Protein AF-0000000080325010 (afdb_homodimer)

Solvent-accessible surface area (backbone atoms only — not comparable to full-atom values): 74765 Å² total; per-residue (Å²): 129,70,94,66,71,75,83,68,70,86,78,76,72,82,73,70,74,77,63,60,80,62,61,74,76,60,66,80,61,66,76,62,68,73,69,67,72,75,48,64,57,49,36,32,36,31,24,32,51,81,80,63,42,56,37,50,60,31,37,31,18,38,83,88,67,46,79,73,43,54,20,35,83,70,5,40,38,64,42,61,84,55,63,90,82,41,41,36,32,40,40,39,90,29,34,43,70,43,79,41,76,46,81,84,64,84,69,72,41,46,46,45,37,46,69,27,82,87,34,58,54,47,26,69,33,60,67,90,79,32,94,37,29,46,50,66,42,56,70,53,69,42,78,45,41,41,67,50,37,56,53,56,89,36,82,54,60,38,71,42,46,38,50,32,51,50,34,42,46,26,53,40,52,91,67,51,61,38,45,24,27,75,67,30,22,63,81,44,88,66,45,27,30,32,40,30,35,27,50,69,86,37,71,60,34,42,49,44,40,45,20,64,72,83,58,56,59,57,78,49,38,33,33,30,40,32,37,59,38,32,47,14,18,75,68,38,63,5,38,12,11,34,38,41,33,26,61,39,65,32,55,60,77,38,41,36,44,31,43,36,39,36,41,35,54,53,62,28,36,35,43,37,38,36,42,32,28,8,44,56,38,41,28,35,24,39,38,40,37,41,36,39,29,49,34,77,32,42,57,30,30,37,35,39,38,40,37,42,35,36,36,40,35,42,75,45,97,44,33,37,39,35,43,39,38,40,37,24,37,40,44,23,30,39,22,59,46,31,26,71,67,48,40,73,74,42,56,39,60,43,24,66,57,22,60,55,16,47,16,27,43,34,35,44,36,41,36,42,36,41,35,37,38,36,50,78,49,96,38,35,35,37,41,38,34,40,39,39,36,37,34,44,38,44,32,30,30,68,85,29,21,37,46,33,38,38,40,34,40,36,38,38,39,38,38,40,39,41,82,66,47,81,86,54,35,42,39,38,36,44,34,40,37,40,30,39,27,40,34,46,38,33,31,16,37,44,56,62,56,35,78,41,59,76,74,42,40,37,34,38,39,24,38,31,40,33,41,28,34,36,38,42,34,32,82,47,97,48,30,41,39,37,42,31,30,16,44,35,40,46,36,39,40,38,44,25,63,79,49,56,87,39,34,48,73,48,73,46,79,65,44,75,16,48,31,44,30,36,23,38,50,79,48,72,57,35,18,44,23,38,37,40,28,19,17,30,29,61,64,39,80,80,46,42,30,38,91,87,52,31,70,44,81,78,63,55,52,22,35,31,42,35,42,37,40,36,43,26,29,29,39,81,91,66,29,33,38,41,41,36,39,40,39,42,32,44,37,38,34,31,74,46,76,40,75,80,47,94,91,42,58,30,55,41,58,51,24,25,36,38,37,34,36,40,29,37,38,40,38,33,48,77,37,40,55,85,70,72,49,71,46,28,31,34,33,45,35,38,14,35,25,37,44,60,37,27,27,63,42,33,54,42,54,50,101,87,68,43,78,76,46,71,37,56,69,30,56,39,51,72,46,39,37,42,36,39,21,34,35,37,41,37,32,32,69,86,21,45,35,37,32,39,40,39,40,37,41,37,54,19,30,38,22,59,82,58,82,45,68,44,75,55,53,60,42,34,35,40,26,40,34,38,42,46,67,52,76,94,39,29,36,39,35,40,38,39,35,33,37,25,68,81,48,44,86,50,51,58,29,64,43,64,62,46,73,43,66,97,82,41,70,38,33,34,36,27,59,30,67,46,56,40,41,35,37,37,41,35,42,31,40,48,113,136,74,93,74,65,74,87,70,66,79,81,64,67,78,68,59,72,74,58,63,76,61,57,74,72,56,69,76,61,67,77,63,69,73,70,69,74,76,52,65,56,48,36,32,35,30,25,31,52,82,79,63,42,53,37,51,62,31,37,32,20,37,82,87,65,46,77,74,44,54,20,36,83,70,5,39,39,65,41,62,83,55,60,90,77,42,42,37,32,39,41,37,89,29,36,42,71,44,77,41,76,49,79,83,63,84,69,71,40,46,45,46,37,47,70,28,82,86,34,60,56,49,26,70,34,62,67,90,78,33,93,36,30,46,51,67,41,56,69,53,69,42,78,44,42,41,65,51,37,55,54,56,89,35,82,55,59,39,71,43,45,38,51,32,52,52,33,43,48,28,54,40,51,91,67,51,61,38,45,24,28,73,68,31,23,63,82,44,88,64,43,28,30,32,40,31,36,27,49,70,86,37,71,60,34,42,51,45,41,46,22,63,72,83,58,54,60,58,78,50,38,33,34,30,41,33,38,57,39,34,46,14,19,75,70,37,62,5,38,12,10,36,38,40,34,26,60,39,66,33,55,61,76,37,41,37,43,32,42,35,39,36,41,36,54,54,61,27,38,36,42,37,40,36,40,34,30,9,45,56,39,42,28,34,22,39,37,41,36,42,35,39,29,49,36,76,32,43,59,29,32,37,36,40,38,40,38,42,35,36,36,39,35,42,75,45,98,42,34,39,41,35,41,40,38,39,35,23,36,38,46,22,30,38,21,59,48,31,26,72,68,48,40,72,74,41,56,39,60,44,25,66,56,22,60,56,16,46,17,29,44,35,35,43,36,41,37,43,35,41,35,39,38,36,50,77,50,98,38,35,33,38,40,39,36,41,38,39,35,36,33,45,38,44,32,30,29,67,86,28,20,36,48,34,37,38,40,34,38,38,36,39,38,37,37,40,40,41,82,68,47,81,90,51,36,40,39,38,35,42,36,40,37,40,31,39,27,40,35,46,36,34,32,17,38,44,57,60,56,36,79,41,61,77,73,42,38,37,35,39,40,24,38,31,41,31,39,28,35,36,38,40,34,32,82,47,97,45,29,42,38,36,43,30,30,16,44,34,42,46,38,38,39,37,45,25,62,78,48,56,88,41,35,50,74,49,73,46,79,64,45,74,18,48,30,44,31,36,22,38,52,79,49,71,57,34,17,43,24,40,37,41,28,19,18,30,28,61,64,38,80,81,46,42,29,37,91,87,52,32,70,44,81,78,60,55,51,21,35,30,42,36,41,38,40,35,42,25,30,28,38,82,92,66,28,33,38,40,42,37,39,41,38,42,32,44,37,40,34,30,73,45,76,40,76,80,47,95,91,41,59,30,56,41,56,49,24,26,36,38,39,35,38,41,31,35,37,40,38,33,49,78,34,40,56,86,71,70,48,71,46,27,32,34,34,45,34,38,14,36,25,40,44,59,36,27,26,62,41,34,54,42,57,49,101,87,69,45,78,77,46,70,36,56,68,29,58,38,50,71,48,39,37,42,37,40,21,36,38,37,41,38,33,31,69,86,22,44,34,38,30,40,40,38,38,36,41,37,54,21,30,39,22,58,80,58,83,45,67,43,75,54,50,60,44,34,34,39,28,40,35,39,41,46,68,51,76,92,39,30,36,39,36,41,36,40,35,34,38,24,68,80,48,45,85,49,52,58,30,63,42,65,62,46,72,43,66,96,83,42,71,38,33,34,37,26,57,31,68,46,58,39,41,36,36,34,42,36,43,31,40,48,115

Foldseek 3Di:
DPVPPPPPPPPPPDPDPVPPPPPPVPPPPPPPVPPVPQDAKAKAFEAAQFLRQGDWFKFKADPVRHTQDTAHPRRIDIRRDQDPQHWIWTDDPQWDIDIDRCNPDPDYFYAHTYGDPLQQQQDADCPLPDRGGNLFDFADKDKFFLVLCVLDPNQDCQSRQLQAFQWGWFDFALQAIFIFGLRQGQQDPGAGALEWEEESNHTQQALQGGHDPSQDRSNQWGMKMWTAADPCLARNFHGGTYIYTYGDWAHAPFWWKKWKWKAWPQGWIKIKIWTWDRYRFKTKIWMWMWIWGNHQAPFWTKIKIKIWIWMWGDPDSFKIKIKIKIKMWMKTGDQDFFFPVVCVVPLRYGDPLSQQLRFIKTKMKIKIKMWMWGDPDPFKIKIKMKMKMKMWIAGGDSAKTKTKIKIKIWMKMKMKGFPPDPQKGKIKMKMKIKMKMKMFIWIAGRRRHDGDHTDWTKMKIKIKMKIKMKMWIDNDPFKIKMKMKMKMWMKIFMATDVDRVQGDIATADIDMKIKIKMWGDPDQAKIKMWMKTKHWTAHGPLAQADPVNHGNRPGYIKMKIKTKMWIWHADDVRQKTKIKMWMKMKIFQDWDWDDPDVPDIYTGRFWIKMKTKMKMKMKGFPADLVVVDQWHTKMKIKIKMAIQMFTQTDFDADSVRHGPDTLHGDGDAPDFRIKMKIKIWTAGPQFKIKIKIKIKGQWGQQESNSPDIFHIDMWMKMKIWGWDDDPDWKIKIKMKMKTRVVFDWHARAFDGNADDDPPDGGRTGNTHDGIMMMIMMMMMTTD/DPPPPPVPPDPPPVPPPVPPVVPPVPPVPDPPVPPPPQDAKAKAFEAAQFLRQGDWFKFKADPVRHTQDTAHPRRIDIRNDQDPQQWIWTDDPQWDIDIDRCPPDPDYFYAHTYGDPLQQQQDADCPLPDRGGNLFDFADKDKFFLVLCVLDPNQDCQRSQLQFFQWGWFDFALQAIFIFGLRQGQQDPGAGALEWEEESNHTQQALQGGHDPSQDRSNQWGMKMWGAADPCLARNFHGGTYIYTYGDWAHAPFWWKKWKWKAWPQGWIKIKIWTWDRYRFKTKIWMWMWIWGNHQAPFWTKIKIKIWIWMWGDPDSFKIKIKIKIKMWMKTGDQDFFFPVVCVVPLRYGDPLSQQLRFIKTKMKIKIKMWMWGDPDPFKIKIKMKMKMKMWIAGGDSAKTKTKIKIKIWMKMKMKGFPPDDQKGKIKMKMKIKMKMKMFIWIAGRRRHDGDHTDWTKMKIKIKMKIKMKMWIDNDPFKIKMKMKMKMWMKIFMATDVDRVQGDIATADIDMKIKIKMKGDPDQAKIKMWMKTKHWTAHGPQAQADPVNHGNRPQYIKMKIKTKMWIWHADDVRQKTKIKMWMKMKIFQDWDWDDPDVPDIYTGRFWIKMKTKMKMKMKGFPADLVVVDQWHTKMKIKIKMAIQMFTQTDFDAPPVRDGPDTLHGDGDAPDFRIKMKIKIWTAGPQFKIKIKIKIKGQWGQQESNSPDIFHIDMWMKMKIWGWDDDPDWKIKIKMKMKTRVVFDWHARAFDGNADDDPPDGGRTGNTHDGIMMMIMMMMMTTD

Sequence (1566 aa):
MAQAIFIWIIISHFTMKLFRFLLLFSGFAFFLQTVQAQNQPVTGNIYDSQTKQALAGVSIKTSDNKLLTVSDKNGYFKIENTTSDQHYKFVLLGFKTQDVDYSKKEGVLNIQLDADESSLNEVRVTGFAGNRTKKETAGSVGMITSKDINRGSALSFQSALNSIPGVRMDQSTLSEARISIRGNGVRSSYGLRNIKVYLNDIPVTEADGTTRIEALDVNSIGRAEVIKGPASSIYGAGTGGVINFQLQRSPYQEQSLEASGLAGSYGLHRLAATYRNGGDKINSYVSYGWQEYDGYREHSNDMRRFLSGNFQLFPSNRRIITLLLNRTTQYSQIPGSLTADQVVANPLQANASNLDKQAGRYQTWTRVGLGQQYQINDQLSNSTSVFTYSYDLNHPLPYAYLRNYYQSYGGRTSFTYNPGFSELPTKFIVGAEFNEGLTKGTQYVNNKGTEGAITGNIDYRNTLYSLFYQSETQLGARTLLTLGLSYNSLKYDVSNYLVPAQSGIKDFKPQATPRIAISHNFAEELSLHASVSTGFSPPSSSEVKNVDGSINPVLQAEKAINYEINAKGNLLNSRLSYDLSLFKMDMKGELIGQSVQQGITIYNNAGKTTHNGAELALSWQALKSEDNLGIAVLRPFVALTYSAFKFRDYQILNAKNEVTASYNGNALTGISPWVISAGLDLETRFGLYGYLNYYYNDKMPLNDKNSDYNASYQVVNAKVGYKGRLGKAFEVNIYAGIDNLFNESYSSILSLNAVGYGGAQPAYFNPSPKRNGYAGLGVKYFFMAQAIFIWIIISHFTMKLFRFLLLFSGFAFFLQTVQAQNQPVTGNIYDSQTKQALAGVSIKTSDNKLLTVSDKNGYFKIENTTSDQHYKFVLLGFKTQDVDYSKKEGVLNIQLDADESSLNEVRVTGFAGNRTKKETAGSVGMITSKDINRGSALSFQSALNSIPGVRMDQSTLSEARISIRGNGVRSSYGLRNIKVYLNDIPVTEADGTTRIEALDVNSIGRAEVIKGPASSIYGAGTGGVINFQLQRSPYQEQSLEASGLAGSYGLHRLAATYRNGGDKINSYVSYGWQEYDGYREHSNDMRRFLSGNFQLFPSNRRIITLLLNRTTQYSQIPGSLTADQVVANPLQANASNLDKQAGRYQTWTRVGLGQQYQINDQLSNSTSVFTYSYDLNHPLPYAYLRNYYQSYGGRTSFTYNPGFSELPTKFIVGAEFNEGLTKGTQYVNNKGTEGAITGNIDYRNTLYSLFYQSETQLGARTLLTLGLSYNSLKYDVSNYLVPAQSGIKDFKPQATPRIAISHNFAEELSLHASVSTGFSPPSSSEVKNVDGSINPVLQAEKAINYEINAKGNLLNSRLSYDLSLFKMDMKGELIGQSVQQGITIYNNAGKTTHNGAELALSWQALKSEDNLGIAVLRPFVALTYSAFKFRDYQILNAKNEVTASYNGNALTGISPWVISAGLDLETRFGLYGYLNYYYNDKMPLNDKNSDYNASYQVVNAKVGYKGRLGKAFEVNIYAGIDNLFNESYSSILSLNAVGYGGAQPAYFNPSPKRNGYAGLGVKYFF

Secondary structure (DSSP, 8-state):
--TTGGGGGGGGSSSGGGGGGGSGGGGGG------------EEEEEEETTT--B--SPEEEETT--EEEE--TTSEEEE-S--SS-EEEEE-TTB--EEEE-TT--S-EEEEEPBPTT-GGGSEE-GGG--EEGGGSSSEEEEEEHHHHTTS-SS-SHHHHTTSTTEEEE-SSTT--EEEETTBTTT-SSSB-SEEEEETTEE-S-TTS-B-GGGS-GGGEEEEEEEES--HHHH-S-SSEEEEEEE--PPTT-EEEEEEEEEETTTEEEEEEEEEEE-SSEEEEEEEEEEEE--SSTT--EEEEEEEEEEEEEEETTEEEEEEEEEEEEEEE----B-HHHHHH-TTPPPHHHHHTT-EEEEEEEEEEEEEEEE-SSSEEEEEEEEEEEEEEEEE-SS-EEEEEEEEEEEEEEEEE----SSS-EEEEEEEEEEEEEEEEEEEEESSSSEEEEEEEEEEEEEEEEEEEEEEEESSSSEEEEEEEEEEEEEEEEEESSSGGG-EEEEPPPEE--EEEEEEEEETTEEEEEEEEEEEEPPPGGGSB-TTS-B-SS---EEEEEEEEEEEEEETTTTEEEEEEEEEEEEEEEEEEEEEETTEEEEEEEEEEEEEEEEEEEEE--B-GGG-SSEEEEEEEEEEEEEEEEEEEEEEE-TTS-EEEE-TTPBPTT--SEEEEEEEEEEETTSEEEEEEEEEE--EESSTT---EEPPEEEEEEEEEEEEEETTTEEEEEEEEEESTT----EEEE-TT---STTPPP--EEEPP-SEEEEEEEEEEE-/--TTSGGGSGGGGGGSGGGGGGTGGGTTS------------EEEEEEETTT--B--SPEEEETT--EEEE--TTSEEEE-S--SS-EEEEE-TTB--EEEE-TT--S-EEEEEPBPTT-GGGSEE-GGG--EEGGGSSSEEEEEEHHHHTTS-SS-SHHHHTTSTTEEEE-SSTT--EEEETTBTTT-SSSB-SEEEEETTEE-S-TTS-B-GGGS-GGGEEEEEEEES--HHHH-S-SSEEEEEEE--PPTT-EEEEEEEEEETTTEEEEEEEEEEE-SSEEEEEEEEEEEE--SSTT--EEEEEEEEEEEEEEETTEEEEEEEEEEEEEEE----B-HHHHHH-TTPPPHHHHHTT-EEEEEEEEEEEEEEEE-SSSEEEEEEEEEEEEEEEEE-SS-EEEEEEEEEEEEEEEEE----SSS-EEEEEEEEEEEEEEEEEEEEESSSSEEEEEEEEEEEEEEEEEEEEEEEESSSSEEEEEEEEEEEEEEEEEESSSGGG-EEEEPPPEE--EEEEEEEEETTEEEEEEEEEEEEPPPGGGSB-TTS-B-SS---EEEEEEEEEEEEEETTTTEEEEEEEEEEEEEEEEEEEEEETTEEEEEEEEEEEEEEEEEEEEE--B-GGG-SSEEEEEEEEEEEEEEEEEEEEEEE-TTS-EEEE-TTPBPTT--SEEEEEEEEEEETTSEEEEEEEEEE--EESSTT---EEPPEEEEEEEEEEEEEETTTEEEEEEEEEESTT----EEEE-TT---STTPPP--EEEPP-SEEEEEEEEEEE-

Radius of gyration: 37.55 Å; Cα contacts (8 Å, |Δi|>4): 4597; chains: 2; bounding box: 129×103×108 Å

InterPro domains:
  IPR000531 TonB-dependent receptor-like, beta-barrel [PF00593] (293-741)
  IPR008969 Carboxypeptidase-like, regulatory domain superfamily [SSF49464] (40-123)
  IPR012910 TonB-dependent receptor, plug domain [PF07715] (134-241)
  IPR036942 TonB-dependent receptor-like, beta-barrel domain superfamily [G3DSA:2.40.170.20] (265-781)
  IPR037066 TonB-dependent receptor, plug domain superfamily [G3DSA:2.170.130.10] (120-246)
  IPR039426 TonB-dependent receptor-like [PS52016] (133-781)
  IPR039426 TonB-dependent receptor-like [PTHR30069] (19-783)

Nearest PDB structures (foldseek):
  9c4o-assembly1_A  TM=9.122E-01  e=4.184E-58  Escherichia coli BW25113
  6v81-assembly1_A  TM=9.032E-01  e=4.559E-56  Escherichia coli BW25113
  1pnz-assembly1_A  TM=8.429E-01  e=9.751E-39  Escherichia coli
  4epa-assembly1_A  TM=7.973E-01  e=1.732E-35  Yersinia pestis
  5o65-assembly1_A  TM=3.730E-01  e=6.003E-04  Pseudomonas sp. UK4

pLDDT: mean 87.51, std 16.17, range [18.47, 98.75]

Organism: NCBI:txid1503925

Structure (mmCIF, N/CA/C/O backbone):
data_AF-0000000080325010-model_v1
#
loop_
_entity.id
_entity.type
_entity.pdbx_description
1 polymer 'TonB-dependent receptor'
#
loop_
_atom_site.group_PDB
_atom_site.id
_atom_site.type_symbol
_atom_site.label_atom_id
_atom_site.label_alt_id
_atom_site.label_comp_id
_atom_site.label_asym_id
_atom_site.label_entity_id
_atom_site.label_seq_id
_atom_site.pdbx_PDB_ins_code
_atom_site.Cartn_x
_atom_site.Cartn_y
_atom_site.Cartn_z
_atom_site.occupancy
_atom_site.B_iso_or_equiv
_atom_site.auth_seq_id
_atom_site.auth_comp_id
_atom_site.auth_asym_id
_atom_site.auth_atom_id
_atom_site.pdbx_PDB_model_num
ATOM 1 N N . MET A 1 1 ? 87.375 -34 47.156 1 18.58 1 MET A N 1
ATOM 2 C CA . MET A 1 1 ? 87.562 -32.562 47 1 18.58 1 MET A CA 1
ATOM 3 C C . MET A 1 1 ? 87.875 -32.188 45.562 1 18.58 1 MET A C 1
ATOM 5 O O . MET A 1 1 ? 87.312 -31.25 45 1 18.58 1 MET A O 1
ATOM 9 N N . ALA A 1 2 ? 89 -32.688 45.156 1 18.59 2 ALA A N 1
ATOM 10 C CA . ALA A 1 2 ? 89.75 -32.062 44.094 1 18.59 2 ALA A CA 1
ATOM 11 C C . ALA A 1 2 ? 89.125 -32.344 42.719 1 18.59 2 ALA A C 1
ATOM 13 O O . ALA A 1 2 ? 89.438 -31.672 41.75 1 18.59 2 ALA A O 1
ATOM 14 N N . GLN A 1 3 ? 88.5 -33.469 42.656 1 20.12 3 GLN A N 1
ATOM 15 C CA . GLN A 1 3 ? 88.375 -34.031 41.312 1 20.12 3 GLN A CA 1
ATOM 16 C C . GLN A 1 3 ? 87.438 -33.188 40.438 1 20.12 3 GLN A C 1
ATOM 18 O O . GLN A 1 3 ? 86.312 -33.625 40.094 1 20.12 3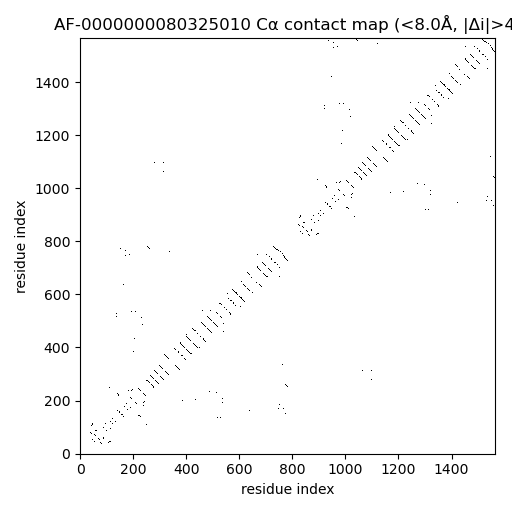 GLN A O 1
ATOM 23 N N . ALA A 1 4 ? 87.188 -31.812 40.875 1 20.41 4 ALA A N 1
ATOM 24 C CA . ALA A 1 4 ? 86.438 -30.609 40.594 1 20.41 4 ALA A CA 1
ATOM 25 C C . ALA A 1 4 ? 86.688 -30.109 39.188 1 20.41 4 ALA A C 1
ATOM 27 O O . ALA A 1 4 ? 85.812 -29.438 38.594 1 20.41 4 ALA A O 1
ATOM 28 N N . ILE A 1 5 ? 87.938 -30.203 38.719 1 21.42 5 ILE A N 1
ATOM 29 C CA . ILE A 1 5 ? 88.5 -29.172 37.875 1 21.42 5 ILE A CA 1
ATOM 30 C C . ILE A 1 5 ? 88.062 -29.391 36.438 1 21.42 5 ILE A C 1
ATOM 32 O O . ILE A 1 5 ? 88.375 -28.609 35.531 1 21.42 5 ILE A O 1
ATOM 36 N N . PHE A 1 6 ? 87.562 -30.594 36.125 1 20.97 6 PHE A N 1
ATOM 37 C CA . PHE A 1 6 ? 87.625 -31.109 34.781 1 20.97 6 PHE A CA 1
ATOM 38 C C . PHE A 1 6 ? 86.688 -30.328 33.844 1 20.97 6 PHE A C 1
ATOM 40 O O . PHE A 1 6 ? 86.875 -30.344 32.625 1 20.97 6 PHE A O 1
ATOM 47 N N . ILE A 1 7 ? 85.5 -29.969 34.406 1 21.27 7 ILE A N 1
ATOM 48 C CA . ILE A 1 7 ? 84.312 -29.828 33.531 1 21.27 7 ILE A CA 1
ATOM 49 C C . ILE A 1 7 ? 84.438 -28.531 32.719 1 21.27 7 ILE A C 1
ATOM 51 O O . ILE A 1 7 ? 83.562 -28.234 31.891 1 21.27 7 ILE A O 1
ATOM 55 N N . TRP A 1 8 ? 85.375 -27.578 33.094 1 21.72 8 TRP A N 1
ATOM 56 C CA . TRP A 1 8 ? 85.312 -26.141 32.875 1 21.72 8 TRP A CA 1
ATOM 57 C C . TRP A 1 8 ? 85.562 -25.812 31.391 1 21.72 8 TRP A C 1
ATOM 59 O O . TRP A 1 8 ? 85.062 -24.812 30.875 1 21.72 8 TRP A O 1
ATOM 69 N N . ILE A 1 9 ? 86.5 -26.547 30.719 1 22.59 9 ILE A N 1
ATOM 70 C CA . ILE A 1 9 ? 87.312 -25.891 29.703 1 22.59 9 ILE A CA 1
ATOM 71 C C . ILE A 1 9 ? 86.5 -25.703 28.422 1 22.59 9 ILE A C 1
ATOM 73 O O . ILE A 1 9 ? 86.562 -24.656 27.781 1 22.59 9 ILE A O 1
ATOM 77 N N . ILE A 1 10 ? 85.75 -26.75 27.891 1 23.22 10 ILE A N 1
ATOM 78 C CA . ILE A 1 10 ? 85.562 -26.812 26.438 1 23.22 10 ILE A CA 1
ATOM 79 C C . ILE A 1 10 ? 84.5 -25.828 26.016 1 23.22 10 ILE A C 1
ATOM 81 O O . ILE A 1 10 ? 83.938 -25.953 24.922 1 23.22 10 ILE A O 1
ATOM 85 N N . ILE A 1 11 ? 83.812 -24.938 26.922 1 24.23 11 ILE A N 1
ATOM 86 C CA . ILE A 1 11 ? 82.625 -24.156 26.734 1 24.23 11 ILE A CA 1
ATOM 87 C C . ILE A 1 11 ? 82.875 -23 25.781 1 24.23 11 ILE A C 1
ATOM 89 O O . ILE A 1 11 ? 82 -22.172 25.516 1 24.23 11 ILE A O 1
ATOM 93 N N . SER A 1 12 ? 84.188 -22.625 25.422 1 25.66 12 SER A N 1
ATOM 94 C CA . SER A 1 12 ? 84.562 -21.328 24.891 1 25.66 12 SER A CA 1
ATOM 95 C C . SER A 1 12 ? 84.125 -21.141 23.453 1 25.66 12 SER A C 1
ATOM 97 O O . SER A 1 12 ? 84.312 -20.078 22.875 1 25.66 12 SER A O 1
ATOM 99 N N . HIS A 1 13 ? 84 -22.219 22.625 1 24.22 13 HIS A N 1
ATOM 100 C CA . HIS A 1 13 ? 84.125 -22.156 21.172 1 24.22 13 HIS A CA 1
ATOM 101 C C . HIS A 1 13 ? 83 -21.344 20.562 1 24.22 13 HIS A C 1
ATOM 103 O O . HIS A 1 13 ? 83.25 -20.516 19.672 1 24.22 13 HIS A O 1
ATOM 109 N N . PHE A 1 14 ? 81.75 -21.953 20.438 1 26.28 14 PHE A N 1
ATOM 110 C CA . PHE A 1 14 ? 80.875 -21.75 19.281 1 26.28 14 PHE A CA 1
ATOM 111 C C . PHE A 1 14 ? 80.125 -20.438 19.406 1 26.28 14 PHE A C 1
ATOM 113 O O . PHE A 1 14 ? 79.5 -20 18.469 1 26.28 14 PHE A O 1
ATOM 120 N N . THR A 1 15 ? 79.875 -19.844 20.609 1 23.77 15 THR A N 1
ATOM 121 C CA . THR A 1 15 ? 78.75 -18.953 20.812 1 23.77 15 THR A CA 1
ATOM 122 C C . THR A 1 15 ? 79.062 -17.578 20.188 1 23.77 15 THR A C 1
ATOM 124 O O . THR A 1 15 ? 78.125 -16.859 19.828 1 23.77 15 THR A O 1
ATOM 127 N N . MET A 1 16 ? 80.25 -17.016 20.234 1 25.27 16 MET A N 1
ATOM 128 C CA . MET A 1 16 ? 80.25 -15.547 20.297 1 25.27 16 MET A CA 1
ATOM 129 C C . MET A 1 16 ? 80.062 -14.953 18.891 1 25.27 16 MET A C 1
ATOM 131 O O . MET A 1 16 ? 80 -13.734 18.734 1 25.27 16 MET A O 1
ATOM 135 N N . LYS A 1 17 ? 80.562 -15.727 17.781 1 28.62 17 LYS A N 1
ATOM 136 C CA . LYS A 1 17 ? 80.75 -14.914 16.594 1 28.62 17 LYS A CA 1
ATOM 137 C C . LYS A 1 17 ? 79.438 -14.508 15.953 1 28.62 17 LYS A C 1
ATOM 139 O O . LYS A 1 17 ? 79.438 -13.969 14.852 1 28.62 17 LYS A O 1
ATOM 144 N N . LEU A 1 18 ? 78.312 -14.898 16.562 1 26.95 18 LEU A N 1
ATOM 145 C CA . LEU A 1 18 ? 77 -14.523 16.047 1 26.95 18 LEU A CA 1
ATOM 146 C C . LEU A 1 18 ? 76.812 -13.008 16.125 1 26.95 18 LEU A C 1
ATOM 148 O O . LEU A 1 18 ? 75.75 -12.5 15.797 1 26.95 18 LEU A O 1
ATOM 152 N N . PHE A 1 19 ? 77.812 -12.188 16.625 1 29.36 19 PHE A N 1
ATOM 153 C CA . PHE A 1 19 ? 77.688 -10.742 16.766 1 29.36 19 PHE A CA 1
ATOM 154 C C . PHE A 1 19 ? 77.625 -10.055 15.406 1 29.36 19 PHE A C 1
ATOM 156 O O . PHE A 1 19 ? 77.188 -8.914 15.289 1 29.36 19 PHE A O 1
ATOM 163 N N . ARG A 1 20 ? 78.438 -10.594 14.445 1 25.95 20 ARG A N 1
ATOM 164 C CA . ARG A 1 20 ? 78.75 -9.812 13.266 1 25.95 20 ARG A CA 1
ATOM 165 C C . ARG A 1 20 ? 77.562 -9.445 12.453 1 25.95 20 ARG A C 1
ATOM 167 O O . ARG A 1 20 ? 77.438 -8.336 11.938 1 25.95 20 ARG A O 1
ATOM 174 N N . PHE A 1 21 ? 76.875 -10.461 12.023 1 28.28 21 PHE A N 1
ATOM 175 C CA . PHE A 1 21 ? 76.062 -10.172 10.844 1 28.28 21 PHE A CA 1
ATOM 176 C C . PHE A 1 21 ? 74.875 -9.305 11.211 1 28.28 21 PHE A C 1
ATOM 178 O O . PHE A 1 21 ? 74 -9.047 10.367 1 28.28 21 PHE A O 1
ATOM 185 N N . LEU A 1 22 ? 74.812 -8.805 12.477 1 26.83 22 LEU A N 1
ATOM 186 C CA . LEU A 1 22 ? 73.688 -7.941 12.914 1 26.83 22 LEU A CA 1
ATOM 187 C C . LEU A 1 22 ? 73.75 -6.582 12.227 1 26.83 22 LEU A C 1
ATOM 189 O O . LEU A 1 22 ? 72.75 -5.926 12.039 1 26.83 22 LEU A O 1
ATOM 193 N N . LEU A 1 23 ? 75 -6.137 11.992 1 27.45 23 LEU A N 1
ATOM 194 C CA . LEU A 1 23 ? 75.062 -4.695 11.781 1 27.45 23 LEU A CA 1
ATOM 195 C C . LEU A 1 23 ? 74.438 -4.289 10.469 1 27.45 23 LEU A C 1
ATOM 197 O O . LEU A 1 23 ? 73.875 -3.205 10.367 1 27.45 23 LEU A O 1
ATOM 201 N N . LEU A 1 24 ? 74.812 -5.02 9.453 1 27.66 24 LEU A N 1
ATOM 202 C CA . LEU A 1 24 ? 74.625 -4.363 8.164 1 27.66 24 LEU A CA 1
ATOM 203 C C . LEU A 1 24 ? 73.125 -4.195 7.844 1 27.66 24 LEU A C 1
ATOM 205 O O . LEU A 1 24 ? 72.75 -3.445 6.934 1 27.66 24 LEU A O 1
ATOM 209 N N . PHE A 1 25 ? 72.375 -5.172 8.352 1 28.36 25 PHE A N 1
ATOM 210 C CA . PHE A 1 25 ? 71 -5.129 7.801 1 28.36 25 PHE A CA 1
ATOM 211 C C . PHE A 1 25 ? 70.25 -3.924 8.336 1 28.36 25 PHE A C 1
ATOM 213 O O . PHE A 1 25 ? 69 -3.807 8.117 1 28.36 25 PHE A O 1
ATOM 220 N N . SER A 1 26 ? 70.875 -3.039 9.102 1 27.14 26 SER A N 1
ATOM 221 C CA . SER A 1 26 ? 70.188 -1.912 9.727 1 27.14 26 SER A CA 1
ATOM 222 C C . SER A 1 26 ? 69.625 -0.933 8.688 1 27.14 26 SER A C 1
ATOM 224 O O . SER A 1 26 ? 68.875 -0.03 9.008 1 27.14 26 SER A O 1
ATOM 226 N N . GLY A 1 27 ? 70.438 -0.709 7.664 1 25.34 27 GLY A N 1
ATOM 227 C CA . GLY A 1 27 ? 70.25 0.576 7.012 1 25.34 27 GLY A CA 1
ATOM 228 C C . GLY A 1 27 ? 68.938 0.682 6.277 1 25.34 27 GLY A C 1
ATOM 229 O O . GLY A 1 27 ? 68.562 1.773 5.871 1 25.34 27 GLY A O 1
ATOM 230 N N . PHE A 1 28 ? 68.625 -0.425 5.645 1 29.06 28 PHE A N 1
ATOM 231 C CA . PHE A 1 28 ? 67.625 -0.145 4.602 1 29.06 28 PHE A CA 1
ATOM 232 C C . PHE A 1 28 ? 66.312 0.208 5.207 1 29.06 28 PHE A C 1
ATOM 234 O O . PHE A 1 28 ? 65.25 0.044 4.562 1 29.06 28 PHE A O 1
ATOM 241 N N . ALA A 1 29 ? 66.25 0.295 6.539 1 25.86 29 ALA A N 1
ATOM 242 C CA . ALA A 1 29 ? 64.875 0.418 7.125 1 25.86 29 ALA A CA 1
ATOM 243 C C . ALA A 1 29 ? 64.188 1.655 6.598 1 25.86 29 ALA A C 1
ATOM 245 O O . ALA A 1 29 ? 62.969 1.655 6.457 1 25.86 29 ALA A O 1
ATOM 246 N N . PHE A 1 30 ? 64.938 2.736 6.715 1 28.19 30 PHE A N 1
ATOM 247 C CA . PHE A 1 30 ? 64.125 3.898 7.109 1 28.19 30 PHE A CA 1
ATOM 248 C C . PHE A 1 30 ? 63.344 4.43 5.934 1 28.19 30 PHE A C 1
ATOM 250 O O . PHE A 1 30 ? 62.719 5.5 6.02 1 28.19 30 PHE A O 1
ATOM 257 N N . PHE A 1 31 ? 63.75 4.016 4.75 1 29.97 31 PHE A N 1
ATOM 258 C CA . PHE A 1 31 ? 63.031 4.945 3.871 1 29.97 31 PHE A CA 1
ATOM 259 C C . PHE A 1 31 ? 61.531 4.691 3.902 1 29.97 31 PHE A C 1
ATOM 261 O O . PHE A 1 31 ? 61.031 3.855 3.156 1 29.97 31 PHE A O 1
ATOM 268 N N . LEU A 1 32 ? 61 4.469 5.102 1 28.62 32 LEU A N 1
ATOM 269 C CA . LEU A 1 32 ? 59.531 4.562 5.109 1 28.62 32 LEU A CA 1
ATOM 270 C C . LEU A 1 32 ? 59.094 5.828 4.398 1 28.62 32 LEU A C 1
ATOM 272 O O . LEU A 1 32 ? 59.312 6.938 4.883 1 28.62 32 LEU A O 1
ATOM 276 N N . GLN A 1 33 ? 59.281 5.824 3.096 1 28.22 33 GLN A N 1
ATOM 277 C CA . GLN A 1 33 ? 58.531 6.902 2.447 1 28.22 33 GLN A CA 1
ATOM 278 C C . GLN A 1 33 ? 57.125 6.984 2.965 1 28.22 33 GLN A C 1
ATOM 280 O O . GLN A 1 33 ? 56.406 5.984 2.977 1 28.22 33 GLN A O 1
ATOM 285 N N . THR A 1 34 ? 56.969 7.805 3.973 1 30.98 34 THR A N 1
ATOM 286 C CA . THR A 1 34 ? 55.625 8.305 4.285 1 30.98 34 THR A CA 1
ATOM 287 C C . THR A 1 34 ? 54.812 8.508 3.01 1 30.98 34 THR A C 1
ATOM 289 O O . THR A 1 34 ? 55.125 9.375 2.193 1 30.98 34 THR A O 1
ATOM 292 N N . VAL A 1 35 ? 54.562 7.445 2.293 1 32.44 35 VAL A N 1
ATOM 293 C CA . VAL A 1 35 ? 53.5 7.652 1.315 1 32.44 35 VAL A CA 1
ATOM 294 C C . VAL A 1 35 ? 52.438 8.586 1.896 1 32.44 35 VAL A C 1
ATOM 296 O O . VAL A 1 35 ? 51.812 8.273 2.916 1 32.44 35 VAL A O 1
ATOM 299 N N . GLN A 1 36 ? 52.719 9.812 1.845 1 30.89 36 GLN A N 1
ATOM 300 C CA . GLN A 1 36 ? 51.656 10.773 2.078 1 30.89 36 GLN A CA 1
ATOM 301 C C . GLN A 1 36 ? 50.344 10.297 1.452 1 30.89 36 GLN A C 1
ATOM 303 O O . GLN A 1 36 ? 50.281 10 0.258 1 30.89 36 GLN A O 1
ATOM 308 N N . ALA A 1 37 ? 49.625 9.516 2.125 1 35.28 37 ALA A N 1
ATOM 309 C CA . ALA A 1 37 ? 48.219 9.336 1.837 1 35.28 37 ALA A CA 1
ATOM 310 C C . ALA A 1 37 ? 47.625 10.539 1.099 1 35.28 37 ALA A C 1
ATOM 312 O O . ALA A 1 37 ? 47.562 11.641 1.657 1 35.28 37 ALA A O 1
ATOM 313 N N . GLN A 1 38 ? 48.062 10.703 -0.02 1 38.22 38 GLN A N 1
ATOM 314 C CA . GLN A 1 38 ? 47.5 11.789 -0.818 1 38.22 38 GLN A CA 1
ATOM 315 C C . GLN A 1 38 ? 46 11.93 -0.56 1 38.22 38 GLN A C 1
ATOM 317 O O . GLN A 1 38 ? 45.25 10.961 -0.667 1 38.22 38 GLN A O 1
ATOM 322 N N . ASN A 1 39 ? 45.438 12.883 0.195 1 50.12 39 ASN A N 1
ATOM 323 C CA . ASN A 1 39 ? 44.219 13.383 0.795 1 50.12 39 ASN A CA 1
ATOM 324 C C . ASN A 1 39 ? 43.094 13.461 -0.226 1 50.12 39 ASN A C 1
ATOM 326 O O . ASN A 1 39 ? 43.156 14.25 -1.168 1 50.12 39 ASN A O 1
ATOM 330 N N . GLN A 1 40 ? 42.5 12.375 -0.689 1 58.25 40 GLN A N 1
ATOM 331 C CA . GLN A 1 40 ? 41.312 12.43 -1.536 1 58.25 40 GLN A CA 1
ATOM 332 C C . GLN A 1 40 ? 40.344 13.492 -1.04 1 58.25 40 GLN A C 1
ATOM 334 O O . GLN A 1 40 ? 40.188 13.672 0.167 1 58.25 40 GLN A O 1
ATOM 339 N N . PRO A 1 41 ? 39.938 14.258 -2.135 1 75.94 41 PRO A N 1
ATOM 340 C CA . PRO A 1 41 ? 38.969 15.266 -1.714 1 75.94 41 PRO A CA 1
ATOM 341 C C . PRO A 1 41 ? 37.688 14.648 -1.127 1 75.94 41 PRO A C 1
ATOM 343 O O . PRO A 1 41 ? 37.281 13.555 -1.536 1 75.94 41 PRO A O 1
ATOM 346 N N . VAL A 1 42 ? 37.312 15.188 -0.103 1 81.88 42 VAL A N 1
ATOM 347 C CA . VAL A 1 42 ? 36 14.836 0.478 1 81.88 42 VAL A CA 1
ATOM 348 C C . VAL A 1 42 ? 34.875 15.562 -0.269 1 81.88 42 VAL A C 1
ATOM 350 O O . VAL A 1 42 ? 34.906 16.781 -0.395 1 81.88 42 VAL A O 1
ATOM 353 N N . THR A 1 43 ? 34.062 14.789 -0.958 1 83.94 43 THR A N 1
ATOM 354 C CA . THR A 1 43 ? 32.938 15.391 -1.664 1 83.94 43 THR A CA 1
ATOM 355 C C . THR A 1 43 ? 31.625 14.977 -1.023 1 83.94 43 THR A C 1
ATOM 357 O O . THR A 1 43 ? 31.562 14.016 -0.254 1 83.94 43 THR A O 1
ATOM 360 N N . GLY A 1 44 ? 30.688 15.852 -1.242 1 87.62 44 GLY A N 1
ATOM 361 C CA . GLY A 1 44 ? 29.375 15.516 -0.725 1 87.62 44 GLY A CA 1
ATOM 362 C C . GLY A 1 44 ? 28.297 16.516 -1.113 1 87.62 44 GLY A C 1
ATOM 363 O O . GLY A 1 44 ? 28.547 17.422 -1.927 1 87.62 44 GLY A O 1
ATOM 364 N N . ASN A 1 45 ? 27.172 16.234 -0.726 1 88.06 45 ASN A N 1
ATOM 365 C CA . ASN A 1 45 ? 26 17.094 -0.92 1 88.06 45 ASN A CA 1
ATOM 366 C C . ASN A 1 45 ? 25.359 17.484 0.41 1 88.06 45 ASN A C 1
ATOM 368 O O . ASN A 1 45 ? 25.438 16.719 1.381 1 88.06 45 ASN A O 1
ATOM 372 N N . ILE A 1 46 ? 24.828 18.656 0.438 1 87.94 46 ILE A N 1
ATOM 373 C CA . ILE A 1 46 ? 24.188 19.156 1.651 1 87.94 46 ILE A CA 1
ATOM 374 C C . ILE A 1 46 ? 22.703 19.453 1.377 1 87.94 46 ILE A C 1
ATOM 376 O O . ILE A 1 46 ? 22.375 20.156 0.419 1 87.94 46 ILE A O 1
ATOM 380 N N . TYR A 1 47 ? 21.891 18.906 2.252 1 84.69 47 TYR A N 1
ATOM 381 C CA . TYR A 1 47 ? 20.453 19.062 2.094 1 84.69 47 TYR A CA 1
ATOM 382 C C . TYR A 1 47 ? 19.797 19.516 3.396 1 84.69 47 TYR A C 1
ATOM 384 O O . TYR A 1 47 ? 20.391 19.375 4.473 1 84.69 47 TYR A O 1
ATOM 392 N N . ASP A 1 48 ? 18.594 20.094 3.16 1 78.44 48 ASP A N 1
ATOM 393 C CA . ASP A 1 48 ? 17.719 20.266 4.316 1 78.44 48 ASP A CA 1
ATOM 394 C C . ASP A 1 48 ? 17.188 18.922 4.797 1 78.44 48 ASP A C 1
ATOM 396 O O . ASP A 1 48 ? 16.656 18.125 4.004 1 78.44 48 ASP A O 1
ATOM 400 N N . SER A 1 49 ? 17.266 18.688 6.008 1 77.06 49 SER A N 1
ATOM 401 C CA . SER A 1 49 ? 16.922 17.375 6.551 1 77.06 49 SER A CA 1
ATOM 402 C C . SER A 1 49 ? 15.453 17.047 6.332 1 77.06 49 SER A C 1
ATOM 404 O O . SER A 1 49 ? 15.102 15.891 6.09 1 77.06 49 SER A O 1
ATOM 406 N N . GLN A 1 50 ? 14.664 18 6.359 1 70.5 50 GLN A N 1
ATOM 407 C CA . GLN A 1 50 ? 13.234 17.734 6.309 1 70.5 50 GLN A CA 1
ATOM 408 C C . GLN A 1 50 ? 12.695 17.859 4.887 1 70.5 50 GLN A C 1
ATOM 410 O O . GLN A 1 50 ? 11.938 17 4.426 1 70.5 50 GLN A O 1
ATOM 415 N N . THR A 1 51 ? 13.148 18.891 4.148 1 67.81 51 THR A N 1
ATOM 416 C CA . THR A 1 51 ? 12.578 19.156 2.83 1 67.81 51 THR A CA 1
ATOM 417 C C . THR A 1 51 ? 13.406 18.469 1.741 1 67.81 51 THR A C 1
ATOM 419 O O . THR A 1 51 ? 12.953 18.344 0.6 1 67.81 51 THR A O 1
ATOM 422 N N . LYS A 1 52 ? 14.586 18.078 2.023 1 72.25 52 LYS A N 1
ATOM 423 C CA . LYS A 1 52 ? 15.492 17.391 1.114 1 72.25 52 LYS A CA 1
ATOM 424 C C . LYS A 1 52 ? 15.969 18.312 -0.002 1 72.25 52 LYS A C 1
ATOM 426 O O . LYS A 1 52 ? 16.484 17.859 -1.018 1 72.25 52 LYS A O 1
ATOM 431 N N . GLN A 1 53 ? 15.719 19.562 0.279 1 74.69 53 GLN A N 1
ATOM 432 C CA . GLN A 1 53 ? 16.188 20.531 -0.705 1 74.69 53 GLN A CA 1
ATOM 433 C C . GLN A 1 53 ? 17.688 20.797 -0.548 1 74.69 53 GLN A C 1
ATOM 435 O O . GLN A 1 53 ? 18.188 20.859 0.573 1 74.69 53 GLN A O 1
ATOM 440 N N . ALA A 1 54 ? 18.297 20.953 -1.721 1 80.69 54 ALA A N 1
ATOM 441 C CA . ALA A 1 54 ? 19.719 21.281 -1.694 1 80.69 54 ALA A CA 1
ATOM 442 C C . ALA A 1 54 ? 19.969 22.625 -1.039 1 80.69 54 ALA A C 1
ATOM 444 O O . ALA A 1 54 ? 19.188 23.578 -1.246 1 80.69 54 ALA A O 1
ATOM 445 N N . LEU A 1 55 ? 20.969 22.734 -0.234 1 83.19 55 LEU A N 1
ATOM 446 C CA . LEU A 1 55 ? 21.297 23.969 0.448 1 83.19 55 LEU A CA 1
ATOM 447 C C . LEU A 1 55 ? 22.547 24.609 -0.153 1 83.19 55 LEU A C 1
ATOM 449 O O . LEU A 1 55 ? 23.641 24.047 -0.045 1 83.19 55 LEU A O 1
ATOM 453 N N . ALA A 1 56 ? 22.328 25.719 -0.728 1 82.38 56 ALA A N 1
ATOM 454 C CA . ALA A 1 56 ? 23.438 26.484 -1.277 1 82.38 56 ALA A CA 1
ATOM 455 C C . ALA A 1 56 ? 24.016 27.438 -0.234 1 82.38 56 ALA A C 1
ATOM 457 O O . ALA A 1 56 ? 23.297 27.969 0.608 1 82.38 56 ALA A O 1
ATOM 458 N N . GLY A 1 57 ? 25.359 27.641 -0.286 1 82.69 57 GLY A N 1
ATOM 459 C CA . GLY A 1 57 ? 26 28.672 0.53 1 82.69 57 GLY A CA 1
ATOM 460 C C . GLY A 1 57 ? 26.359 28.188 1.921 1 82.69 57 GLY A C 1
ATOM 461 O O . GLY A 1 57 ? 26.562 28.984 2.832 1 82.69 57 GLY A O 1
ATOM 462 N N . VAL A 1 58 ? 26.359 26.875 2.092 1 90.69 58 VAL A N 1
ATOM 463 C CA . VAL A 1 58 ? 26.766 26.344 3.387 1 90.69 58 VAL A CA 1
ATOM 464 C C . VAL A 1 58 ? 28.266 26.469 3.545 1 90.69 58 VAL A C 1
ATOM 466 O O . VAL A 1 58 ? 29.031 25.969 2.719 1 90.69 58 VAL A O 1
ATOM 469 N N . SER A 1 59 ? 28.672 27.078 4.609 1 91.5 59 SER A N 1
ATOM 470 C CA . SER A 1 59 ? 30.094 27.203 4.902 1 91.5 59 SER A CA 1
ATOM 471 C C . SER A 1 59 ? 30.625 25.938 5.574 1 91.5 59 SER A C 1
ATOM 473 O O . SER A 1 59 ? 30.125 25.516 6.617 1 91.5 59 SER A O 1
ATOM 475 N N . ILE A 1 60 ? 31.562 25.422 5.023 1 92.38 60 ILE A N 1
ATOM 476 C CA . ILE A 1 60 ? 32.219 24.266 5.617 1 92.38 60 ILE A CA 1
ATOM 477 C C . ILE A 1 60 ? 33.531 24.719 6.266 1 92.38 60 ILE A C 1
ATOM 479 O O . ILE A 1 60 ? 34.406 25.281 5.598 1 92.38 60 ILE A O 1
ATOM 483 N N . LYS A 1 61 ? 33.594 24.422 7.508 1 89.88 61 LYS A N 1
ATOM 484 C CA . LYS A 1 61 ? 34.719 24.938 8.281 1 89.88 61 LYS A CA 1
ATOM 485 C C . LYS A 1 61 ? 35.406 23.812 9.055 1 89.88 61 LYS A C 1
ATOM 487 O O . LYS A 1 61 ? 34.844 22.75 9.25 1 89.88 61 LYS A O 1
ATOM 492 N N . THR A 1 62 ? 36.594 24.078 9.438 1 86.19 62 THR A N 1
ATOM 493 C CA . THR A 1 62 ? 37.344 23.188 10.336 1 86.19 62 THR A CA 1
ATOM 494 C C . THR A 1 62 ? 36.875 23.406 11.781 1 86.19 62 THR A C 1
ATOM 496 O O . THR A 1 62 ? 36.094 24.312 12.062 1 86.19 62 THR A O 1
ATOM 499 N N . SER A 1 63 ? 37.375 22.562 12.641 1 81.62 63 SER A N 1
ATOM 500 C CA . SER A 1 63 ? 37.031 22.656 14.055 1 81.62 63 SER A CA 1
ATOM 501 C C . SER A 1 63 ? 37.438 24 14.641 1 81.62 63 SER A C 1
ATOM 503 O O . SER A 1 63 ? 36.812 24.5 15.57 1 81.62 63 SER A O 1
ATOM 505 N N . ASP A 1 64 ? 38.5 24.609 14.078 1 78.94 64 ASP A N 1
ATOM 506 C CA . ASP A 1 64 ? 39 25.906 14.547 1 78.94 64 ASP A CA 1
ATOM 507 C C . ASP A 1 64 ? 38.312 27.047 13.797 1 78.94 64 ASP A C 1
ATOM 509 O O . ASP A 1 64 ? 38.812 28.172 13.789 1 78.94 64 ASP A O 1
ATOM 513 N N . ASN A 1 65 ? 37.25 26.766 12.969 1 81.56 65 ASN A N 1
ATOM 514 C CA . ASN A 1 65 ? 36.375 27.734 12.305 1 81.56 65 ASN A CA 1
ATOM 515 C C . ASN A 1 65 ? 37.062 28.359 11.094 1 81.56 65 ASN A C 1
ATOM 517 O O . ASN A 1 65 ? 36.75 29.5 10.734 1 81.56 65 ASN A O 1
ATOM 521 N N . LYS A 1 66 ? 38.031 27.625 10.555 1 84.19 66 LYS A N 1
ATOM 522 C CA . LYS A 1 66 ? 38.594 28.078 9.289 1 84.19 66 LYS A CA 1
ATOM 523 C C . LYS A 1 66 ? 37.75 27.641 8.109 1 84.19 66 LYS A C 1
ATOM 525 O O . LYS A 1 66 ? 37.375 26.469 8.008 1 84.19 66 LYS A O 1
ATOM 530 N N . LEU A 1 67 ? 37.438 28.594 7.211 1 90.19 67 LEU A N 1
ATOM 531 C CA . LEU A 1 67 ? 36.562 28.297 6.066 1 90.19 67 LEU A CA 1
ATOM 532 C C . LEU A 1 67 ? 37.312 27.438 5.047 1 90.19 67 LEU A C 1
ATOM 534 O O . LEU A 1 67 ? 38.406 27.797 4.605 1 90.19 67 LEU A O 1
ATOM 538 N N . LEU A 1 68 ? 36.75 26.406 4.707 1 88.44 68 LEU A N 1
ATOM 539 C CA . LEU A 1 68 ? 37.344 25.516 3.717 1 88.44 68 LEU A CA 1
ATOM 540 C C . LEU A 1 68 ? 36.719 25.719 2.348 1 88.44 68 LEU A C 1
ATOM 542 O O . LEU A 1 68 ? 37.406 25.938 1.358 1 88.44 68 LEU A O 1
ATOM 546 N N . THR A 1 69 ? 35.406 25.562 2.287 1 91.69 69 THR A N 1
ATOM 547 C CA . THR A 1 69 ? 34.656 25.719 1.054 1 91.69 69 THR A CA 1
ATOM 548 C C . THR A 1 69 ? 33.188 26.047 1.359 1 91.69 69 THR A C 1
ATOM 550 O O . THR A 1 69 ? 32.812 26.156 2.525 1 91.69 69 THR A O 1
ATOM 553 N N . VAL A 1 70 ? 32.469 26.391 0.31 1 92.5 70 VAL A N 1
ATOM 554 C CA . VAL A 1 70 ? 31.031 26.672 0.391 1 92.5 70 VAL A CA 1
ATOM 555 C C . VAL A 1 70 ? 30.266 25.828 -0.624 1 92.5 70 VAL A C 1
ATOM 557 O O . VAL A 1 70 ? 30.75 25.578 -1.733 1 92.5 70 VAL A O 1
ATOM 560 N N . SER A 1 71 ? 29.203 25.328 -0.199 1 91.19 71 SER A N 1
ATOM 561 C CA . SER A 1 71 ? 28.422 24.5 -1.109 1 91.19 71 SER A CA 1
ATOM 562 C C . SER A 1 71 ? 27.875 25.328 -2.271 1 91.19 71 SER A C 1
ATOM 564 O O . SER A 1 71 ? 27.594 26.516 -2.119 1 91.19 71 SER A O 1
ATOM 566 N N . ASP A 1 72 ? 27.641 24.672 -3.318 1 86.12 72 ASP A N 1
ATOM 567 C CA . ASP A 1 72 ? 27.156 25.359 -4.508 1 86.12 72 ASP A CA 1
ATOM 568 C C . ASP A 1 72 ? 25.625 25.344 -4.559 1 86.12 72 ASP A C 1
ATOM 570 O O . ASP A 1 72 ? 24.969 25.031 -3.561 1 86.12 72 ASP A O 1
ATOM 574 N N . LYS A 1 73 ? 25.078 25.797 -5.684 1 79 73 LYS A N 1
ATOM 575 C CA . LYS A 1 73 ? 23.625 25.969 -5.844 1 79 73 LYS A CA 1
ATOM 576 C C . LYS A 1 73 ? 22.906 24.625 -5.719 1 79 73 LYS A C 1
ATOM 578 O O . LYS A 1 73 ? 21.719 24.594 -5.383 1 79 73 LYS A O 1
ATOM 583 N N . ASN A 1 74 ? 23.672 23.578 -5.93 1 78.31 74 ASN A N 1
ATOM 584 C CA . ASN A 1 74 ? 23.047 22.25 -5.844 1 78.31 74 ASN A CA 1
ATOM 585 C C . ASN A 1 74 ? 23.406 21.562 -4.531 1 78.31 74 ASN A C 1
ATOM 587 O O . ASN A 1 74 ? 23.156 20.359 -4.367 1 78.31 74 ASN A O 1
ATOM 591 N N . GLY A 1 75 ? 24.016 22.312 -3.627 1 85.88 75 GLY A N 1
ATOM 592 C CA . GLY A 1 75 ? 24.406 21.766 -2.332 1 85.88 75 GLY A CA 1
ATOM 593 C C . GLY A 1 75 ? 25.672 20.938 -2.381 1 85.88 75 GLY A C 1
ATOM 594 O O . GLY A 1 75 ? 26.047 20.297 -1.396 1 85.88 75 GLY A O 1
ATOM 595 N N . TYR A 1 76 ? 26.328 20.891 -3.535 1 87.31 76 TYR A N 1
ATOM 596 C CA . TYR A 1 76 ? 27.547 20.109 -3.699 1 87.31 76 TYR A CA 1
ATOM 597 C C . TYR A 1 76 ? 28.75 20.828 -3.088 1 87.31 76 TYR A C 1
ATOM 599 O O . TYR A 1 76 ? 28.844 22.062 -3.15 1 87.31 76 TYR A O 1
ATOM 607 N N . PHE A 1 77 ? 29.672 20.062 -2.451 1 89.12 77 PHE A N 1
ATOM 608 C CA . PHE A 1 77 ? 30.906 20.625 -1.933 1 89.12 77 PHE A CA 1
ATOM 609 C C . PHE A 1 77 ? 32.094 19.672 -2.182 1 89.12 77 PHE A C 1
ATOM 611 O O . PHE A 1 77 ? 31.891 18.484 -2.387 1 89.12 77 PHE A O 1
ATOM 618 N N . LYS A 1 78 ? 33.188 20.234 -2.273 1 88.25 78 LYS A N 1
ATOM 619 C CA . LYS A 1 78 ? 34.438 19.5 -2.426 1 88.25 78 LYS A CA 1
ATOM 620 C C . LYS A 1 78 ? 35.531 20.078 -1.537 1 88.25 78 LYS A C 1
ATOM 622 O O . LYS A 1 78 ? 35.844 21.266 -1.626 1 88.25 78 LYS A O 1
ATOM 627 N N . ILE A 1 79 ? 36 19.266 -0.692 1 85.38 79 ILE A N 1
ATOM 628 C CA . ILE A 1 79 ? 37.125 19.672 0.152 1 85.38 79 ILE A CA 1
ATOM 629 C C . ILE A 1 79 ? 38.406 19.094 -0.402 1 85.38 79 ILE A C 1
ATOM 631 O O . ILE A 1 79 ? 38.625 17.875 -0.403 1 85.38 79 ILE A O 1
ATOM 635 N N . GLU A 1 80 ? 39.219 19.781 -1.005 1 75.06 80 GLU A N 1
ATOM 636 C CA . GLU A 1 80 ? 40.406 19.328 -1.685 1 75.06 80 GLU A CA 1
ATOM 637 C C . GLU A 1 80 ? 41.469 18.891 -0.683 1 75.06 80 GLU A C 1
ATOM 639 O O . GLU A 1 80 ? 42.156 17.875 -0.88 1 75.06 80 GLU A O 1
ATOM 644 N N . ASN A 1 81 ? 41.938 19.812 0.348 1 62.06 81 ASN A N 1
ATOM 645 C CA . ASN A 1 81 ? 43.031 19.531 1.238 1 62.06 81 ASN A CA 1
ATOM 646 C C . ASN A 1 81 ? 42.562 18.969 2.574 1 62.06 81 ASN A C 1
ATOM 648 O O . ASN A 1 81 ? 42.094 19.719 3.432 1 62.06 81 ASN A O 1
ATOM 652 N N . THR A 1 82 ? 42.375 17.578 2.615 1 59.53 82 THR A N 1
ATOM 653 C CA . THR A 1 82 ? 41.875 16.984 3.848 1 59.53 82 THR A CA 1
ATOM 654 C C . THR A 1 82 ? 43 16.812 4.867 1 59.53 82 THR A C 1
ATOM 656 O O . THR A 1 82 ? 44.125 16.453 4.508 1 59.53 82 THR A O 1
ATOM 659 N N . THR A 1 83 ? 43.031 17.672 5.949 1 53.16 83 THR A N 1
ATOM 660 C CA . THR A 1 83 ? 43.969 17.422 7.031 1 53.16 83 THR A CA 1
ATOM 661 C C . THR A 1 83 ? 43.594 16.156 7.797 1 53.16 83 THR A C 1
ATOM 663 O O . THR A 1 83 ? 42.5 15.641 7.656 1 53.16 83 THR A O 1
ATOM 666 N N . SER A 1 84 ? 44.562 15.672 8.641 1 50.59 84 SER A N 1
ATOM 667 C CA . SER A 1 84 ? 44.5 14.5 9.508 1 50.59 84 SER A CA 1
ATOM 668 C C . SER A 1 84 ? 43.281 14.531 10.406 1 50.59 84 SER A C 1
ATOM 670 O O . SER A 1 84 ? 42.688 13.492 10.711 1 50.59 84 SER A O 1
ATOM 672 N N . ASP A 1 85 ? 43.125 15.633 11.242 1 53.56 85 ASP A N 1
ATOM 673 C CA . ASP A 1 85 ? 42.125 15.758 12.305 1 53.56 85 ASP A CA 1
ATOM 674 C C . ASP A 1 85 ? 40.75 16.094 11.742 1 53.56 85 ASP A C 1
ATOM 676 O O . ASP A 1 85 ? 40.531 17.203 11.242 1 53.56 85 ASP A O 1
ATOM 680 N N . GLN A 1 86 ? 40 15.273 11.172 1 63.84 86 GLN A N 1
ATOM 681 C CA . GLN A 1 86 ? 39 15.266 10.102 1 63.84 86 GLN A CA 1
ATOM 682 C C . GLN A 1 86 ? 37.625 15.578 10.641 1 63.84 86 GLN A C 1
ATOM 684 O O . GLN A 1 86 ? 36.688 14.766 10.523 1 63.84 86 GLN A O 1
ATOM 689 N N . HIS A 1 87 ? 37.406 16.672 11.492 1 81.38 87 HIS A N 1
ATOM 690 C CA . HIS A 1 87 ? 36.125 17.172 11.93 1 81.38 87 HIS A CA 1
ATOM 691 C C . HIS A 1 87 ? 35.719 18.438 11.164 1 81.38 87 HIS A C 1
ATOM 693 O O . HIS A 1 87 ? 36.5 19.391 11.078 1 81.38 87 HIS A O 1
ATOM 699 N N . TYR A 1 88 ? 34.625 18.422 10.578 1 87.81 88 TYR A N 1
ATOM 700 C CA . TYR A 1 88 ? 34.125 19.562 9.805 1 87.81 88 TYR A CA 1
ATOM 701 C C . TYR A 1 88 ? 32.812 20.109 10.406 1 87.81 88 TYR A C 1
ATOM 703 O O . TYR A 1 88 ? 32.031 19.344 10.945 1 87.81 88 TYR A O 1
ATOM 711 N N . LYS A 1 89 ? 32.719 21.422 10.328 1 90.56 89 LYS A N 1
ATOM 712 C CA . LYS A 1 89 ? 31.484 22.078 10.719 1 90.56 89 LYS A CA 1
ATOM 713 C C . LYS A 1 89 ? 30.75 22.625 9.5 1 90.56 89 LYS A C 1
ATOM 715 O O . LYS A 1 89 ? 31.344 23.281 8.648 1 90.56 89 LYS A O 1
ATOM 720 N N . PHE A 1 90 ? 29.609 22.359 9.445 1 90.81 90 PHE A N 1
ATOM 721 C CA . PHE A 1 90 ? 28.734 22.875 8.398 1 90.81 90 PHE A CA 1
ATOM 722 C C . PHE A 1 90 ? 27.797 23.953 8.945 1 90.81 90 PHE A C 1
ATOM 724 O O . PHE A 1 90 ? 26.969 23.656 9.82 1 90.81 90 PHE A O 1
ATOM 731 N N . VAL A 1 91 ? 27.906 25.156 8.461 1 88.06 91 VAL A N 1
ATOM 732 C CA . VAL A 1 91 ? 27.203 26.281 9.062 1 88.06 91 VAL A CA 1
ATOM 733 C C . VAL A 1 91 ? 26.406 27.016 7.992 1 88.06 91 VAL A C 1
ATOM 735 O O . VAL A 1 91 ? 26.938 27.359 6.93 1 88.06 91 VAL A O 1
ATOM 738 N N . LEU A 1 92 ? 25.188 27.203 8.18 1 85.81 92 LEU A N 1
ATOM 739 C CA . LEU A 1 92 ? 24.297 28 7.348 1 85.81 92 LEU A CA 1
ATOM 740 C C . LEU A 1 92 ? 23.281 28.766 8.203 1 85.81 92 LEU A C 1
ATOM 742 O O . LEU A 1 92 ? 22.688 28.188 9.117 1 85.81 92 LEU A O 1
ATOM 746 N N . LEU A 1 93 ? 23.125 30.016 7.883 1 76 93 LEU A N 1
ATOM 747 C CA . LEU A 1 93 ? 22.156 30.797 8.633 1 76 93 LEU A CA 1
ATOM 748 C C . LEU A 1 93 ? 20.766 30.172 8.562 1 76 93 LEU A C 1
ATOM 750 O O . LEU A 1 93 ? 20.312 29.781 7.48 1 76 93 LEU A O 1
ATOM 754 N N . GLY A 1 94 ? 20.062 30.047 9.664 1 74.19 94 GLY A N 1
ATOM 755 C CA . GLY A 1 94 ? 18.734 29.453 9.719 1 74.19 94 GLY A CA 1
ATOM 756 C C . GLY A 1 94 ? 18.766 27.969 10.008 1 74.19 94 GLY A C 1
ATOM 757 O O . GLY A 1 94 ? 17.719 27.344 10.18 1 74.19 94 GLY A O 1
ATOM 758 N N . PHE A 1 95 ? 20.016 27.438 10.062 1 82.94 95 PHE A N 1
ATOM 759 C CA . PHE A 1 95 ? 20.172 26.016 10.336 1 82.94 95 PHE A CA 1
ATOM 760 C C . PHE A 1 95 ? 21.078 25.797 11.539 1 82.94 95 PHE A C 1
ATOM 762 O O . PHE A 1 95 ? 21.906 26.656 11.867 1 82.94 95 PHE A O 1
ATOM 769 N N . LYS A 1 96 ? 20.812 24.688 12.164 1 81.88 96 LYS A N 1
ATOM 770 C CA . LYS A 1 96 ? 21.719 24.297 13.234 1 81.88 96 LYS A CA 1
ATOM 771 C C . LYS A 1 96 ? 23.078 23.875 12.672 1 81.88 96 LYS A C 1
ATOM 773 O O . LYS A 1 96 ? 23.156 23.234 11.617 1 81.88 96 LYS A O 1
ATOM 778 N N . THR A 1 97 ? 24.094 24.234 13.336 1 84.69 97 THR A N 1
ATOM 779 C CA . THR A 1 97 ? 25.422 23.812 12.93 1 84.69 97 THR A CA 1
ATOM 780 C C . THR A 1 97 ? 25.578 22.297 13.062 1 84.69 97 THR A C 1
ATOM 782 O O . THR A 1 97 ? 25.141 21.719 14.047 1 84.69 97 THR A O 1
ATOM 785 N N . GLN A 1 98 ? 26.125 21.734 12.047 1 86.62 98 GLN A N 1
ATOM 786 C CA . GLN A 1 98 ? 26.328 20.297 12.055 1 86.62 98 GLN A CA 1
ATOM 787 C C . GLN A 1 98 ? 27.812 19.953 12.094 1 86.62 98 GLN A C 1
ATOM 789 O O . GLN A 1 98 ? 28.562 20.328 11.188 1 86.62 98 GLN A O 1
ATOM 794 N N . ASP A 1 99 ? 28.234 19.234 13.125 1 85.81 99 ASP A N 1
ATOM 795 C CA . ASP A 1 99 ? 29.594 18.734 13.227 1 85.81 99 ASP A CA 1
ATOM 796 C C . ASP A 1 99 ? 29.719 17.328 12.617 1 85.81 99 ASP A C 1
ATOM 798 O O . ASP A 1 99 ? 28.938 16.438 12.961 1 85.81 99 ASP A O 1
ATOM 802 N N . VAL A 1 100 ? 30.594 17.25 11.719 1 85.62 100 VAL A N 1
ATOM 803 C CA . VAL A 1 100 ? 30.734 15.969 11.039 1 85.62 100 VAL A CA 1
ATOM 804 C C . VAL A 1 100 ? 32.125 15.398 11.312 1 85.62 100 VAL A C 1
ATOM 806 O O . VAL A 1 100 ? 33.125 16.062 11.094 1 85.62 100 VAL A O 1
ATOM 809 N N . ASP A 1 101 ? 32.125 14.195 11.883 1 77.88 101 ASP A N 1
ATOM 810 C CA . ASP A 1 101 ? 33.375 13.445 12.039 1 77.88 101 ASP A CA 1
ATOM 811 C C . ASP A 1 101 ? 33.656 12.594 10.805 1 77.88 101 ASP A C 1
ATOM 813 O O . ASP A 1 101 ? 32.906 11.656 10.5 1 77.88 101 ASP A O 1
ATOM 817 N N . TYR A 1 102 ? 34.594 12.906 10.055 1 72.69 102 TYR A N 1
ATOM 818 C CA . TYR A 1 102 ? 34.906 12.211 8.805 1 72.69 102 TYR A CA 1
ATOM 819 C C . TYR A 1 102 ? 35.906 11.102 9.047 1 72.69 102 TYR A C 1
ATOM 821 O O . TYR A 1 102 ? 36.344 10.438 8.102 1 72.69 102 TYR A O 1
ATOM 829 N N . SER A 1 103 ? 36.406 10.727 10.141 1 58.81 103 SER A N 1
ATOM 830 C CA . SER A 1 103 ? 37.469 9.773 10.391 1 58.81 103 SER A CA 1
ATOM 831 C C . SER A 1 103 ? 37.156 8.414 9.766 1 58.81 103 SER A C 1
ATOM 833 O O . SER A 1 103 ? 38.094 7.699 9.352 1 58.81 103 SER A O 1
ATOM 835 N N . LYS A 1 104 ? 36 7.965 9.734 1 54.19 104 LYS A N 1
ATOM 836 C CA . LYS A 1 104 ? 35.781 6.586 9.312 1 54.19 104 LYS A CA 1
ATOM 837 C C . LYS A 1 104 ? 34.875 6.527 8.07 1 54.19 104 LYS A C 1
ATOM 839 O O . LYS A 1 104 ? 34.312 5.48 7.758 1 54.19 104 LYS A O 1
ATOM 844 N N . LYS A 1 105 ? 34.812 7.746 7.461 1 57.53 105 LYS A N 1
ATOM 845 C CA . LYS A 1 105 ? 33.812 7.688 6.41 1 57.53 105 LYS A CA 1
ATOM 846 C C . LYS A 1 105 ? 34.438 7.625 5.027 1 57.53 105 LYS A C 1
ATOM 848 O O . LYS A 1 105 ? 35.5 8.25 4.789 1 57.53 105 LYS A O 1
ATOM 853 N N . GLU A 1 106 ? 34.25 6.52 4.387 1 57.66 106 GLU A N 1
ATOM 854 C CA . GLU A 1 106 ? 34.656 6.371 2.994 1 57.66 106 GLU A CA 1
ATOM 855 C C . GLU A 1 106 ? 33.5 6.676 2.045 1 57.66 106 GLU A C 1
ATOM 857 O O . GLU A 1 106 ? 32.344 6.367 2.348 1 57.66 106 GLU A O 1
ATOM 862 N N . GLY A 1 107 ? 33.688 7.727 1.153 1 62.59 107 GLY A N 1
ATOM 863 C CA . GLY A 1 107 ? 32.75 7.957 0.049 1 62.59 107 GLY A CA 1
ATOM 864 C C . GLY A 1 107 ? 32.125 9.328 0.086 1 62.59 107 GLY A C 1
ATOM 865 O O . GLY A 1 107 ? 32.656 10.258 0.697 1 62.59 107 GLY A O 1
ATOM 866 N N . VAL A 1 108 ? 31.109 9.555 -0.7 1 74.19 108 VAL A N 1
ATOM 867 C CA . VAL A 1 108 ? 30.406 10.82 -0.859 1 74.19 108 VAL A CA 1
ATOM 868 C C . VAL A 1 108 ? 29.516 11.07 0.364 1 74.19 108 VAL A C 1
ATOM 870 O O . VAL A 1 108 ? 28.766 10.195 0.781 1 74.19 108 VAL A O 1
ATOM 873 N N . LEU A 1 109 ? 29.734 12.242 1.001 1 81.56 109 LEU A N 1
ATOM 874 C CA . LEU A 1 109 ? 28.969 12.617 2.184 1 81.56 109 LEU A CA 1
ATOM 875 C C . LEU A 1 109 ? 27.641 13.258 1.792 1 81.56 109 LEU A C 1
ATOM 877 O O . LEU A 1 109 ? 27.578 14.047 0.848 1 81.56 109 LEU A O 1
ATOM 881 N N . ASN A 1 110 ? 26.594 12.805 2.332 1 83.38 110 ASN A N 1
ATOM 882 C CA . ASN A 1 110 ? 25.312 13.477 2.197 1 83.38 110 ASN A CA 1
ATOM 883 C C . ASN A 1 110 ? 24.844 14.086 3.52 1 83.38 110 ASN A C 1
ATOM 885 O O . ASN A 1 110 ? 24.094 13.461 4.27 1 83.38 110 ASN A O 1
ATOM 889 N N . ILE A 1 111 ? 25.234 15.336 3.684 1 85.94 111 ILE A N 1
ATOM 890 C CA . ILE A 1 111 ? 25.016 16.031 4.945 1 85.94 111 ILE A CA 1
ATOM 891 C C . ILE A 1 111 ? 23.594 16.578 4.996 1 85.94 111 ILE A C 1
ATOM 893 O O . ILE A 1 111 ? 23.094 17.141 4.02 1 85.94 111 ILE A O 1
ATOM 897 N N . GLN A 1 112 ? 22.938 16.375 6.07 1 86 112 GLN A N 1
ATOM 898 C CA . GLN A 1 112 ? 21.578 16.875 6.289 1 86 112 GLN A CA 1
ATOM 899 C C . GLN A 1 112 ? 21.547 17.875 7.445 1 86 112 GLN A C 1
ATOM 901 O O . GLN A 1 112 ? 21.844 17.516 8.586 1 86 112 GLN A O 1
ATOM 906 N N . LEU A 1 113 ? 21.125 19.078 7.16 1 84.25 113 LEU A N 1
ATOM 907 C CA . LEU A 1 113 ? 21.078 20.109 8.195 1 84.25 113 LEU A CA 1
ATOM 908 C C . LEU A 1 113 ? 19.672 20.297 8.727 1 84.25 113 LEU A C 1
ATOM 910 O O . LEU A 1 113 ? 18.703 20.281 7.957 1 84.25 113 LEU A O 1
ATOM 914 N N . ASP A 1 114 ? 19.594 20.453 9.953 1 80.88 114 ASP A N 1
ATOM 915 C CA . ASP A 1 114 ? 18.312 20.734 10.602 1 80.88 114 ASP A CA 1
ATOM 916 C C . ASP A 1 114 ? 18.078 22.234 10.695 1 80.88 114 ASP A C 1
ATOM 918 O O . ASP A 1 114 ? 19 23 11 1 80.88 114 ASP A O 1
ATOM 922 N N . ALA A 1 115 ? 16.891 22.641 10.461 1 77.5 115 ALA A N 1
ATOM 923 C CA . ALA A 1 115 ? 16.547 24.062 10.609 1 77.5 115 ALA A CA 1
ATOM 924 C C . ALA A 1 115 ? 16.609 24.484 12.07 1 77.5 115 ALA A C 1
ATOM 926 O O . ALA A 1 115 ? 16.281 23.719 12.969 1 77.5 115 ALA A O 1
ATOM 927 N N . ASP A 1 116 ? 17.031 25.719 12.203 1 75.06 116 ASP A N 1
ATOM 928 C CA . ASP A 1 116 ? 17.047 26.297 13.547 1 75.06 116 ASP A CA 1
ATOM 929 C C . ASP A 1 116 ? 15.656 26.812 13.93 1 75.06 116 ASP A C 1
ATOM 931 O O . ASP A 1 116 ? 15.156 27.781 13.336 1 75.06 116 ASP A O 1
ATOM 935 N N . GLU A 1 117 ? 15.086 26.328 14.883 1 68 117 GLU A N 1
ATOM 936 C CA . GLU A 1 117 ? 13.719 26.609 15.305 1 68 117 GLU A CA 1
ATOM 937 C C . GLU A 1 117 ? 13.594 28.031 15.859 1 68 117 GLU A C 1
ATOM 939 O O . GLU A 1 117 ? 12.492 28.562 15.953 1 68 117 GLU A O 1
ATOM 944 N N . SER A 1 118 ? 14.695 28.562 16.156 1 68.44 118 SER A N 1
ATOM 945 C CA . SER A 1 118 ? 14.664 29.891 16.766 1 68.44 118 SER A CA 1
ATOM 946 C C . SER A 1 118 ? 14.695 30.984 15.711 1 68.44 118 SER A C 1
ATOM 948 O O . SER A 1 118 ? 14.375 32.156 15.992 1 68.44 118 SER A O 1
ATOM 950 N N . SER A 1 119 ? 15 30.562 14.547 1 72.12 119 SER A N 1
ATOM 951 C CA . SER A 1 119 ? 15.055 31.531 13.445 1 72.12 119 SER A CA 1
ATOM 952 C C . SER A 1 119 ? 14.055 31.172 12.352 1 72.12 119 SER A C 1
ATOM 954 O O . SER A 1 119 ? 14.438 30.922 11.211 1 72.12 119 SER A O 1
ATOM 956 N N . LEU A 1 120 ? 12.891 31.406 12.648 1 72.56 120 LEU A N 1
ATOM 957 C CA . LEU A 1 120 ? 11.82 30.859 11.812 1 72.56 120 LEU A CA 1
ATOM 958 C C . LEU A 1 120 ? 11.781 31.547 10.461 1 72.56 120 LEU A C 1
ATOM 960 O O . LEU A 1 120 ? 11.492 30.922 9.438 1 72.56 120 LEU A O 1
ATOM 964 N N . ASN A 1 121 ? 12.094 32.812 10.484 1 75.56 121 ASN A N 1
ATOM 965 C CA . ASN A 1 121 ? 12.008 33.562 9.242 1 75.56 121 ASN A CA 1
ATOM 966 C C . ASN A 1 121 ? 13.07 33.125 8.242 1 75.56 121 ASN A C 1
ATOM 968 O O . ASN A 1 121 ? 12.953 33.406 7.047 1 75.56 121 ASN A O 1
ATOM 972 N N . GLU A 1 122 ? 14.016 32.438 8.727 1 74.19 122 GLU A N 1
ATOM 973 C CA . GLU A 1 122 ? 15.125 32.062 7.863 1 74.19 122 GLU A CA 1
ATOM 974 C C . GLU A 1 122 ? 15.008 30.625 7.41 1 74.19 122 GLU A C 1
ATOM 976 O O . GLU A 1 122 ? 15.773 30.172 6.562 1 74.19 122 GLU A O 1
ATOM 981 N N . VAL A 1 123 ? 14.031 30.094 7.855 1 75.19 123 VAL A N 1
ATOM 982 C CA . VAL A 1 123 ? 13.828 28.688 7.473 1 75.19 123 VAL A CA 1
ATOM 983 C C . VAL A 1 123 ? 13.273 28.625 6.051 1 75.19 123 VAL A C 1
ATOM 985 O O . VAL A 1 123 ? 12.414 29.422 5.676 1 75.19 123 VAL A O 1
ATOM 988 N N . ARG A 1 124 ? 13.742 27.703 5.359 1 75.81 124 ARG A N 1
ATOM 989 C CA . ARG A 1 124 ? 13.242 27.531 4 1 75.81 124 ARG A CA 1
ATOM 990 C C . ARG A 1 124 ? 11.93 26.75 4.004 1 75.81 124 ARG A C 1
ATOM 992 O O . ARG A 1 124 ? 11.758 25.812 4.789 1 75.81 124 ARG A O 1
ATOM 999 N N . VAL A 1 125 ? 11.086 27.25 3.139 1 72.56 125 VAL A N 1
ATOM 1000 C CA . VAL A 1 125 ? 9.773 26.625 3.082 1 72.56 125 VAL A CA 1
ATOM 1001 C C . VAL A 1 125 ? 9.5 26.125 1.667 1 72.56 125 VAL A C 1
ATOM 1003 O O . VAL A 1 125 ? 10.023 26.672 0.694 1 72.56 125 VAL A O 1
ATOM 1006 N N . THR A 1 126 ? 8.727 25.016 1.68 1 73.38 126 THR A N 1
ATOM 1007 C CA . THR A 1 126 ? 8.312 24.453 0.403 1 73.38 126 THR A CA 1
ATOM 1008 C C . THR A 1 126 ? 6.992 25.062 -0.058 1 73.38 126 THR A C 1
ATOM 1010 O O . THR A 1 126 ? 6.551 24.828 -1.184 1 73.38 126 THR A O 1
ATOM 1013 N N . GLY A 1 127 ? 6.512 25.844 0.708 1 70.38 127 GLY A N 1
ATOM 1014 C CA . GLY A 1 127 ? 5.23 26.438 0.373 1 70.38 127 GLY A CA 1
ATOM 1015 C C . GLY A 1 127 ? 5.223 27.109 -0.987 1 70.38 127 GLY A C 1
ATOM 1016 O O . GLY A 1 127 ? 6.168 27.812 -1.342 1 70.38 127 GLY A O 1
ATOM 1017 N N . PHE A 1 128 ? 4.223 26.844 -1.667 1 66.69 128 PHE A N 1
ATOM 1018 C CA . PHE A 1 128 ? 4.02 27.328 -3.025 1 66.69 128 PHE A CA 1
ATOM 1019 C C . PHE A 1 128 ? 5.129 26.844 -3.947 1 66.69 128 PHE A C 1
ATOM 1021 O O . PHE A 1 128 ? 5.578 27.578 -4.832 1 66.69 128 PHE A O 1
ATOM 1028 N N . ALA A 1 129 ? 5.699 25.75 -3.52 1 61.66 129 ALA A N 1
ATOM 1029 C CA . ALA A 1 129 ? 6.719 25.062 -4.305 1 61.66 129 ALA A CA 1
ATOM 1030 C C . ALA A 1 129 ? 7.98 25.906 -4.43 1 61.66 129 ALA A C 1
ATOM 1032 O O . ALA A 1 129 ? 8.719 25.797 -5.414 1 61.66 129 ALA A O 1
ATOM 1033 N N . GLY A 1 130 ? 8.031 26.797 -3.467 1 69.12 130 GLY A N 1
ATOM 1034 C CA . GLY A 1 130 ? 9.242 27.609 -3.5 1 69.12 130 GLY A CA 1
ATOM 1035 C C . GLY A 1 130 ? 10.312 27.125 -2.539 1 69.12 130 GLY A C 1
ATOM 1036 O O . GLY A 1 130 ? 10.016 26.391 -1.593 1 69.12 130 GLY A O 1
ATOM 1037 N N . ASN A 1 131 ? 11.516 26.984 -2.861 1 70.19 131 ASN A N 1
ATOM 1038 C CA . ASN A 1 131 ? 12.688 26.688 -2.039 1 70.19 131 ASN A CA 1
ATOM 1039 C C . ASN A 1 131 ? 13.367 27.969 -1.558 1 70.19 131 ASN A C 1
ATOM 1041 O O . ASN A 1 131 ? 14.562 28.156 -1.77 1 70.19 131 ASN A O 1
ATOM 1045 N N . ARG A 1 132 ? 12.359 28.75 -0.801 1 77.81 132 ARG A N 1
ATOM 1046 C CA . ARG A 1 132 ? 12.859 30.016 -0.286 1 77.81 132 ARG A CA 1
ATOM 1047 C C . ARG A 1 132 ? 12.578 30.156 1.209 1 77.81 132 ARG A C 1
ATOM 1049 O O . ARG A 1 132 ? 11.844 29.344 1.781 1 77.81 132 ARG A O 1
ATOM 1056 N N . THR A 1 133 ? 13.227 31.172 1.701 1 81.19 133 THR A N 1
ATOM 1057 C CA . THR A 1 133 ? 12.977 31.406 3.117 1 81.19 133 THR A CA 1
ATOM 1058 C C . THR A 1 133 ? 11.555 31.922 3.334 1 81.19 133 THR A C 1
ATOM 1060 O O . THR A 1 133 ? 10.945 32.5 2.422 1 81.19 133 THR A O 1
ATOM 1063 N N . LYS A 1 134 ? 11.102 31.719 4.48 1 85 134 LYS A N 1
ATOM 1064 C CA . LYS A 1 134 ? 9.781 32.219 4.844 1 85 134 LYS A CA 1
ATOM 1065 C C . LYS A 1 134 ? 9.695 33.719 4.609 1 85 134 LYS A C 1
ATOM 1067 O O . LYS A 1 134 ? 8.68 34.219 4.121 1 85 134 LYS A O 1
ATOM 1072 N N . LYS A 1 135 ? 10.727 34.438 4.902 1 86.56 135 LYS A N 1
ATOM 1073 C CA . LYS A 1 135 ? 10.766 35.906 4.766 1 86.56 135 LYS A CA 1
ATOM 1074 C C . LYS A 1 135 ? 10.656 36.312 3.303 1 86.56 135 LYS A C 1
ATOM 1076 O O . LYS A 1 135 ? 10.086 37.375 2.99 1 86.56 135 LYS A O 1
ATOM 1081 N N . GLU A 1 136 ? 11.102 35.5 2.43 1 85.75 136 GLU A N 1
ATOM 1082 C CA . GLU A 1 136 ? 11.133 35.844 1.013 1 85.75 136 GLU A CA 1
ATOM 1083 C C . GLU A 1 136 ? 9.883 35.344 0.292 1 85.75 136 GLU A C 1
ATOM 1085 O O . GLU A 1 136 ? 9.648 35.688 -0.868 1 85.75 136 GLU A O 1
ATOM 1090 N N . THR A 1 137 ? 9.188 34.625 0.917 1 86 137 THR A N 1
ATOM 1091 C CA . THR A 1 137 ? 8.031 34 0.281 1 86 137 THR A CA 1
ATOM 1092 C C . THR A 1 137 ? 6.797 34.906 0.414 1 86 137 THR A C 1
ATOM 1094 O O . THR A 1 137 ? 6.41 35.281 1.523 1 86 137 THR A O 1
ATOM 1097 N N . ALA A 1 138 ? 6.238 35.219 -0.716 1 88.94 138 ALA A N 1
ATOM 1098 C CA . ALA A 1 138 ? 4.98 35.969 -0.668 1 88.94 138 ALA A CA 1
ATOM 1099 C C . ALA A 1 138 ? 3.832 35.062 -0.219 1 88.94 138 ALA A C 1
ATOM 1101 O O . ALA A 1 138 ? 3.686 33.938 -0.712 1 88.94 138 ALA A O 1
ATOM 1102 N N . GLY A 1 139 ? 3.061 35.625 0.703 1 88.06 139 GLY A N 1
ATOM 1103 C CA . GLY A 1 139 ? 1.977 34.875 1.298 1 88.06 139 GLY A CA 1
ATOM 1104 C C . GLY A 1 139 ? 2.209 34.562 2.762 1 88.06 139 GLY A C 1
ATOM 1105 O O . GLY A 1 139 ? 3.316 34.719 3.273 1 88.06 139 GLY A O 1
ATOM 1106 N N . SER A 1 140 ? 1.185 34.094 3.391 1 93.06 140 SER A N 1
ATOM 1107 C CA . SER A 1 140 ? 1.253 33.781 4.812 1 93.06 140 SER A CA 1
ATOM 1108 C C . SER A 1 140 ? 1.549 32.312 5.047 1 93.06 140 SER A C 1
ATOM 1110 O O . SER A 1 140 ? 0.718 31.453 4.746 1 93.06 140 SER A O 1
ATOM 1112 N N . VAL A 1 141 ? 2.691 32.031 5.543 1 92.5 141 VAL A N 1
ATOM 1113 C CA . VAL A 1 141 ? 3.094 30.672 5.855 1 92.5 141 VAL A CA 1
ATOM 1114 C C . VAL A 1 141 ? 3.5 30.562 7.324 1 92.5 141 VAL A C 1
ATOM 1116 O O . VAL A 1 141 ? 4.41 31.266 7.77 1 92.5 141 VAL A O 1
ATOM 1119 N N . GLY A 1 142 ? 2.729 29.812 8.039 1 92.88 142 GLY A N 1
ATOM 1120 C CA . GLY A 1 142 ? 3.113 29.469 9.398 1 92.88 142 GLY A CA 1
ATOM 1121 C C . GLY A 1 142 ? 3.926 28.203 9.484 1 92.88 142 GLY A C 1
ATOM 1122 O O . GLY A 1 142 ? 3.867 27.359 8.594 1 92.88 142 GLY A O 1
ATOM 1123 N N . MET A 1 143 ? 4.691 28.047 10.555 1 89.5 143 MET A N 1
ATOM 1124 C CA . MET A 1 143 ? 5.512 26.859 10.734 1 89.5 143 MET A CA 1
ATOM 1125 C C . MET A 1 143 ? 5.371 26.312 12.148 1 89.5 143 MET A C 1
ATOM 1127 O O . MET A 1 143 ? 5.316 27.078 13.109 1 89.5 143 MET A O 1
ATOM 1131 N N . ILE A 1 144 ? 5.266 25 12.211 1 90.88 144 ILE A N 1
ATOM 1132 C CA . ILE A 1 144 ? 5.312 24.281 13.477 1 90.88 144 ILE A CA 1
ATOM 1133 C C . ILE A 1 144 ? 6.449 23.25 13.453 1 90.88 144 ILE A C 1
ATOM 1135 O O . ILE A 1 144 ? 6.66 22.578 12.438 1 90.88 144 ILE A O 1
ATOM 1139 N N . THR A 1 145 ? 7.168 23.188 14.477 1 89.81 145 THR A N 1
ATOM 1140 C CA . THR A 1 145 ? 8.25 22.219 14.594 1 89.81 145 THR A CA 1
ATOM 1141 C C . THR A 1 145 ? 7.953 21.203 15.703 1 89.81 145 THR A C 1
ATOM 1143 O O . THR A 1 145 ? 6.973 21.359 16.438 1 89.81 145 THR A O 1
ATOM 1146 N N . SER A 1 146 ? 8.836 20.219 15.773 1 90.31 146 SER A N 1
ATOM 1147 C CA . SER A 1 146 ? 8.688 19.219 16.828 1 90.31 146 SER A CA 1
ATOM 1148 C C . SER A 1 146 ? 8.789 19.859 18.219 1 90.31 146 SER A C 1
ATOM 1150 O O . SER A 1 146 ? 8.141 19.422 19.156 1 90.31 146 SER A O 1
ATOM 1152 N N . LYS A 1 147 ? 9.562 20.875 18.328 1 89.44 147 LYS A N 1
ATOM 1153 C CA . LYS A 1 147 ? 9.672 21.594 19.594 1 89.44 147 LYS A CA 1
ATOM 1154 C C . LYS A 1 147 ? 8.352 22.25 19.969 1 89.44 147 LYS A C 1
ATOM 1156 O O . LYS A 1 147 ? 7.953 22.234 21.141 1 89.44 147 LYS A O 1
ATOM 1161 N N . ASP A 1 148 ? 7.707 22.844 19.016 1 92.69 148 ASP A N 1
ATOM 1162 C CA . ASP A 1 148 ? 6.406 23.469 19.281 1 92.69 148 ASP A CA 1
ATOM 1163 C C . ASP A 1 148 ? 5.395 22.422 19.766 1 92.69 148 ASP A C 1
ATOM 1165 O O . ASP A 1 148 ? 4.594 22.703 20.656 1 92.69 148 ASP A O 1
ATOM 1169 N N . ILE A 1 149 ? 5.445 21.281 19.156 1 93.69 149 ILE A N 1
ATOM 1170 C CA . ILE A 1 149 ? 4.52 20.203 19.5 1 93.69 149 ILE A CA 1
ATOM 1171 C C . ILE A 1 149 ? 4.789 19.719 20.906 1 93.69 149 ILE A C 1
ATOM 1173 O O . ILE A 1 149 ? 3.855 19.453 21.672 1 93.69 149 ILE A O 1
ATOM 1177 N N . ASN A 1 150 ? 6.023 19.688 21.234 1 92.75 150 ASN A N 1
ATOM 1178 C CA . ASN A 1 150 ? 6.414 19.094 22.516 1 92.75 150 ASN A CA 1
ATOM 1179 C C . ASN A 1 150 ? 6.414 20.125 23.625 1 92.75 150 ASN A C 1
ATOM 1181 O O . ASN A 1 150 ? 6.84 19.844 24.75 1 92.75 150 ASN A O 1
ATOM 1185 N N . ARG A 1 151 ? 5.977 21.344 23.359 1 93.5 151 ARG A N 1
ATOM 1186 C CA . ARG A 1 151 ? 5.773 22.312 24.422 1 93.5 151 ARG A CA 1
ATOM 1187 C C . ARG A 1 151 ? 4.688 21.859 25.391 1 93.5 151 ARG A C 1
ATOM 1189 O O . ARG A 1 151 ? 4.691 22.234 26.562 1 93.5 151 ARG A O 1
ATOM 1196 N N . GLY A 1 152 ? 3.768 21.156 24.828 1 92.19 152 GLY A N 1
ATOM 1197 C CA . GLY A 1 152 ? 2.736 20.531 25.656 1 92.19 152 GLY A CA 1
ATOM 1198 C C . GLY A 1 152 ? 2.871 19.031 25.766 1 92.19 152 GLY A C 1
ATOM 1199 O O . GLY A 1 152 ? 3.984 18.5 25.766 1 92.19 152 GLY A O 1
ATOM 1200 N N . SER A 1 153 ? 1.753 18.359 26.016 1 86 153 SER A N 1
ATOM 1201 C CA . SER A 1 153 ? 1.757 16.906 26.203 1 86 153 SER A CA 1
ATOM 1202 C C . SER A 1 153 ? 1.976 16.188 24.875 1 86 153 SER A C 1
ATOM 1204 O O . SER A 1 153 ? 2.27 14.984 24.859 1 86 153 SER A O 1
ATOM 1206 N N . ALA A 1 154 ? 1.832 16.797 23.75 1 89.38 154 ALA A N 1
ATOM 1207 C CA . ALA A 1 154 ? 1.973 16.25 22.406 1 89.38 154 ALA A CA 1
ATOM 1208 C C . ALA A 1 154 ? 0.924 15.164 22.141 1 89.38 154 ALA A C 1
ATOM 1210 O O . ALA A 1 154 ? 1.141 14.266 21.312 1 89.38 154 ALA A O 1
ATOM 1211 N N . LEU A 1 155 ? -0.206 15.227 22.812 1 89.81 155 LEU A N 1
ATOM 1212 C CA . LEU A 1 155 ? -1.332 14.336 22.547 1 89.81 155 LEU A CA 1
ATOM 1213 C C . LEU A 1 155 ? -2.154 14.828 21.375 1 89.81 155 LEU A C 1
ATOM 1215 O O . LEU A 1 155 ? -2.852 14.047 20.719 1 89.81 155 LEU A O 1
ATOM 1219 N N . SER A 1 156 ? -2.105 16.109 21.188 1 92.44 156 SER A N 1
ATOM 1220 C CA . SER A 1 156 ? -2.895 16.797 20.172 1 92.44 156 SER A CA 1
ATOM 1221 C C . SER A 1 156 ? -2.092 17.906 19.5 1 92.44 156 SER A C 1
ATOM 1223 O O . SER A 1 156 ? -1.182 18.469 20.109 1 92.44 156 SER A O 1
ATOM 1225 N N . PHE A 1 157 ? -2.514 18.234 18.297 1 94.81 157 PHE A N 1
ATOM 1226 C CA . PHE A 1 157 ? -1.894 19.344 17.594 1 94.81 157 PHE A CA 1
ATOM 1227 C C . PHE A 1 157 ? -2.465 20.672 18.078 1 94.81 157 PHE A C 1
ATOM 1229 O O . PHE A 1 157 ? -1.99 21.734 17.688 1 94.81 157 PHE A O 1
ATOM 1236 N N . GLN A 1 158 ? -3.375 20.672 18.891 1 95.31 158 GLN A N 1
ATOM 1237 C CA . GLN A 1 158 ? -4.195 21.828 19.219 1 95.31 158 GLN A CA 1
ATOM 1238 C C . GLN A 1 158 ? -3.334 23 19.672 1 95.31 158 GLN A C 1
ATOM 1240 O O . GLN A 1 158 ? -3.428 24.109 19.125 1 95.31 158 GLN A O 1
ATOM 1245 N N . SER A 1 159 ? -2.492 22.781 20.672 1 94.5 159 SER A N 1
ATOM 1246 C CA . SER A 1 159 ? -1.685 23.875 21.203 1 94.5 159 SER A CA 1
ATOM 1247 C C . SER A 1 159 ? -0.723 24.406 20.141 1 94.5 159 SER A C 1
ATOM 1249 O O . SER A 1 159 ? -0.526 25.625 20.047 1 94.5 159 SER A O 1
ATOM 1251 N N . ALA A 1 160 ? -0.143 23.531 19.422 1 95.31 160 ALA A N 1
ATOM 1252 C CA . ALA A 1 160 ? 0.826 23.938 18.406 1 95.31 160 ALA A CA 1
ATOM 1253 C C . ALA A 1 160 ? 0.147 24.703 17.266 1 95.31 160 ALA A C 1
ATOM 1255 O O . ALA A 1 160 ? 0.611 25.766 16.875 1 95.31 160 ALA A O 1
ATOM 1256 N N . LEU A 1 161 ? -0.932 24.188 16.75 1 97 161 LEU A N 1
ATOM 1257 C CA . LEU A 1 161 ? -1.621 24.844 15.641 1 97 161 LEU A CA 1
ATOM 1258 C C . LEU A 1 161 ? -2.234 26.172 16.078 1 97 161 LEU A C 1
ATOM 1260 O O . LEU A 1 161 ? -2.234 27.141 15.312 1 97 161 LEU A O 1
ATOM 1264 N N . ASN A 1 162 ? -2.736 26.234 17.281 1 97.06 162 ASN A N 1
ATOM 1265 C CA . ASN A 1 162 ? -3.361 27.453 17.781 1 97.06 162 ASN A CA 1
ATOM 1266 C C . ASN A 1 162 ? -2.33 28.547 18.031 1 97.06 162 ASN A C 1
ATOM 1268 O O . ASN A 1 162 ? -2.689 29.703 18.266 1 97.06 162 ASN A O 1
ATOM 1272 N N . SER A 1 163 ? -1.092 28.188 17.969 1 96.19 163 SER A N 1
ATOM 1273 C CA . SER A 1 163 ? -0.044 29.188 18.141 1 96.19 163 SER A CA 1
ATOM 1274 C C . SER A 1 163 ? 0.274 29.891 16.828 1 96.19 163 SER A C 1
ATOM 1276 O O . SER A 1 163 ? 1.115 30.797 16.781 1 96.19 163 SER A O 1
ATOM 1278 N N . ILE A 1 164 ? -0.332 29.531 15.805 1 97 164 ILE A N 1
ATOM 1279 C CA . ILE A 1 164 ? -0.228 30.219 14.523 1 97 164 ILE A CA 1
ATOM 1280 C C . ILE A 1 164 ? -1.407 31.172 14.352 1 97 164 ILE A C 1
ATOM 1282 O O . ILE A 1 164 ? -2.564 30.75 14.367 1 97 164 ILE A O 1
ATOM 1286 N N . PRO A 1 165 ? -1.132 32.438 14.133 1 97.94 165 PRO A N 1
ATOM 1287 C CA . PRO A 1 165 ? -2.268 33.344 13.945 1 97.94 165 PRO A CA 1
ATOM 1288 C C . PRO A 1 165 ? -3.154 32.938 12.766 1 97.94 165 PRO A C 1
ATOM 1290 O O . PRO A 1 165 ? -2.648 32.562 11.711 1 97.94 165 PRO A O 1
ATOM 1293 N N . GLY A 1 166 ? -4.402 33 12.977 1 97.88 166 GLY A N 1
ATOM 1294 C CA . GLY A 1 166 ? -5.355 32.719 11.922 1 97.88 166 GLY A CA 1
ATOM 1295 C C . GLY A 1 166 ? -5.695 31.25 11.812 1 97.88 166 GLY A C 1
ATOM 1296 O O . GLY A 1 166 ? -6.543 30.859 11 1 97.88 166 GLY A O 1
ATOM 1297 N N . VAL A 1 167 ? -5.031 30.391 12.547 1 98 167 VAL A N 1
ATOM 1298 C CA . VAL A 1 167 ? -5.289 28.953 12.555 1 98 167 VAL A CA 1
ATOM 1299 C C . VAL A 1 167 ? -5.902 28.547 13.891 1 98 167 VAL A C 1
ATOM 1301 O O . VAL A 1 167 ? -5.465 29.016 14.945 1 98 167 VAL A O 1
ATOM 1304 N N . ARG A 1 168 ? -6.922 27.734 13.773 1 96.81 168 ARG A N 1
ATOM 1305 C CA . ARG A 1 168 ? -7.562 27.281 15 1 96.81 168 ARG A CA 1
ATOM 1306 C C . ARG A 1 168 ? -7.891 25.797 14.922 1 96.81 168 ARG A C 1
ATOM 1308 O O . ARG A 1 168 ? -8.5 25.328 13.953 1 96.81 168 ARG A O 1
ATOM 1315 N N . MET A 1 169 ? -7.48 25.078 15.883 1 95.94 169 MET A N 1
ATOM 1316 C CA . MET A 1 169 ? -7.902 23.703 16.078 1 95.94 169 MET A CA 1
ATOM 1317 C C . MET A 1 169 ? -8.773 23.562 17.312 1 95.94 169 MET A C 1
ATOM 1319 O O . MET A 1 169 ? -8.375 23.984 18.406 1 95.94 169 MET A O 1
ATOM 1323 N N . ASP A 1 170 ? -9.922 23.047 17.141 1 95.19 170 ASP A N 1
ATOM 1324 C CA . ASP A 1 170 ? -10.859 22.766 18.234 1 95.19 170 ASP A CA 1
ATOM 1325 C C . ASP A 1 170 ? -10.906 21.281 18.562 1 95.19 170 ASP A C 1
ATOM 1327 O O . ASP A 1 170 ? -11.094 20.453 17.656 1 95.19 170 ASP A O 1
ATOM 1331 N N . GLN A 1 171 ? -10.75 21.016 19.859 1 93.56 171 GLN A N 1
ATOM 1332 C CA . GLN A 1 171 ? -10.797 19.625 20.266 1 93.56 171 GLN A CA 1
ATOM 1333 C C . GLN A 1 171 ? -11.031 19.5 21.781 1 93.56 171 GLN A C 1
ATOM 1335 O O . GLN A 1 171 ? -10.219 19.984 22.578 1 93.56 171 GLN A O 1
ATOM 1340 N N . SER A 1 172 ? -12.133 18.891 22.094 1 92.5 172 SER A N 1
ATOM 1341 C CA . SER A 1 172 ? -12.438 18.688 23.5 1 92.5 172 SER A CA 1
ATOM 1342 C C . SER A 1 172 ? -12.156 17.25 23.922 1 92.5 172 SER A C 1
ATOM 1344 O O . SER A 1 172 ? -11.898 16.984 25.109 1 92.5 172 SER A O 1
ATOM 1346 N N . THR A 1 173 ? -12.414 16.375 23.062 1 90.44 173 THR A N 1
ATOM 1347 C CA . THR A 1 173 ? -12.062 14.969 23.203 1 90.44 173 THR A CA 1
ATOM 1348 C C . THR A 1 173 ? -11.141 14.531 22.062 1 90.44 173 THR A C 1
ATOM 1350 O O . THR A 1 173 ? -10.992 15.234 21.062 1 90.44 173 THR A O 1
ATOM 1353 N N . LEU A 1 174 ? -10.57 13.43 22.234 1 88.88 174 LEU A N 1
ATOM 1354 C CA . LEU A 1 174 ? -9.609 12.992 21.234 1 88.88 174 LEU A CA 1
ATOM 1355 C C . LEU A 1 174 ? -10.32 12.367 20.031 1 88.88 174 LEU A C 1
ATOM 1357 O O . LEU A 1 174 ? -9.711 12.133 19 1 88.88 174 LEU A O 1
ATOM 1361 N N . SER A 1 175 ? -11.602 12.203 20.141 1 88.62 175 SER A N 1
ATOM 1362 C CA . SER A 1 175 ? -12.344 11.516 19.094 1 88.62 175 SER A CA 1
ATOM 1363 C C . SER A 1 175 ? -12.594 12.43 17.891 1 88.62 175 SER A C 1
ATOM 1365 O O . SER A 1 175 ? -12.836 11.953 16.781 1 88.62 175 SER A O 1
ATOM 1367 N N . GLU A 1 176 ? -12.648 13.703 18.125 1 87.25 176 GLU A N 1
ATOM 1368 C CA . GLU A 1 176 ? -13 14.633 17.062 1 87.25 176 GLU A CA 1
ATOM 1369 C C . GLU A 1 176 ? -12.148 15.898 17.125 1 87.25 176 GLU A C 1
ATOM 1371 O O . GLU A 1 176 ? -11.766 16.344 18.203 1 87.25 176 GLU A O 1
ATOM 1376 N N . ALA A 1 177 ? -11.898 16.453 15.984 1 92.38 177 ALA A N 1
ATOM 1377 C CA . ALA A 1 177 ? -11.172 17.719 15.867 1 92.38 177 ALA A CA 1
ATOM 1378 C C . ALA A 1 177 ? -11.664 18.531 14.68 1 92.38 177 ALA A C 1
ATOM 1380 O O . ALA A 1 177 ? -12.172 17.984 13.703 1 92.38 177 ALA A O 1
ATOM 1381 N N . ARG A 1 178 ? -11.578 19.719 14.836 1 94.75 178 ARG A N 1
ATOM 1382 C CA . ARG A 1 178 ? -11.875 20.672 13.773 1 94.75 178 ARG A CA 1
ATOM 1383 C C . ARG A 1 178 ? -10.727 21.672 13.594 1 94.75 178 ARG A C 1
ATOM 1385 O O . ARG A 1 178 ? -10.164 22.156 14.578 1 94.75 178 ARG A O 1
ATOM 1392 N N . ILE A 1 179 ? -10.352 21.891 12.422 1 96.31 179 ILE A N 1
ATOM 1393 C CA . ILE A 1 179 ? -9.336 22.891 12.109 1 96.31 179 ILE A CA 1
ATOM 1394 C C . ILE A 1 179 ? -9.922 23.938 11.156 1 96.31 179 ILE A C 1
ATOM 1396 O O . ILE A 1 179 ? -10.609 23.594 10.195 1 96.31 179 ILE A O 1
ATOM 1400 N N . SER A 1 180 ? -9.703 25.141 11.43 1 96.62 180 SER A N 1
ATOM 1401 C CA . SER A 1 180 ? -10.102 26.234 10.555 1 96.62 180 SER A CA 1
ATOM 1402 C C . SER A 1 180 ? -8.945 27.203 10.312 1 96.62 180 SER A C 1
ATOM 1404 O O . SER A 1 180 ? -8.141 27.438 11.211 1 96.62 180 SER A O 1
ATOM 1406 N N . ILE A 1 181 ? -8.836 27.641 9.195 1 98 181 ILE A N 1
ATOM 1407 C CA . ILE A 1 181 ? -7.891 28.688 8.805 1 98 181 ILE A CA 1
ATOM 1408 C C . ILE A 1 181 ? -8.648 29.891 8.234 1 98 181 ILE A C 1
ATOM 1410 O O . ILE A 1 181 ? -9.297 29.781 7.191 1 98 181 ILE A O 1
ATOM 1414 N N . ARG A 1 182 ? -8.555 30.938 8.93 1 97.94 182 ARG A N 1
ATOM 1415 C CA . ARG A 1 182 ? -9.234 32.156 8.531 1 97.94 182 ARG A CA 1
ATOM 1416 C C . ARG A 1 182 ? -10.719 31.922 8.297 1 97.94 182 ARG A C 1
ATOM 1418 O O . ARG A 1 182 ? -11.273 32.375 7.293 1 97.94 182 ARG A O 1
ATOM 1425 N N . GLY A 1 183 ? -11.219 31.094 9.102 1 95.94 183 GLY A N 1
ATOM 1426 C CA . GLY A 1 183 ? -12.656 30.844 9.109 1 95.94 183 GLY A CA 1
ATOM 1427 C C . GLY A 1 183 ? -13.062 29.672 8.227 1 95.94 183 GLY A C 1
ATOM 1428 O O . GLY A 1 183 ? -14.172 29.156 8.344 1 95.94 183 GLY A O 1
ATOM 1429 N N . ASN A 1 184 ? -12.242 29.297 7.289 1 95.44 184 ASN A N 1
ATOM 1430 C CA . ASN A 1 184 ? -12.531 28.141 6.441 1 95.44 184 ASN A CA 1
ATOM 1431 C C . ASN A 1 184 ? -12.367 26.828 7.203 1 95.44 184 ASN A C 1
ATOM 1433 O O . ASN A 1 184 ? -11.328 26.594 7.82 1 95.44 184 ASN A O 1
ATOM 1437 N N . GLY A 1 185 ? -13.367 26.031 7.195 1 92.88 185 GLY A N 1
ATOM 1438 C CA . GLY A 1 185 ? -13.367 24.766 7.918 1 92.88 185 GLY A CA 1
ATOM 1439 C C . GLY A 1 185 ? -14.273 24.781 9.141 1 92.88 185 GLY A C 1
ATOM 1440 O O . GLY A 1 185 ? -14.602 23.719 9.688 1 92.88 185 GLY A O 1
ATOM 1441 N N . VAL A 1 186 ? -14.781 25.875 9.516 1 90.69 186 VAL A N 1
ATOM 1442 C CA . VAL A 1 186 ? -15.516 26 10.766 1 90.69 186 VAL A CA 1
ATOM 1443 C C . VAL A 1 186 ? -16.891 25.328 10.641 1 90.69 186 VAL A C 1
ATOM 1445 O O . VAL A 1 186 ? -17.453 24.875 11.633 1 90.69 186 VAL A O 1
ATOM 1448 N N . ARG A 1 187 ? -17.328 25.188 9.523 1 78.94 187 ARG A N 1
ATOM 1449 C CA . ARG A 1 187 ? -18.672 24.656 9.336 1 78.94 187 ARG A CA 1
ATOM 1450 C C . ARG A 1 187 ? -18.641 23.141 9.141 1 78.94 187 ARG A C 1
ATOM 1452 O O . ARG A 1 187 ? -19.688 22.516 8.914 1 78.94 187 ARG A O 1
ATOM 1459 N N . SER A 1 188 ? -17.531 22.594 9.211 1 78.56 188 SER A N 1
ATOM 1460 C CA . SER A 1 188 ? -17.438 21.141 9.039 1 78.56 188 SER A CA 1
ATOM 1461 C C . SER A 1 188 ? -18.062 20.406 10.211 1 78.56 188 SER A C 1
ATOM 1463 O O . SER A 1 188 ? -17.656 20.594 11.359 1 78.56 188 SER A O 1
ATOM 1465 N N . SER A 1 189 ? -18.984 19.578 9.898 1 70.62 189 SER A N 1
ATOM 1466 C CA . SER A 1 189 ? -19.594 18.797 10.969 1 70.62 189 SER A CA 1
ATOM 1467 C C . SER A 1 189 ? -18.75 17.578 11.312 1 70.62 189 SER A C 1
ATOM 1469 O O . SER A 1 189 ? -18.844 17.031 12.414 1 70.62 189 SER A O 1
ATOM 1471 N N . TYR A 1 190 ? -18.047 17.109 10.344 1 76.12 190 TYR A N 1
ATOM 1472 C CA . TYR A 1 190 ? -17.109 16 10.539 1 76.12 190 TYR A CA 1
ATOM 1473 C C . TYR A 1 190 ? -15.93 16.125 9.578 1 76.12 190 TYR A C 1
ATOM 1475 O O . TYR A 1 190 ? -16.031 16.766 8.531 1 76.12 190 TYR A O 1
ATOM 1483 N N . GLY A 1 191 ? -14.852 15.625 10.039 1 80.5 191 GLY A N 1
ATOM 1484 C CA . GLY A 1 191 ? -13.664 15.734 9.211 1 80.5 191 GLY A CA 1
ATOM 1485 C C . GLY A 1 191 ? -13.242 17.172 8.961 1 80.5 191 GLY A C 1
ATOM 1486 O O . GLY A 1 191 ? -13.961 18.109 9.32 1 80.5 191 GLY A O 1
ATOM 1487 N N . LEU A 1 192 ? -12.172 17.359 8.422 1 90.19 192 LEU A N 1
ATOM 1488 C CA . LEU A 1 192 ? -11.695 18.688 8.016 1 90.19 192 LEU A CA 1
ATOM 1489 C C . LEU A 1 192 ? -12.094 18.984 6.578 1 90.19 192 LEU A C 1
ATOM 1491 O O . LEU A 1 192 ? -11.984 18.109 5.707 1 90.19 192 LEU A O 1
ATOM 1495 N N . ARG A 1 193 ? -12.57 20.156 6.422 1 91.62 193 ARG A N 1
ATOM 1496 C CA . ARG A 1 193 ? -12.984 20.594 5.094 1 91.62 193 ARG A CA 1
ATOM 1497 C C . ARG A 1 193 ? -12.281 21.891 4.699 1 91.62 193 ARG A C 1
ATOM 1499 O O . ARG A 1 193 ? -11.797 22.625 5.562 1 91.62 193 ARG A O 1
ATOM 1506 N N . ASN A 1 194 ? -12.172 22.125 3.453 1 94.5 194 ASN A N 1
ATOM 1507 C CA . ASN A 1 194 ? -11.703 23.359 2.848 1 94.5 194 ASN A CA 1
ATOM 1508 C C . ASN A 1 194 ? -10.195 23.547 3.039 1 94.5 194 ASN A C 1
ATOM 1510 O O . ASN A 1 194 ? -9.633 24.562 2.629 1 94.5 194 ASN A O 1
ATOM 1514 N N . ILE A 1 195 ? -9.586 22.656 3.742 1 96 195 ILE A N 1
ATOM 1515 C CA . ILE A 1 195 ? -8.141 22.688 3.965 1 96 195 ILE A CA 1
ATOM 1516 C C . ILE A 1 195 ? -7.504 21.422 3.404 1 96 195 ILE A C 1
ATOM 1518 O O . ILE A 1 195 ? -7.973 20.312 3.668 1 96 195 ILE A O 1
ATOM 1522 N N . LYS A 1 196 ? -6.523 21.594 2.652 1 95.81 196 LYS A N 1
ATOM 1523 C CA . LYS A 1 196 ? -5.793 20.453 2.119 1 95.81 196 LYS A CA 1
ATOM 1524 C C . LYS A 1 196 ? -4.633 20.062 3.035 1 95.81 196 LYS A C 1
ATOM 1526 O O . LYS A 1 196 ? -3.838 20.922 3.432 1 95.81 196 LYS A O 1
ATOM 1531 N N . VAL A 1 197 ? -4.562 18.844 3.355 1 96.12 197 VAL A N 1
ATOM 1532 C CA . VAL A 1 197 ? -3.518 18.375 4.254 1 96.12 197 VAL A CA 1
ATOM 1533 C C . VAL A 1 197 ? -2.627 17.359 3.527 1 96.12 197 VAL A C 1
ATOM 1535 O O . VAL A 1 197 ? -3.121 16.484 2.812 1 96.12 197 VAL A O 1
ATOM 1538 N N . TYR A 1 198 ? -1.361 17.5 3.719 1 94.19 198 TYR A N 1
ATOM 1539 C CA . TYR A 1 198 ? -0.357 16.594 3.182 1 94.19 198 TYR A CA 1
ATOM 1540 C C . TYR A 1 198 ? 0.499 16.016 4.297 1 94.19 198 TYR A C 1
ATOM 1542 O O . TYR A 1 198 ? 0.606 16.594 5.379 1 94.19 198 TYR A O 1
ATOM 1550 N N . LEU A 1 199 ? 1.079 14.867 4.059 1 93.12 199 LEU A N 1
ATOM 1551 C CA . LEU A 1 199 ? 2.146 14.25 4.84 1 93.12 199 LEU A CA 1
ATOM 1552 C C . LEU A 1 199 ? 3.316 13.859 3.943 1 93.12 199 LEU A C 1
ATOM 1554 O O . LEU A 1 199 ? 3.197 12.945 3.123 1 93.12 199 LEU A O 1
ATOM 1558 N N . ASN A 1 200 ? 4.426 14.484 4.039 1 89.56 200 ASN A N 1
ATOM 1559 C CA . ASN A 1 200 ? 5.566 14.289 3.15 1 89.56 200 ASN A CA 1
ATOM 1560 C C . ASN A 1 200 ? 5.172 14.461 1.686 1 89.56 200 ASN A C 1
ATOM 1562 O O . ASN A 1 200 ? 5.48 13.602 0.853 1 89.56 200 ASN A O 1
ATOM 1566 N N . ASP A 1 201 ? 4.371 15.438 1.437 1 82.81 201 ASP A N 1
ATOM 1567 C CA . ASP A 1 201 ? 3.959 15.836 0.093 1 82.81 201 ASP A CA 1
ATOM 1568 C C . ASP A 1 201 ? 3 14.812 -0.513 1 82.81 201 ASP A C 1
ATOM 1570 O O . ASP A 1 201 ? 2.797 14.789 -1.729 1 82.81 201 ASP A O 1
ATOM 1574 N N . ILE A 1 202 ? 2.49 13.93 0.309 1 89.56 202 ILE A N 1
ATOM 1575 C CA . ILE A 1 202 ? 1.427 13 -0.061 1 89.56 202 ILE A CA 1
ATOM 1576 C C . ILE A 1 202 ? 0.111 13.445 0.574 1 89.56 202 ILE A C 1
ATOM 1578 O O . ILE A 1 202 ? 0.052 13.703 1.778 1 89.56 202 ILE A O 1
ATOM 1582 N N . PRO A 1 203 ? -0.918 13.539 -0.159 1 91.44 203 PRO A N 1
ATOM 1583 C CA . PRO A 1 203 ? -2.184 14.023 0.405 1 91.44 203 PRO A CA 1
ATOM 1584 C C . PRO A 1 203 ? -2.746 13.086 1.472 1 91.44 203 PRO A C 1
ATOM 1586 O O . PRO A 1 203 ? -2.781 11.867 1.273 1 91.44 203 PRO A O 1
ATOM 1589 N N . VAL A 1 204 ? -3.131 13.648 2.514 1 93.19 204 VAL A N 1
ATOM 1590 C CA . VAL A 1 204 ? -3.949 12.984 3.523 1 93.19 204 VAL A CA 1
ATOM 1591 C C . VAL A 1 204 ? -5.43 13.227 3.227 1 93.19 204 VAL A C 1
ATOM 1593 O O . VAL A 1 204 ? -6.273 12.375 3.518 1 93.19 204 VAL A O 1
ATOM 1596 N N . THR A 1 205 ? -5.613 14.414 2.619 1 94.69 205 THR A N 1
ATOM 1597 C CA . THR A 1 205 ? -6.965 14.75 2.184 1 94.69 205 THR A CA 1
ATOM 1598 C C . THR A 1 205 ? -7.438 13.797 1.094 1 94.69 205 THR A C 1
ATOM 1600 O O . THR A 1 205 ? -6.711 13.531 0.133 1 94.69 205 THR A O 1
ATOM 1603 N N . GLU A 1 206 ? -8.633 13.367 1.263 1 92.94 206 GLU A N 1
ATOM 1604 C CA . GLU A 1 206 ? -9.227 12.422 0.318 1 92.94 206 GLU A CA 1
ATOM 1605 C C . GLU A 1 206 ? -9.719 13.133 -0.938 1 92.94 206 GLU A C 1
ATOM 1607 O O . GLU A 1 206 ? -9.758 14.359 -0.988 1 92.94 206 GLU A O 1
ATOM 1612 N N . ALA A 1 207 ? -10.086 12.344 -1.925 1 89.88 207 ALA A N 1
ATOM 1613 C CA . ALA A 1 207 ? -10.453 12.883 -3.23 1 89.88 207 ALA A CA 1
ATOM 1614 C C . ALA A 1 207 ? -11.688 13.773 -3.131 1 89.88 207 ALA A C 1
ATOM 1616 O O . ALA A 1 207 ? -11.875 14.68 -3.945 1 89.88 207 ALA A O 1
ATOM 1617 N N . ASP A 1 208 ? -12.508 13.539 -2.141 1 88.12 208 ASP A N 1
ATOM 1618 C CA . ASP A 1 208 ? -13.711 14.359 -2.045 1 88.12 208 ASP A CA 1
ATOM 1619 C C . ASP A 1 208 ? -13.477 15.57 -1.14 1 88.12 208 ASP A C 1
ATOM 1621 O O . ASP A 1 208 ? -14.43 16.219 -0.713 1 88.12 208 ASP A O 1
ATOM 1625 N N . GLY A 1 209 ? -12.25 15.727 -0.667 1 90.25 209 GLY A N 1
ATOM 1626 C CA . GLY A 1 209 ? -11.891 16.922 0.079 1 90.25 209 GLY A CA 1
ATOM 1627 C C . GLY A 1 209 ? -11.953 16.719 1.582 1 90.25 209 GLY A C 1
ATOM 1628 O O . GLY A 1 209 ? -11.617 17.625 2.346 1 90.25 209 GLY A O 1
ATOM 1629 N N . THR A 1 210 ? -12.289 15.578 2.025 1 91.25 210 THR A N 1
ATOM 1630 C CA . THR A 1 210 ? -12.383 15.32 3.457 1 91.25 210 THR A CA 1
ATOM 1631 C C . THR A 1 210 ? -11.039 14.875 4.016 1 91.25 210 THR A C 1
ATOM 1633 O O . THR A 1 210 ? -10.32 14.102 3.371 1 91.25 210 THR A O 1
ATOM 1636 N N . THR A 1 211 ? -10.711 15.453 5.148 1 92.75 211 THR A N 1
ATOM 1637 C CA . THR A 1 211 ? -9.477 15.047 5.812 1 92.75 211 THR A CA 1
ATOM 1638 C C . THR A 1 211 ? -9.766 14.484 7.199 1 92.75 211 THR A C 1
ATOM 1640 O O . THR A 1 211 ? -10.586 15.039 7.938 1 92.75 211 THR A O 1
ATOM 1643 N N . ARG A 1 212 ? -9.102 13.445 7.543 1 89.94 212 ARG A N 1
ATOM 1644 C CA . ARG A 1 212 ? -9.133 12.859 8.875 1 89.94 212 ARG A CA 1
ATOM 1645 C C . ARG A 1 212 ? -7.773 12.961 9.555 1 89.94 212 ARG A C 1
ATOM 1647 O O . ARG A 1 212 ? -6.965 12.031 9.477 1 89.94 212 ARG A O 1
ATOM 1654 N N . ILE A 1 213 ? -7.605 13.922 10.336 1 91.5 213 ILE A N 1
ATOM 1655 C CA . ILE A 1 213 ? -6.312 14.25 10.922 1 91.5 213 ILE A CA 1
ATOM 1656 C C . ILE A 1 213 ? -5.953 13.227 11.992 1 91.5 213 ILE A C 1
ATOM 1658 O O . ILE A 1 213 ? -4.785 13.094 12.367 1 91.5 213 ILE A O 1
ATOM 1662 N N . GLU A 1 214 ? -6.988 12.477 12.508 1 89.25 214 GLU A N 1
ATOM 1663 C CA . GLU A 1 214 ? -6.785 11.477 13.555 1 89.25 214 GLU A CA 1
ATOM 1664 C C . GLU A 1 214 ? -5.867 10.359 13.07 1 89.25 214 GLU A C 1
ATOM 1666 O O . GLU A 1 214 ? -5.32 9.609 13.883 1 89.25 214 GLU A O 1
ATOM 1671 N N . ALA A 1 215 ? -5.629 10.32 11.805 1 89.31 215 ALA A N 1
ATOM 1672 C CA . ALA A 1 215 ? -4.785 9.289 11.211 1 89.31 215 ALA A CA 1
ATOM 1673 C C . ALA A 1 215 ? -3.309 9.555 11.5 1 89.31 215 ALA A C 1
ATOM 1675 O O . ALA A 1 215 ? -2.469 8.672 11.336 1 89.31 215 ALA A O 1
ATOM 1676 N N . LEU A 1 216 ? -3.031 10.711 12 1 92.62 216 LEU A N 1
ATOM 1677 C CA . LEU A 1 216 ? -1.631 11.078 12.172 1 92.62 216 LEU A CA 1
ATOM 1678 C C . LEU A 1 216 ? -1.229 11 13.641 1 92.62 216 LEU A C 1
ATOM 1680 O O . LEU A 1 216 ? -1.989 11.414 14.523 1 92.62 216 LEU A O 1
ATOM 1684 N N . ASP A 1 217 ? -0.091 10.477 13.852 1 93.19 217 ASP A N 1
ATOM 1685 C CA . ASP A 1 217 ? 0.506 10.547 15.18 1 93.19 217 ASP A CA 1
ATOM 1686 C C . ASP A 1 217 ? 1.2 11.883 15.406 1 93.19 217 ASP A C 1
ATOM 1688 O O . ASP A 1 217 ? 2.199 12.195 14.75 1 93.19 217 ASP A O 1
ATOM 1692 N N . VAL A 1 218 ? 0.813 12.516 16.344 1 94.75 218 VAL A N 1
ATOM 1693 C CA . VAL A 1 218 ? 1.291 13.859 16.625 1 94.75 218 VAL A CA 1
ATOM 1694 C C . VAL A 1 218 ? 2.793 13.836 16.906 1 94.75 218 VAL A C 1
ATOM 1696 O O . VAL A 1 218 ? 3.535 14.688 16.422 1 94.75 218 VAL A O 1
ATOM 1699 N N . ASN A 1 219 ? 3.268 12.828 17.562 1 94.5 219 ASN A N 1
ATOM 1700 C CA . ASN A 1 219 ? 4.652 12.75 18 1 94.5 219 ASN A CA 1
ATOM 1701 C C . ASN A 1 219 ? 5.594 12.398 16.844 1 94.5 219 ASN A C 1
ATOM 1703 O O . ASN A 1 219 ? 6.809 12.547 16.969 1 94.5 219 ASN A O 1
ATOM 1707 N N . SER A 1 220 ? 5.07 12 15.789 1 95 220 SER A N 1
ATOM 1708 C CA . SER A 1 220 ? 5.91 11.602 14.664 1 95 220 SER A CA 1
ATOM 1709 C C . SER A 1 220 ? 6.156 12.773 13.719 1 95 220 SER A C 1
ATOM 1711 O O . SER A 1 220 ? 6.953 12.664 12.781 1 95 220 SER A O 1
ATOM 1713 N N . ILE A 1 221 ? 5.543 13.883 13.977 1 94.75 221 ILE A N 1
ATOM 1714 C CA . ILE A 1 221 ? 5.652 15.031 13.086 1 94.75 221 ILE A CA 1
ATOM 1715 C C . ILE A 1 221 ? 6.898 15.844 13.445 1 94.75 221 ILE A C 1
ATOM 1717 O O . ILE A 1 221 ? 7.082 16.234 14.602 1 94.75 221 ILE A O 1
ATOM 1721 N N . GLY A 1 222 ? 7.734 16.109 12.445 1 90.81 222 GLY A N 1
ATOM 1722 C CA . GLY A 1 222 ? 8.922 16.922 12.641 1 90.81 222 GLY A CA 1
ATOM 1723 C C . GLY A 1 222 ? 8.688 18.391 12.367 1 90.81 222 GLY A C 1
ATOM 1724 O O . GLY A 1 222 ? 9.273 19.266 13.016 1 90.81 222 GLY A O 1
ATOM 1725 N N . ARG A 1 223 ? 7.891 18.562 11.383 1 90.19 223 ARG A N 1
ATOM 1726 C CA . ARG A 1 223 ? 7.598 19.938 10.969 1 90.19 223 ARG A CA 1
ATOM 1727 C C . ARG A 1 223 ? 6.277 20 10.203 1 90.19 223 ARG A C 1
ATOM 1729 O O . ARG A 1 223 ? 5.824 19 9.641 1 90.19 223 ARG A O 1
ATOM 1736 N N . ALA A 1 224 ? 5.672 21.172 10.25 1 92.75 224 ALA A N 1
ATOM 1737 C CA . ALA A 1 224 ? 4.488 21.438 9.438 1 92.75 224 ALA A CA 1
ATOM 1738 C C . ALA A 1 224 ? 4.5 22.859 8.906 1 92.75 224 ALA A C 1
ATOM 1740 O O . ALA A 1 224 ? 4.871 23.797 9.617 1 92.75 224 ALA A O 1
ATOM 1741 N N . GLU A 1 225 ? 4.246 23.016 7.699 1 92.75 225 GLU A N 1
ATOM 1742 C CA . GLU A 1 225 ? 4.012 24.312 7.074 1 92.75 225 GLU A CA 1
ATOM 1743 C C . GLU A 1 225 ? 2.521 24.578 6.867 1 92.75 225 GLU A C 1
ATOM 1745 O O . GLU A 1 225 ? 1.812 23.719 6.328 1 92.75 225 GLU A O 1
ATOM 1750 N N . VAL A 1 226 ? 2.107 25.672 7.316 1 96.31 226 VAL A N 1
ATOM 1751 C CA . VAL A 1 226 ? 0.702 26.031 7.172 1 96.31 226 VAL A CA 1
ATOM 1752 C C . VAL A 1 226 ? 0.578 27.25 6.246 1 96.31 226 VAL A C 1
ATOM 1754 O O . VAL A 1 226 ? 0.918 28.359 6.633 1 96.31 226 VAL A O 1
ATOM 1757 N N . ILE A 1 227 ? 0.102 27 5.105 1 96.06 227 ILE A N 1
ATOM 1758 C CA . ILE A 1 227 ? -0.215 28.094 4.188 1 96.06 227 ILE A CA 1
ATOM 1759 C C . ILE A 1 227 ? -1.624 28.609 4.465 1 96.06 227 ILE A C 1
ATOM 1761 O O . ILE A 1 227 ? -2.594 27.844 4.406 1 96.06 227 ILE A O 1
ATOM 1765 N N . LYS A 1 228 ? -1.72 29.844 4.754 1 97.25 228 LYS A N 1
ATOM 1766 C CA . LYS A 1 228 ? -3.016 30.422 5.113 1 97.25 228 LYS A CA 1
ATOM 1767 C C . LYS A 1 228 ? -3.643 31.156 3.93 1 97.25 228 LYS A C 1
ATOM 1769 O O . LYS A 1 228 ? -3.025 32.031 3.344 1 97.25 228 LYS A O 1
ATOM 1774 N N . GLY A 1 229 ? -4.871 30.781 3.643 1 95.69 229 GLY A N 1
ATOM 1775 C CA . GLY A 1 229 ? -5.566 31.25 2.459 1 95.69 229 GLY A CA 1
ATOM 1776 C C . GLY A 1 229 ? -5.453 30.312 1.277 1 95.69 229 GLY A C 1
ATOM 1777 O O . GLY A 1 229 ? -4.715 29.328 1.331 1 95.69 229 GLY A O 1
ATOM 1778 N N . PRO A 1 230 ? -6.141 30.641 0.189 1 95.56 230 PRO A N 1
ATOM 1779 C CA . PRO A 1 230 ? -6.164 29.719 -0.945 1 95.56 230 PRO A CA 1
ATOM 1780 C C . PRO A 1 230 ? -4.785 29.5 -1.566 1 95.56 230 PRO A C 1
ATOM 1782 O O . PRO A 1 230 ? -4.086 30.484 -1.861 1 95.56 230 PRO A O 1
ATOM 1785 N N . ALA A 1 231 ? -4.434 28.312 -1.694 1 93.38 231 ALA A N 1
ATOM 1786 C CA . ALA A 1 231 ? -3.197 27.922 -2.367 1 93.38 231 ALA A CA 1
ATOM 1787 C C . ALA A 1 231 ? -3.48 26.938 -3.51 1 93.38 231 ALA A C 1
ATOM 1789 O O . ALA A 1 231 ? -2.633 26.109 -3.854 1 93.38 231 ALA A O 1
ATOM 1790 N N . SER A 1 232 ? -4.582 27.062 -4.129 1 91.62 232 SER A N 1
ATOM 1791 C CA . SER A 1 232 ? -5.078 26.109 -5.117 1 91.62 232 SER A CA 1
ATOM 1792 C C . SER A 1 232 ? -4.262 26.172 -6.406 1 91.62 232 SER A C 1
ATOM 1794 O O . SER A 1 232 ? -4.32 25.266 -7.227 1 91.62 232 SER A O 1
ATOM 1796 N N . SER A 1 233 ? -3.506 27.219 -6.566 1 92.19 233 SER A N 1
ATOM 1797 C CA . SER A 1 233 ? -2.725 27.344 -7.793 1 92.19 233 SER A CA 1
ATOM 1798 C C . SER A 1 233 ? -1.698 26.219 -7.914 1 92.19 233 SER A C 1
ATOM 1800 O O . SER A 1 233 ? -1.248 25.906 -9.016 1 92.19 233 SER A O 1
ATOM 1802 N N . ILE A 1 234 ? -1.394 25.641 -6.73 1 92.06 234 ILE A N 1
ATOM 1803 C CA . ILE A 1 234 ? -0.385 24.594 -6.746 1 92.06 234 ILE A CA 1
ATOM 1804 C C . ILE A 1 234 ? -0.943 23.328 -6.086 1 92.06 234 ILE A C 1
ATOM 1806 O O . ILE A 1 234 ? -0.565 22.203 -6.445 1 92.06 234 ILE A O 1
ATOM 1810 N N . TYR A 1 235 ? -1.808 23.406 -5.137 1 90.75 235 TYR A N 1
ATOM 1811 C CA . TYR A 1 235 ? -2.172 22.281 -4.301 1 90.75 235 TYR A CA 1
ATOM 1812 C C . TYR A 1 235 ? -3.604 21.828 -4.582 1 90.75 235 TYR A C 1
ATOM 1814 O O . TYR A 1 235 ? -4.098 20.891 -3.963 1 90.75 235 TYR A O 1
ATOM 1822 N N . GLY A 1 236 ? -4.281 22.375 -5.406 1 88.06 236 GLY A N 1
ATOM 1823 C CA . GLY A 1 236 ? -5.641 21.969 -5.719 1 88.06 236 GLY A CA 1
ATOM 1824 C C . GLY A 1 236 ? -6.672 22.531 -4.754 1 88.06 236 GLY A C 1
ATOM 1825 O O . GLY A 1 236 ? -6.523 23.656 -4.266 1 88.06 236 GLY A O 1
ATOM 1826 N N . ALA A 1 237 ? -7.727 21.766 -4.469 1 89.19 237 ALA A N 1
ATOM 1827 C CA . ALA A 1 237 ? -8.891 22.25 -3.723 1 89.19 237 ALA A CA 1
ATOM 1828 C C . ALA A 1 237 ? -8.516 22.594 -2.287 1 89.19 237 ALA A C 1
ATOM 1830 O O . ALA A 1 237 ? -7.77 21.875 -1.635 1 89.19 237 ALA A O 1
ATOM 1831 N N . GLY A 1 238 ? -9.039 23.734 -1.775 1 92.69 238 GLY A N 1
ATOM 1832 C CA . GLY A 1 238 ? -8.844 24.25 -0.429 1 92.69 238 GLY A CA 1
ATOM 1833 C C . GLY A 1 238 ? -8.875 25.766 -0.358 1 92.69 238 GLY A C 1
ATOM 1834 O O . GLY A 1 238 ? -7.844 26.422 -0.554 1 92.69 238 GLY A O 1
ATOM 1835 N N . THR A 1 239 ? -9.984 26.281 0.059 1 95.31 239 THR A N 1
ATOM 1836 C CA . THR A 1 239 ? -10.109 27.719 0.152 1 95.31 239 THR A CA 1
ATOM 1837 C C . THR A 1 239 ? -9.406 28.25 1.401 1 95.31 239 THR A C 1
ATOM 1839 O O . THR A 1 239 ? -9.016 29.422 1.454 1 95.31 239 THR A O 1
ATOM 1842 N N . GLY A 1 240 ? -9.273 27.391 2.35 1 96.12 240 GLY A N 1
ATOM 1843 C CA . GLY A 1 240 ? -8.664 27.812 3.602 1 96.12 240 GLY A CA 1
ATOM 1844 C C . GLY A 1 240 ? -7.145 27.797 3.555 1 96.12 240 GLY A C 1
ATOM 1845 O O . GLY A 1 240 ? -6.488 28.531 4.289 1 96.12 240 GLY A O 1
ATOM 1846 N N . GLY A 1 241 ? -6.66 26.812 2.812 1 96.06 241 GLY A N 1
ATOM 1847 C CA . GLY A 1 241 ? -5.215 26.719 2.721 1 96.06 241 GLY A CA 1
ATOM 1848 C C . GLY A 1 241 ? -4.715 25.281 2.785 1 96.06 241 GLY A C 1
ATOM 1849 O O . GLY A 1 241 ? -5.414 24.359 2.361 1 96.06 241 GLY A O 1
ATOM 1850 N N . VAL A 1 242 ? -3.393 25.203 3.148 1 96.06 242 VAL A N 1
ATOM 1851 C CA . VAL A 1 242 ? -2.73 23.906 3.115 1 96.06 242 VAL A CA 1
ATOM 1852 C C . VAL A 1 242 ? -1.944 23.688 4.406 1 96.06 242 VAL A C 1
ATOM 1854 O O . VAL A 1 242 ? -1.319 24.625 4.922 1 96.06 242 VAL A O 1
ATOM 1857 N N . ILE A 1 243 ? -2.043 22.547 4.969 1 96.44 243 ILE A N 1
ATOM 1858 C CA . ILE A 1 243 ? -1.123 22.109 6.012 1 96.44 243 ILE A CA 1
ATOM 1859 C C . ILE A 1 243 ? -0.256 20.969 5.484 1 96.44 243 ILE A C 1
ATOM 1861 O O . ILE A 1 243 ? -0.764 19.891 5.156 1 96.44 243 ILE A O 1
ATOM 1865 N N . ASN A 1 244 ? 0.941 21.203 5.422 1 93.81 244 ASN A N 1
ATOM 1866 C CA . ASN A 1 244 ? 1.883 20.188 4.973 1 93.81 244 ASN A CA 1
ATOM 1867 C C . ASN A 1 244 ? 2.727 19.656 6.125 1 93.81 244 ASN A C 1
ATOM 1869 O O . ASN A 1 244 ? 3.727 20.266 6.504 1 93.81 244 ASN A O 1
ATOM 1873 N N . PHE A 1 245 ? 2.387 18.5 6.562 1 94 245 PHE A N 1
ATOM 1874 C CA . PHE A 1 245 ? 3.137 17.844 7.625 1 94 245 PHE A CA 1
ATOM 1875 C C . PHE A 1 245 ? 4.324 17.078 7.055 1 94 245 PHE A C 1
ATOM 1877 O O . PHE A 1 245 ? 4.258 16.547 5.941 1 94 245 PHE A O 1
ATOM 1884 N N . GLN A 1 246 ? 5.332 17.062 7.836 1 92.25 246 GLN A N 1
ATOM 1885 C CA . GLN A 1 246 ? 6.488 16.219 7.543 1 92.25 246 GLN A CA 1
ATOM 1886 C C . GLN A 1 246 ? 6.844 15.344 8.734 1 92.25 246 GLN A C 1
ATOM 1888 O O . GLN A 1 246 ? 6.938 15.82 9.867 1 92.25 246 GLN A O 1
ATOM 1893 N N . LEU A 1 247 ? 7.062 14.117 8.453 1 93.62 247 LEU A N 1
ATOM 1894 C CA . LEU A 1 247 ? 7.488 13.211 9.516 1 93.62 247 LEU A CA 1
ATOM 1895 C C . LEU A 1 247 ? 8.906 13.539 9.977 1 93.62 247 LEU A C 1
ATOM 1897 O O . LEU A 1 247 ? 9.68 14.141 9.227 1 93.62 247 LEU A O 1
ATOM 1901 N N . GLN A 1 248 ? 9.188 13.156 11.141 1 92.62 248 GLN A N 1
ATOM 1902 C CA . GLN A 1 248 ? 10.539 13.336 11.672 1 92.62 248 GLN A CA 1
ATOM 1903 C C . GLN A 1 248 ? 11.562 12.578 10.828 1 92.62 248 GLN A C 1
ATOM 1905 O O . GLN A 1 248 ? 11.266 11.508 10.289 1 92.62 248 GLN A O 1
ATOM 1910 N N . ARG A 1 249 ? 12.68 13.203 10.773 1 89.56 249 ARG A N 1
ATOM 1911 C CA . ARG A 1 249 ? 13.875 12.562 10.234 1 89.56 249 ARG A CA 1
ATOM 1912 C C . ARG A 1 249 ? 14.945 12.406 11.312 1 89.56 249 ARG A C 1
ATOM 1914 O O . ARG A 1 249 ? 14.906 13.094 12.336 1 89.56 249 ARG A O 1
ATOM 1921 N N . SER A 1 250 ? 15.805 11.508 10.969 1 90.75 250 SER A N 1
ATOM 1922 C CA . SER A 1 250 ? 16.859 11.273 11.945 1 90.75 250 SER A CA 1
ATOM 1923 C C . SER A 1 250 ? 18.016 12.25 11.75 1 90.75 250 SER A C 1
ATOM 1925 O O . SER A 1 250 ? 18.438 12.508 10.625 1 90.75 250 SER A O 1
ATOM 1927 N N . PRO A 1 251 ? 18.438 12.805 12.852 1 84.94 251 PRO A N 1
ATOM 1928 C CA . PRO A 1 251 ? 19.625 13.648 12.719 1 84.94 251 PRO A CA 1
ATOM 1929 C C . PRO A 1 251 ? 20.812 12.914 12.102 1 84.94 251 PRO A C 1
ATOM 1931 O O . PRO A 1 251 ? 21.016 11.727 12.391 1 84.94 251 PRO A O 1
ATOM 1934 N N . TYR A 1 252 ? 21.484 13.711 11.383 1 83.19 252 TYR A N 1
ATOM 1935 C CA . TYR A 1 252 ? 22.641 13.133 10.688 1 83.19 252 TYR A CA 1
ATOM 1936 C C . TYR A 1 252 ? 23.641 12.555 11.672 1 83.19 252 TYR A C 1
ATOM 1938 O O . TYR A 1 252 ? 23.922 13.156 12.711 1 83.19 252 TYR A O 1
ATOM 1946 N N . GLN A 1 253 ? 24.062 11.352 11.414 1 80.25 253 GLN A N 1
ATOM 1947 C CA . GLN A 1 253 ? 25.078 10.602 12.141 1 80.25 253 GLN A CA 1
ATOM 1948 C C . GLN A 1 253 ? 24.547 10.117 13.492 1 80.25 253 GLN A C 1
ATOM 1950 O O . GLN A 1 253 ? 25.312 9.688 14.352 1 80.25 253 GLN A O 1
ATOM 1955 N N . GLU A 1 254 ? 23.344 10.242 13.703 1 85.88 254 GLU A N 1
ATOM 1956 C CA . GLU A 1 254 ? 22.75 9.695 14.914 1 85.88 254 GLU A CA 1
ATOM 1957 C C . GLU A 1 254 ? 22.203 8.289 14.672 1 85.88 254 GLU A C 1
ATOM 1959 O O . GLU A 1 254 ? 21.625 8.023 13.625 1 85.88 254 GLU A O 1
ATOM 1964 N N . GLN A 1 255 ? 22.5 7.43 15.57 1 90.12 255 GLN A N 1
ATOM 1965 C CA . GLN A 1 255 ? 21.844 6.137 15.688 1 90.12 255 GLN A CA 1
ATOM 1966 C C . GLN A 1 255 ? 21.375 5.887 17.109 1 90.12 255 GLN A C 1
ATOM 1968 O O . GLN A 1 255 ? 22.188 5.797 18.031 1 90.12 255 GLN A O 1
ATOM 1973 N N . SER A 1 256 ? 20.078 5.824 17.266 1 94.88 256 SER A N 1
ATOM 1974 C CA . SER A 1 256 ? 19.594 5.758 18.641 1 94.88 256 SER A CA 1
ATOM 1975 C C . SER A 1 256 ? 18.297 4.98 18.734 1 94.88 256 SER A C 1
ATOM 1977 O O . SER A 1 256 ? 17.609 4.773 17.719 1 94.88 256 SER A O 1
ATOM 1979 N N . LEU A 1 257 ? 18.016 4.465 19.875 1 96.44 257 LEU A N 1
ATOM 1980 C CA . LEU A 1 257 ? 16.75 3.877 20.281 1 96.44 257 LEU A CA 1
ATOM 1981 C C . LEU A 1 257 ? 16.172 4.598 21.5 1 96.44 257 LEU A C 1
ATOM 1983 O O . LEU A 1 257 ? 16.844 4.719 22.531 1 96.44 257 LEU A O 1
ATOM 1987 N N . GLU A 1 258 ? 15.023 5.066 21.359 1 97.62 258 GLU A N 1
ATOM 1988 C CA . GLU A 1 258 ? 14.391 5.824 22.438 1 97.62 258 GLU A CA 1
ATOM 1989 C C . GLU A 1 258 ? 13.125 5.141 22.922 1 97.62 258 GLU A C 1
ATOM 1991 O O . GLU A 1 258 ? 12.305 4.684 22.109 1 97.62 258 GLU A O 1
ATOM 1996 N N . ALA A 1 259 ? 12.992 4.957 24.203 1 97.56 259 ALA A N 1
ATOM 1997 C CA . ALA A 1 259 ? 11.75 4.531 24.844 1 97.56 259 ALA A CA 1
ATOM 1998 C C . ALA A 1 259 ? 11.148 5.664 25.672 1 97.56 259 ALA A C 1
ATOM 2000 O O . ALA A 1 259 ? 11.875 6.391 26.359 1 97.56 259 ALA A O 1
ATOM 2001 N N . SER A 1 260 ? 9.898 5.848 25.531 1 97 260 SER A N 1
ATOM 2002 C CA . SER A 1 260 ? 9.258 6.91 26.297 1 97 260 SER A CA 1
ATOM 2003 C C . SER A 1 260 ? 7.93 6.445 26.875 1 97 260 SER A C 1
ATOM 2005 O O . SER A 1 260 ? 7.266 5.574 26.312 1 97 260 SER A O 1
ATOM 2007 N N . GLY A 1 261 ? 7.594 6.988 27.953 1 97.44 261 GLY A N 1
ATOM 2008 C CA . GLY A 1 261 ? 6.336 6.773 28.641 1 97.44 261 GLY A CA 1
ATOM 2009 C C . GLY A 1 261 ? 5.734 8.047 29.203 1 97.44 261 GLY A C 1
ATOM 2010 O O . GLY A 1 261 ? 6.465 8.945 29.641 1 97.44 261 GLY A O 1
ATOM 2011 N N . LEU A 1 262 ? 4.438 8.164 29.188 1 97.56 262 LEU A N 1
ATOM 2012 C CA . LEU A 1 262 ? 3.693 9.297 29.719 1 97.56 262 LEU A CA 1
ATOM 2013 C C . LEU A 1 262 ? 2.436 8.836 30.453 1 97.56 262 LEU A C 1
ATOM 2015 O O . LEU A 1 262 ? 1.734 7.938 29.969 1 97.56 262 LEU A O 1
ATOM 2019 N N . ALA A 1 263 ? 2.172 9.328 31.594 1 98.12 263 ALA A N 1
ATOM 2020 C CA . ALA A 1 263 ? 0.944 9.102 32.344 1 98.12 263 ALA A CA 1
ATOM 2021 C C . ALA A 1 263 ? 0.317 10.43 32.781 1 98.12 263 ALA A C 1
ATOM 2023 O O . ALA A 1 263 ? 1.021 11.422 32.969 1 98.12 263 ALA A O 1
ATOM 2024 N N . GLY A 1 264 ? -0.963 10.422 32.969 1 98.12 264 GLY A N 1
ATOM 2025 C CA . GLY A 1 264 ? -1.618 11.656 33.375 1 98.12 264 GLY A CA 1
ATOM 2026 C C . GLY A 1 264 ? -3.023 11.445 33.875 1 98.12 264 GLY A C 1
ATOM 2027 O O . GLY A 1 264 ? -3.422 10.312 34.188 1 98.12 264 GLY A O 1
ATOM 2028 N N . SER A 1 265 ? -3.684 12.516 34.062 1 97.88 265 SER A N 1
ATOM 2029 C CA . SER A 1 265 ? -5.051 12.516 34.562 1 97.88 265 SER A CA 1
ATOM 2030 C C . SER A 1 265 ? -5.984 11.742 33.625 1 97.88 265 SER A C 1
ATOM 2032 O O . SER A 1 265 ? -5.699 11.57 32.438 1 97.88 265 SER A O 1
ATOM 2034 N N . TYR A 1 266 ? -7.082 11.211 34.281 1 97.44 266 TYR A N 1
ATOM 2035 C CA . TYR A 1 266 ? -8.172 10.555 33.562 1 97.44 266 TYR A CA 1
ATOM 2036 C C . TYR A 1 266 ? -7.68 9.305 32.844 1 97.44 266 TYR A C 1
ATOM 2038 O O . TYR A 1 266 ? -8.062 9.055 31.688 1 97.44 266 TYR A O 1
ATOM 2046 N N . GLY A 1 267 ? -6.77 8.648 33.406 1 97.38 267 GLY A N 1
ATOM 2047 C CA . GLY A 1 267 ? -6.32 7.355 32.906 1 97.38 267 GLY A CA 1
ATOM 2048 C C . GLY A 1 267 ? -5.414 7.461 31.703 1 97.38 267 GLY A C 1
ATOM 2049 O O . GLY A 1 267 ? -5.328 6.523 30.906 1 97.38 267 GLY A O 1
ATOM 2050 N N . LEU A 1 268 ? -4.777 8.539 31.484 1 97.31 268 LEU A N 1
ATOM 2051 C CA . LEU A 1 268 ? -3.912 8.734 30.328 1 97.31 268 LEU A CA 1
ATOM 2052 C C . LEU A 1 268 ? -2.621 7.934 30.484 1 97.31 268 LEU A C 1
ATOM 2054 O O . LEU A 1 268 ? -1.944 8.023 31.5 1 97.31 268 LEU A O 1
ATOM 2058 N N . HIS A 1 269 ? -2.379 7.121 29.5 1 97.44 269 HIS A N 1
ATOM 2059 C CA . HIS A 1 269 ? -1.119 6.395 29.391 1 97.44 269 HIS A CA 1
ATOM 2060 C C . HIS A 1 269 ? -0.646 6.332 27.938 1 97.44 269 HIS A C 1
ATOM 2062 O O . HIS A 1 269 ? -1.452 6.137 27.016 1 97.44 269 HIS A O 1
ATOM 2068 N N . ARG A 1 270 ? 0.645 6.547 27.75 1 97.38 270 ARG A N 1
ATOM 2069 C CA . ARG A 1 270 ? 1.243 6.418 26.422 1 97.38 270 ARG A CA 1
ATOM 2070 C C . ARG A 1 270 ? 2.619 5.766 26.516 1 97.38 270 ARG A C 1
ATOM 2072 O O . ARG A 1 270 ? 3.422 6.105 27.391 1 97.38 270 ARG A O 1
ATOM 2079 N N . LEU A 1 271 ? 2.838 4.793 25.734 1 97.94 271 LEU A N 1
ATOM 2080 C CA . LEU A 1 271 ? 4.141 4.164 25.547 1 97.94 271 LEU A CA 1
ATOM 2081 C C . LEU A 1 271 ? 4.574 4.242 24.078 1 97.94 271 LEU A C 1
ATOM 2083 O O . LEU A 1 271 ? 3.754 4.094 23.172 1 97.94 271 LEU A O 1
ATOM 2087 N N . ALA A 1 272 ? 5.852 4.539 23.891 1 97.69 272 ALA A N 1
ATOM 2088 C CA . ALA A 1 272 ? 6.336 4.598 22.516 1 97.69 272 ALA A CA 1
ATOM 2089 C C . ALA A 1 272 ? 7.801 4.172 22.422 1 97.69 272 ALA A C 1
ATOM 2091 O O . ALA A 1 272 ? 8.539 4.273 23.406 1 97.69 272 ALA A O 1
ATOM 2092 N N . ALA A 1 273 ? 8.172 3.688 21.359 1 97.81 273 ALA A N 1
ATOM 2093 C CA . ALA A 1 273 ? 9.555 3.375 20.984 1 97.81 273 ALA A CA 1
ATOM 2094 C C . ALA A 1 273 ? 9.898 3.961 19.625 1 97.81 273 ALA A C 1
ATOM 2096 O O . ALA A 1 273 ? 9.094 3.914 18.688 1 97.81 273 ALA A O 1
ATOM 2097 N N . THR A 1 274 ? 11.086 4.574 19.562 1 97.44 274 THR A N 1
ATOM 2098 C CA . THR A 1 274 ? 11.508 5.207 18.312 1 97.44 274 THR A CA 1
ATOM 2099 C C . THR A 1 274 ? 12.938 4.805 17.969 1 97.44 274 THR A C 1
ATOM 2101 O O . THR A 1 274 ? 13.852 4.945 18.797 1 97.44 274 THR A O 1
ATOM 2104 N N . TYR A 1 275 ? 13.141 4.34 16.797 1 95.75 275 TYR A N 1
ATOM 2105 C CA . TYR A 1 275 ? 14.461 4.07 16.25 1 95.75 275 TYR A CA 1
ATOM 2106 C C . TYR A 1 275 ? 14.867 5.141 15.242 1 95.75 275 TYR A C 1
ATOM 2108 O O . TYR A 1 275 ? 14.055 5.543 14.406 1 95.75 275 TYR A O 1
ATOM 2116 N N . ARG A 1 276 ? 16.078 5.625 15.328 1 94.94 276 ARG A N 1
ATOM 2117 C CA . ARG A 1 276 ? 16.609 6.648 14.438 1 94.94 276 ARG A CA 1
ATOM 2118 C C . ARG A 1 276 ? 17.984 6.23 13.891 1 94.94 276 ARG A C 1
ATOM 2120 O O . ARG A 1 276 ? 18.797 5.664 14.617 1 94.94 276 ARG A O 1
ATOM 2127 N N . ASN A 1 277 ? 18.188 6.508 12.648 1 91.62 277 ASN A N 1
ATOM 2128 C CA . ASN A 1 277 ? 19.484 6.324 12 1 91.62 277 ASN A CA 1
ATOM 2129 C C . ASN A 1 277 ? 19.703 7.363 10.906 1 91.62 277 ASN A C 1
ATOM 2131 O O . ASN A 1 277 ? 19.109 7.285 9.836 1 91.62 277 ASN A O 1
ATOM 2135 N N . GLY A 1 278 ? 20.578 8.344 11.203 1 88.06 278 GLY A N 1
ATOM 2136 C CA . GLY A 1 278 ? 20.922 9.367 10.219 1 88.06 278 GLY A CA 1
ATOM 2137 C C . GLY A 1 278 ? 22.203 9.086 9.477 1 88.06 278 GLY A C 1
ATOM 2138 O O . GLY A 1 278 ? 23.203 9.789 9.664 1 88.06 278 GLY A O 1
ATOM 2139 N N . GLY A 1 279 ? 22.094 8.211 8.531 1 81.5 279 GLY A N 1
ATOM 2140 C CA . GLY A 1 279 ? 23.297 7.809 7.812 1 81.5 279 GLY A CA 1
ATOM 2141 C C . GLY A 1 279 ? 23.5 8.562 6.508 1 81.5 279 GLY A C 1
ATOM 2142 O O . GLY A 1 279 ? 22.641 9.352 6.109 1 81.5 279 GLY A O 1
ATOM 2143 N N . ASP A 1 280 ? 24.641 8.297 5.863 1 75.94 280 ASP A N 1
ATOM 2144 C CA . ASP A 1 280 ? 25 8.945 4.605 1 75.94 280 ASP A CA 1
ATOM 2145 C C . ASP A 1 280 ? 24.172 8.398 3.447 1 75.94 280 ASP A C 1
ATOM 2147 O O . ASP A 1 280 ? 23.891 9.117 2.48 1 75.94 280 ASP A O 1
ATOM 2151 N N . LYS A 1 281 ? 23.906 7.188 3.561 1 79.62 281 LYS A N 1
ATOM 2152 C CA . LYS A 1 281 ? 23.25 6.555 2.422 1 79.62 281 LYS A CA 1
ATOM 2153 C C . LYS A 1 281 ? 21.75 6.367 2.68 1 79.62 281 LYS A C 1
ATOM 2155 O O . LYS A 1 281 ? 20.969 6.262 1.738 1 79.62 281 LYS A O 1
ATOM 2160 N N . ILE A 1 282 ? 21.453 6.254 3.984 1 84.38 282 ILE A N 1
ATOM 2161 C CA . ILE A 1 282 ? 20.047 6.043 4.34 1 84.38 282 ILE A CA 1
ATOM 2162 C C . ILE A 1 282 ? 19.734 6.789 5.633 1 84.38 282 ILE A C 1
ATOM 2164 O O . ILE A 1 282 ? 20.531 6.805 6.562 1 84.38 282 ILE A O 1
ATOM 2168 N N . ASN A 1 283 ? 18.719 7.492 5.656 1 89.19 283 ASN A N 1
ATOM 2169 C CA . ASN A 1 283 ? 18.109 8.031 6.859 1 89.19 283 ASN A CA 1
ATOM 2170 C C . ASN A 1 283 ? 16.844 7.266 7.234 1 89.19 283 ASN A C 1
ATOM 2172 O O . ASN A 1 283 ? 15.969 7.047 6.391 1 89.19 283 ASN A O 1
ATOM 2176 N N . SER A 1 284 ? 16.734 6.77 8.438 1 91.5 284 SER A N 1
ATOM 2177 C CA . SER A 1 284 ? 15.617 5.941 8.859 1 91.5 284 SER A CA 1
ATOM 2178 C C . SER A 1 284 ? 15 6.465 10.156 1 91.5 284 SER A C 1
ATOM 2180 O O . SER A 1 284 ? 15.719 6.766 11.109 1 91.5 284 SER A O 1
ATOM 2182 N N . TYR A 1 285 ? 13.812 6.605 10.188 1 95.19 285 TYR A N 1
ATOM 2183 C CA . TYR A 1 285 ? 12.984 6.91 11.352 1 95.19 285 TYR A CA 1
ATOM 2184 C C . TYR A 1 285 ? 11.828 5.93 11.469 1 95.19 285 TYR A C 1
ATOM 2186 O O . TYR A 1 285 ? 11.031 5.781 10.539 1 95.19 285 TYR A O 1
ATOM 2194 N N . VAL A 1 286 ? 11.719 5.219 12.539 1 94.81 286 VAL A N 1
ATOM 2195 C CA . VAL A 1 286 ? 10.609 4.305 12.805 1 94.81 286 VAL A CA 1
ATOM 2196 C C . VAL A 1 286 ? 10.086 4.516 14.219 1 94.81 286 VAL A C 1
ATOM 2198 O O . VAL A 1 286 ? 10.867 4.523 15.18 1 94.81 286 VAL A O 1
ATOM 2201 N N . SER A 1 287 ? 8.836 4.668 14.344 1 97.25 287 SER A N 1
ATOM 2202 C CA . SER A 1 287 ? 8.234 4.871 15.656 1 97.25 287 SER A CA 1
ATOM 2203 C C . SER A 1 287 ? 6.984 4.02 15.828 1 97.25 287 SER A C 1
ATOM 2205 O O . SER A 1 287 ? 6.195 3.869 14.891 1 97.25 287 SER A O 1
ATOM 2207 N N . TYR A 1 288 ? 6.902 3.357 16.922 1 96 288 TYR A N 1
ATOM 2208 C CA . TYR A 1 288 ? 5.703 2.633 17.328 1 96 288 TYR A CA 1
ATOM 2209 C C . TYR A 1 288 ? 5.184 3.145 18.672 1 96 288 TYR A C 1
ATOM 2211 O O . TYR A 1 288 ? 5.969 3.4 19.594 1 96 288 TYR A O 1
ATOM 2219 N N . GLY A 1 289 ? 3.854 3.385 18.766 1 96.62 289 GLY A N 1
ATOM 2220 C CA . GLY A 1 289 ? 3.283 3.902 20 1 96.62 289 GLY A CA 1
ATOM 2221 C C . GLY A 1 289 ? 1.915 3.324 20.312 1 96.62 289 GLY A C 1
ATOM 2222 O O . GLY A 1 289 ? 1.207 2.869 19.422 1 96.62 289 GLY A O 1
ATOM 2223 N N . TRP A 1 290 ? 1.612 3.293 21.578 1 97.19 290 TRP A N 1
ATOM 2224 C CA . TRP A 1 290 ? 0.322 2.898 22.141 1 97.19 290 TRP A CA 1
ATOM 2225 C C . TRP A 1 290 ? -0.165 3.918 23.172 1 97.19 290 TRP A C 1
ATOM 2227 O O . TRP A 1 290 ? 0.589 4.32 24.047 1 97.19 290 TRP A O 1
ATOM 2237 N N . GLN A 1 291 ? -1.36 4.328 23.016 1 97.31 291 GLN A N 1
ATOM 2238 C CA . GLN A 1 291 ? -1.928 5.355 23.875 1 97.31 291 GLN A CA 1
ATOM 2239 C C . GLN A 1 291 ? -3.346 4.992 24.312 1 97.31 291 GLN A C 1
ATOM 2241 O O . GLN A 1 291 ? -4.141 4.512 23.5 1 97.31 291 GLN A O 1
ATOM 2246 N N . GLU A 1 292 ? -3.623 5.199 25.594 1 97.5 292 GLU A N 1
ATOM 2247 C CA . GLU A 1 292 ? -4.965 5.023 26.141 1 97.5 292 GLU A CA 1
ATOM 2248 C C . GLU A 1 292 ? -5.375 6.227 26.984 1 97.5 292 GLU A C 1
ATOM 2250 O O . GLU A 1 292 ? -4.547 6.832 27.672 1 97.5 292 GLU A O 1
ATOM 2255 N N . TYR A 1 293 ? -6.613 6.539 26.938 1 97.44 293 TYR A N 1
ATOM 2256 C CA . TYR A 1 293 ? -7.207 7.664 27.656 1 97.44 293 TYR A CA 1
ATOM 2257 C C . TYR A 1 293 ? -8.648 7.359 28.047 1 97.44 293 TYR A C 1
ATOM 2259 O O . TYR A 1 293 ? -9.492 7.098 27.188 1 97.44 293 TYR A O 1
ATOM 2267 N N . ASP A 1 294 ? -8.898 7.309 29.281 1 97.25 294 ASP A N 1
ATOM 2268 C CA . ASP A 1 294 ? -10.258 7.027 29.734 1 97.25 294 ASP A CA 1
ATOM 2269 C C . ASP A 1 294 ? -11.195 8.18 29.391 1 97.25 294 ASP A C 1
ATOM 2271 O O . ASP A 1 294 ? -12.406 7.98 29.234 1 97.25 294 ASP A O 1
ATOM 2275 N N . GLY A 1 295 ? -10.625 9.359 29.281 1 96.19 295 GLY A N 1
ATOM 2276 C CA . GLY A 1 295 ? -11.406 10.523 28.891 1 96.19 295 GLY A CA 1
ATOM 2277 C C . GLY A 1 295 ? -11.922 11.32 30.078 1 96.19 295 GLY A C 1
ATOM 2278 O O . GLY A 1 295 ? -12.094 10.773 31.172 1 96.19 295 GLY A O 1
ATOM 2279 N N . TYR A 1 296 ? -12.227 12.555 29.953 1 96.56 296 TYR A N 1
ATOM 2280 C CA . TYR A 1 296 ? -12.719 13.484 30.969 1 96.56 296 TYR A CA 1
ATOM 2281 C C . TYR A 1 296 ? -14.211 13.273 31.219 1 96.56 296 TYR A C 1
ATOM 2283 O O . TYR A 1 296 ? -14.664 13.297 32.375 1 96.56 296 TYR A O 1
ATOM 2291 N N . ARG A 1 297 ? -14.891 13.031 30.094 1 97.88 297 ARG A N 1
ATOM 2292 C CA . ARG A 1 297 ? -16.328 12.859 30.172 1 97.88 297 ARG A CA 1
ATOM 2293 C C . ARG A 1 297 ? -16.719 11.383 30.125 1 97.88 297 ARG A C 1
ATOM 2295 O O . ARG A 1 297 ? -15.922 10.547 29.672 1 97.88 297 ARG A O 1
ATOM 2302 N N . GLU A 1 298 ? -17.953 11.195 30.578 1 97.75 298 GLU A N 1
ATOM 2303 C CA . GLU A 1 298 ? -18.516 9.859 30.375 1 97.75 298 GLU A CA 1
ATOM 2304 C C . GLU A 1 298 ? -18.578 9.516 28.891 1 97.75 298 GLU A C 1
ATOM 2306 O O . GLU A 1 298 ? -18.906 10.367 28.062 1 97.75 298 GLU A O 1
ATOM 2311 N N . HIS A 1 299 ? -18.188 8.258 28.531 1 97.88 299 HIS A N 1
ATOM 2312 C CA . HIS A 1 299 ? -18.25 7.738 27.172 1 97.88 299 HIS A CA 1
ATOM 2313 C C . HIS A 1 299 ? -17.312 8.508 26.25 1 97.88 299 HIS A C 1
ATOM 2315 O O . HIS A 1 299 ? -17.703 8.938 25.172 1 97.88 299 HIS A O 1
ATOM 2321 N N . SER A 1 300 ? -16.156 8.742 26.719 1 97.62 300 SER A N 1
ATOM 2322 C CA . SER A 1 300 ? -15.188 9.477 25.906 1 97.62 300 SER A CA 1
ATOM 2323 C C . SER A 1 300 ? -13.836 8.773 25.906 1 97.62 300 SER A C 1
ATOM 2325 O O . SER A 1 300 ? -12.797 9.414 25.734 1 97.62 300 SER A O 1
ATOM 2327 N N . ASN A 1 301 ? -13.812 7.477 26.094 1 97.5 301 ASN A N 1
ATOM 2328 C CA . ASN A 1 301 ? -12.57 6.707 26.031 1 97.5 301 ASN A CA 1
ATOM 2329 C C . ASN A 1 301 ? -11.93 6.773 24.656 1 97.5 301 ASN A C 1
ATOM 2331 O O . ASN A 1 301 ? -12.617 6.953 23.641 1 97.5 301 ASN A O 1
ATOM 2335 N N . ASP A 1 302 ? -10.562 6.664 24.625 1 97.12 302 ASP A N 1
ATOM 2336 C CA . ASP A 1 302 ? -9.805 6.691 23.375 1 97.12 302 ASP A CA 1
ATOM 2337 C C . ASP A 1 302 ? -8.586 5.773 23.453 1 97.12 302 ASP A C 1
ATOM 2339 O O . ASP A 1 302 ? -7.883 5.75 24.469 1 97.12 302 ASP A O 1
ATOM 2343 N N . MET A 1 303 ? -8.414 4.973 22.5 1 97.44 303 MET A N 1
ATOM 2344 C CA . MET A 1 303 ? -7.219 4.145 22.344 1 97.44 303 MET A CA 1
ATOM 2345 C C . MET A 1 303 ? -6.602 4.324 20.969 1 97.44 303 MET A C 1
ATOM 2347 O O . MET A 1 303 ? -7.312 4.332 19.969 1 97.44 303 MET A O 1
ATOM 2351 N N . ARG A 1 304 ? -5.328 4.496 20.938 1 96.38 304 ARG A N 1
ATOM 2352 C CA . ARG A 1 304 ? -4.609 4.668 19.672 1 96.38 304 ARG A CA 1
ATOM 2353 C C . ARG A 1 304 ? -3.396 3.744 19.594 1 96.38 304 ARG A C 1
ATOM 2355 O O . ARG A 1 304 ? -2.723 3.516 20.609 1 96.38 304 ARG A O 1
ATOM 2362 N N . ARG A 1 305 ? -3.164 3.154 18.531 1 96 305 ARG A N 1
ATOM 2363 C CA . ARG A 1 305 ? -1.897 2.535 18.141 1 96 305 ARG A CA 1
ATOM 2364 C C . ARG A 1 305 ? -1.328 3.174 16.891 1 96 305 ARG A C 1
ATOM 2366 O O . ARG A 1 305 ? -2.055 3.398 15.914 1 96 305 ARG A O 1
ATOM 2373 N N . PHE A 1 306 ? -0.038 3.486 16.953 1 94.75 306 PHE A N 1
ATOM 2374 C CA . PHE A 1 306 ? 0.591 4.195 15.844 1 94.75 306 PHE A CA 1
ATOM 2375 C C . PHE A 1 306 ? 1.842 3.463 15.375 1 94.75 306 PHE A C 1
ATOM 2377 O O . PHE A 1 306 ? 2.609 2.949 16.188 1 94.75 306 PHE A O 1
ATOM 2384 N N . LEU A 1 307 ? 2.004 3.338 14.094 1 94.62 307 LEU A N 1
ATOM 2385 C CA . LEU A 1 307 ? 3.256 2.963 13.445 1 94.62 307 LEU A CA 1
ATOM 2386 C C . LEU A 1 307 ? 3.619 3.957 12.352 1 94.62 307 LEU A C 1
ATOM 2388 O O . LEU A 1 307 ? 2.82 4.211 11.445 1 94.62 307 LEU A O 1
ATOM 2392 N N . SER A 1 308 ? 4.738 4.582 12.477 1 96.06 308 SER A N 1
ATOM 2393 C CA . SER A 1 308 ? 5.223 5.516 11.469 1 96.06 308 SER A CA 1
ATOM 2394 C C . SER A 1 308 ? 6.629 5.145 11.008 1 96.06 308 SER A C 1
ATOM 2396 O O . SER A 1 308 ? 7.496 4.832 11.82 1 96.06 308 SER A O 1
ATOM 2398 N N . GLY A 1 309 ? 6.824 5.145 9.766 1 94.75 309 GLY A N 1
ATOM 2399 C CA . GLY A 1 309 ? 8.125 4.945 9.141 1 94.75 309 GLY A CA 1
ATOM 2400 C C . GLY A 1 309 ? 8.445 5.984 8.086 1 94.75 309 GLY A C 1
ATOM 2401 O O . GLY A 1 309 ? 7.598 6.305 7.246 1 94.75 309 GLY A O 1
ATOM 2402 N N . ASN A 1 310 ? 9.555 6.57 8.156 1 94.25 310 ASN A N 1
ATOM 2403 C CA . ASN A 1 310 ? 10.07 7.551 7.203 1 94.25 310 ASN A CA 1
ATOM 2404 C C . ASN A 1 310 ? 11.5 7.219 6.781 1 94.25 310 ASN A C 1
ATOM 2406 O O . ASN A 1 310 ? 12.414 7.246 7.602 1 94.25 310 ASN A O 1
ATOM 2410 N N . PHE A 1 311 ? 11.703 6.914 5.508 1 91.56 311 PHE A N 1
ATOM 2411 C CA . PHE A 1 311 ? 13.008 6.496 5 1 91.56 311 PHE A CA 1
ATOM 2412 C C . PHE A 1 311 ? 13.422 7.352 3.809 1 91.56 311 PHE A C 1
ATOM 2414 O O . PHE A 1 311 ? 12.594 7.684 2.955 1 91.56 311 PHE A O 1
ATOM 2421 N N . GLN A 1 312 ? 14.641 7.773 3.801 1 89.56 312 GLN A N 1
ATOM 2422 C CA . GLN A 1 312 ? 15.266 8.445 2.666 1 89.56 312 GLN A CA 1
ATOM 2423 C C . GLN A 1 312 ? 16.531 7.715 2.219 1 89.56 312 GLN A C 1
ATOM 2425 O O . GLN A 1 312 ? 17.422 7.473 3.025 1 89.56 312 GLN A O 1
ATOM 2430 N N . LEU A 1 313 ? 16.578 7.406 0.986 1 85.31 313 LEU A N 1
ATOM 2431 C CA . LEU A 1 313 ? 17.734 6.766 0.387 1 85.31 313 LEU A CA 1
ATOM 2432 C C . LEU A 1 313 ? 18.438 7.711 -0.578 1 85.31 313 LEU A C 1
ATOM 2434 O O . LEU A 1 313 ? 17.797 8.445 -1.319 1 85.31 313 LEU A O 1
ATOM 2438 N N . PHE A 1 314 ? 19.75 7.621 -0.527 1 83.31 314 PHE A N 1
ATOM 2439 C CA . PHE A 1 314 ? 20.578 8.469 -1.372 1 83.31 314 PHE A CA 1
ATOM 2440 C C . PHE A 1 314 ? 21.422 7.629 -2.322 1 83.31 314 PHE A C 1
ATOM 2442 O O . PHE A 1 314 ? 22.641 7.582 -2.199 1 83.31 314 PHE A O 1
ATOM 2449 N N . PRO A 1 315 ? 20.797 7.152 -3.342 1 75.5 315 PRO A N 1
ATOM 2450 C CA . PRO A 1 315 ? 21.531 6.258 -4.234 1 75.5 315 PRO A CA 1
ATOM 2451 C C . PRO A 1 315 ? 22.609 6.988 -5.043 1 75.5 315 PRO A C 1
ATOM 2453 O O . PRO A 1 315 ? 23.562 6.363 -5.512 1 75.5 315 PRO A O 1
ATOM 2456 N N . SER A 1 316 ? 22.391 8.273 -5.336 1 73.88 316 SER A N 1
ATOM 2457 C CA . SER A 1 316 ? 23.375 9.109 -6.031 1 73.88 316 SER A CA 1
ATOM 2458 C C . SER A 1 316 ? 23.266 10.562 -5.586 1 73.88 316 SER A C 1
ATOM 2460 O O . SER A 1 316 ? 22.422 10.906 -4.766 1 73.88 316 SER A O 1
ATOM 2462 N N . ASN A 1 317 ? 24.109 11.32 -6.137 1 71.31 317 ASN A N 1
ATOM 2463 C CA . ASN A 1 317 ? 24.094 12.734 -5.797 1 71.31 317 ASN A CA 1
ATOM 2464 C C . ASN A 1 317 ? 22.938 13.461 -6.484 1 71.31 317 ASN A C 1
ATOM 2466 O O . ASN A 1 317 ? 22.672 14.625 -6.18 1 71.31 317 ASN A O 1
ATOM 2470 N N . ARG A 1 318 ? 22.281 12.695 -7.309 1 79 318 ARG A N 1
ATOM 2471 C CA . ARG A 1 318 ? 21.234 13.359 -8.078 1 79 318 ARG A CA 1
ATOM 2472 C C . ARG A 1 318 ? 19.859 12.812 -7.73 1 79 318 ARG A C 1
ATOM 2474 O O . ARG A 1 318 ? 18.844 13.273 -8.258 1 79 318 ARG A O 1
ATOM 2481 N N . ARG A 1 319 ? 19.906 11.867 -6.891 1 83.94 319 ARG A N 1
ATOM 2482 C CA . ARG A 1 319 ? 18.641 11.18 -6.691 1 83.94 319 ARG A CA 1
ATOM 2483 C C . ARG A 1 319 ? 18.391 10.922 -5.211 1 83.94 319 ARG A C 1
ATOM 2485 O O . ARG A 1 319 ? 19.297 10.523 -4.477 1 83.94 319 ARG A O 1
ATOM 2492 N N . ILE A 1 320 ? 17.172 11.25 -4.758 1 86.19 320 ILE A N 1
ATOM 2493 C CA . ILE A 1 320 ? 16.703 10.898 -3.424 1 86.19 320 ILE A CA 1
ATOM 2494 C C . ILE A 1 320 ? 15.414 10.094 -3.527 1 86.19 320 ILE A C 1
ATOM 2496 O O . ILE A 1 320 ? 14.469 10.516 -4.195 1 86.19 320 ILE A O 1
ATOM 2500 N N . ILE A 1 321 ? 15.391 8.93 -2.951 1 88.56 321 ILE A N 1
ATOM 2501 C CA . ILE A 1 321 ? 14.188 8.102 -2.902 1 88.56 321 ILE A CA 1
ATOM 2502 C C . ILE A 1 321 ? 13.617 8.102 -1.485 1 88.56 321 ILE A C 1
ATOM 2504 O O . ILE A 1 321 ? 14.367 7.957 -0.512 1 88.56 321 ILE A O 1
ATOM 2508 N N . THR A 1 322 ? 12.359 8.289 -1.372 1 90.62 322 THR A N 1
ATOM 2509 C CA . THR A 1 322 ? 11.727 8.336 -0.057 1 90.62 322 THR A CA 1
ATOM 2510 C C . THR A 1 322 ? 10.641 7.266 0.059 1 90.62 322 THR A C 1
ATOM 2512 O O . THR A 1 322 ? 9.977 6.941 -0.924 1 90.62 322 THR A O 1
ATOM 2515 N N . LEU A 1 323 ? 10.516 6.68 1.182 1 90 323 LEU A N 1
ATOM 2516 C CA . LEU A 1 323 ? 9.461 5.73 1.53 1 90 323 LEU A CA 1
ATOM 2517 C C . LEU A 1 323 ? 8.742 6.156 2.805 1 90 323 LEU A C 1
ATOM 2519 O O . LEU A 1 323 ? 9.383 6.477 3.809 1 90 323 LEU A O 1
ATOM 2523 N N . LEU A 1 324 ? 7.441 6.164 2.75 1 94 324 LEU A N 1
ATOM 2524 C CA . LEU A 1 324 ? 6.594 6.523 3.883 1 94 324 LEU A CA 1
ATOM 2525 C C . LEU A 1 324 ? 5.656 5.375 4.246 1 94 324 LEU A C 1
ATOM 2527 O O . LEU A 1 324 ? 5.008 4.797 3.373 1 94 324 LEU A O 1
ATOM 2531 N N . LEU A 1 325 ? 5.633 5.004 5.477 1 91.06 325 LEU A N 1
ATOM 2532 C CA . LEU A 1 325 ? 4.684 4.051 6.043 1 91.06 325 LEU A CA 1
ATOM 2533 C C . LEU A 1 325 ? 3.969 4.648 7.25 1 91.06 325 LEU A C 1
ATOM 2535 O O . LEU A 1 325 ? 4.613 5.133 8.18 1 91.06 325 LEU A O 1
ATOM 2539 N N . ASN A 1 326 ? 2.686 4.613 7.215 1 93.75 326 ASN A N 1
ATOM 2540 C CA . ASN A 1 326 ? 1.874 5.129 8.312 1 93.75 326 ASN A CA 1
ATOM 2541 C C . ASN A 1 326 ? 0.667 4.234 8.586 1 93.75 326 ASN A C 1
ATOM 2543 O O . ASN A 1 326 ? -0.142 3.988 7.688 1 93.75 326 ASN A O 1
ATOM 2547 N N . ARG A 1 327 ? 0.566 3.697 9.75 1 92.5 327 ARG A N 1
ATOM 2548 C CA . ARG A 1 327 ? -0.594 2.922 10.18 1 92.5 327 ARG A CA 1
ATOM 2549 C C . ARG A 1 327 ? -1.096 3.396 11.539 1 92.5 327 ARG A C 1
ATOM 2551 O O . ARG A 1 327 ? -0.323 3.482 12.5 1 92.5 327 ARG A O 1
ATOM 2558 N N . THR A 1 328 ? -2.34 3.719 11.656 1 95.62 328 THR A N 1
ATOM 2559 C CA . THR A 1 328 ? -2.941 4.211 12.898 1 95.62 328 THR A CA 1
ATOM 2560 C C . THR A 1 328 ? -4.277 3.52 13.156 1 95.62 328 THR A C 1
ATOM 2562 O O . THR A 1 328 ? -5.148 3.486 12.289 1 95.62 328 THR A O 1
ATOM 2565 N N . THR A 1 329 ? -4.418 2.975 14.328 1 95.31 329 THR A N 1
ATOM 2566 C CA . THR A 1 329 ? -5.691 2.445 14.812 1 95.31 329 THR A CA 1
ATOM 2567 C C . THR A 1 329 ? -6.305 3.373 15.852 1 95.31 329 THR A C 1
ATOM 2569 O O . THR A 1 329 ? -5.617 3.816 16.781 1 95.31 329 THR A O 1
ATOM 2572 N N . GLN A 1 330 ? -7.531 3.635 15.672 1 96.44 330 GLN A N 1
ATOM 2573 C CA . GLN A 1 330 ? -8.273 4.457 16.625 1 96.44 330 GLN A CA 1
ATOM 2574 C C . GLN A 1 330 ? -9.539 3.75 17.094 1 96.44 330 GLN A C 1
ATOM 2576 O O . GLN A 1 330 ? -10.352 3.307 16.281 1 96.44 330 GLN A O 1
ATOM 2581 N N . TYR A 1 331 ? -9.688 3.6 18.375 1 97.38 331 TYR A N 1
ATOM 2582 C CA . TYR A 1 331 ? -10.93 3.217 19.031 1 97.38 331 TYR A CA 1
ATOM 2583 C C . TYR A 1 331 ? -11.375 4.293 20.016 1 97.38 331 TYR A C 1
ATOM 2585 O O . TYR A 1 331 ? -10.836 4.402 21.125 1 97.38 331 TYR A O 1
ATOM 2593 N N . SER A 1 332 ? -12.398 5 19.578 1 97.38 332 SER A N 1
ATOM 2594 C CA . SER A 1 332 ? -12.812 6.148 20.375 1 97.38 332 SER A CA 1
ATOM 2595 C C . SER A 1 332 ? -14.32 6.148 20.594 1 97.38 332 SER A C 1
ATOM 2597 O O . SER A 1 332 ? -15.094 5.836 19.688 1 97.38 332 SER A O 1
ATOM 2599 N N . GLN A 1 333 ? -14.648 6.504 21.828 1 97.88 333 GLN A N 1
ATOM 2600 C CA . GLN A 1 333 ? -16.047 6.805 22.141 1 97.88 333 GLN A CA 1
ATOM 2601 C C . GLN A 1 333 ? -16.359 8.281 21.891 1 97.88 333 GLN A C 1
ATOM 2603 O O . GLN A 1 333 ? -15.445 9.102 21.812 1 97.88 333 GLN A O 1
ATOM 2608 N N . ILE A 1 334 ? -17.656 8.547 21.719 1 97.31 334 ILE A N 1
ATOM 2609 C CA . ILE A 1 334 ? -18.094 9.914 21.453 1 97.31 334 ILE A CA 1
ATOM 2610 C C . ILE A 1 334 ? -19.172 10.305 22.453 1 97.31 334 ILE A C 1
ATOM 2612 O O . ILE A 1 334 ? -20.328 9.867 22.344 1 97.31 334 ILE A O 1
ATOM 2616 N N . PRO A 1 335 ? -18.906 11.188 23.297 1 97.5 335 PRO A N 1
ATOM 2617 C CA . PRO A 1 335 ? -19.875 11.531 24.344 1 97.5 335 PRO A CA 1
ATOM 2618 C C . PRO A 1 335 ? -21.016 12.406 23.828 1 97.5 335 PRO A C 1
ATOM 2620 O O . PRO A 1 335 ? -22.125 12.367 24.391 1 97.5 335 PRO A O 1
ATOM 2623 N N . GLY A 1 336 ? -20.75 13.219 22.812 1 95.44 336 GLY A N 1
ATOM 2624 C CA . GLY A 1 336 ? -21.781 14.078 22.25 1 95.44 336 GLY A CA 1
ATOM 2625 C C . GLY A 1 336 ? -21.875 15.422 22.953 1 95.44 336 GLY A C 1
ATOM 2626 O O . GLY A 1 336 ? -21.438 15.57 24.094 1 95.44 336 GLY A O 1
ATOM 2627 N N . SER A 1 337 ? -22.547 16.344 22.312 1 95.38 337 SER A N 1
ATOM 2628 C CA . SER A 1 337 ? -22.672 17.703 22.828 1 95.38 337 SER A CA 1
ATOM 2629 C C . SER A 1 337 ? -23.766 17.797 23.891 1 95.38 337 SER A C 1
ATOM 2631 O O . SER A 1 337 ? -24.688 16.984 23.906 1 95.38 337 SER A O 1
ATOM 2633 N N . LEU A 1 338 ? -23.609 18.844 24.734 1 96.56 338 LEU A N 1
ATOM 2634 C CA . LEU A 1 338 ? -24.547 19.094 25.844 1 96.56 338 LEU A CA 1
ATOM 2635 C C . LEU A 1 338 ? -25.188 20.469 25.703 1 96.56 338 LEU A C 1
ATOM 2637 O O . LEU A 1 338 ? -24.625 21.359 25.062 1 96.56 338 LEU A O 1
ATOM 2641 N N . THR A 1 339 ? -26.359 20.578 26.281 1 95.62 339 THR A N 1
ATOM 2642 C CA . THR A 1 339 ? -26.969 21.891 26.438 1 95.62 339 THR A CA 1
ATOM 2643 C C . THR A 1 339 ? -26.281 22.688 27.562 1 95.62 339 THR A C 1
ATOM 2645 O O . THR A 1 339 ? -25.547 22.109 28.359 1 95.62 339 THR A O 1
ATOM 2648 N N . ALA A 1 340 ? -26.578 23.953 27.547 1 95.06 340 ALA A N 1
ATOM 2649 C CA . ALA A 1 340 ? -26.016 24.781 28.594 1 95.06 340 ALA A CA 1
ATOM 2650 C C . ALA A 1 340 ? -26.422 24.281 29.984 1 95.06 340 ALA A C 1
ATOM 2652 O O . ALA A 1 340 ? -25.594 24.25 30.906 1 95.06 340 ALA A O 1
ATOM 2653 N N . ASP A 1 341 ? -27.656 23.891 30.125 1 95.31 341 ASP A N 1
ATOM 2654 C CA . ASP A 1 341 ? -28.172 23.406 31.406 1 95.31 341 ASP A CA 1
ATOM 2655 C C . ASP A 1 341 ? -27.484 22.109 31.812 1 95.31 341 ASP A C 1
ATOM 2657 O O . ASP A 1 341 ? -27.188 21.906 33 1 95.31 341 ASP A O 1
ATOM 2661 N N . GLN A 1 342 ? -27.297 21.281 30.891 1 96 342 GLN A N 1
ATOM 2662 C CA . GLN A 1 342 ? -26.656 20.016 31.172 1 96 342 GLN A CA 1
ATOM 2663 C C . GLN A 1 342 ? -25.203 20.219 31.625 1 96 342 GLN A C 1
ATOM 2665 O O . GLN A 1 342 ? -24.719 19.484 32.5 1 96 342 GLN A O 1
ATOM 2670 N N . VAL A 1 343 ? -24.562 21.172 31.078 1 97.12 343 VAL A N 1
ATOM 2671 C CA . VAL A 1 343 ? -23.188 21.469 31.469 1 97.12 343 VAL A CA 1
ATOM 2672 C C . VAL A 1 343 ? -23.156 21.953 32.906 1 97.12 343 VAL A C 1
ATOM 2674 O O . VAL A 1 343 ? -22.281 21.547 33.688 1 97.12 343 VAL A O 1
ATOM 2677 N N . VAL A 1 344 ? -24.062 22.828 33.219 1 96.19 344 VAL A N 1
ATOM 2678 C CA . VAL A 1 344 ? -24.125 23.359 34.594 1 96.19 344 VAL A CA 1
ATOM 2679 C C . VAL A 1 344 ? -24.406 22.234 35.562 1 96.19 344 VAL A C 1
ATOM 2681 O O . VAL A 1 344 ? -23.828 22.203 36.656 1 96.19 344 VAL A O 1
ATOM 2684 N N . ALA A 1 345 ? -25.25 21.375 35.156 1 97.06 345 ALA A N 1
ATOM 2685 C CA . ALA A 1 345 ? -25.625 20.281 36.031 1 97.06 345 ALA A CA 1
ATOM 2686 C C . ALA A 1 345 ? -24.453 19.312 36.25 1 97.06 345 ALA A C 1
ATOM 2688 O O . ALA A 1 345 ? -24.219 18.859 37.344 1 97.06 345 ALA A O 1
ATOM 2689 N N . ASN A 1 346 ? -23.875 18.938 35.188 1 97.88 346 ASN A N 1
ATOM 2690 C CA . ASN A 1 346 ? -22.734 18.016 35.25 1 97.88 346 ASN A CA 1
ATOM 2691 C C . ASN A 1 346 ? -21.938 18.047 33.938 1 97.88 346 ASN A C 1
ATOM 2693 O O . ASN A 1 346 ? -22.25 17.328 33 1 97.88 346 ASN A O 1
ATOM 2697 N N . PRO A 1 347 ? -20.906 18.734 33.906 1 97.12 347 PRO A N 1
ATOM 2698 C CA . PRO A 1 347 ? -20.125 18.828 32.656 1 97.12 347 PRO A CA 1
ATOM 2699 C C . PRO A 1 347 ? -19.484 17.516 32.25 1 97.12 347 PRO A C 1
ATOM 2701 O O . PRO A 1 347 ? -18.984 17.375 31.141 1 97.12 347 PRO A O 1
ATOM 2704 N N . LEU A 1 348 ? -19.469 16.469 33.062 1 97.88 348 LEU A N 1
ATOM 2705 C CA . LEU A 1 348 ? -18.812 15.203 32.781 1 97.88 348 LEU A CA 1
ATOM 2706 C C . LEU A 1 348 ? -19.766 14.227 32.125 1 97.88 348 LEU A C 1
ATOM 2708 O O . LEU A 1 348 ? -19.328 13.203 31.578 1 97.88 348 LEU A O 1
ATOM 2712 N N . GLN A 1 349 ? -20.969 14.562 32.062 1 97.88 349 GLN A N 1
ATOM 2713 C CA . GLN A 1 349 ? -21.969 13.633 31.547 1 97.88 349 GLN A CA 1
ATOM 2714 C C . GLN A 1 349 ? -21.859 13.516 30.031 1 97.88 349 GLN A C 1
ATOM 2716 O O . GLN A 1 349 ? -21.312 14.398 29.359 1 97.88 349 GLN A O 1
ATOM 2721 N N . ALA A 1 350 ? -22.375 12.43 29.484 1 98 350 ALA A N 1
ATOM 2722 C CA . ALA A 1 350 ? -22.531 12.234 28.047 1 98 350 ALA A CA 1
ATOM 2723 C C . ALA A 1 350 ? -23.953 12.523 27.609 1 98 350 ALA A C 1
ATOM 2725 O O . ALA A 1 350 ? -24.891 12.477 28.422 1 98 350 ALA A O 1
ATOM 2726 N N . ASN A 1 351 ? -24.062 12.891 26.375 1 96.12 351 ASN A N 1
ATOM 2727 C CA . ASN A 1 351 ? -25.391 12.977 25.797 1 96.12 351 ASN A CA 1
ATOM 2728 C C . ASN A 1 351 ? -26.109 11.633 25.859 1 96.12 351 ASN A C 1
ATOM 2730 O O . ASN A 1 351 ? -25.547 10.602 25.516 1 96.12 351 ASN A O 1
ATOM 2734 N N . ALA A 1 352 ? -27.359 11.633 26.219 1 95.19 352 ALA A N 1
ATOM 2735 C CA . ALA A 1 352 ? -28.109 10.414 26.469 1 95.19 352 ALA A CA 1
ATOM 2736 C C . ALA A 1 352 ? -28.219 9.555 25.203 1 95.19 352 ALA A C 1
ATOM 2738 O O . ALA A 1 352 ? -28.156 8.328 25.266 1 95.19 352 ALA A O 1
ATOM 2739 N N . SER A 1 353 ? -28.438 10.188 24.078 1 93.56 353 SER A N 1
ATOM 2740 C CA . SER A 1 353 ? -28.562 9.453 22.812 1 93.56 353 SER A CA 1
ATOM 2741 C C . SER A 1 353 ? -27.25 8.773 22.453 1 93.56 353 SER A C 1
ATOM 2743 O O . SER A 1 353 ? -27.234 7.652 21.938 1 93.56 353 SER A O 1
ATOM 2745 N N . ASN A 1 354 ? -26.203 9.484 22.625 1 96.75 354 ASN A N 1
ATOM 2746 C CA . ASN A 1 354 ? -24.891 8.922 22.328 1 96.75 354 ASN A CA 1
ATOM 2747 C C . ASN A 1 354 ? -24.594 7.719 23.219 1 96.75 354 ASN A C 1
ATOM 2749 O O . ASN A 1 354 ? -24 6.734 22.766 1 96.75 354 ASN A O 1
ATOM 2753 N N . LEU A 1 355 ? -24.922 7.859 24.453 1 97.38 355 LEU A N 1
ATOM 2754 C CA . LEU A 1 355 ? -24.719 6.754 25.375 1 97.38 355 LEU A CA 1
ATOM 2755 C C . LEU A 1 355 ? -25.562 5.547 25 1 97.38 355 LEU A C 1
ATOM 2757 O O . LEU A 1 355 ? -25.062 4.422 24.938 1 97.38 355 LEU A O 1
ATOM 2761 N N . ASP A 1 356 ? -26.781 5.797 24.734 1 97.12 356 ASP A N 1
ATOM 2762 C CA . ASP A 1 356 ? -27.734 4.738 24.406 1 97.12 356 ASP A CA 1
ATOM 2763 C C . ASP A 1 356 ? -27.297 3.99 23.141 1 97.12 356 ASP A C 1
ATOM 2765 O O . ASP A 1 356 ? -27.406 2.766 23.078 1 97.12 356 ASP A O 1
ATOM 2769 N N . LYS A 1 357 ? -26.828 4.73 22.156 1 97.44 357 LYS A N 1
ATOM 2770 C CA . LYS A 1 357 ? -26.484 4.156 20.859 1 97.44 357 LYS A CA 1
ATOM 2771 C C . LYS A 1 357 ? -25.016 3.758 20.797 1 97.44 357 LYS A C 1
ATOM 2773 O O . LYS A 1 357 ? -24.516 3.33 19.75 1 97.44 357 LYS A O 1
ATOM 2778 N N . GLN A 1 358 ? -24.297 3.881 21.859 1 97.81 358 GLN A N 1
ATOM 2779 C CA . GLN A 1 358 ? -22.875 3.543 21.938 1 97.81 358 GLN A CA 1
ATOM 2780 C C . GLN A 1 358 ? -22.078 4.238 20.844 1 97.81 358 GLN A C 1
ATOM 2782 O O . GLN A 1 358 ? -21.312 3.596 20.125 1 97.81 358 GLN A O 1
ATOM 2787 N N . ALA A 1 359 ? -22.297 5.547 20.766 1 97.62 359 ALA A N 1
ATOM 2788 C CA . ALA A 1 359 ? -21.641 6.297 19.703 1 97.62 359 ALA A CA 1
ATOM 2789 C C . ALA A 1 359 ? -20.125 6.188 19.812 1 97.62 359 ALA A C 1
ATOM 2791 O O . ALA A 1 359 ? -19.562 6.309 20.906 1 97.62 359 ALA A O 1
ATOM 2792 N N . GLY A 1 360 ? -19.484 5.867 18.75 1 97.12 360 GLY A N 1
ATOM 2793 C CA . GLY A 1 360 ? -18.031 5.695 18.719 1 97.12 360 GLY A CA 1
ATOM 2794 C C . GLY A 1 360 ? -17.469 5.668 17.312 1 97.12 360 GLY A C 1
ATOM 2795 O O . GLY A 1 360 ? -18.203 5.766 16.328 1 97.12 360 GLY A O 1
ATOM 2796 N N . ARG A 1 361 ? -16.203 5.656 17.203 1 96.06 361 ARG A N 1
ATOM 2797 C CA . ARG A 1 361 ? -15.461 5.605 15.945 1 96.06 361 ARG A CA 1
ATOM 2798 C C . ARG A 1 361 ? -14.289 4.633 16.031 1 96.06 361 ARG A C 1
ATOM 2800 O O . ARG A 1 361 ? -13.352 4.855 16.797 1 96.06 361 ARG A O 1
ATOM 2807 N N . TYR A 1 362 ? -14.383 3.613 15.336 1 94.94 362 TYR A N 1
ATOM 2808 C CA . TYR A 1 362 ? -13.359 2.57 15.289 1 94.94 362 TYR A CA 1
ATOM 2809 C C . TYR A 1 362 ? -12.805 2.418 13.875 1 94.94 362 TYR A C 1
ATOM 2811 O O . TYR A 1 362 ? -13.531 2.051 12.953 1 94.94 362 TYR A O 1
ATOM 2819 N N . GLN A 1 363 ? -11.578 2.754 13.742 1 94.31 363 GLN A N 1
ATOM 2820 C CA . GLN A 1 363 ? -10.992 2.766 12.406 1 94.31 363 GLN A CA 1
ATOM 2821 C C . GLN A 1 363 ? -9.508 2.404 12.461 1 94.31 363 GLN A C 1
ATOM 2823 O O . GLN A 1 363 ? -8.859 2.57 13.492 1 94.31 363 GLN A O 1
ATOM 2828 N N . THR A 1 364 ? -8.953 1.896 11.422 1 90.44 364 THR A N 1
ATOM 2829 C CA . THR A 1 364 ? -7.531 1.637 11.219 1 90.44 364 THR A CA 1
ATOM 2830 C C . THR A 1 364 ? -7.09 2.127 9.844 1 90.44 364 THR A C 1
ATOM 2832 O O . THR A 1 364 ? -7.582 1.649 8.812 1 90.44 364 THR A O 1
ATOM 2835 N N . TRP A 1 365 ? -6.156 3.107 9.82 1 93.12 365 TRP A N 1
ATOM 2836 C CA . TRP A 1 365 ? -5.609 3.674 8.594 1 93.12 365 TRP A CA 1
ATOM 2837 C C . TRP A 1 365 ? -4.27 3.031 8.25 1 93.12 365 TRP A C 1
ATOM 2839 O O . TRP A 1 365 ? -3.443 2.789 9.133 1 93.12 365 TRP A O 1
ATOM 2849 N N . THR A 1 366 ? -4.09 2.713 6.996 1 90.38 366 THR A N 1
ATOM 2850 C CA . THR A 1 366 ? -2.783 2.336 6.469 1 90.38 366 THR A CA 1
ATOM 2851 C C . THR A 1 366 ? -2.438 3.168 5.234 1 90.38 366 THR A C 1
ATOM 2853 O O . THR A 1 366 ? -3.213 3.221 4.277 1 90.38 366 THR A O 1
ATOM 2856 N N . ARG A 1 367 ? -1.316 3.779 5.254 1 93.25 367 ARG A N 1
ATOM 2857 C CA . ARG A 1 367 ? -0.851 4.609 4.148 1 93.25 367 ARG A CA 1
ATOM 2858 C C . ARG A 1 367 ? 0.583 4.262 3.768 1 93.25 367 ARG A C 1
ATOM 2860 O O . ARG A 1 367 ? 1.451 4.145 4.633 1 93.25 367 ARG A O 1
ATOM 2867 N N . VAL A 1 368 ? 0.786 4.094 2.533 1 90.94 368 VAL A N 1
ATOM 2868 C CA . VAL A 1 368 ? 2.119 3.852 1.989 1 90.94 368 VAL A CA 1
ATOM 2869 C C . VAL A 1 368 ? 2.414 4.855 0.879 1 90.94 368 VAL A C 1
ATOM 2871 O O . VAL A 1 368 ? 1.555 5.137 0.041 1 90.94 368 VAL A O 1
ATOM 2874 N N . GLY A 1 369 ? 3.561 5.43 0.957 1 93.19 369 GLY A N 1
ATOM 2875 C CA . GLY A 1 369 ? 3.98 6.383 -0.06 1 93.19 369 GLY A CA 1
ATOM 2876 C C . GLY A 1 369 ? 5.402 6.156 -0.537 1 93.19 369 GLY A C 1
ATOM 2877 O O . GLY A 1 369 ? 6.277 5.789 0.252 1 93.19 369 GLY A O 1
ATOM 2878 N N . LEU A 1 370 ? 5.633 6.387 -1.831 1 88.75 370 LEU A N 1
ATOM 2879 C CA . LEU A 1 370 ? 6.945 6.363 -2.473 1 88.75 370 LEU A CA 1
ATOM 2880 C C . LEU A 1 370 ? 7.215 7.668 -3.211 1 88.75 370 LEU A C 1
ATOM 2882 O O . LEU A 1 370 ? 6.332 8.195 -3.891 1 88.75 370 LEU A O 1
ATOM 2886 N N . GLY A 1 371 ? 8.406 8.203 -2.99 1 89.62 371 GLY A N 1
ATOM 2887 C CA . GLY A 1 371 ? 8.781 9.438 -3.654 1 89.62 371 GLY A CA 1
ATOM 2888 C C . GLY A 1 371 ? 10.195 9.414 -4.219 1 89.62 371 GLY A C 1
ATOM 2889 O O . GLY A 1 371 ? 11.023 8.617 -3.777 1 89.62 371 GLY A O 1
ATOM 2890 N N . GLN A 1 372 ? 10.414 10.289 -5.191 1 88.38 372 GLN A N 1
ATOM 2891 C CA . GLN A 1 372 ? 11.734 10.469 -5.789 1 88.38 372 GLN A CA 1
ATOM 2892 C C . GLN A 1 372 ? 11.969 11.93 -6.172 1 88.38 372 GLN A C 1
ATOM 2894 O O . GLN A 1 372 ? 11.078 12.586 -6.707 1 88.38 372 GLN A O 1
ATOM 2899 N N . GLN A 1 373 ? 13.055 12.359 -5.785 1 88.75 373 GLN A N 1
ATOM 2900 C CA . GLN A 1 373 ? 13.609 13.602 -6.32 1 88.75 373 GLN A CA 1
ATOM 2901 C C . GLN A 1 373 ? 14.812 13.328 -7.215 1 88.75 373 GLN A C 1
ATOM 2903 O O . GLN A 1 373 ? 15.734 12.617 -6.816 1 88.75 373 GLN A O 1
ATOM 2908 N N . TYR A 1 374 ? 14.758 13.906 -8.406 1 88.44 374 TYR A N 1
ATOM 2909 C CA . TYR A 1 374 ? 15.781 13.594 -9.391 1 88.44 374 TYR A CA 1
ATOM 2910 C C . TYR A 1 374 ? 16.266 14.852 -10.102 1 88.44 374 TYR A C 1
ATOM 2912 O O . TYR A 1 374 ? 15.461 15.562 -10.719 1 88.44 374 TYR A O 1
ATOM 2920 N N . GLN A 1 375 ? 17.547 15.102 -9.914 1 87.5 375 GLN A N 1
ATOM 2921 C CA . GLN A 1 375 ? 18.172 16.141 -10.719 1 87.5 375 GLN A CA 1
ATOM 2922 C C . GLN A 1 375 ? 18.594 15.609 -12.086 1 87.5 375 GLN A C 1
ATOM 2924 O O . GLN A 1 375 ? 19.703 15.102 -12.25 1 87.5 375 GLN A O 1
ATOM 2929 N N . ILE A 1 376 ? 17.781 15.867 -13.062 1 88.44 376 ILE A N 1
ATOM 2930 C CA . ILE A 1 376 ? 17.984 15.32 -14.398 1 88.44 376 ILE A CA 1
ATOM 2931 C C . ILE A 1 376 ? 19.25 15.922 -15.008 1 88.44 376 ILE A C 1
ATOM 2933 O O . ILE A 1 376 ? 20.094 15.203 -15.562 1 88.44 376 ILE A O 1
ATOM 2937 N N . ASN A 1 377 ? 19.391 17.234 -14.945 1 88.31 377 ASN A N 1
ATOM 2938 C CA . ASN A 1 377 ? 20.578 18 -15.297 1 88.31 377 ASN A CA 1
ATOM 2939 C C . ASN A 1 377 ? 20.641 19.312 -14.516 1 88.31 377 ASN A C 1
ATOM 2941 O O . ASN A 1 377 ? 19.938 19.484 -13.516 1 88.31 377 ASN A O 1
ATOM 2945 N N . ASP A 1 378 ? 21.484 20.094 -14.875 1 84.62 378 ASP A N 1
ATOM 2946 C CA . ASP A 1 378 ? 21.719 21.312 -14.094 1 84.62 378 ASP A CA 1
ATOM 2947 C C . ASP A 1 378 ? 20.531 22.266 -14.188 1 84.62 378 ASP A C 1
ATOM 2949 O O . ASP A 1 378 ? 20.391 23.156 -13.352 1 84.62 378 ASP A O 1
ATOM 2953 N N . GLN A 1 379 ? 19.672 22.078 -15.141 1 92.19 379 GLN A N 1
ATOM 2954 C CA . GLN A 1 379 ? 18.609 23.031 -15.359 1 92.19 379 GLN A CA 1
ATOM 2955 C C . GLN A 1 379 ? 17.234 22.406 -15.086 1 92.19 379 GLN A C 1
ATOM 2957 O O . GLN A 1 379 ? 16.25 23.109 -14.938 1 92.19 379 GLN A O 1
ATOM 2962 N N . LEU A 1 380 ? 17.203 21.109 -15.047 1 94.25 380 LEU A N 1
ATOM 2963 C CA . LEU A 1 380 ? 15.914 20.422 -14.961 1 94.25 380 LEU A CA 1
ATOM 2964 C C . LEU A 1 380 ? 15.906 19.422 -13.82 1 94.25 380 LEU A C 1
ATOM 2966 O O . LEU A 1 380 ? 16.812 18.594 -13.719 1 94.25 380 LEU A O 1
ATOM 2970 N N . SER A 1 381 ? 14.938 19.516 -12.93 1 91.62 381 SER A N 1
ATOM 2971 C CA . SER A 1 381 ? 14.758 18.547 -11.852 1 91.62 381 SER A CA 1
ATOM 2972 C C . SER A 1 381 ? 13.312 18.062 -11.773 1 91.62 381 SER A C 1
ATOM 2974 O O . SER A 1 381 ? 12.406 18.703 -12.32 1 91.62 381 SER A O 1
ATOM 2976 N N . ASN A 1 382 ? 13.109 16.922 -11.188 1 93.81 382 ASN A N 1
ATOM 2977 C CA . ASN A 1 382 ? 11.781 16.328 -11.047 1 93.81 382 ASN A CA 1
ATOM 2978 C C . ASN A 1 382 ? 11.547 15.812 -9.625 1 93.81 382 ASN A C 1
ATOM 2980 O O . ASN A 1 382 ? 12.453 15.25 -9.008 1 93.81 382 ASN A O 1
ATOM 2984 N N . SER A 1 383 ? 10.359 16.078 -9.102 1 92 383 SER A N 1
ATOM 2985 C CA . SER A 1 383 ? 9.859 15.469 -7.871 1 92 383 SER A CA 1
ATOM 2986 C C . SER A 1 383 ? 8.57 14.695 -8.117 1 92 383 SER A C 1
ATOM 2988 O O . SER A 1 383 ? 7.582 15.258 -8.586 1 92 383 SER A O 1
ATOM 2990 N N . THR A 1 384 ? 8.586 13.406 -7.832 1 93.69 384 THR A N 1
ATOM 2991 C CA . THR A 1 384 ? 7.418 12.562 -8.078 1 93.69 384 THR A CA 1
ATOM 2992 C C . THR A 1 384 ? 7.121 11.688 -6.863 1 93.69 384 THR A C 1
ATOM 2994 O O . THR A 1 384 ? 8.039 11.18 -6.219 1 93.69 384 THR A O 1
ATOM 2997 N N . SER A 1 385 ? 5.855 11.617 -6.527 1 93.5 385 SER A N 1
ATOM 2998 C CA . SER A 1 385 ? 5.414 10.719 -5.465 1 93.5 385 SER A CA 1
ATOM 2999 C C . SER A 1 385 ? 4.164 9.945 -5.875 1 93.5 385 SER A C 1
ATOM 3001 O O . SER A 1 385 ? 3.322 10.469 -6.613 1 93.5 385 SER A O 1
ATOM 3003 N N . VAL A 1 386 ? 4.059 8.727 -5.477 1 91.75 386 VAL A N 1
ATOM 3004 C CA . VAL A 1 386 ? 2.865 7.895 -5.605 1 91.75 386 VAL A CA 1
ATOM 3005 C C . VAL A 1 386 ? 2.465 7.348 -4.234 1 91.75 386 VAL A C 1
ATOM 3007 O O . VAL A 1 386 ? 3.309 7.207 -3.348 1 91.75 386 VAL A O 1
ATOM 3010 N N . PHE A 1 387 ? 1.157 7.109 -4.035 1 93.38 387 PHE A N 1
ATOM 3011 C CA . PHE A 1 387 ? 0.707 6.672 -2.721 1 93.38 387 PHE A CA 1
ATOM 3012 C C . PHE A 1 387 ? -0.559 5.828 -2.836 1 93.38 387 PHE A C 1
ATOM 3014 O O . PHE A 1 387 ? -1.259 5.887 -3.848 1 93.38 387 PHE A O 1
ATOM 3021 N N . THR A 1 388 ? -0.83 5.078 -1.829 1 90.06 388 THR A N 1
ATOM 3022 C CA . THR A 1 388 ? -2.096 4.395 -1.588 1 90.06 388 THR A CA 1
ATOM 3023 C C . THR A 1 388 ? -2.441 4.406 -0.101 1 90.06 388 THR A C 1
ATOM 3025 O O . THR A 1 388 ? -1.55 4.465 0.749 1 90.06 388 THR A O 1
ATOM 3028 N N . TYR A 1 389 ? -3.684 4.484 0.175 1 90.69 389 TYR A N 1
ATOM 3029 C CA . TYR A 1 389 ? -4.121 4.324 1.557 1 90.69 389 TYR A CA 1
ATOM 3030 C C . TYR A 1 389 ? -5.484 3.643 1.621 1 90.69 389 TYR A C 1
ATOM 3032 O O . TYR A 1 389 ? -6.23 3.639 0.639 1 90.69 389 TYR A O 1
ATOM 3040 N N . SER A 1 390 ? -5.766 3.086 2.703 1 88.56 390 SER A N 1
ATOM 3041 C CA . SER A 1 390 ? -7.051 2.447 2.975 1 88.56 390 SER A CA 1
ATOM 3042 C C . SER A 1 390 ? -7.395 2.508 4.457 1 88.56 390 SER A C 1
ATOM 3044 O O . SER A 1 390 ? -6.504 2.611 5.305 1 88.56 390 SER A O 1
ATOM 3046 N N . TYR A 1 391 ? -8.648 2.496 4.742 1 90 391 TYR A N 1
ATOM 3047 C CA . TYR A 1 391 ? -9.078 2.352 6.129 1 90 391 TYR A CA 1
ATOM 3048 C C . TYR A 1 391 ? -10.516 1.861 6.211 1 90 391 TYR A C 1
ATOM 3050 O O . TYR A 1 391 ? -11.273 1.971 5.242 1 90 391 TYR A O 1
ATOM 3058 N N . ASP A 1 392 ? -10.828 1.27 7.32 1 88.19 392 ASP A N 1
ATOM 3059 C CA . ASP A 1 392 ? -12.195 0.856 7.637 1 88.19 392 ASP A CA 1
ATOM 3060 C C . ASP A 1 392 ? -12.82 1.785 8.672 1 88.19 392 ASP A C 1
ATOM 3062 O O . ASP A 1 392 ? -12.109 2.438 9.438 1 88.19 392 ASP A O 1
ATOM 3066 N N . LEU A 1 393 ? -14.055 1.874 8.633 1 92.62 393 LEU A N 1
ATOM 3067 C CA . LEU A 1 393 ? -14.797 2.699 9.578 1 92.62 393 LEU A CA 1
ATOM 3068 C C . LEU A 1 393 ? -15.961 1.923 10.18 1 92.62 393 LEU A C 1
ATOM 3070 O O . LEU A 1 393 ? -16.844 1.459 9.453 1 92.62 393 LEU A O 1
ATOM 3074 N N . ASN A 1 394 ? -15.883 1.604 11.406 1 93 394 ASN A N 1
ATOM 3075 C CA . ASN A 1 394 ? -16.969 1.155 12.258 1 93 394 ASN A CA 1
ATOM 3076 C C . ASN A 1 394 ? -17.484 2.281 13.156 1 93 394 ASN A C 1
ATOM 3078 O O . ASN A 1 394 ? -16.812 2.67 14.109 1 93 394 ASN A O 1
ATOM 3082 N N . HIS A 1 395 ? -18.703 2.736 12.859 1 95.44 395 HIS A N 1
ATOM 3083 C CA . HIS A 1 395 ? -19.094 4.043 13.383 1 95.44 395 HIS A CA 1
ATOM 3084 C C . HIS A 1 395 ? -20.547 4.055 13.828 1 95.44 395 HIS A C 1
ATOM 3086 O O . HIS A 1 395 ? -21.406 4.621 13.148 1 95.44 395 HIS A O 1
ATOM 3092 N N . PRO A 1 396 ? -20.797 3.58 15.062 1 96.81 396 PRO A N 1
ATOM 3093 C CA . PRO A 1 396 ? -22.141 3.785 15.617 1 96.81 396 PRO A CA 1
ATOM 3094 C C . PRO A 1 396 ? -22.422 5.25 15.93 1 96.81 396 PRO A C 1
ATOM 3096 O O . PRO A 1 396 ? -21.609 5.93 16.547 1 96.81 396 PRO A O 1
ATOM 3099 N N . LEU A 1 397 ? -23.5 5.691 15.445 1 94.38 397 LEU A N 1
ATOM 3100 C CA . LEU A 1 397 ? -23.984 7.039 15.688 1 94.38 397 LEU A CA 1
ATOM 3101 C C . LEU A 1 397 ? -25.438 7.008 16.172 1 94.38 397 LEU A C 1
ATOM 3103 O O . LEU A 1 397 ? -26.125 5.996 16.031 1 94.38 397 LEU A O 1
ATOM 3107 N N . PRO A 1 398 ? -25.859 8.109 16.781 1 91.12 398 PRO A N 1
ATOM 3108 C CA . PRO A 1 398 ? -27.25 8.117 17.25 1 91.12 398 PRO A CA 1
ATOM 3109 C C . PRO A 1 398 ? -28.266 7.887 16.141 1 91.12 398 PRO A C 1
ATOM 3111 O O . PRO A 1 398 ? -29.281 7.227 16.344 1 91.12 398 PRO A O 1
ATOM 3114 N N . TYR A 1 399 ? -27.984 8.289 14.961 1 87.38 399 TYR A N 1
ATOM 3115 C CA . TYR A 1 399 ? -28.984 8.242 13.906 1 87.38 399 TYR A CA 1
ATOM 3116 C C . TYR A 1 399 ? -28.75 7.051 12.992 1 87.38 399 TYR A C 1
ATOM 3118 O O . TYR A 1 399 ? -29.641 6.688 12.203 1 87.38 399 TYR A O 1
ATOM 3126 N N . ALA A 1 400 ? -27.562 6.492 13.031 1 92.88 400 ALA A N 1
ATOM 3127 C CA . ALA A 1 400 ? -27.266 5.379 12.133 1 92.88 400 ALA A CA 1
ATOM 3128 C C . ALA A 1 400 ? -26.016 4.621 12.602 1 92.88 400 ALA A C 1
ATOM 3130 O O . ALA A 1 400 ? -25.266 5.109 13.445 1 92.88 400 ALA A O 1
ATOM 3131 N N . TYR A 1 401 ? -25.938 3.434 12.141 1 94.75 401 TYR A N 1
ATOM 3132 C CA . TYR A 1 401 ? -24.703 2.65 12.273 1 94.75 401 TYR A CA 1
ATOM 3133 C C . TYR A 1 401 ? -23.984 2.543 10.938 1 94.75 401 TYR A C 1
ATOM 3135 O O . TYR A 1 401 ? -24.484 1.908 10 1 94.75 401 TYR A O 1
ATOM 3143 N N . LEU A 1 402 ? -22.797 3.129 10.844 1 94 402 LEU A N 1
ATOM 3144 C CA . LEU A 1 402 ? -22.062 3.152 9.578 1 94 402 LEU A CA 1
ATOM 3145 C C . LEU A 1 402 ? -20.953 2.104 9.578 1 94 402 LEU A C 1
ATOM 3147 O O . LEU A 1 402 ? -20.234 1.952 10.562 1 94 402 LEU A O 1
ATOM 3151 N N . ARG A 1 403 ? -20.875 1.331 8.578 1 90.75 403 ARG A N 1
ATOM 3152 C CA . ARG A 1 403 ? -19.766 0.442 8.266 1 90.75 403 ARG A CA 1
ATOM 3153 C C . ARG A 1 403 ? -19.203 0.725 6.875 1 90.75 403 ARG A C 1
ATOM 3155 O O . ARG A 1 403 ? -19.719 0.223 5.879 1 90.75 403 ARG A O 1
ATOM 3162 N N . ASN A 1 404 ? -18.125 1.478 6.859 1 91.19 404 ASN A N 1
ATOM 3163 C CA . ASN A 1 404 ? -17.578 1.893 5.574 1 91.19 404 ASN A CA 1
ATOM 3164 C C . ASN A 1 404 ? -16.156 1.368 5.383 1 91.19 404 ASN A C 1
ATOM 3166 O O . ASN A 1 404 ? -15.492 0.982 6.348 1 91.19 404 ASN A O 1
ATOM 3170 N N . TYR A 1 405 ? -15.797 1.275 4.156 1 86.94 405 TYR A N 1
ATOM 3171 C CA . TYR A 1 405 ? -14.406 1.021 3.781 1 86.94 405 TYR A CA 1
ATOM 3172 C C . TYR A 1 405 ? -13.938 2.016 2.725 1 86.94 405 TYR A C 1
ATOM 3174 O O . TYR A 1 405 ? -14.688 2.359 1.81 1 86.94 405 TYR A O 1
ATOM 3182 N N . TYR A 1 406 ? -12.719 2.467 2.93 1 90.88 406 TYR A N 1
ATOM 3183 C CA . TYR A 1 406 ? -12.148 3.479 2.049 1 90.88 406 TYR A CA 1
ATOM 3184 C C . TYR A 1 406 ? -10.836 2.992 1.438 1 90.88 406 TYR A C 1
ATOM 3186 O O . TYR A 1 406 ? -10.023 2.355 2.115 1 90.88 406 TYR A O 1
ATOM 3194 N N . GLN A 1 407 ? -10.711 3.193 0.189 1 87.25 407 GLN A N 1
ATOM 3195 C CA . GLN A 1 407 ? -9.469 2.912 -0.521 1 87.25 407 GLN A CA 1
ATOM 3196 C C . GLN A 1 407 ? -9.148 4.016 -1.522 1 87.25 407 GLN A C 1
ATOM 3198 O O . GLN A 1 407 ? -10.023 4.469 -2.26 1 87.25 407 GLN A O 1
ATOM 3203 N N . SER A 1 408 ? -7.895 4.395 -1.529 1 91.25 408 SER A N 1
ATOM 3204 C CA . SER A 1 408 ? -7.5 5.469 -2.438 1 91.25 408 SER A CA 1
ATOM 3205 C C . SER A 1 408 ? -6.074 5.266 -2.941 1 91.25 408 SER A C 1
ATOM 3207 O O . SER A 1 408 ? -5.285 4.555 -2.316 1 91.25 408 SER A O 1
ATOM 3209 N N . TYR A 1 409 ? -5.812 5.797 -4.094 1 90.44 409 TYR A N 1
ATOM 3210 C CA . TYR A 1 409 ? -4.461 5.887 -4.637 1 90.44 409 TYR A CA 1
ATOM 3211 C C . TYR A 1 409 ? -4.289 7.164 -5.453 1 90.44 409 TYR A C 1
ATOM 3213 O O . TYR A 1 409 ? -5.273 7.789 -5.855 1 90.44 409 TYR A O 1
ATOM 3221 N N . GLY A 1 410 ? -3.07 7.531 -5.648 1 94.12 410 GLY A N 1
ATOM 3222 C CA . GLY A 1 410 ? -2.783 8.727 -6.418 1 94.12 410 GLY A CA 1
ATOM 3223 C C . GLY A 1 410 ? -1.299 9.008 -6.566 1 94.12 410 GLY A C 1
ATOM 3224 O O . GLY A 1 410 ? -0.47 8.141 -6.27 1 94.12 410 GLY A O 1
ATOM 3225 N N . GLY A 1 411 ? -1.035 10.148 -7.137 1 94.19 411 GLY A N 1
ATOM 3226 C CA . GLY A 1 411 ? 0.333 10.594 -7.348 1 94.19 411 GLY A CA 1
ATOM 3227 C C . GLY A 1 411 ? 0.438 12.078 -7.652 1 94.19 411 GLY A C 1
ATOM 3228 O O . GLY A 1 411 ? -0.565 12.727 -7.957 1 94.19 411 GLY A O 1
ATOM 3229 N N . ARG A 1 412 ? 1.616 12.555 -7.465 1 95.31 412 ARG A N 1
ATOM 3230 C CA . ARG A 1 412 ? 1.961 13.945 -7.762 1 95.31 412 ARG A CA 1
ATOM 3231 C C . ARG A 1 412 ? 3.34 14.039 -8.406 1 95.31 412 ARG A C 1
ATOM 3233 O O . ARG A 1 412 ? 4.27 13.336 -8 1 95.31 412 ARG A O 1
ATOM 3240 N N . THR A 1 413 ? 3.436 14.875 -9.438 1 95 413 THR A N 1
ATOM 3241 C CA . THR A 1 413 ? 4.719 15.102 -10.094 1 95 413 THR A CA 1
ATOM 3242 C C . THR A 1 413 ? 4.898 16.578 -10.414 1 95 413 THR A C 1
ATOM 3244 O O . THR A 1 413 ? 3.924 17.297 -10.664 1 95 413 THR A O 1
ATOM 3247 N N . SER A 1 414 ? 6.102 17.062 -10.305 1 94.88 414 SER A N 1
ATOM 3248 C CA . SER A 1 414 ? 6.441 18.438 -10.664 1 94.88 414 SER A CA 1
ATOM 3249 C C . SER A 1 414 ? 7.812 18.516 -11.32 1 94.88 414 SER A C 1
ATOM 3251 O O . SER A 1 414 ? 8.758 17.859 -10.883 1 94.88 414 SER A O 1
ATOM 3253 N N . PHE A 1 415 ? 7.918 19.25 -12.367 1 96.31 415 PHE A N 1
ATOM 3254 C CA . PHE A 1 415 ? 9.164 19.547 -13.062 1 96.31 415 PHE A CA 1
ATOM 3255 C C . PHE A 1 415 ? 9.562 21 -12.852 1 96.31 415 PHE A C 1
ATOM 3257 O O . PHE A 1 415 ? 8.742 21.906 -12.992 1 96.31 415 PHE A O 1
ATOM 3264 N N . THR A 1 416 ? 10.734 21.203 -12.453 1 93.88 416 THR A N 1
ATOM 3265 C CA . THR A 1 416 ? 11.289 22.531 -12.289 1 93.88 416 THR A CA 1
ATOM 3266 C C . THR A 1 416 ? 12.367 22.797 -13.336 1 93.88 416 THR A C 1
ATOM 3268 O O . THR A 1 416 ? 13.336 22.047 -13.445 1 93.88 416 THR A O 1
ATOM 3271 N N . TYR A 1 417 ? 12.172 23.859 -14.086 1 95.75 417 TYR A N 1
ATOM 3272 C CA . TYR A 1 417 ? 13.094 24.25 -15.148 1 95.75 417 TYR A CA 1
ATOM 3273 C C . TYR A 1 417 ? 13.68 25.625 -14.875 1 95.75 417 TYR A C 1
ATOM 3275 O O . TYR A 1 417 ? 12.945 26.609 -14.758 1 95.75 417 TYR A O 1
ATOM 3283 N N . ASN A 1 418 ? 14.992 25.641 -14.719 1 92.56 418 ASN A N 1
ATOM 3284 C CA . ASN A 1 418 ? 15.742 26.891 -14.562 1 92.56 418 ASN A CA 1
ATOM 3285 C C . ASN A 1 418 ? 16.703 27.109 -15.727 1 92.56 418 ASN A C 1
ATOM 3287 O O . ASN A 1 418 ? 17.891 26.75 -15.633 1 92.56 418 ASN A O 1
ATOM 3291 N N . PRO A 1 419 ? 16.266 27.781 -16.672 1 92 419 PRO A N 1
ATOM 3292 C CA . PRO A 1 419 ? 17.125 27.953 -17.859 1 92 419 PRO A CA 1
ATOM 3293 C C . PRO A 1 419 ? 18.297 28.891 -17.594 1 92 419 PRO A C 1
ATOM 3295 O O . PRO A 1 419 ? 19.266 28.891 -18.375 1 92 419 PRO A O 1
ATOM 3298 N N . GLY A 1 420 ? 18.266 29.719 -16.609 1 88.5 420 GLY A N 1
ATOM 3299 C CA . GLY A 1 420 ? 19.375 30.609 -16.281 1 88.5 420 GLY A CA 1
ATOM 3300 C C . GLY A 1 420 ? 19.406 31.875 -17.109 1 88.5 420 GLY A C 1
ATOM 3301 O O . GLY A 1 420 ? 20.469 32.344 -17.516 1 88.5 420 GLY A O 1
ATOM 3302 N N . PHE A 1 421 ? 18.266 32.375 -17.328 1 90.12 421 PHE A N 1
ATOM 3303 C CA . PHE A 1 421 ? 18.203 33.656 -18.047 1 90.12 421 PHE A CA 1
ATOM 3304 C C . PHE A 1 421 ? 18.969 34.719 -17.281 1 90.12 421 PHE A C 1
ATOM 3306 O O . PHE A 1 421 ? 18.906 34.812 -16.062 1 90.12 421 PHE A O 1
ATOM 3313 N N . SER A 1 422 ? 19.703 35.594 -17.938 1 87.44 422 SER A N 1
ATOM 3314 C CA . SER A 1 422 ? 20.547 36.594 -17.297 1 87.44 422 SER A CA 1
ATOM 3315 C C . SER A 1 422 ? 19.75 37.844 -16.922 1 87.44 422 SER A C 1
ATOM 3317 O O . SER A 1 422 ? 19.922 38.375 -15.828 1 87.44 422 SER A O 1
ATOM 3319 N N . GLU A 1 423 ? 18.984 38.438 -17.766 1 88.75 423 GLU A N 1
ATOM 3320 C CA . GLU A 1 423 ? 18.297 39.719 -17.5 1 88.75 423 GLU A CA 1
ATOM 3321 C C . GLU A 1 423 ? 17.109 39.5 -16.578 1 88.75 423 GLU A C 1
ATOM 3323 O O . GLU A 1 423 ? 16.891 40.281 -15.641 1 88.75 423 GLU A O 1
ATOM 3328 N N . LEU A 1 424 ? 16.328 38.531 -16.781 1 92.75 424 LEU A N 1
ATOM 3329 C CA . LEU A 1 424 ? 15.172 38.156 -15.961 1 92.75 424 LEU A CA 1
ATOM 3330 C C . LEU A 1 424 ? 15.211 36.688 -15.617 1 92.75 424 LEU A C 1
ATOM 3332 O O . LEU A 1 424 ? 14.438 35.906 -16.172 1 92.75 424 LEU A O 1
ATOM 3336 N N . PRO A 1 425 ? 16.078 36.5 -14.609 1 93.62 425 PRO A N 1
ATOM 3337 C CA . PRO A 1 425 ? 16.094 35.062 -14.242 1 93.62 425 PRO A CA 1
ATOM 3338 C C . PRO A 1 425 ? 14.727 34.531 -13.859 1 93.62 425 PRO A C 1
ATOM 3340 O O . PRO A 1 425 ? 14.039 35.125 -13.023 1 93.62 425 PRO A O 1
ATOM 3343 N N . THR A 1 426 ? 14.289 33.5 -14.516 1 95.31 426 THR A N 1
ATOM 3344 C CA . THR A 1 426 ? 12.961 32.938 -14.312 1 95.31 426 THR A CA 1
ATOM 3345 C C . THR A 1 426 ? 13.031 31.438 -14.141 1 95.31 426 THR A C 1
ATOM 3347 O O . THR A 1 426 ? 13.688 30.734 -14.922 1 95.31 426 THR A O 1
ATOM 3350 N N . LYS A 1 427 ? 12.438 30.984 -13.07 1 93.94 427 LYS A N 1
ATOM 3351 C CA . LYS A 1 427 ? 12.25 29.562 -12.836 1 93.94 427 LYS A CA 1
ATOM 3352 C C . LYS A 1 427 ? 10.828 29.125 -13.172 1 93.94 427 LYS A C 1
ATOM 3354 O O . LYS A 1 427 ? 9.867 29.828 -12.844 1 93.94 427 LYS A O 1
ATOM 3359 N N . PHE A 1 428 ? 10.703 27.984 -13.859 1 96.25 428 PHE A N 1
ATOM 3360 C CA . PHE A 1 428 ? 9.398 27.469 -14.25 1 96.25 428 PHE A CA 1
ATOM 3361 C C . PHE A 1 428 ? 9.117 26.141 -13.555 1 96.25 428 PHE A C 1
ATOM 3363 O O . PHE A 1 428 ? 10.008 25.312 -13.406 1 96.25 428 PHE A O 1
ATOM 3370 N N . ILE A 1 429 ? 7.883 26.016 -13.086 1 95.75 429 ILE A N 1
ATOM 3371 C CA . ILE A 1 429 ? 7.43 24.75 -12.492 1 95.75 429 ILE A CA 1
ATOM 3372 C C . ILE A 1 429 ? 6.148 24.297 -13.18 1 95.75 429 ILE A C 1
ATOM 3374 O O . ILE A 1 429 ? 5.203 25.062 -13.328 1 95.75 429 ILE A O 1
ATOM 3378 N N . VAL A 1 430 ? 6.125 23.109 -13.648 1 97.31 430 VAL A N 1
ATOM 3379 C CA . VAL A 1 430 ? 4.938 22.469 -14.203 1 97.31 430 VAL A CA 1
ATOM 3380 C C . VAL A 1 430 ? 4.703 21.125 -13.508 1 97.31 430 VAL A C 1
ATOM 3382 O O . VAL A 1 430 ? 5.648 20.391 -13.234 1 97.31 430 VAL A O 1
ATOM 3385 N N . GLY A 1 431 ? 3.449 20.891 -13.109 1 96.81 431 GLY A N 1
ATOM 3386 C CA . GLY A 1 431 ? 3.197 19.625 -12.43 1 96.81 431 GLY A CA 1
ATOM 3387 C C . GLY A 1 431 ? 1.761 19.156 -12.562 1 96.81 431 GLY A C 1
ATOM 3388 O O . GLY A 1 431 ? 0.945 19.812 -13.219 1 96.81 431 GLY A O 1
ATOM 3389 N N . ALA A 1 432 ? 1.497 17.984 -12.031 1 97.19 432 ALA A N 1
ATOM 3390 C CA . ALA A 1 432 ? 0.183 17.359 -12.039 1 97.19 432 ALA A CA 1
ATOM 3391 C C . ALA A 1 432 ? -0.035 16.531 -10.773 1 97.19 432 ALA A C 1
ATOM 3393 O O . ALA A 1 432 ? 0.923 16.047 -10.164 1 97.19 432 ALA A O 1
ATOM 3394 N N . GLU A 1 433 ? -1.275 16.453 -10.344 1 96.44 433 GLU A N 1
ATOM 3395 C CA . GLU A 1 433 ? -1.694 15.602 -9.227 1 96.44 433 GLU A CA 1
ATOM 3396 C C . GLU A 1 433 ? -2.967 14.828 -9.57 1 96.44 433 GLU A C 1
ATOM 3398 O O . GLU A 1 433 ? -3.865 15.359 -10.227 1 96.44 433 GLU A O 1
ATOM 3403 N N . PHE A 1 434 ? -3.002 13.656 -9.219 1 94.88 434 PHE A N 1
ATOM 3404 C CA . PHE A 1 434 ? -4.18 12.82 -9.406 1 94.88 434 PHE A CA 1
ATOM 3405 C C . PHE A 1 434 ? -4.492 12.031 -8.141 1 94.88 434 PHE A C 1
ATOM 3407 O O . PHE A 1 434 ? -3.578 11.594 -7.434 1 94.88 434 PHE A O 1
ATOM 3414 N N . ASN A 1 435 ? -5.793 11.836 -7.816 1 95.44 435 ASN A N 1
ATOM 3415 C CA . ASN A 1 435 ? -6.273 11.062 -6.676 1 95.44 435 ASN A CA 1
ATOM 3416 C C . ASN A 1 435 ? -7.617 10.398 -6.969 1 95.44 435 ASN A C 1
ATOM 3418 O O . ASN A 1 435 ? -8.578 11.078 -7.352 1 95.44 435 ASN A O 1
ATOM 3422 N N . GLU A 1 436 ? -7.684 9.148 -6.777 1 94.44 436 GLU A N 1
ATOM 3423 C CA . GLU A 1 436 ? -8.938 8.414 -6.895 1 94.44 436 GLU A CA 1
ATOM 3424 C C . GLU A 1 436 ? -9.25 7.652 -5.609 1 94.44 436 GLU A C 1
ATOM 3426 O O . GLU A 1 436 ? -8.375 6.984 -5.051 1 94.44 436 GLU A O 1
ATOM 3431 N N . GLY A 1 437 ? -10.492 7.84 -5.18 1 92.75 437 GLY A N 1
ATOM 3432 C CA . GLY A 1 437 ? -10.938 7.172 -3.969 1 92.75 437 GLY A CA 1
ATOM 3433 C C . GLY A 1 437 ? -12.227 6.398 -4.152 1 92.75 437 GLY A C 1
ATOM 3434 O O . GLY A 1 437 ? -13.133 6.852 -4.852 1 92.75 437 GLY A O 1
ATOM 3435 N N . LEU A 1 438 ? -12.258 5.191 -3.602 1 91 438 LEU A N 1
ATOM 3436 C CA . LEU A 1 438 ? -13.469 4.371 -3.545 1 91 438 LEU A CA 1
ATOM 3437 C C . LEU A 1 438 ? -13.953 4.223 -2.109 1 91 438 LEU A C 1
ATOM 3439 O O . LEU A 1 438 ? -13.18 3.861 -1.219 1 91 438 LEU A O 1
ATOM 3443 N N . THR A 1 439 ? -15.148 4.59 -1.918 1 92.38 439 THR A N 1
ATOM 3444 C CA . THR A 1 439 ? -15.82 4.367 -0.646 1 92.38 439 THR A CA 1
ATOM 3445 C C . THR A 1 439 ? -16.906 3.311 -0.791 1 92.38 439 THR A C 1
ATOM 3447 O O . THR A 1 439 ? -17.812 3.449 -1.622 1 92.38 439 THR A O 1
ATOM 3450 N N . LYS A 1 440 ? -16.797 2.307 -0.054 1 87.75 440 LYS A N 1
ATOM 3451 C CA . LYS A 1 440 ? -17.906 1.367 0.139 1 87.75 440 LYS A CA 1
ATOM 3452 C C . LYS A 1 440 ? -18.656 1.654 1.438 1 87.75 440 LYS A C 1
ATOM 3454 O O . LYS A 1 440 ? -18.156 1.344 2.525 1 87.75 440 LYS A O 1
ATOM 3459 N N . GLY A 1 441 ? -19.828 2.15 1.206 1 90.56 441 GLY A N 1
ATOM 3460 C CA . GLY A 1 441 ? -20.562 2.592 2.381 1 90.56 441 GLY A CA 1
ATOM 3461 C C . GLY A 1 441 ? -21.812 1.792 2.631 1 90.56 441 GLY A C 1
ATOM 3462 O O . GLY A 1 441 ? -22.625 1.587 1.718 1 90.56 441 GLY A O 1
ATOM 3463 N N . THR A 1 442 ? -21.938 1.283 3.854 1 88.88 442 THR A N 1
ATOM 3464 C CA . THR A 1 442 ? -23.172 0.64 4.293 1 88.88 442 THR A CA 1
ATOM 3465 C C . THR A 1 442 ? -23.703 1.289 5.57 1 88.88 442 THR A C 1
ATOM 3467 O O . THR A 1 442 ? -22.922 1.659 6.449 1 88.88 442 THR A O 1
ATOM 3470 N N . GLN A 1 443 ? -24.953 1.453 5.605 1 92.38 443 GLN A N 1
ATOM 3471 C CA . GLN A 1 443 ? -25.625 2.057 6.754 1 92.38 443 GLN A CA 1
ATOM 3472 C C . GLN A 1 443 ? -26.719 1.14 7.301 1 92.38 443 GLN A C 1
ATOM 3474 O O . GLN A 1 443 ? -27.438 0.505 6.531 1 92.38 443 GLN A O 1
ATOM 3479 N N . TYR A 1 444 ? -26.812 1.115 8.656 1 92.06 444 TYR A N 1
ATOM 3480 C CA . TYR A 1 444 ? -27.797 0.324 9.375 1 92.06 444 TYR A CA 1
ATOM 3481 C C . TYR A 1 444 ? -28.516 1.167 10.414 1 92.06 444 TYR A C 1
ATOM 3483 O O . TYR A 1 444 ? -28.031 2.225 10.82 1 92.06 444 TYR A O 1
ATOM 3491 N N . VAL A 1 445 ? -29.703 0.646 10.773 1 94.12 445 VAL A N 1
ATOM 3492 C CA . VAL A 1 445 ? -30.312 1.144 12.008 1 94.12 445 VAL A CA 1
ATOM 3493 C C . VAL A 1 445 ? -29.422 0.783 13.195 1 94.12 445 VAL A C 1
ATOM 3495 O O . VAL A 1 445 ? -28.906 -0.33 13.273 1 94.12 445 VAL A O 1
ATOM 3498 N N . ASN A 1 446 ? -29.203 1.753 14.031 1 95.62 446 ASN A N 1
ATOM 3499 C CA . ASN A 1 446 ? -28.422 1.476 15.227 1 95.62 446 ASN A CA 1
ATOM 3500 C C . ASN A 1 446 ? -29.297 0.999 16.375 1 95.62 446 ASN A C 1
ATOM 3502 O O . ASN A 1 446 ? -30.031 1.788 16.969 1 95.62 446 ASN A O 1
ATOM 3506 N N . ASN A 1 447 ? -29.141 -0.304 16.688 1 94.56 447 ASN A N 1
ATOM 3507 C CA . ASN A 1 447 ? -29.859 -0.871 17.812 1 94.56 447 ASN A CA 1
ATOM 3508 C C . ASN A 1 447 ? -28.984 -0.953 19.062 1 94.56 447 ASN A C 1
ATOM 3510 O O . ASN A 1 447 ? -28.5 -2.031 19.422 1 94.56 447 ASN A O 1
ATOM 3514 N N . LYS A 1 448 ? -28.844 0.196 19.719 1 96 448 LYS A N 1
ATOM 3515 C CA . LYS A 1 448 ? -28.078 0.299 20.969 1 96 448 LYS A CA 1
ATOM 3516 C C . LYS A 1 448 ? -26.672 -0.241 20.797 1 96 448 LYS A C 1
ATOM 3518 O O . LYS A 1 448 ? -26.203 -1.058 21.594 1 96 448 LYS A O 1
ATOM 3523 N N . GLY A 1 449 ? -26.125 0.15 19.719 1 93.75 449 GLY A N 1
ATOM 3524 C CA . GLY A 1 449 ? -24.719 -0.191 19.5 1 93.75 449 GLY A CA 1
ATOM 3525 C C . GLY A 1 449 ? -24.531 -1.426 18.641 1 93.75 449 GLY A C 1
ATOM 3526 O O . GLY A 1 449 ? -23.406 -1.879 18.438 1 93.75 449 GLY A O 1
ATOM 3527 N N . THR A 1 450 ? -25.625 -1.928 18.172 1 90 450 THR A N 1
ATOM 3528 C CA . THR A 1 450 ? -25.562 -3.074 17.281 1 90 450 THR A CA 1
ATOM 3529 C C . THR A 1 450 ? -26.266 -2.77 15.961 1 90 450 THR A C 1
ATOM 3531 O O . THR A 1 450 ? -27.25 -2.018 15.938 1 90 450 THR A O 1
ATOM 3534 N N . GLU A 1 451 ? -25.828 -3.389 14.906 1 89.5 451 GLU A N 1
ATOM 3535 C CA . GLU A 1 451 ? -26.422 -3.143 13.594 1 89.5 451 GLU A CA 1
ATOM 3536 C C . GLU A 1 451 ? -27.812 -3.768 13.492 1 89.5 451 GLU A C 1
ATOM 3538 O O . GLU A 1 451 ? -28 -4.938 13.836 1 89.5 451 GLU A O 1
ATOM 3543 N N . GLY A 1 452 ? -28.781 -2.979 13.109 1 90.94 452 GLY A N 1
ATOM 3544 C CA . GLY A 1 452 ? -30.125 -3.455 12.781 1 90.94 452 GLY A CA 1
ATOM 3545 C C . GLY A 1 452 ? -30.359 -3.6 11.289 1 90.94 452 GLY A C 1
ATOM 3546 O O . GLY A 1 452 ? -29.484 -4.086 10.562 1 90.94 452 GLY A O 1
ATOM 3547 N N . ALA A 1 453 ? -31.469 -3.232 10.812 1 87.69 453 ALA A N 1
ATOM 3548 C CA . ALA A 1 453 ? -31.828 -3.33 9.398 1 87.69 453 ALA A CA 1
ATOM 3549 C C . ALA A 1 453 ? -30.969 -2.412 8.547 1 87.69 453 ALA A C 1
ATOM 3551 O O . ALA A 1 453 ? -30.641 -1.297 8.961 1 87.69 453 ALA A O 1
ATOM 3552 N N . ILE A 1 454 ? -30.594 -2.883 7.34 1 86.62 454 ILE A N 1
ATOM 3553 C CA . ILE A 1 454 ? -29.797 -2.078 6.418 1 86.62 454 ILE A CA 1
ATOM 3554 C C . ILE A 1 454 ? -30.641 -0.936 5.863 1 86.62 454 ILE A C 1
ATOM 3556 O O . ILE A 1 454 ? -31.828 -1.127 5.547 1 86.62 454 ILE A O 1
ATOM 3560 N N . THR A 1 455 ? -30.094 0.206 5.887 1 89.5 455 THR A N 1
ATOM 3561 C CA . THR A 1 455 ? -30.828 1.363 5.402 1 89.5 455 THR A CA 1
ATOM 3562 C C . THR A 1 455 ? -30.109 2.012 4.223 1 89.5 455 THR A C 1
ATOM 3564 O O . THR A 1 455 ? -30.688 2.83 3.508 1 89.5 455 THR A O 1
ATOM 3567 N N . GLY A 1 456 ? -28.922 1.619 4 1 88.75 456 GLY A N 1
ATOM 3568 C CA . GLY A 1 456 ? -28.172 2.172 2.883 1 88.75 456 GLY A CA 1
ATOM 3569 C C . GLY A 1 456 ? -27.031 1.276 2.428 1 88.75 456 GLY A C 1
ATOM 3570 O O . GLY A 1 456 ? -26.391 0.611 3.244 1 88.75 456 GLY A O 1
ATOM 3571 N N . ASN A 1 457 ? -26.734 1.222 1.204 1 88.31 457 ASN A N 1
ATOM 3572 C CA . ASN A 1 457 ? -25.609 0.562 0.549 1 88.31 457 ASN A CA 1
ATOM 3573 C C . ASN A 1 457 ? -25.156 1.322 -0.695 1 88.31 457 ASN A C 1
ATOM 3575 O O . ASN A 1 457 ? -25.688 1.104 -1.786 1 88.31 457 ASN A O 1
ATOM 3579 N N . ILE A 1 458 ? -24.172 2.158 -0.484 1 90.62 458 ILE A N 1
ATOM 3580 C CA . ILE A 1 458 ? -23.812 3.102 -1.535 1 90.62 458 ILE A CA 1
ATOM 3581 C C . ILE A 1 458 ? -22.297 3.113 -1.715 1 90.62 458 ILE A C 1
ATOM 3583 O O . ILE A 1 458 ? -21.547 3.24 -0.742 1 90.62 458 ILE A O 1
ATOM 3587 N N . ASP A 1 459 ? -21.844 2.965 -2.939 1 89.38 459 ASP A N 1
ATOM 3588 C CA . ASP A 1 459 ? -20.438 3.152 -3.285 1 89.38 459 ASP A CA 1
ATOM 3589 C C . ASP A 1 459 ? -20.203 4.523 -3.914 1 89.38 459 ASP A C 1
ATOM 3591 O O . ASP A 1 459 ? -21.031 5.008 -4.688 1 89.38 459 ASP A O 1
ATOM 3595 N N . TYR A 1 460 ? -19.156 5.168 -3.5 1 93.5 460 TYR A N 1
ATOM 3596 C CA . TYR A 1 460 ? -18.688 6.402 -4.133 1 93.5 460 TYR A CA 1
ATOM 3597 C C . TYR A 1 460 ? -17.312 6.215 -4.754 1 93.5 460 TYR A C 1
ATOM 3599 O O . TYR A 1 460 ? -16.375 5.75 -4.09 1 93.5 460 TYR A O 1
ATOM 3607 N N . ARG A 1 461 ? -17.188 6.465 -5.977 1 93.44 461 ARG A N 1
ATOM 3608 C CA . ARG A 1 461 ? -15.891 6.59 -6.621 1 93.44 461 ARG A CA 1
ATOM 3609 C C . ARG A 1 461 ? -15.602 8.039 -6.992 1 93.44 461 ARG A C 1
ATOM 3611 O O . ARG A 1 461 ? -16.219 8.594 -7.898 1 93.44 461 ARG A O 1
ATOM 3618 N N . ASN A 1 462 ? -14.648 8.594 -6.316 1 96.12 462 ASN A N 1
ATOM 3619 C CA . ASN A 1 462 ? -14.297 9.992 -6.508 1 96.12 462 ASN A CA 1
ATOM 3620 C C . ASN A 1 462 ? -12.945 10.148 -7.199 1 96.12 462 ASN A C 1
ATOM 3622 O O . ASN A 1 462 ? -11.977 9.484 -6.828 1 96.12 462 ASN A O 1
ATOM 3626 N N . THR A 1 463 ? -12.938 10.984 -8.211 1 95.38 463 THR A N 1
ATOM 3627 C CA . THR A 1 463 ? -11.703 11.203 -8.953 1 95.38 463 THR A CA 1
ATOM 3628 C C . THR A 1 463 ? -11.359 12.688 -9.008 1 95.38 463 THR A C 1
ATOM 3630 O O . THR A 1 463 ? -12.219 13.523 -9.273 1 95.38 463 THR A O 1
ATOM 3633 N N . LEU A 1 464 ? -10.117 13.031 -8.766 1 95.19 464 LEU A N 1
ATOM 3634 C CA . LEU A 1 464 ? -9.602 14.391 -8.82 1 95.19 464 LEU A CA 1
ATOM 3635 C C . LEU A 1 464 ? -8.336 14.453 -9.68 1 95.19 464 LEU A C 1
ATOM 3637 O O . LEU A 1 464 ? -7.453 13.602 -9.555 1 95.19 464 LEU A O 1
ATOM 3641 N N . TYR A 1 465 ? -8.305 15.469 -10.562 1 95.06 465 TYR A N 1
ATOM 3642 C CA . TYR A 1 465 ? -7.121 15.797 -11.352 1 95.06 465 TYR A CA 1
ATOM 3643 C C . TYR A 1 465 ? -6.773 17.266 -11.227 1 95.06 465 TYR A C 1
ATOM 3645 O O . TYR A 1 465 ? -7.664 18.125 -11.203 1 95.06 465 TYR A O 1
ATOM 3653 N N . SER A 1 466 ? -5.5 17.531 -11.18 1 96.31 466 SER A N 1
ATOM 3654 C CA . SER A 1 466 ? -5.016 18.906 -11.148 1 96.31 466 SER A CA 1
ATOM 3655 C C . SER A 1 466 ? -3.768 19.078 -12.008 1 96.31 466 SER A C 1
ATOM 3657 O O . SER A 1 466 ? -2.832 18.281 -11.914 1 96.31 466 SER A O 1
ATOM 3659 N N . LEU A 1 467 ? -3.779 20 -12.906 1 97.75 467 LEU A N 1
ATOM 3660 C CA . LEU A 1 467 ? -2.602 20.5 -13.617 1 97.75 467 LEU A CA 1
ATOM 3661 C C . LEU A 1 467 ? -2.209 21.891 -13.117 1 97.75 467 LEU A C 1
ATOM 3663 O O . LEU A 1 467 ? -3.068 22.75 -12.914 1 97.75 467 LEU A O 1
ATOM 3667 N N . PHE A 1 468 ? -0.92 22.047 -12.867 1 97.06 468 PHE A N 1
ATOM 3668 C CA . PHE A 1 468 ? -0.565 23.344 -12.312 1 97.06 468 PHE A CA 1
ATOM 3669 C C . PHE A 1 468 ? 0.729 23.859 -12.93 1 97.06 468 PHE A C 1
ATOM 3671 O O . PHE A 1 468 ? 1.542 23.078 -13.43 1 97.06 468 PHE A O 1
ATOM 3678 N N . TYR A 1 469 ? 0.831 25.156 -12.883 1 96.62 469 TYR A N 1
ATOM 3679 C CA . TYR A 1 469 ? 1.96 25.922 -13.406 1 96.62 469 TYR A CA 1
ATOM 3680 C C . TYR A 1 469 ? 2.332 27.047 -12.461 1 96.62 469 TYR A C 1
ATOM 3682 O O . TYR A 1 469 ? 1.457 27.672 -11.844 1 96.62 469 TYR A O 1
ATOM 3690 N N . GLN A 1 470 ? 3.658 27.281 -12.367 1 96.25 470 GLN A N 1
ATOM 3691 C CA . GLN A 1 470 ? 4.137 28.453 -11.641 1 96.25 470 GLN A CA 1
ATOM 3692 C C . GLN A 1 470 ? 5.434 28.984 -12.25 1 96.25 470 GLN A C 1
ATOM 3694 O O . GLN A 1 470 ? 6.301 28.219 -12.648 1 96.25 470 GLN A O 1
ATOM 3699 N N . SER A 1 471 ? 5.531 30.25 -12.297 1 96.12 471 SER A N 1
ATOM 3700 C CA . SER A 1 471 ? 6.789 30.891 -12.664 1 96.12 471 SER A CA 1
ATOM 3701 C C . SER A 1 471 ? 7.23 31.891 -11.602 1 96.12 471 SER A C 1
ATOM 3703 O O . SER A 1 471 ? 6.398 32.594 -11 1 96.12 471 SER A O 1
ATOM 3705 N N . GLU A 1 472 ? 8.461 31.938 -11.336 1 95 472 GLU A N 1
ATOM 3706 C CA . GLU A 1 472 ? 9.109 32.906 -10.445 1 95 472 GLU A CA 1
ATOM 3707 C C . GLU A 1 472 ? 10.141 33.75 -11.188 1 95 472 GLU A C 1
ATOM 3709 O O . GLU A 1 472 ? 11.195 33.219 -11.57 1 95 472 GLU A O 1
ATOM 3714 N N . THR A 1 473 ? 9.859 34.969 -11.281 1 95.81 473 THR A N 1
ATOM 3715 C CA . THR A 1 473 ? 10.734 35.875 -12.031 1 95.81 473 THR A CA 1
ATOM 3716 C C . THR A 1 473 ? 11.383 36.875 -11.117 1 95.81 473 THR A C 1
ATOM 3718 O O . THR A 1 473 ? 10.695 37.625 -10.406 1 95.81 473 THR A O 1
ATOM 3721 N N . GLN A 1 474 ? 12.664 36.938 -11.195 1 94.56 474 GLN A N 1
ATOM 3722 C CA . GLN A 1 474 ? 13.391 38 -10.477 1 94.56 474 GLN A CA 1
ATOM 3723 C C . GLN A 1 474 ? 13.383 39.312 -11.258 1 94.56 474 GLN A C 1
ATOM 3725 O O . GLN A 1 474 ? 14.125 39.438 -12.234 1 94.56 474 GLN A O 1
ATOM 3730 N N . LEU A 1 475 ? 12.641 40.312 -10.836 1 95 475 LEU A N 1
ATOM 3731 C CA . LEU A 1 475 ? 12.57 41.594 -11.492 1 95 475 LEU A CA 1
ATOM 3732 C C . LEU A 1 475 ? 13.75 42.469 -11.078 1 95 475 LEU A C 1
ATOM 3734 O O . LEU A 1 475 ? 13.992 43.531 -11.695 1 95 475 LEU A O 1
ATOM 3738 N N . GLY A 1 476 ? 14.609 42.062 -10.234 1 90.81 476 GLY A N 1
ATOM 3739 C CA . GLY A 1 476 ? 15.805 42.656 -9.641 1 90.81 476 GLY A CA 1
ATOM 3740 C C . GLY A 1 476 ? 16.422 41.812 -8.555 1 90.81 476 GLY A C 1
ATOM 3741 O O . GLY A 1 476 ? 15.953 40.688 -8.305 1 90.81 476 GLY A O 1
ATOM 3742 N N . ALA A 1 477 ? 17.344 42.344 -7.953 1 87.69 477 ALA A N 1
ATOM 3743 C CA . ALA A 1 477 ? 18.062 41.562 -6.961 1 87.69 477 ALA A CA 1
ATOM 3744 C C . ALA A 1 477 ? 17.203 41.312 -5.727 1 87.69 477 ALA A C 1
ATOM 3746 O O . ALA A 1 477 ? 17.391 40.312 -5.008 1 87.69 477 ALA A O 1
ATOM 3747 N N . ARG A 1 478 ? 16.156 42.125 -5.578 1 93.44 478 ARG A N 1
ATOM 3748 C CA . ARG A 1 478 ? 15.438 42.062 -4.312 1 93.44 478 ARG A CA 1
ATOM 3749 C C . ARG A 1 478 ? 13.945 41.844 -4.547 1 93.44 478 ARG A C 1
ATOM 3751 O O . ARG A 1 478 ? 13.156 41.844 -3.6 1 93.44 478 ARG A O 1
ATOM 3758 N N . THR A 1 479 ? 13.523 41.781 -5.762 1 95.56 479 THR A N 1
ATOM 3759 C CA . THR A 1 479 ? 12.102 41.719 -6.062 1 95.56 479 THR A CA 1
ATOM 3760 C C . THR A 1 479 ? 11.773 40.438 -6.832 1 95.56 479 THR A C 1
ATOM 3762 O O . THR A 1 479 ? 12.406 40.125 -7.848 1 95.56 479 THR A O 1
ATOM 3765 N N . LEU A 1 480 ? 10.797 39.688 -6.332 1 94.81 480 LEU A N 1
ATOM 3766 C CA . LEU A 1 480 ? 10.398 38.438 -6.949 1 94.81 480 LEU A CA 1
ATOM 3767 C C . LEU A 1 480 ? 8.922 38.469 -7.34 1 94.81 480 LEU A C 1
ATOM 3769 O O . LEU A 1 480 ? 8.062 38.812 -6.52 1 94.81 480 LEU A O 1
ATOM 3773 N N . LEU A 1 481 ? 8.641 38.188 -8.586 1 96.56 481 LEU A N 1
ATOM 3774 C CA . LEU A 1 481 ? 7.277 38.031 -9.086 1 96.56 481 LEU A CA 1
ATOM 3775 C C . LEU A 1 481 ? 6.926 36.562 -9.273 1 96.56 481 LEU A C 1
ATOM 3777 O O . LEU A 1 481 ? 7.688 35.812 -9.891 1 96.56 481 LEU A O 1
ATOM 3781 N N . THR A 1 482 ? 5.824 36.188 -8.719 1 95.75 482 THR A N 1
ATOM 3782 C CA . THR A 1 482 ? 5.355 34.812 -8.859 1 95.75 482 THR A CA 1
ATOM 3783 C C . THR A 1 482 ? 3.994 34.781 -9.555 1 95.75 482 THR A C 1
ATOM 3785 O O . THR A 1 482 ? 3.061 35.469 -9.133 1 95.75 482 THR A O 1
ATOM 3788 N N . LEU A 1 483 ? 3.896 34 -10.586 1 97.25 483 LEU A N 1
ATOM 3789 C CA . LEU A 1 483 ? 2.648 33.719 -11.297 1 97.25 483 LEU A CA 1
ATOM 3790 C C . LEU A 1 483 ? 2.293 32.25 -11.25 1 97.25 483 LEU A C 1
ATOM 3792 O O . LEU A 1 483 ? 3.127 31.391 -11.57 1 97.25 483 LEU A O 1
ATOM 3796 N N . GLY A 1 484 ? 1.096 31.969 -10.781 1 96.56 484 GLY A N 1
ATOM 3797 C CA . GLY A 1 484 ? 0.648 30.594 -10.703 1 96.56 484 GLY A CA 1
ATOM 3798 C C . GLY A 1 484 ? -0.729 30.375 -11.297 1 96.56 484 GLY A C 1
ATOM 3799 O O . GLY A 1 484 ? -1.546 31.297 -11.344 1 96.56 484 GLY A O 1
ATOM 3800 N N . LEU A 1 485 ? -0.959 29.125 -11.719 1 97.75 485 LEU A N 1
ATOM 3801 C CA . LEU A 1 485 ? -2.246 28.719 -12.281 1 97.75 485 LEU A CA 1
ATOM 3802 C C . LEU A 1 485 ? -2.434 27.219 -12.188 1 97.75 485 LEU A C 1
ATOM 3804 O O . LEU A 1 485 ? -1.5 26.453 -12.445 1 97.75 485 LEU A O 1
ATOM 3808 N N . SER A 1 486 ? -3.621 26.844 -11.805 1 97.56 486 SER A N 1
ATOM 3809 C CA . SER A 1 486 ? -3.938 25.422 -11.867 1 97.56 486 SER A CA 1
ATOM 3810 C C . SER A 1 486 ? -5.285 25.188 -12.531 1 97.56 486 SER A C 1
ATOM 3812 O O . SER A 1 486 ? -6.125 26.094 -12.594 1 97.56 486 SER A O 1
ATOM 3814 N N . TYR A 1 487 ? -5.414 24.062 -13.094 1 97.81 487 TYR A N 1
ATOM 3815 C CA . TYR A 1 487 ? -6.652 23.547 -13.656 1 97.81 487 TYR A CA 1
ATOM 3816 C C . TYR A 1 487 ? -7.062 22.25 -12.953 1 97.81 487 TYR A C 1
ATOM 3818 O O . TYR A 1 487 ? -6.312 21.281 -12.953 1 97.81 487 TYR A O 1
ATOM 3826 N N . ASN A 1 488 ? -8.312 22.281 -12.375 1 96.75 488 ASN A N 1
ATOM 3827 C CA . ASN A 1 488 ? -8.742 21.188 -11.516 1 96.75 488 ASN A CA 1
ATOM 3828 C C . ASN A 1 488 ? -10.078 20.609 -11.969 1 96.75 488 ASN A C 1
ATOM 3830 O O . ASN A 1 488 ? -10.992 21.344 -12.344 1 96.75 488 ASN A O 1
ATOM 3834 N N . SER A 1 489 ? -10.133 19.328 -11.961 1 96.12 489 SER A N 1
ATOM 3835 C CA . SER A 1 489 ? -11.359 18.609 -12.297 1 96.12 489 SER A CA 1
ATOM 3836 C C . SER A 1 489 ? -11.695 17.562 -11.25 1 96.12 489 SER A C 1
ATOM 3838 O O . SER A 1 489 ? -10.805 16.906 -10.711 1 96.12 489 SER A O 1
ATOM 3840 N N . LEU A 1 490 ? -13.039 17.469 -10.938 1 95.25 490 LEU A N 1
ATOM 3841 C CA . LEU A 1 490 ? -13.531 16.516 -9.945 1 95.25 490 LEU A CA 1
ATOM 3842 C C . LEU A 1 490 ? -14.789 15.812 -10.453 1 95.25 490 LEU A C 1
ATOM 3844 O O . LEU A 1 490 ? -15.641 16.438 -11.078 1 95.25 490 LEU A O 1
ATOM 3848 N N . LYS A 1 491 ? -14.883 14.57 -10.125 1 95.88 491 LYS A N 1
ATOM 3849 C CA . LYS A 1 491 ? -16.016 13.742 -10.516 1 95.88 491 LYS A CA 1
ATOM 3850 C C . LYS A 1 491 ? -16.359 12.719 -9.43 1 95.88 491 LYS A C 1
ATOM 3852 O O . LYS A 1 491 ? -15.453 12.133 -8.828 1 95.88 491 LYS A O 1
ATOM 3857 N N . TYR A 1 492 ? -17.688 12.531 -9.164 1 96.19 492 TYR A N 1
ATOM 3858 C CA . TYR A 1 492 ? -18.156 11.516 -8.242 1 96.19 492 TYR A CA 1
ATOM 3859 C C . TYR A 1 492 ? -19.047 10.508 -8.953 1 96.19 492 TYR A C 1
ATOM 3861 O O . TYR A 1 492 ? -20.047 10.883 -9.578 1 96.19 492 TYR A O 1
ATOM 3869 N N . ASP A 1 493 ? -18.688 9.258 -8.914 1 94.56 493 ASP A N 1
ATOM 3870 C CA . ASP A 1 493 ? -19.531 8.164 -9.375 1 94.56 493 ASP A CA 1
ATOM 3871 C C . ASP A 1 493 ? -20.234 7.469 -8.203 1 94.56 493 ASP A C 1
ATOM 3873 O O . ASP A 1 493 ? -19.562 6.887 -7.344 1 94.56 493 ASP A O 1
ATOM 3877 N N . VAL A 1 494 ? -21.562 7.527 -8.219 1 94.31 494 VAL A N 1
ATOM 3878 C CA . VAL A 1 494 ? -22.344 7.016 -7.098 1 94.31 494 VAL A CA 1
ATOM 3879 C C . VAL A 1 494 ? -23.125 5.773 -7.527 1 94.31 494 VAL A C 1
ATOM 3881 O O . VAL A 1 494 ? -23.859 5.805 -8.516 1 94.31 494 VAL A O 1
ATOM 3884 N N . SER A 1 495 ? -22.984 4.73 -6.812 1 89.12 495 SER A N 1
ATOM 3885 C CA . SER A 1 495 ? -23.75 3.51 -7.004 1 89.12 495 SER A CA 1
ATOM 3886 C C . SER A 1 495 ? -24.547 3.156 -5.746 1 89.12 495 SER A C 1
ATOM 3888 O O . SER A 1 495 ? -23.969 2.773 -4.73 1 89.12 495 SER A O 1
ATOM 3890 N N . ASN A 1 496 ? -25.812 3.33 -5.852 1 90.31 496 ASN A N 1
ATOM 3891 C CA . ASN A 1 496 ? -26.719 2.938 -4.77 1 90.31 496 ASN A CA 1
ATOM 3892 C C . ASN A 1 496 ? -27.344 1.576 -5.035 1 90.31 496 ASN A C 1
ATOM 3894 O O . ASN A 1 496 ? -28.172 1.436 -5.945 1 90.31 496 ASN A O 1
ATOM 3898 N N . TYR A 1 497 ? -27.125 0.691 -4.25 1 83.56 497 TYR A N 1
ATOM 3899 C CA . TYR A 1 497 ? -27.547 -0.676 -4.535 1 83.56 497 TYR A CA 1
ATOM 3900 C C . TYR A 1 497 ? -28.922 -0.964 -3.93 1 83.56 497 TYR A C 1
ATOM 3902 O O . TYR A 1 497 ? -29.594 -1.914 -4.332 1 83.56 497 TYR A O 1
ATOM 3910 N N . LEU A 1 498 ? -29.297 -0.247 -2.912 1 84 498 LEU A N 1
ATOM 3911 C CA . LEU A 1 498 ? -30.625 -0.424 -2.338 1 84 498 LEU A CA 1
ATOM 3912 C C . LEU A 1 498 ? -31.688 0.303 -3.17 1 84 498 LEU A C 1
ATOM 3914 O O . LEU A 1 498 ? -32.844 -0.142 -3.254 1 84 498 LEU A O 1
ATOM 3918 N N . VAL A 1 499 ? -31.281 1.49 -3.65 1 87.62 499 VAL A N 1
ATOM 3919 C CA . VAL A 1 499 ? -32.156 2.264 -4.516 1 87.62 499 VAL A CA 1
ATOM 3920 C C . VAL A 1 499 ? -31.422 2.652 -5.793 1 87.62 499 VAL A C 1
ATOM 3922 O O . VAL A 1 499 ? -31.016 3.803 -5.957 1 87.62 499 VAL A O 1
ATOM 3925 N N . PRO A 1 500 ? -31.391 1.802 -6.73 1 84.19 500 PRO A N 1
ATOM 3926 C CA . PRO A 1 500 ? -30.562 1.999 -7.93 1 84.19 500 PRO A CA 1
ATOM 3927 C C . PRO A 1 500 ? -30.906 3.289 -8.672 1 84.19 500 PRO A C 1
ATOM 3929 O O . PRO A 1 500 ? -30.047 3.879 -9.32 1 84.19 500 PRO A O 1
ATOM 3932 N N . ALA A 1 501 ? -32.125 3.715 -8.539 1 86.94 501 ALA A N 1
ATOM 3933 C CA . ALA A 1 501 ? -32.562 4.926 -9.234 1 86.94 501 ALA A CA 1
ATOM 3934 C C . ALA A 1 501 ? -31.797 6.152 -8.719 1 86.94 501 ALA A C 1
ATOM 3936 O O . ALA A 1 501 ? -31.781 7.195 -9.375 1 86.94 501 ALA A O 1
ATOM 3937 N N . GLN A 1 502 ? -31.172 6 -7.594 1 91 502 GLN A N 1
ATOM 3938 C CA . GLN A 1 502 ? -30.438 7.109 -6.996 1 91 502 GLN A CA 1
ATOM 3939 C C . GLN A 1 502 ? -28.953 7.027 -7.332 1 91 502 GLN A C 1
ATOM 3941 O O . GLN A 1 502 ? -28.141 7.777 -6.777 1 91 502 GLN A O 1
ATOM 3946 N N . SER A 1 503 ? -28.578 6.152 -8.211 1 90.62 503 SER A N 1
ATOM 3947 C CA . SER A 1 503 ? -27.203 6.082 -8.711 1 90.62 503 SER A CA 1
ATOM 3948 C C . SER A 1 503 ? -26.969 7.102 -9.812 1 90.62 503 SER A C 1
ATOM 3950 O O . SER A 1 503 ? -27.922 7.594 -10.43 1 90.62 503 SER A O 1
ATOM 3952 N N . GLY A 1 504 ? -25.734 7.531 -10.023 1 91.94 504 GLY A N 1
ATOM 3953 C CA . GLY A 1 504 ? -25.406 8.445 -11.102 1 91.94 504 GLY A CA 1
ATOM 3954 C C . GLY A 1 504 ? -24.031 9.078 -10.953 1 91.94 504 GLY A C 1
ATOM 3955 O O . GLY A 1 504 ? -23.266 8.68 -10.078 1 91.94 504 GLY A O 1
ATOM 3956 N N . ILE A 1 505 ? -23.75 9.914 -11.883 1 93.5 505 ILE A N 1
ATOM 3957 C CA . ILE A 1 505 ? -22.453 10.586 -11.922 1 93.5 505 ILE A CA 1
ATOM 3958 C C . ILE A 1 505 ? -22.641 12.078 -11.648 1 93.5 505 ILE A C 1
ATOM 3960 O O . ILE A 1 505 ? -23.531 12.719 -12.227 1 93.5 505 ILE A O 1
ATOM 3964 N N . LYS A 1 506 ? -21.953 12.547 -10.727 1 94.62 506 LYS A N 1
ATOM 3965 C CA . LYS A 1 506 ? -21.844 13.984 -10.516 1 94.62 506 LYS A CA 1
ATOM 3966 C C . LYS A 1 506 ? -20.531 14.531 -11.07 1 94.62 506 LYS A C 1
ATOM 3968 O O . LYS A 1 506 ? -19.469 14.328 -10.477 1 94.62 506 LYS A O 1
ATOM 3973 N N . ASP A 1 507 ? -20.641 15.312 -12.086 1 93 507 ASP A N 1
ATOM 3974 C CA . ASP A 1 507 ? -19.5 16 -12.688 1 93 507 ASP A CA 1
ATOM 3975 C C . ASP A 1 507 ? -19.484 17.484 -12.281 1 93 507 ASP A C 1
ATOM 3977 O O . ASP A 1 507 ? -20.469 18.203 -12.492 1 93 507 ASP A O 1
ATOM 3981 N N . PHE A 1 508 ? -18.406 17.969 -11.781 1 95.12 508 PHE A N 1
ATOM 3982 C CA . PHE A 1 508 ? -18.297 19.375 -11.406 1 95.12 508 PHE A CA 1
ATOM 3983 C C . PHE A 1 508 ? -17.656 20.172 -12.523 1 95.12 508 PHE A C 1
ATOM 3985 O O . PHE A 1 508 ? -16.859 19.641 -13.305 1 95.12 508 PHE A O 1
ATOM 3992 N N . LYS A 1 509 ? -17.984 21.422 -12.539 1 94.88 509 LYS A N 1
ATOM 3993 C CA . LYS A 1 509 ? -17.297 22.297 -13.484 1 94.88 509 LYS A CA 1
ATOM 3994 C C . LYS A 1 509 ? -15.82 22.438 -13.133 1 94.88 509 LYS A C 1
ATOM 3996 O O . LYS A 1 509 ? -15.477 22.719 -11.977 1 94.88 509 LYS A O 1
ATOM 4001 N N . PRO A 1 510 ? -15.016 22.219 -14.102 1 95.75 510 PRO A N 1
ATOM 4002 C CA . PRO A 1 510 ? -13.594 22.406 -13.812 1 95.75 510 PRO A CA 1
ATOM 4003 C C . PRO A 1 510 ? -13.281 23.812 -13.289 1 95.75 510 PRO A C 1
ATOM 4005 O O . PRO A 1 510 ? -13.945 24.781 -13.656 1 95.75 510 PRO A O 1
ATOM 4008 N N . GLN A 1 511 ? -12.297 23.922 -12.461 1 96.44 511 GLN A N 1
ATOM 4009 C CA . GLN A 1 511 ? -11.938 25.188 -11.828 1 96.44 511 GLN A CA 1
ATOM 4010 C C . GLN A 1 511 ? -10.531 25.625 -12.227 1 96.44 511 GLN A C 1
ATOM 4012 O O . GLN A 1 511 ? -9.578 24.859 -12.102 1 96.44 511 GLN A O 1
ATOM 4017 N N . ALA A 1 512 ? -10.383 26.797 -12.688 1 97 512 ALA A N 1
ATOM 4018 C CA . ALA A 1 512 ? -9.086 27.438 -12.852 1 97 512 ALA A CA 1
ATOM 4019 C C . ALA A 1 512 ? -8.789 28.359 -11.672 1 97 512 ALA A C 1
ATOM 4021 O O . ALA A 1 512 ? -9.641 29.141 -11.25 1 97 512 ALA A O 1
ATOM 4022 N N . THR A 1 513 ? -7.621 28.297 -11.148 1 97.31 513 THR A N 1
ATOM 4023 C CA . THR A 1 513 ? -7.301 29.062 -9.953 1 97.31 513 THR A CA 1
ATOM 4024 C C . THR A 1 513 ? -5.992 29.828 -10.133 1 97.31 513 THR A C 1
ATOM 4026 O O . THR A 1 513 ? -4.922 29.328 -9.773 1 97.31 513 THR A O 1
ATOM 4029 N N . PRO A 1 514 ? -6.035 30.969 -10.547 1 97.5 514 PRO A N 1
ATOM 4030 C CA . PRO A 1 514 ? -4.832 31.797 -10.727 1 97.5 514 PRO A CA 1
ATOM 4031 C C . PRO A 1 514 ? -4.336 32.406 -9.422 1 97.5 514 PRO A C 1
ATOM 4033 O O . PRO A 1 514 ? -5.105 32.531 -8.469 1 97.5 514 PRO A O 1
ATOM 4036 N N . ARG A 1 515 ? -3.066 32.812 -9.383 1 97.31 515 ARG A N 1
ATOM 4037 C CA . ARG A 1 515 ? -2.412 33.531 -8.289 1 97.31 515 ARG A CA 1
ATOM 4038 C C . ARG A 1 515 ? -1.322 34.438 -8.812 1 97.31 515 ARG A C 1
ATOM 4040 O O . ARG A 1 515 ? -0.58 34.094 -9.727 1 97.31 515 ARG A O 1
ATOM 4047 N N . ILE A 1 516 ? -1.262 35.656 -8.336 1 98 516 ILE A N 1
ATOM 4048 C CA . ILE A 1 516 ? -0.174 36.594 -8.594 1 98 516 ILE A CA 1
ATOM 4049 C C . ILE A 1 516 ? 0.381 37.094 -7.27 1 98 516 ILE A C 1
ATOM 4051 O O . ILE A 1 516 ? -0.378 37.375 -6.34 1 98 516 ILE A O 1
ATOM 4055 N N . ALA A 1 517 ? 1.649 37.156 -7.156 1 97.25 517 ALA A N 1
ATOM 4056 C CA . ALA A 1 517 ? 2.289 37.625 -5.93 1 97.25 517 ALA A CA 1
ATOM 4057 C C . ALA A 1 517 ? 3.584 38.375 -6.238 1 97.25 517 ALA A C 1
ATOM 4059 O O . ALA A 1 517 ? 4.309 38.031 -7.168 1 97.25 517 ALA A O 1
ATOM 4060 N N . ILE A 1 518 ? 3.865 39.312 -5.449 1 97.12 518 ILE A N 1
ATOM 4061 C CA . ILE A 1 518 ? 5.109 40.062 -5.559 1 97.12 518 ILE A CA 1
ATOM 4062 C C . ILE A 1 518 ? 5.75 40.219 -4.18 1 97.12 518 ILE A C 1
ATOM 4064 O O . ILE A 1 518 ? 5.055 40.406 -3.18 1 97.12 518 ILE A O 1
ATOM 4068 N N . SER A 1 519 ? 6.988 39.969 -4.125 1 95.75 519 SER A N 1
ATOM 4069 C CA . SER A 1 519 ? 7.766 40.094 -2.895 1 95.75 519 SER A CA 1
ATOM 4070 C C . SER A 1 519 ? 8.945 41.031 -3.078 1 95.75 519 SER A C 1
ATOM 4072 O O . SER A 1 519 ? 9.641 40.969 -4.094 1 95.75 519 SER A O 1
ATOM 4074 N N . HIS A 1 520 ? 9.156 41.875 -2.166 1 96.5 520 HIS A N 1
ATOM 4075 C CA . HIS A 1 520 ? 10.297 42.781 -2.17 1 96.5 520 HIS A CA 1
ATOM 4076 C C . HIS A 1 520 ? 11.023 42.781 -0.827 1 96.5 520 HIS A C 1
ATOM 4078 O O . HIS A 1 520 ? 10.43 43.125 0.202 1 96.5 520 HIS A O 1
ATOM 4084 N N . ASN A 1 521 ? 12.227 42.375 -0.911 1 94.12 521 ASN A N 1
ATOM 4085 C CA . ASN A 1 521 ? 13.047 42.344 0.293 1 94.12 521 ASN A CA 1
ATOM 4086 C C . ASN A 1 521 ? 13.891 43.625 0.445 1 94.12 521 ASN A C 1
ATOM 4088 O O . ASN A 1 521 ? 14.961 43.719 -0.144 1 94.12 521 ASN A O 1
ATOM 4092 N N . PHE A 1 522 ? 13.562 44.438 1.318 1 94.44 522 PHE A N 1
ATOM 4093 C CA . PHE A 1 522 ? 14.289 45.688 1.532 1 94.44 522 PHE A CA 1
ATOM 4094 C C . PHE A 1 522 ? 15.586 45.438 2.293 1 94.44 522 PHE A C 1
ATOM 4096 O O . PHE A 1 522 ? 16.641 45.938 1.915 1 94.44 522 PHE A O 1
ATOM 4103 N N . ALA A 1 523 ? 15.453 44.719 3.355 1 91.56 523 ALA A N 1
ATOM 4104 C CA . ALA A 1 523 ? 16.562 44.375 4.242 1 91.56 523 ALA A CA 1
ATOM 4105 C C . ALA A 1 523 ? 16.156 43.25 5.203 1 91.56 523 ALA A C 1
ATOM 4107 O O . ALA A 1 523 ? 15.078 42.688 5.074 1 91.56 523 ALA A O 1
ATOM 4108 N N . GLU A 1 524 ? 17.109 42.938 6.027 1 87.88 524 GLU A N 1
ATOM 4109 C CA . GLU A 1 524 ? 16.828 41.938 7.035 1 87.88 524 GLU A CA 1
ATOM 4110 C C . GLU A 1 524 ? 15.633 42.312 7.895 1 87.88 524 GLU A C 1
ATOM 4112 O O . GLU A 1 524 ? 14.883 41.438 8.359 1 87.88 524 GLU A O 1
ATOM 4117 N N . GLU A 1 525 ? 15.406 43.562 7.965 1 92.62 525 GLU A N 1
ATOM 4118 C CA . GLU A 1 525 ? 14.43 44.094 8.906 1 92.62 525 GLU A CA 1
ATOM 4119 C C . GLU A 1 525 ? 13.031 44.125 8.289 1 92.62 525 GLU A C 1
ATOM 4121 O O . GLU A 1 525 ? 12.031 44.219 9.008 1 92.62 525 GLU A O 1
ATOM 4126 N N . LEU A 1 526 ? 13.086 44.062 6.938 1 95.31 526 LEU A N 1
ATOM 4127 C CA . LEU A 1 526 ? 11.766 44.281 6.355 1 95.31 526 LEU A CA 1
ATOM 4128 C C . LEU A 1 526 ? 11.68 43.656 4.969 1 95.31 526 LEU A C 1
ATOM 4130 O O . LEU A 1 526 ? 12.484 43.969 4.09 1 95.31 526 LEU A O 1
ATOM 4134 N N . SER A 1 527 ? 10.773 42.75 4.84 1 95.75 527 SER A N 1
ATOM 4135 C CA . SER A 1 527 ? 10.289 42.281 3.549 1 95.75 527 SER A CA 1
ATOM 4136 C C . SER A 1 527 ? 8.789 42.5 3.395 1 95.75 527 SER A C 1
ATOM 4138 O O . SER A 1 527 ? 8.008 42.219 4.301 1 95.75 527 SER A O 1
ATOM 4140 N N . LEU A 1 528 ? 8.406 43.094 2.254 1 97.38 528 LEU A N 1
ATOM 4141 C CA . LEU A 1 528 ? 7 43.375 1.968 1 97.38 528 LEU A CA 1
ATOM 4142 C C . LEU A 1 528 ? 6.5 42.469 0.838 1 97.38 528 LEU A C 1
ATOM 4144 O O . LEU A 1 528 ? 7.211 42.25 -0.146 1 97.38 528 LEU A O 1
ATOM 4148 N N . HIS A 1 529 ? 5.309 41.969 1.046 1 96.94 529 HIS A N 1
ATOM 4149 C CA . HIS A 1 529 ? 4.707 41.094 0.053 1 96.94 529 HIS A CA 1
ATOM 4150 C C . HIS A 1 529 ? 3.256 41.469 -0.219 1 96.94 529 HIS A C 1
ATOM 4152 O O . HIS A 1 529 ? 2.557 41.938 0.678 1 96.94 529 HIS A O 1
ATOM 4158 N N . ALA A 1 530 ? 2.83 41.281 -1.427 1 98 530 ALA A N 1
ATOM 4159 C CA . ALA A 1 530 ? 1.437 41.406 -1.844 1 98 530 ALA A CA 1
ATOM 4160 C C . ALA A 1 530 ? 1.027 40.25 -2.744 1 98 530 ALA A C 1
ATOM 4162 O O . ALA A 1 530 ? 1.814 39.812 -3.578 1 98 530 ALA A O 1
ATOM 4163 N N . SER A 1 531 ? -0.229 39.812 -2.553 1 97.44 531 SER A N 1
ATOM 4164 C CA . SER A 1 531 ? -0.664 38.688 -3.393 1 97.44 531 SER A CA 1
ATOM 4165 C C . SER A 1 531 ? -2.178 38.719 -3.576 1 97.44 531 SER A C 1
ATOM 4167 O O . SER A 1 531 ? -2.906 39.25 -2.75 1 97.44 531 SER A O 1
ATOM 4169 N N . VAL A 1 532 ? -2.625 38.188 -4.656 1 98.31 532 VAL A N 1
ATOM 4170 C CA . VAL A 1 532 ? -4.004 37.812 -4.953 1 98.31 532 VAL A CA 1
ATOM 4171 C C . VAL A 1 532 ? -4.07 36.312 -5.316 1 98.31 532 VAL A C 1
ATOM 4173 O O . VAL A 1 532 ? -3.402 35.875 -6.25 1 98.31 532 VAL A O 1
ATOM 4176 N N . SER A 1 533 ? -4.816 35.594 -4.539 1 97.31 533 SER A N 1
ATOM 4177 C CA . SER A 1 533 ? -4.918 34.156 -4.734 1 97.31 533 SER A CA 1
ATOM 4178 C C . SER A 1 533 ? -6.375 33.719 -4.82 1 97.31 533 SER A C 1
ATOM 4180 O O . SER A 1 533 ? -7.234 34.25 -4.113 1 97.31 533 SER A O 1
ATOM 4182 N N . THR A 1 534 ? -6.625 32.719 -5.637 1 97.44 534 THR A N 1
ATOM 4183 C CA . THR A 1 534 ? -7.965 32.156 -5.75 1 97.44 534 THR A CA 1
ATOM 4184 C C . THR A 1 534 ? -7.965 30.672 -5.336 1 97.44 534 THR A C 1
ATOM 4186 O O . THR A 1 534 ? -6.922 30.016 -5.348 1 97.44 534 THR A O 1
ATOM 4189 N N . GLY A 1 535 ? -9.156 30.25 -4.871 1 96.56 535 GLY A N 1
ATOM 4190 C CA . GLY A 1 535 ? -9.32 28.859 -4.473 1 96.56 535 GLY A CA 1
ATOM 4191 C C . GLY A 1 535 ? -10.742 28.359 -4.617 1 96.56 535 GLY A C 1
ATOM 4192 O O . GLY A 1 535 ? -11.648 29.125 -4.945 1 96.56 535 GLY A O 1
ATOM 4193 N N . PHE A 1 536 ? -10.891 27.062 -4.457 1 96.25 536 PHE A N 1
ATOM 4194 C CA . PHE A 1 536 ? -12.203 26.422 -4.5 1 96.25 536 PHE A CA 1
ATOM 4195 C C . PHE A 1 536 ? -12.258 25.234 -3.541 1 96.25 536 PHE A C 1
ATOM 4197 O O . PHE A 1 536 ? -11.219 24.719 -3.127 1 96.25 536 PHE A O 1
ATOM 4204 N N . SER A 1 537 ? -13.406 24.906 -3.111 1 94.06 537 SER A N 1
ATOM 4205 C CA . SER A 1 537 ? -13.672 23.719 -2.301 1 94.06 537 SER A CA 1
ATOM 4206 C C . SER A 1 537 ? -14.953 23.016 -2.738 1 94.06 537 SER A C 1
ATOM 4208 O O . SER A 1 537 ? -16.047 23.578 -2.619 1 94.06 537 SER A O 1
ATOM 4210 N N . PRO A 1 538 ? -14.828 21.828 -3.168 1 92.19 538 PRO A N 1
ATOM 4211 C CA . PRO A 1 538 ? -16.031 21.094 -3.572 1 92.19 538 PRO A CA 1
ATOM 4212 C C . PRO A 1 538 ? -16.797 20.516 -2.385 1 92.19 538 PRO A C 1
ATOM 4214 O O . PRO A 1 538 ? -16.25 20.391 -1.292 1 92.19 538 PRO A O 1
ATOM 4217 N N . PRO A 1 539 ? -18.094 20.219 -2.648 1 91.25 539 PRO A N 1
ATOM 4218 C CA . PRO A 1 539 ? -18.797 19.453 -1.63 1 91.25 539 PRO A CA 1
ATOM 4219 C C . PRO A 1 539 ? -18.25 18.031 -1.461 1 91.25 539 PRO A C 1
ATOM 4221 O O . PRO A 1 539 ? -17.672 17.484 -2.402 1 91.25 539 PRO A O 1
ATOM 4224 N N . SER A 1 540 ? -18.438 17.516 -0.295 1 89.62 540 SER A N 1
ATOM 4225 C CA . SER A 1 540 ? -18.062 16.109 -0.091 1 89.62 540 SER A CA 1
ATOM 4226 C C . SER A 1 540 ? -19.047 15.172 -0.766 1 89.62 540 SER A C 1
ATOM 4228 O O . SER A 1 540 ? -20.125 15.594 -1.206 1 89.62 540 SER A O 1
ATOM 4230 N N . SER A 1 541 ? -18.703 13.914 -0.771 1 88.44 541 SER A N 1
ATOM 4231 C CA . SER A 1 541 ? -19.547 12.898 -1.396 1 88.44 541 SER A CA 1
ATOM 4232 C C . SER A 1 541 ? -20.906 12.828 -0.722 1 88.44 541 SER A C 1
ATOM 4234 O O . SER A 1 541 ? -21.906 12.531 -1.373 1 88.44 541 SER A O 1
ATOM 4236 N N . SER A 1 542 ? -20.953 13.148 0.53 1 81.88 542 SER A N 1
ATOM 4237 C CA . SER A 1 542 ? -22.219 13.047 1.274 1 81.88 542 SER A CA 1
ATOM 4238 C C . SER A 1 542 ? -23.078 14.289 1.07 1 81.88 542 SER A C 1
ATOM 4240 O O . SER A 1 542 ? -24.266 14.289 1.39 1 81.88 542 SER A O 1
ATOM 4242 N N . GLU A 1 543 ? -22.547 15.273 0.495 1 85.44 543 GLU A N 1
ATOM 4243 C CA . GLU A 1 543 ? -23.25 16.547 0.401 1 85.44 543 GLU A CA 1
ATOM 4244 C C . GLU A 1 543 ? -23.922 16.703 -0.957 1 85.44 543 GLU A C 1
ATOM 4246 O O . GLU A 1 543 ? -24.703 17.641 -1.163 1 85.44 543 GLU A O 1
ATOM 4251 N N . VAL A 1 544 ? -23.719 15.781 -1.843 1 88.06 544 VAL A N 1
ATOM 4252 C CA . VAL A 1 544 ? -24.172 16 -3.213 1 88.06 544 VAL A CA 1
ATOM 4253 C C . VAL A 1 544 ? -25.562 15.414 -3.398 1 88.06 544 VAL A C 1
ATOM 4255 O O . VAL A 1 544 ? -26.062 15.305 -4.523 1 88.06 544 VAL A O 1
ATOM 4258 N N . LYS A 1 545 ? -26.219 15.094 -2.346 1 85.94 545 LYS A N 1
ATOM 4259 C CA . LYS A 1 545 ? -27.516 14.445 -2.467 1 85.94 545 LYS A CA 1
ATOM 4260 C C . LYS A 1 545 ? -28.641 15.445 -2.252 1 85.94 545 LYS A C 1
ATOM 4262 O O . LYS A 1 545 ? -28.531 16.359 -1.43 1 85.94 545 LYS A O 1
ATOM 4267 N N . ASN A 1 546 ? -29.734 15.125 -2.928 1 84 546 ASN A N 1
ATOM 4268 C CA . ASN A 1 546 ? -30.984 15.828 -2.699 1 84 546 ASN A CA 1
ATOM 4269 C C . ASN A 1 546 ? -31.797 15.195 -1.572 1 84 546 ASN A C 1
ATOM 4271 O O . ASN A 1 546 ? -31.375 14.188 -0.998 1 84 546 ASN A O 1
ATOM 4275 N N . VAL A 1 547 ? -32.844 15.812 -1.287 1 75.94 547 VAL A N 1
ATOM 4276 C CA . VAL A 1 547 ? -33.719 15.336 -0.215 1 75.94 547 VAL A CA 1
ATOM 4277 C C . VAL A 1 547 ? -34.188 13.906 -0.517 1 75.94 547 VAL A C 1
ATOM 4279 O O . VAL A 1 547 ? -34.312 13.086 0.391 1 75.94 547 VAL A O 1
ATOM 4282 N N . ASP A 1 548 ? -34.438 13.625 -1.784 1 79.38 548 ASP A N 1
ATOM 4283 C CA . ASP A 1 548 ? -34.938 12.32 -2.184 1 79.38 548 ASP A CA 1
ATOM 4284 C C . ASP A 1 548 ? -33.812 11.32 -2.375 1 79.38 548 ASP A C 1
ATOM 4286 O O . ASP A 1 548 ? -34.031 10.188 -2.809 1 79.38 548 ASP A O 1
ATOM 4290 N N . GLY A 1 549 ? -32.656 11.781 -2.078 1 82.31 549 GLY A N 1
ATOM 4291 C CA . GLY A 1 549 ? -31.5 10.891 -2.172 1 82.31 549 GLY A CA 1
ATOM 4292 C C . GLY A 1 549 ? -30.828 10.922 -3.531 1 82.31 549 GLY A C 1
ATOM 4293 O O . GLY A 1 549 ? -29.734 10.375 -3.701 1 82.31 549 GLY A O 1
ATOM 4294 N N . SER A 1 550 ? -31.516 11.594 -4.477 1 87.44 550 SER A N 1
ATOM 4295 C CA . SER A 1 550 ? -30.906 11.703 -5.801 1 87.44 550 SER A CA 1
ATOM 4296 C C . SER A 1 550 ? -29.703 12.648 -5.781 1 87.44 550 SER A C 1
ATOM 4298 O O . SER A 1 550 ? -29.547 13.438 -4.844 1 87.44 550 SER A O 1
ATOM 4300 N N . ILE A 1 551 ? -28.953 12.531 -6.824 1 90.62 551 ILE A N 1
ATOM 4301 C CA . ILE A 1 551 ? -27.766 13.383 -6.934 1 90.62 551 ILE A CA 1
ATOM 4302 C C . ILE A 1 551 ? -28.172 14.789 -7.355 1 90.62 551 ILE A C 1
ATOM 4304 O O . ILE A 1 551 ? -28.938 14.961 -8.312 1 90.62 551 ILE A O 1
ATOM 4308 N N . ASN A 1 552 ? -27.703 15.773 -6.652 1 89.06 552 ASN A N 1
ATOM 4309 C CA . ASN A 1 552 ? -27.953 17.172 -7.012 1 89.06 552 ASN A CA 1
ATOM 4310 C C . ASN A 1 552 ? -27.094 17.609 -8.195 1 89.06 552 ASN A C 1
ATOM 4312 O O . ASN A 1 552 ? -25.891 17.797 -8.055 1 89.06 552 ASN A O 1
ATOM 4316 N N . PRO A 1 553 ? -27.641 17.828 -9.281 1 87 553 PRO A N 1
ATOM 4317 C CA . PRO A 1 553 ? -26.812 18.141 -10.453 1 87 553 PRO A CA 1
ATOM 4318 C C . PRO A 1 553 ? -26.297 19.578 -10.453 1 87 553 PRO A C 1
ATOM 4320 O O . PRO A 1 553 ? -25.375 19.906 -11.219 1 87 553 PRO A O 1
ATOM 4323 N N . VAL A 1 554 ? -26.828 20.438 -9.641 1 87.38 554 VAL A N 1
ATOM 4324 C CA . VAL A 1 554 ? -26.531 21.859 -9.781 1 87.38 554 VAL A CA 1
ATOM 4325 C C . VAL A 1 554 ? -25.469 22.266 -8.766 1 87.38 554 VAL A C 1
ATOM 4327 O O . VAL A 1 554 ? -24.812 23.312 -8.914 1 87.38 554 VAL A O 1
ATOM 4330 N N . LEU A 1 555 ? -25.297 21.453 -7.828 1 90.81 555 LEU A N 1
ATOM 4331 C CA . LEU A 1 555 ? -24.328 21.766 -6.785 1 90.81 555 LEU A CA 1
ATOM 4332 C C . LEU A 1 555 ? -22.922 21.938 -7.367 1 90.81 555 LEU A C 1
ATOM 4334 O O . LEU A 1 555 ? -22.516 21.172 -8.234 1 90.81 555 LEU A O 1
ATOM 4338 N N . GLN A 1 556 ? -22.203 23.031 -6.926 1 92.94 556 GLN A N 1
ATOM 4339 C CA . GLN A 1 556 ? -20.859 23.312 -7.391 1 92.94 556 GLN A CA 1
ATOM 4340 C C . GLN A 1 556 ? -19.922 23.578 -6.219 1 92.94 556 GLN A C 1
ATOM 4342 O O . GLN A 1 556 ? -20.359 23.656 -5.066 1 92.94 556 GLN A O 1
ATOM 4347 N N . ALA A 1 557 ? -18.688 23.766 -6.527 1 93.94 557 ALA A N 1
ATOM 4348 C CA . ALA A 1 557 ? -17.688 24.062 -5.496 1 93.94 557 ALA A CA 1
ATOM 4349 C C . ALA A 1 557 ? -17.844 25.5 -5.008 1 93.94 557 ALA A C 1
ATOM 4351 O O . ALA A 1 557 ? -18.266 26.375 -5.758 1 93.94 557 ALA A O 1
ATOM 4352 N N . GLU A 1 558 ? -17.453 25.672 -3.729 1 94.25 558 GLU A N 1
ATOM 4353 C CA . GLU A 1 558 ? -17.281 27.016 -3.203 1 94.25 558 GLU A CA 1
ATOM 4354 C C . GLU A 1 558 ? -16.031 27.672 -3.779 1 94.25 558 GLU A C 1
ATOM 4356 O O . GLU A 1 558 ? -15.039 27 -4.082 1 94.25 558 GLU A O 1
ATOM 4361 N N . LYS A 1 559 ? -16.094 28.984 -3.867 1 96.19 559 LYS A N 1
ATOM 4362 C CA . LYS A 1 559 ? -14.945 29.703 -4.418 1 96.19 559 LYS A CA 1
ATOM 4363 C C . LYS A 1 559 ? -14.492 30.828 -3.473 1 96.19 559 LYS A C 1
ATOM 4365 O O . LYS A 1 559 ? -15.305 31.359 -2.717 1 96.19 559 LYS A O 1
ATOM 4370 N N . ALA A 1 560 ? -13.25 31.156 -3.58 1 97.44 560 ALA A N 1
ATOM 4371 C CA . ALA A 1 560 ? -12.688 32.219 -2.762 1 97.44 560 ALA A CA 1
ATOM 4372 C C . ALA A 1 560 ? -11.664 33.031 -3.551 1 97.44 560 ALA A C 1
ATOM 4374 O O . ALA A 1 560 ? -10.953 32.5 -4.402 1 97.44 560 ALA A O 1
ATOM 4375 N N . ILE A 1 561 ? -11.586 34.281 -3.301 1 98.12 561 ILE A N 1
ATOM 4376 C CA . ILE A 1 561 ? -10.5 35.156 -3.713 1 98.12 561 ILE A CA 1
ATOM 4377 C C . ILE A 1 561 ? -9.914 35.875 -2.492 1 98.12 561 ILE A C 1
ATOM 4379 O O . ILE A 1 561 ? -10.656 36.438 -1.678 1 98.12 561 ILE A O 1
ATOM 4383 N N . ASN A 1 562 ? -8.656 35.875 -2.367 1 98.31 562 ASN A N 1
ATOM 4384 C CA . ASN A 1 562 ? -7.969 36.438 -1.215 1 98.31 562 ASN A CA 1
ATOM 4385 C C . ASN A 1 562 ? -6.98 37.531 -1.635 1 98.31 562 ASN A C 1
ATOM 4387 O O . ASN A 1 562 ? -6.098 37.281 -2.459 1 98.31 562 ASN A O 1
ATOM 4391 N N . TYR A 1 563 ? -7.113 38.688 -1.072 1 98.5 563 TYR A N 1
ATOM 4392 C CA . TYR A 1 563 ? -6.164 39.812 -1.181 1 98.5 563 TYR A CA 1
ATOM 4393 C C . TYR A 1 563 ? -5.355 39.969 0.103 1 98.5 563 TYR A C 1
ATOM 4395 O O . TYR A 1 563 ? -5.922 40 1.197 1 98.5 563 TYR A O 1
ATOM 4403 N N . GLU A 1 564 ? -4.039 40.062 -0.117 1 98.12 564 GLU A N 1
ATOM 4404 C CA . GLU A 1 564 ? -3.262 40.031 1.117 1 98.12 564 GLU A CA 1
ATOM 4405 C C . GLU A 1 564 ? -1.99 40.875 0.988 1 98.12 564 GLU A C 1
ATOM 4407 O O . GLU A 1 564 ? -1.391 40.938 -0.086 1 98.12 564 GLU A O 1
ATOM 4412 N N . ILE A 1 565 ? -1.626 41.531 2.098 1 98.25 565 ILE A N 1
ATOM 4413 C CA . ILE A 1 565 ? -0.348 42.219 2.26 1 98.25 565 ILE A CA 1
ATOM 4414 C C . ILE A 1 565 ? 0.357 41.688 3.514 1 98.25 565 ILE A C 1
ATOM 4416 O O . ILE A 1 565 ? -0.267 41.562 4.566 1 98.25 565 ILE A O 1
ATOM 4420 N N . ASN A 1 566 ? 1.604 41.438 3.348 1 96.94 566 ASN A N 1
ATOM 4421 C CA . ASN A 1 566 ? 2.398 40.906 4.461 1 96.94 566 ASN A CA 1
ATOM 4422 C C . ASN A 1 566 ? 3.643 41.781 4.695 1 96.94 566 ASN A C 1
ATOM 4424 O O . ASN A 1 566 ? 4.27 42.25 3.742 1 96.94 566 ASN A O 1
ATOM 4428 N N . ALA A 1 567 ? 3.994 41.906 5.906 1 97.5 567 ALA A N 1
ATOM 4429 C CA . ALA A 1 567 ? 5.273 42.469 6.34 1 97.5 567 ALA A CA 1
ATOM 4430 C C . ALA A 1 567 ? 5.996 41.5 7.285 1 97.5 567 ALA A C 1
ATOM 4432 O O . ALA A 1 567 ? 5.441 41.094 8.305 1 97.5 567 ALA A O 1
ATOM 4433 N N . LYS A 1 568 ? 7.156 41.125 6.887 1 95.5 568 LYS A N 1
ATOM 4434 C CA . LYS A 1 568 ? 7.961 40.188 7.68 1 95.5 568 LYS A CA 1
ATOM 4435 C C . LYS A 1 568 ? 9.375 40.719 7.883 1 95.5 568 LYS A C 1
ATOM 4437 O O . LYS A 1 568 ? 9.914 41.406 7.012 1 95.5 568 LYS A O 1
ATOM 4442 N N . GLY A 1 569 ? 9.984 40.344 9 1 93.94 569 GLY A N 1
ATOM 4443 C CA . GLY A 1 569 ? 11.359 40.781 9.203 1 93.94 569 GLY A CA 1
ATOM 4444 C C . GLY A 1 569 ? 11.914 40.406 10.562 1 93.94 569 GLY A C 1
ATOM 4445 O O . GLY A 1 569 ? 11.227 39.75 11.367 1 93.94 569 GLY A O 1
ATOM 4446 N N . ASN A 1 570 ? 13.148 40.656 10.688 1 93 570 ASN A N 1
ATOM 4447 C CA . ASN A 1 570 ? 13.883 40.469 11.93 1 93 570 ASN A CA 1
ATOM 4448 C C . ASN A 1 570 ? 14.461 41.781 12.453 1 93 570 ASN A C 1
ATOM 4450 O O . ASN A 1 570 ? 15.078 42.531 11.695 1 93 570 ASN A O 1
ATOM 4454 N N . LEU A 1 571 ? 14.172 42 13.672 1 93.69 571 LEU A N 1
ATOM 4455 C CA . LEU A 1 571 ? 14.68 43.219 14.32 1 93.69 571 LEU A CA 1
ATOM 4456 C C . LEU A 1 571 ? 15.641 42.84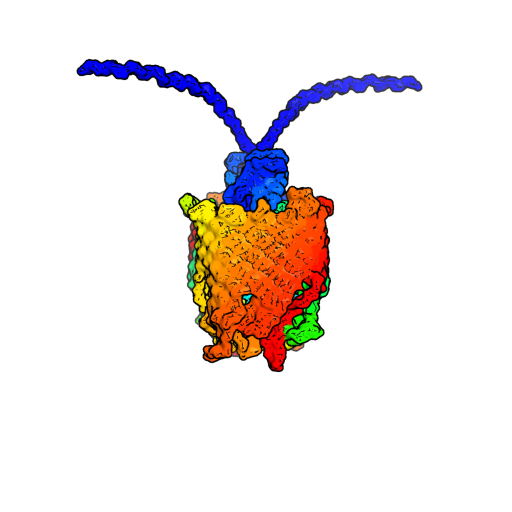4 15.453 1 93.69 571 LEU A C 1
ATOM 4458 O O . LEU A 1 571 ? 15.758 41.688 15.828 1 93.69 571 LEU A O 1
ATOM 4462 N N . LEU A 1 572 ? 16.438 43.875 15.984 1 92.06 572 LEU A N 1
ATOM 4463 C CA . LEU A 1 572 ? 17.328 43.781 17.125 1 92.06 572 LEU A CA 1
ATOM 4464 C C . LEU A 1 572 ? 18.375 42.688 16.891 1 92.06 572 LEU A C 1
ATOM 4466 O O . LEU A 1 572 ? 18.531 41.781 17.688 1 92.06 572 LEU A O 1
ATOM 4470 N N . ASN A 1 573 ? 19.078 42.75 15.828 1 86.5 573 ASN A N 1
ATOM 4471 C CA . ASN A 1 573 ? 20.125 41.812 15.438 1 86.5 573 ASN A CA 1
ATOM 4472 C C . ASN A 1 573 ? 19.578 40.406 15.312 1 86.5 573 ASN A C 1
ATOM 4474 O O . ASN A 1 573 ? 20.125 39.469 15.906 1 86.5 573 ASN A O 1
ATOM 4478 N N . SER A 1 574 ? 18.312 40.281 14.758 1 84.25 574 SER A N 1
ATOM 4479 C CA . SER A 1 574 ? 17.641 39.031 14.398 1 84.25 574 SER A CA 1
ATOM 4480 C C . SER A 1 574 ? 17.141 38.312 15.633 1 84.25 574 SER A C 1
ATOM 4482 O O . SER A 1 574 ? 16.969 37.094 15.602 1 84.25 574 SER A O 1
ATOM 4484 N N . ARG A 1 575 ? 16.938 39 16.703 1 90 575 ARG A N 1
ATOM 4485 C CA . ARG A 1 575 ? 16.438 38.375 17.922 1 90 575 ARG A CA 1
ATOM 4486 C C . ARG A 1 575 ? 14.922 38.469 18.016 1 90 575 ARG A C 1
ATOM 4488 O O . ARG A 1 575 ? 14.273 37.656 18.688 1 90 575 ARG A O 1
ATOM 4495 N N . LEU A 1 576 ? 14.477 39.531 17.375 1 93.81 576 LEU A N 1
ATOM 4496 C CA . LEU A 1 576 ? 13.031 39.688 17.344 1 93.81 576 LEU A CA 1
ATOM 4497 C C . LEU A 1 576 ? 12.484 39.5 15.938 1 93.81 576 LEU A C 1
ATOM 4499 O O . LEU A 1 576 ? 12.781 40.281 15.031 1 93.81 576 LEU A O 1
ATOM 4503 N N . SER A 1 577 ? 11.781 38.5 15.758 1 93.38 577 SER A N 1
ATOM 4504 C CA . SER A 1 577 ? 11.133 38.219 14.477 1 93.38 577 SER A CA 1
ATOM 4505 C C . SER A 1 577 ? 9.664 38.625 14.508 1 93.38 577 SER A C 1
ATOM 4507 O O . SER A 1 577 ? 8.977 38.406 15.516 1 93.38 577 SER A O 1
ATOM 4509 N N . TYR A 1 578 ? 9.148 39.156 13.383 1 95.25 578 TYR A N 1
ATOM 4510 C CA . TYR A 1 578 ? 7.73 39.5 13.281 1 95.25 578 TYR A CA 1
ATOM 4511 C C . TYR A 1 578 ? 7.172 39.094 11.914 1 95.25 578 TYR A C 1
ATOM 4513 O O . TYR A 1 578 ? 7.902 39.062 10.922 1 95.25 578 TYR A O 1
ATOM 4521 N N . ASP A 1 579 ? 5.961 38.781 11.867 1 96.19 579 ASP A N 1
ATOM 4522 C CA . ASP A 1 579 ? 5.176 38.438 10.68 1 96.19 579 ASP A CA 1
ATOM 4523 C C . ASP A 1 579 ? 3.77 39.031 10.766 1 96.19 579 ASP A C 1
ATOM 4525 O O . ASP A 1 579 ? 2.934 38.531 11.531 1 96.19 579 ASP A O 1
ATOM 4529 N N . LEU A 1 580 ? 3.572 40.062 10.016 1 97.69 580 LEU A N 1
ATOM 4530 C CA . LEU A 1 580 ? 2.291 40.75 9.992 1 97.69 580 LEU A CA 1
ATOM 4531 C C . LEU A 1 580 ? 1.553 40.5 8.688 1 97.69 580 LEU A C 1
ATOM 4533 O O . LEU A 1 580 ? 2.146 40.562 7.609 1 97.69 580 LEU A O 1
ATOM 4537 N N . SER A 1 581 ? 0.308 40.156 8.812 1 98.06 581 SER A N 1
ATOM 4538 C CA . SER A 1 581 ? -0.529 39.938 7.637 1 98.06 581 SER A CA 1
ATOM 4539 C C . SER A 1 581 ? -1.846 40.688 7.738 1 98.06 581 SER A C 1
ATOM 4541 O O . SER A 1 581 ? -2.514 40.656 8.773 1 98.06 581 SER A O 1
ATOM 4543 N N . LEU A 1 582 ? -2.205 41.406 6.691 1 98.56 582 LEU A N 1
ATOM 4544 C CA . LEU A 1 582 ? -3.527 41.969 6.469 1 98.56 582 LEU A CA 1
ATOM 4545 C C . LEU A 1 582 ? -4.195 41.344 5.25 1 98.56 582 LEU A C 1
ATOM 4547 O O . LEU A 1 582 ? -3.572 41.219 4.191 1 98.56 582 LEU A O 1
ATOM 4551 N N . PHE A 1 583 ? -5.484 40.969 5.426 1 98.5 583 PHE A N 1
ATOM 4552 C CA . PHE A 1 583 ? -6.078 40.281 4.277 1 98.5 583 PHE A CA 1
ATOM 4553 C C . PHE A 1 583 ? -7.574 40.562 4.195 1 98.5 583 PHE A C 1
ATOM 4555 O O . PHE A 1 583 ? -8.188 40.969 5.184 1 98.5 583 PHE A O 1
ATOM 4562 N N . LYS A 1 584 ? -8.102 40.375 3.035 1 98.62 584 LYS A N 1
ATOM 4563 C CA . LYS A 1 584 ? -9.516 40.344 2.684 1 98.62 584 LYS A CA 1
ATOM 4564 C C . LYS A 1 584 ? -9.82 39.125 1.786 1 98.62 584 LYS A C 1
ATOM 4566 O O . LYS A 1 584 ? -9.195 38.969 0.737 1 98.62 584 LYS A O 1
ATOM 4571 N N . MET A 1 585 ? -10.734 38.344 2.242 1 98.25 585 MET A N 1
ATOM 4572 C CA . MET A 1 585 ? -11.117 37.188 1.466 1 98.25 585 MET A CA 1
ATOM 4573 C C . MET A 1 585 ? -12.617 37.188 1.182 1 98.25 585 MET A C 1
ATOM 4575 O O . MET A 1 585 ? -13.43 37.281 2.104 1 98.25 585 MET A O 1
ATOM 4579 N N . ASP A 1 586 ? -12.961 37.062 -0.051 1 97.94 586 ASP A N 1
ATOM 4580 C CA . ASP A 1 586 ? -14.359 36.969 -0.47 1 97.94 586 ASP A CA 1
ATOM 4581 C C . ASP A 1 586 ? -14.695 35.531 -0.883 1 97.94 586 ASP A C 1
ATOM 4583 O O . ASP A 1 586 ? -14.039 34.969 -1.75 1 97.94 586 ASP A O 1
ATOM 4587 N N . MET A 1 587 ? -15.688 35.062 -0.218 1 96.25 587 MET A N 1
ATOM 4588 C CA . MET A 1 587 ? -16.188 33.719 -0.541 1 96.25 587 MET A CA 1
ATOM 4589 C C . MET A 1 587 ? -17.5 33.812 -1.318 1 96.25 587 MET A C 1
ATOM 4591 O O . MET A 1 587 ? -18.359 34.625 -1.009 1 96.25 587 MET A O 1
ATOM 4595 N N . LYS A 1 588 ? -17.625 32.906 -2.293 1 94.94 588 LYS A N 1
ATOM 4596 C CA . LYS A 1 588 ? -18.844 32.844 -3.094 1 94.94 588 LYS A CA 1
ATOM 4597 C C . LYS A 1 588 ? -19.297 31.406 -3.281 1 94.94 588 LYS A C 1
ATOM 4599 O O . LYS A 1 588 ? -18.469 30.484 -3.375 1 94.94 588 LYS A O 1
ATOM 4604 N N . GLY A 1 589 ? -20.609 31.234 -3.393 1 91.69 589 GLY A N 1
ATOM 4605 C CA . GLY A 1 589 ? -21.188 29.906 -3.596 1 91.69 589 GLY A CA 1
ATOM 4606 C C . GLY A 1 589 ? -20.984 28.984 -2.416 1 91.69 589 GLY A C 1
ATOM 4607 O O . GLY A 1 589 ? -20.75 27.781 -2.598 1 91.69 589 GLY A O 1
ATOM 4608 N N . GLU A 1 590 ? -20.953 29.516 -1.271 1 91.19 590 GLU A N 1
ATOM 4609 C CA . GLU A 1 590 ? -20.734 28.688 -0.091 1 91.19 590 GLU A CA 1
ATOM 4610 C C . GLU A 1 590 ? -21.875 27.688 0.098 1 91.19 590 GLU A C 1
ATOM 4612 O O . GLU A 1 590 ? -23.047 28.016 -0.169 1 91.19 590 GLU A O 1
ATOM 4617 N N . LEU A 1 591 ? -21.516 26.531 0.573 1 85.75 591 LEU A N 1
ATOM 4618 C CA . LEU A 1 591 ? -22.484 25.469 0.771 1 85.75 591 LEU A CA 1
ATOM 4619 C C . LEU A 1 591 ? -23.219 25.641 2.098 1 85.75 591 LEU A C 1
ATOM 4621 O O . LEU A 1 591 ? -22.625 25.516 3.166 1 85.75 591 LEU A O 1
ATOM 4625 N N . ILE A 1 592 ? -24.406 25.953 2.012 1 77.44 592 ILE A N 1
ATOM 4626 C CA . ILE A 1 592 ? -25.234 26.125 3.197 1 77.44 592 ILE A CA 1
ATOM 4627 C C . ILE A 1 592 ? -26.094 24.859 3.408 1 77.44 592 ILE A C 1
ATOM 4629 O O . ILE A 1 592 ? -26.875 24.484 2.539 1 77.44 592 ILE A O 1
ATOM 4633 N N . GLY A 1 593 ? -25.844 24.25 4.535 1 76.25 593 GLY A N 1
ATOM 4634 C CA . GLY A 1 593 ? -26.625 23.078 4.875 1 76.25 593 GLY A CA 1
ATOM 4635 C C . GLY A 1 593 ? -28 23.406 5.434 1 76.25 593 GLY A C 1
ATOM 4636 O O . GLY A 1 593 ? -28.141 24.297 6.27 1 76.25 593 GLY A O 1
ATOM 4637 N N . GLN A 1 594 ? -28.984 22.734 4.91 1 70.06 594 GLN A N 1
ATOM 4638 C CA . GLN A 1 594 ? -30.344 22.859 5.41 1 70.06 594 GLN A CA 1
ATOM 4639 C C . GLN A 1 594 ? -30.891 21.516 5.898 1 70.06 594 GLN A C 1
ATOM 4641 O O . GLN A 1 594 ? -31.016 20.578 5.117 1 70.06 594 GLN A O 1
ATOM 4646 N N . SER A 1 595 ? -31.016 21.484 7.227 1 66.75 595 SER A N 1
ATOM 4647 C CA . SER A 1 595 ? -31.609 20.281 7.777 1 66.75 595 SER A CA 1
ATOM 4648 C C . SER A 1 595 ? -33.094 20.188 7.438 1 66.75 595 SER A C 1
ATOM 4650 O O . SER A 1 595 ? -33.875 21.031 7.844 1 66.75 595 SER A O 1
ATOM 4652 N N . VAL A 1 596 ? -33.5 19.203 6.684 1 64.56 596 VAL A N 1
ATOM 4653 C CA . VAL A 1 596 ? -34.906 19.062 6.27 1 64.56 596 VAL A CA 1
ATOM 4654 C C . VAL A 1 596 ? -35.625 18.094 7.199 1 64.56 596 VAL A C 1
ATOM 4656 O O . VAL A 1 596 ? -36.844 18.141 7.34 1 64.56 596 VAL A O 1
ATOM 4659 N N . GLN A 1 597 ? -34.938 17.078 7.617 1 60.06 597 GLN A N 1
ATOM 4660 C CA . GLN A 1 597 ? -35.406 16.094 8.594 1 60.06 597 GLN A CA 1
ATOM 4661 C C . GLN A 1 597 ? -34.219 15.57 9.438 1 60.06 597 GLN A C 1
ATOM 4663 O O . GLN A 1 597 ? -33.062 15.836 9.125 1 60.06 597 GLN A O 1
ATOM 4668 N N . GLN A 1 598 ? -34.656 14.984 10.523 1 55.38 598 GLN A N 1
ATOM 4669 C CA . GLN A 1 598 ? -33.594 14.438 11.359 1 55.38 598 GLN A CA 1
ATOM 4670 C C . GLN A 1 598 ? -32.656 13.547 10.547 1 55.38 598 GLN A C 1
ATOM 4672 O O . GLN A 1 598 ? -33.094 12.578 9.93 1 55.38 598 GLN A O 1
ATOM 4677 N N . GLY A 1 599 ? -31.469 13.867 10.43 1 60.47 599 GLY A N 1
ATOM 4678 C CA . GLY A 1 599 ? -30.453 13.039 9.789 1 60.47 599 GLY A CA 1
ATOM 4679 C C . GLY A 1 599 ? -30.281 13.352 8.312 1 60.47 599 GLY A C 1
ATOM 4680 O O . GLY A 1 599 ? -29.422 12.781 7.652 1 60.47 599 GLY A O 1
ATOM 4681 N N . ILE A 1 600 ? -31.172 14.188 7.773 1 66 600 ILE A N 1
ATOM 4682 C CA . ILE A 1 600 ? -31.078 14.508 6.355 1 66 600 ILE A CA 1
ATOM 4683 C C . ILE A 1 600 ? -30.797 16 6.18 1 66 600 ILE A C 1
ATOM 4685 O O . ILE A 1 600 ? -31.609 16.844 6.543 1 66 600 ILE A O 1
ATOM 4689 N N . THR A 1 601 ? -29.672 16.297 5.641 1 73.25 601 THR A N 1
ATOM 4690 C CA . THR A 1 601 ? -29.25 17.672 5.328 1 73.25 601 THR A CA 1
ATOM 4691 C C . THR A 1 601 ? -28.969 17.812 3.836 1 73.25 601 THR A C 1
ATOM 4693 O O . THR A 1 601 ? -28.359 16.938 3.221 1 73.25 601 THR A O 1
ATOM 4696 N N . ILE A 1 602 ? -29.547 18.828 3.26 1 78.69 602 ILE A N 1
ATOM 4697 C CA . ILE A 1 602 ? -29.266 19.125 1.86 1 78.69 602 ILE A CA 1
ATOM 4698 C C . ILE A 1 602 ? -28.453 20.422 1.764 1 78.69 602 ILE A C 1
ATOM 4700 O O . ILE A 1 602 ? -28.5 21.266 2.664 1 78.69 602 ILE A O 1
ATOM 4704 N N . TYR A 1 603 ? -27.75 20.547 0.694 1 83.56 603 TYR A N 1
ATOM 4705 C CA . TYR A 1 603 ? -26.844 21.688 0.54 1 83.56 603 TYR A CA 1
ATOM 4706 C C . TYR A 1 603 ? -27.156 22.453 -0.738 1 83.56 603 TYR A C 1
ATOM 4708 O O . TYR A 1 603 ? -27.562 21.875 -1.742 1 83.56 603 TYR A O 1
ATOM 4716 N N . ASN A 1 604 ? -26.984 23.781 -0.687 1 82.19 604 ASN A N 1
ATOM 4717 C CA . ASN A 1 604 ? -27.109 24.688 -1.83 1 82.19 604 ASN A CA 1
ATOM 4718 C C . ASN A 1 604 ? -25.984 25.719 -1.844 1 82.19 604 ASN A C 1
ATOM 4720 O O . ASN A 1 604 ? -25.516 26.156 -0.787 1 82.19 604 ASN A O 1
ATOM 4724 N N . ASN A 1 605 ? -25.578 26.078 -3.064 1 86.25 605 ASN A N 1
ATOM 4725 C CA . ASN A 1 605 ? -24.609 27.156 -3.209 1 86.25 605 ASN A CA 1
ATOM 4726 C C . ASN A 1 605 ? -25.234 28.531 -3.004 1 86.25 605 ASN A C 1
ATOM 4728 O O . ASN A 1 605 ? -25.375 29.297 -3.953 1 86.25 605 ASN A O 1
ATOM 4732 N N . ALA A 1 606 ? -25.484 28.922 -1.779 1 75.31 606 ALA A N 1
ATOM 4733 C CA . ALA A 1 606 ? -26.312 30.109 -1.588 1 75.31 606 ALA A CA 1
ATOM 4734 C C . ALA A 1 606 ? -25.609 31.109 -0.663 1 75.31 606 ALA A C 1
ATOM 4736 O O . ALA A 1 606 ? -26.172 32.156 -0.347 1 75.31 606 ALA A O 1
ATOM 4737 N N . GLY A 1 607 ? -24.5 30.891 -0.436 1 84.12 607 GLY A N 1
ATOM 4738 C CA . GLY A 1 607 ? -23.906 31.766 0.563 1 84.12 607 GLY A CA 1
ATOM 4739 C C . GLY A 1 607 ? -22.766 32.594 0.025 1 84.12 607 GLY A C 1
ATOM 4740 O O . GLY A 1 607 ? -22.031 32.156 -0.862 1 84.12 607 GLY A O 1
ATOM 4741 N N . LYS A 1 608 ? -22.672 33.812 0.524 1 93.94 608 LYS A N 1
ATOM 4742 C CA . LYS A 1 608 ? -21.5 34.688 0.355 1 93.94 608 LYS A CA 1
ATOM 4743 C C . LYS A 1 608 ? -21.031 35.219 1.695 1 93.94 608 LYS A C 1
ATOM 4745 O O . LYS A 1 608 ? -21.844 35.625 2.529 1 93.94 608 LYS A O 1
ATOM 4750 N N . THR A 1 609 ? -19.75 35.188 1.887 1 95.56 609 THR A N 1
ATOM 4751 C CA . THR A 1 609 ? -19.172 35.781 3.092 1 95.56 609 THR A CA 1
ATOM 4752 C C . THR A 1 609 ? -17.922 36.562 2.752 1 95.56 609 THR A C 1
ATOM 4754 O O . THR A 1 609 ? -17.344 36.406 1.68 1 95.56 609 THR A O 1
ATOM 4757 N N . THR A 1 610 ? -17.594 37.469 3.639 1 97.5 610 THR A N 1
ATOM 4758 C CA . THR A 1 610 ? -16.344 38.219 3.566 1 97.5 610 THR A CA 1
ATOM 4759 C C . THR A 1 610 ? -15.531 38.062 4.844 1 97.5 610 THR A C 1
ATOM 4761 O O . THR A 1 610 ? -16.062 38.156 5.949 1 97.5 610 THR A O 1
ATOM 4764 N N . HIS A 1 611 ? -14.305 37.812 4.68 1 98.19 611 HIS A N 1
ATOM 4765 C CA . HIS A 1 611 ? -13.375 37.625 5.785 1 98.19 611 HIS A CA 1
ATOM 4766 C C . HIS A 1 611 ? -12.297 38.688 5.785 1 98.19 611 HIS A C 1
ATOM 4768 O O . HIS A 1 611 ? -11.328 38.594 5.031 1 98.19 611 HIS A O 1
ATOM 4774 N N . ASN A 1 612 ? -12.438 39.688 6.637 1 98.31 612 ASN A N 1
ATOM 4775 C CA . ASN A 1 612 ? -11.391 40.688 6.875 1 98.31 612 ASN A CA 1
ATOM 4776 C C . ASN A 1 612 ? -10.617 40.375 8.156 1 98.31 612 ASN A C 1
ATOM 4778 O O . ASN A 1 612 ? -11.211 40.094 9.195 1 98.31 612 ASN A O 1
ATOM 4782 N N . GLY A 1 613 ? -9.328 40.406 8.016 1 98.5 613 GLY A N 1
ATOM 4783 C CA . GLY A 1 613 ? -8.594 40.031 9.219 1 98.5 613 GLY A CA 1
ATOM 4784 C C . GLY A 1 613 ? -7.191 40.625 9.258 1 98.5 613 GLY A C 1
ATOM 4785 O O . GLY A 1 613 ? -6.684 41.094 8.242 1 98.5 613 GLY A O 1
ATOM 4786 N N . ALA A 1 614 ? -6.602 40.625 10.445 1 98.69 614 ALA A N 1
ATOM 4787 C CA . ALA A 1 614 ? -5.211 40.969 10.742 1 98.69 614 ALA A CA 1
ATOM 4788 C C . ALA A 1 614 ? -4.57 39.938 11.641 1 98.69 614 ALA A C 1
ATOM 4790 O O . ALA A 1 614 ? -5.203 39.438 12.57 1 98.69 614 ALA A O 1
ATOM 4791 N N . GLU A 1 615 ? -3.328 39.594 11.281 1 98.69 615 GLU A N 1
ATOM 4792 C CA . GLU A 1 615 ? -2.59 38.562 12.008 1 98.69 615 GLU A CA 1
ATOM 4793 C C . GLU A 1 615 ? -1.167 39.031 12.32 1 98.69 615 GLU A C 1
ATOM 4795 O O . GLU A 1 615 ? -0.499 39.625 11.469 1 98.69 615 GLU A O 1
ATOM 4800 N N . LEU A 1 616 ? -0.728 38.781 13.562 1 98.31 616 LEU A N 1
ATOM 4801 C CA . LEU A 1 616 ? 0.617 39.156 13.969 1 98.31 616 LEU A CA 1
ATOM 4802 C C . LEU A 1 616 ? 1.286 38.062 14.773 1 98.31 616 LEU A C 1
ATOM 4804 O O . LEU A 1 616 ? 0.703 37.531 15.727 1 98.31 616 LEU A O 1
ATOM 4808 N N . ALA A 1 617 ? 2.402 37.656 14.352 1 97 617 ALA A N 1
ATOM 4809 C CA . ALA A 1 617 ? 3.254 36.719 15.102 1 97 617 ALA A CA 1
ATOM 4810 C C . ALA A 1 617 ? 4.555 37.406 15.523 1 97 617 ALA A C 1
ATOM 4812 O O . ALA A 1 617 ? 5.246 38 14.695 1 97 617 ALA A O 1
ATOM 4813 N N . LEU A 1 618 ? 4.863 37.344 16.781 1 95.94 618 LEU A N 1
ATOM 4814 C CA . LEU A 1 618 ? 6.098 37.875 17.344 1 95.94 618 LEU A CA 1
ATOM 4815 C C . LEU A 1 618 ? 6.863 36.812 18.109 1 95.94 618 LEU A C 1
ATOM 4817 O O . LEU A 1 618 ? 6.266 35.969 18.797 1 95.94 618 LEU A O 1
ATOM 4821 N N . SER A 1 619 ? 8.078 36.75 17.938 1 94.44 619 SER A N 1
ATOM 4822 C CA . SER A 1 619 ? 8.969 35.875 18.688 1 94.44 619 SER A CA 1
ATOM 4823 C C . SER A 1 619 ? 10.266 36.594 19.062 1 94.44 619 SER A C 1
ATOM 4825 O O . SER A 1 619 ? 10.969 37.125 18.188 1 94.44 619 SER A O 1
ATOM 4827 N N . TRP A 1 620 ? 10.602 36.562 20.344 1 95.19 620 TRP A N 1
ATOM 4828 C CA . TRP A 1 620 ? 11.766 37.312 20.812 1 95.19 620 TRP A CA 1
ATOM 4829 C C . TRP A 1 620 ? 12.758 36.375 21.5 1 95.19 620 TRP A C 1
ATOM 4831 O O . TRP A 1 620 ? 12.453 35.812 22.547 1 95.19 620 TRP A O 1
ATOM 4841 N N . GLN A 1 621 ? 13.875 36.219 20.906 1 92.69 621 GLN A N 1
ATOM 4842 C CA . GLN A 1 621 ? 14.961 35.5 21.562 1 92.69 621 GLN A CA 1
ATOM 4843 C C . GLN A 1 621 ? 15.688 36.406 22.562 1 92.69 621 GLN A C 1
ATOM 4845 O O . GLN A 1 621 ? 16.812 36.844 22.297 1 92.69 621 GLN A O 1
ATOM 4850 N N . ALA A 1 622 ? 15.188 36.5 23.656 1 93.81 622 ALA A N 1
ATOM 4851 C CA . ALA A 1 622 ? 15.758 37.375 24.656 1 93.81 622 ALA A CA 1
ATOM 4852 C C . ALA A 1 622 ? 17.156 36.906 25.078 1 93.81 622 ALA A C 1
ATOM 4854 O O . ALA A 1 622 ? 18.047 37.75 25.297 1 93.81 622 ALA A O 1
ATOM 4855 N N . LEU A 1 623 ? 17.25 35.625 25.312 1 92.12 623 LEU A N 1
ATOM 4856 C CA . LEU A 1 623 ? 18.547 35 25.578 1 92.12 623 LEU A CA 1
ATOM 4857 C C . LEU A 1 623 ? 18.766 33.812 24.656 1 92.12 623 LEU A C 1
ATOM 4859 O O . LEU A 1 623 ? 17.828 33.062 24.375 1 92.12 623 LEU A O 1
ATOM 4863 N N . LYS A 1 624 ? 20 33.656 24.188 1 86.62 624 LYS A N 1
ATOM 4864 C CA . LYS A 1 624 ? 20.422 32.531 23.375 1 86.62 624 LYS A CA 1
ATOM 4865 C C . LYS A 1 624 ? 21.625 31.828 24 1 86.62 624 LYS A C 1
ATOM 4867 O O . LYS A 1 624 ? 22.234 32.344 24.938 1 86.62 624 LYS A O 1
ATOM 4872 N N . SER A 1 625 ? 21.828 30.734 23.484 1 81.06 625 SER A N 1
ATOM 4873 C CA . SER A 1 625 ? 22.922 29.953 24.031 1 81.06 625 SER A CA 1
ATOM 4874 C C . SER A 1 625 ? 24.25 30.703 23.922 1 81.06 625 SER A C 1
ATOM 4876 O O . SER A 1 625 ? 25.141 30.516 24.75 1 81.06 625 SER A O 1
ATOM 4878 N N . GLU A 1 626 ? 24.406 31.406 22.953 1 77.31 626 GLU A N 1
ATOM 4879 C CA . GLU A 1 626 ? 25.641 32.125 22.688 1 77.31 626 GLU A CA 1
ATOM 4880 C C . GLU A 1 626 ? 25.906 33.188 23.719 1 77.31 626 GLU A C 1
ATOM 4882 O O . GLU A 1 626 ? 27.047 33.656 23.875 1 77.31 626 GLU A O 1
ATOM 4887 N N . ASP A 1 627 ? 24.891 33.562 24.422 1 82.81 627 ASP A N 1
ATOM 4888 C CA . ASP A 1 627 ? 25.047 34.625 25.422 1 82.81 627 ASP A CA 1
ATOM 4889 C C . ASP A 1 627 ? 25.797 34.125 26.656 1 82.81 627 ASP A C 1
ATOM 4891 O O . ASP A 1 627 ? 26.156 34.875 27.547 1 82.81 627 ASP A O 1
ATOM 4895 N N . ASN A 1 628 ? 26.156 32.875 26.656 1 79 628 ASN A N 1
ATOM 4896 C CA . ASN A 1 628 ? 26.969 32.219 27.656 1 79 628 ASN A CA 1
ATOM 4897 C C . ASN A 1 628 ? 26.438 32.438 29.062 1 79 628 ASN A C 1
ATOM 4899 O O . ASN A 1 628 ? 27.203 32.781 29.984 1 79 628 ASN A O 1
ATOM 4903 N N . LEU A 1 629 ? 25.203 32.469 29.281 1 87 629 LEU A N 1
ATOM 4904 C CA . LEU A 1 629 ? 24.562 32.562 30.594 1 87 629 LEU A CA 1
ATOM 4905 C C . LEU A 1 629 ? 23.984 31.203 30.984 1 87 629 LEU A C 1
ATOM 4907 O O . LEU A 1 629 ? 23.969 30.266 30.172 1 87 629 LEU A O 1
ATOM 4911 N N . GLY A 1 630 ? 23.656 31.016 32.188 1 88.88 630 GLY A N 1
ATOM 4912 C CA . GLY A 1 630 ? 23.062 29.781 32.656 1 88.88 630 GLY A CA 1
ATOM 4913 C C . GLY A 1 630 ? 21.781 29.422 31.938 1 88.88 630 GLY A C 1
ATOM 4914 O O . GLY A 1 630 ? 21.406 28.25 31.859 1 88.88 630 GLY A O 1
ATOM 4915 N N . ILE A 1 631 ? 21.188 30.438 31.406 1 92.69 631 ILE A N 1
ATOM 4916 C CA . ILE A 1 631 ? 19.969 30.25 30.609 1 92.69 631 ILE A CA 1
ATOM 4917 C C . ILE A 1 631 ? 20.344 30.141 29.125 1 92.69 631 ILE A C 1
ATOM 4919 O O . ILE A 1 631 ? 20.938 31.062 28.562 1 92.69 631 ILE A O 1
ATOM 4923 N N . ALA A 1 632 ? 20.031 29.047 28.531 1 90.38 632 ALA A N 1
ATOM 4924 C CA . ALA A 1 632 ? 20.391 28.781 27.141 1 90.38 632 ALA A CA 1
ATOM 4925 C C . ALA A 1 632 ? 19.359 29.375 26.188 1 90.38 632 ALA A C 1
ATOM 4927 O O . ALA A 1 632 ? 19.703 29.797 25.078 1 90.38 632 ALA A O 1
ATOM 4928 N N . VAL A 1 633 ? 18.141 29.375 26.625 1 92.56 633 VAL A N 1
ATOM 4929 C CA . VAL A 1 633 ? 17.062 29.906 25.797 1 92.56 633 VAL A CA 1
ATOM 4930 C C . VAL A 1 633 ? 16.047 30.625 26.688 1 92.56 633 VAL A C 1
ATOM 4932 O O . VAL A 1 633 ? 15.594 30.062 27.688 1 92.56 633 VAL A O 1
ATOM 4935 N N . LEU A 1 634 ? 15.75 31.797 26.453 1 95.62 634 LEU A N 1
ATOM 4936 C CA . LEU A 1 634 ? 14.602 32.531 26.938 1 95.62 634 LEU A CA 1
ATOM 4937 C C . LEU A 1 634 ? 13.867 33.219 25.781 1 95.62 634 LEU A C 1
ATOM 4939 O O . LEU A 1 634 ? 14.336 34.219 25.25 1 95.62 634 LEU A O 1
ATOM 4943 N N . ARG A 1 635 ? 12.695 32.688 25.484 1 95.12 635 ARG A N 1
ATOM 4944 C CA . ARG A 1 635 ? 12.039 33.156 24.266 1 95.12 635 ARG A CA 1
ATOM 4945 C C . ARG A 1 635 ? 10.539 33.344 24.484 1 95.12 635 ARG A C 1
ATOM 4947 O O . ARG A 1 635 ? 9.758 32.406 24.359 1 95.12 635 ARG A O 1
ATOM 4954 N N . PRO A 1 636 ? 10.117 34.531 24.797 1 96.44 636 PRO A N 1
ATOM 4955 C CA . PRO A 1 636 ? 8.688 34.844 24.719 1 96.44 636 PRO A CA 1
ATOM 4956 C C . PRO A 1 636 ? 8.188 34.969 23.281 1 96.44 636 PRO A C 1
ATOM 4958 O O . PRO A 1 636 ? 8.93 35.406 22.406 1 96.44 636 PRO A O 1
ATOM 4961 N N . PHE A 1 637 ? 6.969 34.562 23.031 1 95.5 637 PHE A N 1
ATOM 4962 C CA . PHE A 1 637 ? 6.34 34.688 21.719 1 95.5 637 PHE A CA 1
ATOM 4963 C C . PHE A 1 637 ? 4.852 35 21.859 1 95.5 637 PHE A C 1
ATOM 4965 O O . PHE A 1 637 ? 4.254 34.688 22.906 1 95.5 637 PHE A O 1
ATOM 4972 N N . VAL A 1 638 ? 4.262 35.594 20.859 1 97.5 638 VAL A N 1
ATOM 4973 C CA . VAL A 1 638 ? 2.842 35.938 20.859 1 97.5 638 VAL A CA 1
ATOM 4974 C C . VAL A 1 638 ? 2.281 35.844 19.438 1 97.5 638 VAL A C 1
ATOM 4976 O O . VAL A 1 638 ? 2.949 36.188 18.469 1 97.5 638 VAL A O 1
ATOM 4979 N N . ALA A 1 639 ? 1.124 35.281 19.312 1 97.75 639 ALA A N 1
ATOM 4980 C CA . ALA A 1 639 ? 0.315 35.25 18.094 1 97.75 639 ALA A CA 1
ATOM 4981 C C . ALA A 1 639 ? -1.032 35.938 18.312 1 97.75 639 ALA A C 1
ATOM 4983 O O . ALA A 1 639 ? -1.808 35.531 19.172 1 97.75 639 ALA A O 1
ATOM 4984 N N . LEU A 1 640 ? -1.271 36.969 17.562 1 98.44 640 LEU A N 1
ATOM 4985 C CA . LEU A 1 640 ? -2.506 37.75 17.656 1 98.44 640 LEU A CA 1
ATOM 4986 C C . LEU A 1 640 ? -3.318 37.625 16.359 1 98.44 640 LEU A C 1
ATOM 4988 O O . LEU A 1 640 ? -2.77 37.719 15.266 1 98.44 640 LEU A O 1
ATOM 4992 N N . THR A 1 641 ? -4.574 37.375 16.531 1 98.69 641 THR A N 1
ATOM 4993 C CA . THR A 1 641 ? -5.488 37.281 15.391 1 98.69 641 THR A CA 1
ATOM 4994 C C . THR A 1 641 ? -6.703 38.188 15.617 1 98.69 641 THR A C 1
ATOM 4996 O O . THR A 1 641 ? -7.355 38.125 16.656 1 98.69 641 THR A O 1
ATOM 4999 N N . TYR A 1 642 ? -6.996 39 14.664 1 98.75 642 TYR A N 1
ATOM 5000 C CA . TYR A 1 642 ? -8.25 39.719 14.609 1 98.75 642 TYR A CA 1
ATOM 5001 C C . TYR A 1 642 ? -9.062 39.344 13.375 1 98.75 642 TYR A C 1
ATOM 5003 O O . TYR A 1 642 ? -8.562 39.406 12.25 1 98.75 642 TYR A O 1
ATOM 5011 N N . SER A 1 643 ? -10.305 38.969 13.594 1 98.62 643 SER A N 1
ATOM 5012 C CA . SER A 1 643 ? -11.172 38.5 12.516 1 98.62 643 SER A CA 1
ATOM 5013 C C . SER A 1 643 ? -12.492 39.25 12.508 1 98.62 643 SER A C 1
ATOM 5015 O O . SER A 1 643 ? -13.281 39.156 13.453 1 98.62 643 SER A O 1
ATOM 5017 N N . ALA A 1 644 ? -12.727 39.938 11.461 1 98.31 644 ALA A N 1
ATOM 5018 C CA . ALA A 1 644 ? -14.023 40.562 11.203 1 98.31 644 ALA A CA 1
ATOM 5019 C C . ALA A 1 644 ? -14.727 39.906 10.023 1 98.31 644 ALA A C 1
ATOM 5021 O O . ALA A 1 644 ? -14.828 40.5 8.945 1 98.31 644 ALA A O 1
ATOM 5022 N N . PHE A 1 645 ? -15.242 38.812 10.273 1 98 645 PHE A N 1
ATOM 5023 C CA . PHE A 1 645 ? -15.883 38.031 9.234 1 98 645 PHE A CA 1
ATOM 5024 C C . PHE A 1 645 ? -17.406 38.156 9.297 1 98 645 PHE A C 1
ATOM 5026 O O . PHE A 1 645 ? -17.984 38.156 10.383 1 98 645 PHE A O 1
ATOM 5033 N N . LYS A 1 646 ? -18.047 38.25 8.125 1 97.12 646 LYS A N 1
ATOM 5034 C CA . LYS A 1 646 ? -19.484 38.5 8.102 1 97.12 646 LYS A CA 1
ATOM 5035 C C . LYS A 1 646 ? -20.141 37.812 6.934 1 97.12 646 LYS A C 1
ATOM 5037 O O . LYS A 1 646 ? -19.5 37.531 5.918 1 97.12 646 LYS A O 1
ATOM 5042 N N . PHE A 1 647 ? -21.438 37.562 7.156 1 95.31 647 PHE A N 1
ATOM 5043 C CA . PHE A 1 647 ? -22.281 37.156 6.047 1 95.31 647 PHE A CA 1
ATOM 5044 C C . PHE A 1 647 ? -22.609 38.312 5.141 1 95.31 647 PHE A C 1
ATOM 5046 O O . PHE A 1 647 ? -22.984 39.406 5.621 1 95.31 647 PHE A O 1
ATOM 5053 N N . ARG A 1 648 ? -22.453 38.156 3.85 1 94.75 648 ARG A N 1
ATOM 5054 C CA . ARG A 1 648 ? -22.812 39.188 2.898 1 94.75 648 ARG A CA 1
ATOM 5055 C C . ARG A 1 648 ? -24.156 38.906 2.229 1 94.75 648 ARG A C 1
ATOM 5057 O O . ARG A 1 648 ? -24.984 39.781 2.076 1 94.75 648 ARG A O 1
ATOM 5064 N N . ASP A 1 649 ? -24.25 37.75 1.705 1 90.12 649 ASP A N 1
ATOM 5065 C CA . ASP A 1 649 ? -25.484 37.188 1.144 1 90.12 649 ASP A CA 1
ATOM 5066 C C . ASP A 1 649 ? -25.688 35.75 1.62 1 90.12 649 ASP A C 1
ATOM 5068 O O . ASP A 1 649 ? -25.062 34.812 1.118 1 90.12 649 ASP A O 1
ATOM 5072 N N . TYR A 1 650 ? -26.5 35.688 2.605 1 87.81 650 TYR A N 1
ATOM 5073 C CA . TYR A 1 650 ? -26.75 34.406 3.234 1 87.81 650 TYR A CA 1
ATOM 5074 C C . TYR A 1 650 ? -28.234 34.219 3.521 1 87.81 650 TYR A C 1
ATOM 5076 O O . TYR A 1 650 ? -28.75 34.75 4.512 1 87.81 650 TYR A O 1
ATOM 5084 N N . GLN A 1 651 ? -28.812 33.438 2.709 1 82.94 651 GLN A N 1
ATOM 5085 C CA . GLN A 1 651 ? -30.25 33.219 2.795 1 82.94 651 GLN A CA 1
ATOM 5086 C C . GLN A 1 651 ? -30.594 31.734 2.965 1 82.94 651 GLN A C 1
ATOM 5088 O O . GLN A 1 651 ? -29.922 30.875 2.381 1 82.94 651 GLN A O 1
ATOM 5093 N N . ILE A 1 652 ? -31.438 31.453 3.828 1 78.38 652 ILE A N 1
ATOM 5094 C CA . ILE A 1 652 ? -31.938 30.094 4.012 1 78.38 652 ILE A CA 1
ATOM 5095 C C . ILE A 1 652 ? -33.156 29.859 3.094 1 78.38 652 ILE A C 1
ATOM 5097 O O . ILE A 1 652 ? -34.062 30.672 3.062 1 78.38 652 ILE A O 1
ATOM 5101 N N . LEU A 1 653 ? -32.969 28.812 2.348 1 72.25 653 LEU A N 1
ATOM 5102 C CA . LEU A 1 653 ? -34.031 28.469 1.416 1 72.25 653 LEU A CA 1
ATOM 5103 C C . LEU A 1 653 ? -34.75 27.188 1.859 1 72.25 653 LEU A C 1
ATOM 5105 O O . LEU A 1 653 ? -34.156 26.297 2.443 1 72.25 653 LEU A O 1
ATOM 5109 N N . ASN A 1 654 ? -36.031 27.125 1.778 1 67.75 654 ASN A N 1
ATOM 5110 C CA . ASN A 1 654 ? -36.75 25.891 2.023 1 67.75 654 ASN A CA 1
ATOM 5111 C C . ASN A 1 654 ? -36.688 24.969 0.804 1 67.75 654 ASN A C 1
ATOM 5113 O O . ASN A 1 654 ? -36 25.25 -0.162 1 67.75 654 ASN A O 1
ATOM 5117 N N . ALA A 1 655 ? -37.312 23.766 0.815 1 61.53 655 ALA A N 1
ATOM 5118 C CA . ALA A 1 655 ? -37.312 22.734 -0.215 1 61.53 655 ALA A CA 1
ATOM 5119 C C . ALA A 1 655 ? -37.812 23.266 -1.544 1 61.53 655 ALA A C 1
ATOM 5121 O O . ALA A 1 655 ? -37.531 22.703 -2.604 1 61.53 655 ALA A O 1
ATOM 5122 N N . LYS A 1 656 ? -38.75 24.453 -1.609 1 64.38 656 LYS A N 1
ATOM 5123 C CA . LYS A 1 656 ? -39.375 25.047 -2.795 1 64.38 656 LYS A CA 1
ATOM 5124 C C . LYS A 1 656 ? -38.562 26.234 -3.295 1 64.38 656 LYS A C 1
ATOM 5126 O O . LYS A 1 656 ? -39.031 27.031 -4.109 1 64.38 656 LYS A O 1
ATOM 5131 N N . ASN A 1 657 ? -37.344 26.422 -2.623 1 68.69 657 ASN A N 1
ATOM 5132 C CA . ASN A 1 657 ? -36.375 27.469 -2.949 1 68.69 657 ASN A CA 1
ATOM 5133 C C . ASN A 1 657 ? -36.875 28.844 -2.531 1 68.69 657 ASN A C 1
ATOM 5135 O O . ASN A 1 657 ? -36.562 29.844 -3.186 1 68.69 657 ASN A O 1
ATOM 5139 N N . GLU A 1 658 ? -37.688 28.891 -1.579 1 77.31 658 GLU A N 1
ATOM 5140 C CA . GLU A 1 658 ? -38.156 30.156 -1.032 1 77.31 658 GLU A CA 1
ATOM 5141 C C . GLU A 1 658 ? -37.281 30.578 0.163 1 77.31 658 GLU A C 1
ATOM 5143 O O . GLU A 1 658 ? -36.906 29.75 0.974 1 77.31 658 GLU A O 1
ATOM 5148 N N . VAL A 1 659 ? -36.969 31.906 0.183 1 81.06 659 VAL A N 1
ATOM 5149 C CA . VAL A 1 659 ? -36.156 32.438 1.275 1 81.06 659 VAL A CA 1
ATOM 5150 C C . VAL A 1 659 ? -36.969 32.438 2.568 1 81.06 659 VAL A C 1
ATOM 5152 O O . VAL A 1 659 ? -38.031 33.062 2.645 1 81.06 659 VAL A O 1
ATOM 5155 N N . THR A 1 660 ? -36.531 31.719 3.611 1 81 660 THR A N 1
ATOM 5156 C CA . THR A 1 660 ? -37.219 31.656 4.895 1 81 660 THR A CA 1
ATOM 5157 C C . THR A 1 660 ? -36.531 32.5 5.938 1 81 660 THR A C 1
ATOM 5159 O O . THR A 1 660 ? -37.125 32.906 6.934 1 81 660 THR A O 1
ATOM 5162 N N . ALA A 1 661 ? -35.281 32.812 5.742 1 85.19 661 ALA A N 1
ATOM 5163 C CA . ALA A 1 661 ? -34.531 33.656 6.648 1 85.19 661 ALA A CA 1
ATOM 5164 C C . ALA A 1 661 ? -33.312 34.25 5.949 1 85.19 661 ALA A C 1
ATOM 5166 O O . ALA A 1 661 ? -32.812 33.688 4.98 1 85.19 661 ALA A O 1
ATOM 5167 N N . SER A 1 662 ? -32.938 35.406 6.32 1 89.56 662 SER A N 1
ATOM 5168 C CA . SER A 1 662 ? -31.703 36.062 5.859 1 89.56 662 SER A CA 1
ATOM 5169 C C . SER A 1 662 ? -30.828 36.5 7.031 1 89.56 662 SER A C 1
ATOM 5171 O O . SER A 1 662 ? -31.328 37.031 8.016 1 89.56 662 SER A O 1
ATOM 5173 N N . TYR A 1 663 ? -29.609 36.25 6.973 1 91.88 663 TYR A N 1
ATOM 5174 C CA . TYR A 1 663 ? -28.703 36.594 8.055 1 91.88 663 TYR A CA 1
ATOM 5175 C C . TYR A 1 663 ? -27.625 37.562 7.578 1 91.88 663 TYR A C 1
ATOM 5177 O O . TYR A 1 663 ? -26.547 37.625 8.156 1 91.88 663 TYR A O 1
ATOM 5185 N N . ASN A 1 664 ? -27.922 38.344 6.547 1 93.31 664 ASN A N 1
ATOM 5186 C CA . ASN A 1 664 ? -27 39.344 5.988 1 93.31 664 ASN A CA 1
ATOM 5187 C C . ASN A 1 664 ? -26.484 40.312 7.059 1 93.31 664 ASN A C 1
ATOM 5189 O O . ASN A 1 664 ? -27.266 40.875 7.812 1 93.31 664 ASN A O 1
ATOM 5193 N N . GLY A 1 665 ? -25.125 40.438 7.129 1 95.06 665 GLY A N 1
ATOM 5194 C CA . GLY A 1 665 ? -24.516 41.375 8.039 1 95.06 665 GLY A CA 1
ATOM 5195 C C . GLY A 1 665 ? -24.109 40.75 9.367 1 95.06 665 GLY A C 1
ATOM 5196 O O . GLY A 1 665 ? -23.312 41.344 10.117 1 95.06 665 GLY A O 1
ATOM 5197 N N . ASN A 1 666 ? -24.641 39.625 9.656 1 95.81 666 ASN A N 1
ATOM 5198 C CA . ASN A 1 666 ? -24.297 38.938 10.906 1 95.81 666 ASN A CA 1
ATOM 5199 C C . ASN A 1 666 ? -22.844 38.469 10.906 1 95.81 666 ASN A C 1
ATOM 5201 O O . ASN A 1 666 ? -22.234 38.344 9.844 1 95.81 666 ASN A O 1
ATOM 5205 N N . ALA A 1 667 ? -22.344 38.312 12.125 1 97 667 ALA A N 1
ATOM 5206 C CA . ALA A 1 667 ? -21 37.75 12.273 1 97 667 ALA A CA 1
ATOM 5207 C C . ALA A 1 667 ? -20.984 36.281 11.867 1 97 667 ALA A C 1
ATOM 5209 O O . ALA A 1 667 ? -21.938 35.562 12.109 1 97 667 ALA A O 1
ATOM 5210 N N . LEU A 1 668 ? -19.953 35.969 11.203 1 95.56 668 LEU A N 1
ATOM 5211 C CA . LEU A 1 668 ? -19.828 34.562 10.805 1 95.56 668 LEU A CA 1
ATOM 5212 C C . LEU A 1 668 ? -19.844 33.656 12.031 1 95.56 668 LEU A C 1
ATOM 5214 O O . LEU A 1 668 ? -19.094 33.906 12.984 1 95.56 668 LEU A O 1
ATOM 5218 N N . THR A 1 669 ? -20.641 32.656 12.008 1 94.38 669 THR A N 1
ATOM 5219 C CA . THR A 1 669 ? -20.781 31.703 13.102 1 94.38 669 THR A CA 1
ATOM 5220 C C . THR A 1 669 ? -19.484 30.953 13.352 1 94.38 669 THR A C 1
ATOM 5222 O O . THR A 1 669 ? -18.797 30.547 12.406 1 94.38 669 THR A O 1
ATOM 5225 N N . GLY A 1 670 ? -19.078 30.797 14.633 1 95.75 670 GLY A N 1
ATOM 5226 C CA . GLY A 1 670 ? -17.922 30.016 15.023 1 95.75 670 GLY A CA 1
ATOM 5227 C C . GLY A 1 670 ? -16.625 30.812 14.992 1 95.75 670 GLY A C 1
ATOM 5228 O O . GLY A 1 670 ? -15.547 30.234 15.156 1 95.75 670 GLY A O 1
ATOM 5229 N N . ILE A 1 671 ? -16.719 32.094 14.773 1 97.31 671 ILE A N 1
ATOM 5230 C CA . ILE A 1 671 ? -15.516 32.906 14.68 1 97.31 671 ILE A CA 1
ATOM 5231 C C . ILE A 1 671 ? -15.453 33.875 15.875 1 97.31 671 ILE A C 1
ATOM 5233 O O . ILE A 1 671 ? -16.391 34.625 16.125 1 97.31 671 ILE A O 1
ATOM 5237 N N . SER A 1 672 ? -14.32 33.812 16.547 1 97.25 672 SER A N 1
ATOM 5238 C CA . SER A 1 672 ? -14.016 34.812 17.578 1 97.25 672 SER A CA 1
ATOM 5239 C C . SER A 1 672 ? -13.25 36 16.984 1 97.25 672 SER A C 1
ATOM 5241 O O . SER A 1 672 ? -12.25 35.812 16.281 1 97.25 672 SER A O 1
ATOM 5243 N N . PRO A 1 673 ? -13.664 37.125 17.297 1 97.88 673 PRO A N 1
ATOM 5244 C CA . PRO A 1 673 ? -12.969 38.281 16.734 1 97.88 673 PRO A CA 1
ATOM 5245 C C . PRO A 1 673 ? -11.5 38.344 17.156 1 97.88 673 PRO A C 1
ATOM 5247 O O . PRO A 1 673 ? -10.633 38.625 16.328 1 97.88 673 PRO A O 1
ATOM 5250 N N . TRP A 1 674 ? -11.297 38.125 18.422 1 98.25 674 TRP A N 1
ATOM 5251 C CA . TRP A 1 674 ? -9.922 38.156 18.922 1 98.25 674 TRP A CA 1
ATOM 5252 C C . TRP A 1 674 ? -9.5 36.781 19.453 1 98.25 674 TRP A C 1
ATOM 5254 O O . TRP A 1 674 ? -10.227 36.156 20.25 1 98.25 674 TRP A O 1
ATOM 5264 N N . VAL A 1 675 ? -8.414 36.344 19 1 98.56 675 VAL A N 1
ATOM 5265 C CA . VAL A 1 675 ? -7.754 35.156 19.547 1 98.56 675 VAL A CA 1
ATOM 5266 C C . VAL A 1 675 ? -6.289 35.5 19.844 1 98.56 675 VAL A C 1
ATOM 5268 O O . VAL A 1 675 ? -5.59 36.062 19.016 1 98.56 675 VAL A O 1
ATOM 5271 N N . ILE A 1 676 ? -5.832 35.125 21.016 1 98.62 676 ILE A N 1
ATOM 5272 C CA . ILE A 1 676 ? -4.461 35.406 21.438 1 98.62 676 ILE A CA 1
ATOM 5273 C C . ILE A 1 676 ? -3.795 34.125 21.922 1 98.62 676 ILE A C 1
ATOM 5275 O O . ILE A 1 676 ? -4.355 33.406 22.734 1 98.62 676 ILE A O 1
ATOM 5279 N N . SER A 1 677 ? -2.723 33.812 21.359 1 98.06 677 SER A N 1
ATOM 5280 C CA . SER A 1 677 ? -1.83 32.781 21.891 1 98.06 677 SER A CA 1
ATOM 5281 C C . SER A 1 677 ? -0.477 33.375 22.281 1 98.06 677 SER A C 1
ATOM 5283 O O . SER A 1 677 ? 0.108 34.156 21.516 1 98.06 677 SER A O 1
ATOM 5285 N N . ALA A 1 678 ? -0.03 33.094 23.422 1 98.06 678 ALA A N 1
ATOM 5286 C CA . ALA A 1 678 ? 1.266 33.562 23.906 1 98.06 678 ALA A CA 1
ATOM 5287 C C . ALA A 1 678 ? 1.995 32.469 24.688 1 98.06 678 ALA A C 1
ATOM 5289 O O . ALA A 1 678 ? 1.369 31.531 25.188 1 98.06 678 ALA A O 1
ATOM 5290 N N . GLY A 1 679 ? 3.311 32.625 24.734 1 97.31 679 GLY A N 1
ATOM 5291 C CA . GLY A 1 679 ? 4.066 31.641 25.484 1 97.31 679 GLY A CA 1
ATOM 5292 C C . GLY A 1 679 ? 5.473 32.094 25.828 1 97.31 679 GLY A C 1
ATOM 5293 O O . GLY A 1 679 ? 5.887 33.188 25.453 1 97.31 679 GLY A O 1
ATOM 5294 N N . LEU A 1 680 ? 6.086 31.266 26.625 1 97.44 680 LEU A N 1
ATOM 5295 C CA . LEU A 1 680 ? 7.457 31.484 27.078 1 97.44 680 LEU A CA 1
ATOM 5296 C C . LEU A 1 680 ? 8.234 30.172 27.109 1 97.44 680 LEU A C 1
ATOM 5298 O O . LEU A 1 680 ? 7.805 29.203 27.734 1 97.44 680 LEU A O 1
ATOM 5302 N N . ASP A 1 681 ? 9.328 30.125 26.406 1 96.62 681 ASP A N 1
ATOM 5303 C CA . ASP A 1 681 ? 10.258 29.016 26.453 1 96.62 681 ASP A CA 1
ATOM 5304 C C . ASP A 1 681 ? 11.477 29.344 27.312 1 96.62 681 ASP A C 1
ATOM 5306 O O . ASP A 1 681 ? 12.156 30.359 27.062 1 96.62 681 ASP A O 1
ATOM 5310 N N . LEU A 1 682 ? 11.719 28.516 28.25 1 97.31 682 LEU A N 1
ATOM 5311 C CA . LEU A 1 682 ? 12.891 28.641 29.109 1 97.31 682 LEU A CA 1
ATOM 5312 C C . LEU A 1 682 ? 13.695 27.359 29.125 1 97.31 682 LEU A C 1
ATOM 5314 O O . LEU A 1 682 ? 13.164 26.297 29.469 1 97.31 682 LEU A O 1
ATOM 5318 N N . GLU A 1 683 ? 14.914 27.438 28.734 1 95.75 683 GLU A N 1
ATOM 5319 C CA . GLU A 1 683 ? 15.828 26.312 28.797 1 95.75 683 GLU A CA 1
ATOM 5320 C C . GLU A 1 683 ? 17.156 26.703 29.438 1 95.75 683 GLU A C 1
ATOM 5322 O O . GLU A 1 683 ? 17.672 27.797 29.188 1 95.75 683 GLU A O 1
ATOM 5327 N N . THR A 1 684 ? 17.719 25.828 30.219 1 96 684 THR A N 1
ATOM 5328 C CA . THR A 1 684 ? 18.984 26.094 30.875 1 96 684 THR A CA 1
ATOM 5329 C C . THR A 1 684 ? 20.094 25.203 30.312 1 96 684 THR A C 1
ATOM 5331 O O . THR A 1 684 ? 19.797 24.172 29.688 1 96 684 THR A O 1
ATOM 5334 N N . ARG A 1 685 ? 21.266 25.531 30.562 1 92.38 685 ARG A N 1
ATOM 5335 C CA . ARG A 1 685 ? 22.422 24.766 30.094 1 92.38 685 ARG A CA 1
ATOM 5336 C C . ARG A 1 685 ? 22.547 23.453 30.844 1 92.38 685 ARG A C 1
ATOM 5338 O O . ARG A 1 685 ? 23.094 22.484 30.312 1 92.38 685 ARG A O 1
ATOM 5345 N N . PHE A 1 686 ? 22.078 23.469 32.031 1 91.94 686 PHE A N 1
ATOM 5346 C CA . PHE A 1 686 ? 22.234 22.25 32.812 1 91.94 686 PHE A CA 1
ATOM 5347 C C . PHE A 1 686 ? 21.062 21.297 32.562 1 91.94 686 PHE A C 1
ATOM 5349 O O . PHE A 1 686 ? 20.953 20.25 33.219 1 91.94 686 PHE A O 1
ATOM 5356 N N . GLY A 1 687 ? 20.156 21.656 31.797 1 95.31 687 GLY A N 1
ATOM 5357 C CA . GLY A 1 687 ? 19.203 20.688 31.281 1 95.31 687 GLY A CA 1
ATOM 5358 C C . GLY A 1 687 ? 17.781 20.953 31.75 1 95.31 687 GLY A C 1
ATOM 5359 O O . GLY A 1 687 ? 16.828 20.406 31.188 1 95.31 687 GLY A O 1
ATOM 5360 N N . LEU A 1 688 ? 17.625 21.828 32.75 1 97.69 688 LEU A N 1
ATOM 5361 C CA . LEU A 1 688 ? 16.281 22.188 33.219 1 97.69 688 LEU A CA 1
ATOM 5362 C C . LEU A 1 688 ? 15.578 23.062 32.188 1 97.69 688 LEU A C 1
ATOM 5364 O O . LEU A 1 688 ? 16.188 23.969 31.609 1 97.69 688 LEU A O 1
ATOM 5368 N N . TYR A 1 689 ? 14.305 22.812 32 1 97.75 689 TYR A N 1
ATOM 5369 C CA . TYR A 1 689 ? 13.547 23.656 31.094 1 97.75 689 TYR A CA 1
ATOM 5370 C C . TYR A 1 689 ? 12.133 23.875 31.594 1 97.75 689 TYR A C 1
ATOM 5372 O O . TYR A 1 689 ? 11.656 23.141 32.469 1 97.75 689 TYR A O 1
ATOM 5380 N N . GLY A 1 690 ? 11.477 24.875 31.094 1 98.12 690 GLY A N 1
ATOM 5381 C CA . GLY A 1 690 ? 10.102 25.234 31.391 1 98.12 690 GLY A CA 1
ATOM 5382 C C . GLY A 1 690 ? 9.398 25.922 30.25 1 98.12 690 GLY A C 1
ATOM 5383 O O . GLY A 1 690 ? 9.992 26.734 29.547 1 98.12 690 GLY A O 1
ATOM 5384 N N . TYR A 1 691 ? 8.188 25.547 30.078 1 98.25 691 TYR A N 1
ATOM 5385 C CA . TYR A 1 691 ? 7.363 26.125 29.031 1 98.25 691 TYR A CA 1
ATOM 5386 C C . TYR A 1 691 ? 6.035 26.625 29.594 1 98.25 691 TYR A C 1
ATOM 5388 O O . TYR A 1 691 ? 5.445 25.984 30.469 1 98.25 691 TYR A O 1
ATOM 5396 N N . LEU A 1 692 ? 5.648 27.766 29.172 1 97.69 692 LEU A N 1
ATOM 5397 C CA . LEU A 1 692 ? 4.352 28.344 29.5 1 97.69 692 LEU A CA 1
ATOM 5398 C C . LEU A 1 692 ? 3.574 28.703 28.234 1 97.69 692 LEU A C 1
ATOM 5400 O O . LEU A 1 692 ? 4.145 29.234 27.281 1 97.69 692 LEU A O 1
ATOM 5404 N N . ASN A 1 693 ? 2.328 28.328 28.219 1 97.12 693 ASN A N 1
ATOM 5405 C CA . ASN A 1 693 ? 1.451 28.641 27.094 1 97.12 693 ASN A CA 1
ATOM 5406 C C . ASN A 1 693 ? 0.144 29.281 27.562 1 97.12 693 ASN A C 1
ATOM 5408 O O . ASN A 1 693 ? -0.495 28.781 28.5 1 97.12 693 ASN A O 1
ATOM 5412 N N . TYR A 1 694 ? -0.205 30.344 26.969 1 97.94 694 TYR A N 1
ATOM 5413 C CA . TYR A 1 694 ? -1.441 31.062 27.234 1 97.94 694 TYR A CA 1
ATOM 5414 C C . TYR A 1 694 ? -2.305 31.141 25.984 1 97.94 694 TYR A C 1
ATOM 5416 O O . TYR A 1 694 ? -1.797 31.391 24.891 1 97.94 694 TYR A O 1
ATOM 5424 N N . TYR A 1 695 ? -3.607 30.859 26.109 1 98 695 TYR A N 1
ATOM 5425 C CA . TYR A 1 695 ? -4.543 30.922 25 1 98 695 TYR A CA 1
ATOM 5426 C C . TYR A 1 695 ? -5.824 31.641 25.391 1 98 695 TYR A C 1
ATOM 5428 O O . TYR A 1 695 ? -6.422 31.328 26.422 1 98 695 TYR A O 1
ATOM 5436 N N . TYR A 1 696 ? -6.199 32.625 24.625 1 98.44 696 TYR A N 1
ATOM 5437 C CA . TYR A 1 696 ? -7.43 33.375 24.844 1 98.44 696 TYR A CA 1
ATOM 5438 C C . TYR A 1 696 ? -8.32 33.312 23.594 1 98.44 696 TYR A C 1
ATOM 5440 O O . TYR A 1 696 ? -7.844 33.531 22.484 1 98.44 696 TYR A O 1
ATOM 5448 N N . ASN A 1 697 ? -9.555 33.031 23.812 1 97.88 697 ASN A N 1
ATOM 5449 C CA . ASN A 1 697 ? -10.586 33.031 22.766 1 97.88 697 ASN A CA 1
ATOM 5450 C C . ASN A 1 697 ? -11.75 33.969 23.141 1 97.88 697 ASN A C 1
ATOM 5452 O O . ASN A 1 697 ? -12.414 33.75 24.156 1 97.88 697 ASN A O 1
ATOM 5456 N N . ASP A 1 698 ? -12.039 34.875 22.281 1 98.06 698 ASP A N 1
ATOM 5457 C CA . ASP A 1 698 ? -13.078 35.844 22.516 1 98.06 698 ASP A CA 1
ATOM 5458 C C . ASP A 1 698 ? -14.469 35.25 22.375 1 98.06 698 ASP A C 1
ATOM 5460 O O . ASP A 1 698 ? -14.602 34.062 22.016 1 98.06 698 ASP A O 1
ATOM 5464 N N . LYS A 1 699 ? -15.508 36.062 22.797 1 97.12 699 LYS A N 1
ATOM 5465 C CA . LYS A 1 699 ? -16.906 35.688 22.625 1 97.12 699 LYS A CA 1
ATOM 5466 C C . LYS A 1 699 ? -17.203 35.312 21.172 1 97.12 699 LYS A C 1
ATOM 5468 O O . LYS A 1 699 ? -16.734 36 20.25 1 97.12 699 LYS A O 1
ATOM 5473 N N . MET A 1 700 ? -17.969 34.219 20.969 1 95.56 700 MET A N 1
ATOM 5474 C CA . MET A 1 700 ? -18.125 33.656 19.625 1 95.56 700 MET A CA 1
ATOM 5475 C C . MET A 1 700 ? -19.578 33.312 19.344 1 95.56 700 MET A C 1
ATOM 5477 O O . MET A 1 700 ? -20.25 32.688 20.188 1 95.56 700 MET A O 1
ATOM 5481 N N . PRO A 1 701 ? -20.141 33.75 18.203 1 97.12 701 PRO A N 1
ATOM 5482 C CA . PRO A 1 701 ? -21.5 33.344 17.891 1 97.12 701 PRO A CA 1
ATOM 5483 C C . PRO A 1 701 ? -21.625 31.828 17.672 1 97.12 701 PRO A C 1
ATOM 5485 O O . PRO A 1 701 ? -20.766 31.219 17.016 1 97.12 701 PRO A O 1
ATOM 5488 N N . LEU A 1 702 ? -22.75 31.234 18.141 1 96.19 702 LEU A N 1
ATOM 5489 C CA . LEU A 1 702 ? -22.953 29.797 18.078 1 96.19 702 LEU A CA 1
ATOM 5490 C C . LEU A 1 702 ? -23.875 29.438 16.906 1 96.19 702 LEU A C 1
ATOM 5492 O O . LEU A 1 702 ? -23.953 28.266 16.516 1 96.19 702 LEU A O 1
ATOM 5496 N N . ASN A 1 703 ? -24.547 30.375 16.359 1 92.81 703 ASN A N 1
ATOM 5497 C CA . ASN A 1 703 ? -25.453 30.125 15.242 1 92.81 703 ASN A CA 1
ATOM 5498 C C . ASN A 1 703 ? -25.453 31.297 14.258 1 92.81 703 ASN A C 1
ATOM 5500 O O . ASN A 1 703 ? -24.938 32.375 14.562 1 92.81 703 ASN A O 1
ATOM 5504 N N . ASP A 1 704 ? -26.094 31.125 13.141 1 91.06 704 ASP A N 1
ATOM 5505 C CA . ASP A 1 704 ? -26.047 32.094 12.062 1 91.06 704 ASP A CA 1
ATOM 5506 C C . ASP A 1 704 ? -26.875 33.344 12.398 1 91.06 704 ASP A C 1
ATOM 5508 O O . ASP A 1 704 ? -26.609 34.438 11.898 1 91.06 704 ASP A O 1
ATOM 5512 N N . LYS A 1 705 ? -27.844 33.125 13.234 1 92.12 705 LYS A N 1
ATOM 5513 C CA . LYS A 1 705 ? -28.703 34.219 13.648 1 92.12 705 LYS A CA 1
ATOM 5514 C C . LYS A 1 705 ? -28 35.156 14.641 1 92.12 705 LYS A C 1
ATOM 5516 O O . LYS A 1 705 ? -28.438 36.281 14.883 1 92.12 705 LYS A O 1
ATOM 5521 N N . ASN A 1 706 ? -26.969 34.75 15.203 1 96 706 ASN A N 1
ATOM 5522 C CA . ASN A 1 706 ? -26.234 35.438 16.25 1 96 706 ASN A CA 1
ATOM 5523 C C . ASN A 1 706 ? -27.094 35.688 17.484 1 96 706 ASN A C 1
ATOM 5525 O O . ASN A 1 706 ? -27.094 36.781 18.047 1 96 706 ASN A O 1
ATOM 5529 N N . SER A 1 707 ? -27.859 34.75 17.812 1 94.56 707 SER A N 1
ATOM 5530 C CA . SER A 1 707 ? -28.703 34.844 19 1 94.56 707 SER A CA 1
ATOM 5531 C C . SER A 1 707 ? -28.016 34.219 20.219 1 94.56 707 SER A C 1
ATOM 5533 O O . SER A 1 707 ? -28.281 34.625 21.344 1 94.56 707 SER A O 1
ATOM 5535 N N . ASP A 1 708 ? -27.266 33.219 19.984 1 94.88 708 ASP A N 1
ATOM 5536 C CA . ASP A 1 708 ? -26.547 32.531 21.062 1 94.88 708 ASP A CA 1
ATOM 5537 C C . ASP A 1 708 ? -25.031 32.688 20.906 1 94.88 708 ASP A C 1
ATOM 5539 O O . ASP A 1 708 ? -24.516 32.688 19.781 1 94.88 708 ASP A O 1
ATOM 5543 N N . TYR A 1 709 ? -24.344 32.844 22.078 1 96.31 709 TYR A N 1
ATOM 5544 C CA . TYR A 1 709 ? -22.891 33.062 22.062 1 96.31 709 TYR A CA 1
ATOM 5545 C C . TYR A 1 709 ? -22.203 32.156 23.062 1 96.31 709 TYR A C 1
ATOM 5547 O O . TYR A 1 709 ? -22.781 31.797 24.094 1 96.31 709 TYR A O 1
ATOM 5555 N N . ASN A 1 710 ? -21.109 31.75 22.703 1 96.62 710 ASN A N 1
ATOM 5556 C CA . ASN A 1 710 ? -20.188 31.141 23.672 1 96.62 710 ASN A CA 1
ATOM 5557 C C . ASN A 1 710 ? -19.359 32.188 24.391 1 96.62 710 ASN A C 1
ATOM 5559 O O . ASN A 1 710 ? -18.781 33.062 23.75 1 96.62 710 ASN A O 1
ATOM 5563 N N . ALA A 1 711 ? -19.234 32.125 25.656 1 96.25 711 ALA A N 1
ATOM 5564 C CA . ALA A 1 711 ? -18.469 33.094 26.438 1 96.25 711 ALA A CA 1
ATOM 5565 C C . ALA A 1 711 ? -16.984 33 26.125 1 96.25 711 ALA A C 1
ATOM 5567 O O . ALA A 1 711 ? -16.484 31.953 25.734 1 96.25 711 ALA A O 1
ATOM 5568 N N . SER A 1 712 ? -16.328 34.125 26.266 1 97.62 712 SER A N 1
ATOM 5569 C CA . SER A 1 712 ? -14.875 34.094 26.141 1 97.62 712 SER A CA 1
ATOM 5570 C C . SER A 1 712 ? -14.234 33.219 27.203 1 97.62 712 SER A C 1
ATOM 5572 O O . SER A 1 712 ? -14.812 33.031 28.281 1 97.62 712 SER A O 1
ATOM 5574 N N . TYR A 1 713 ? -13.062 32.688 26.922 1 97.31 713 TYR A N 1
ATOM 5575 C CA . TYR A 1 713 ? -12.328 31.906 27.906 1 97.31 713 TYR A CA 1
ATOM 5576 C C . TYR A 1 713 ? -10.828 32.031 27.688 1 97.31 713 TYR A C 1
ATOM 5578 O O . TYR A 1 713 ? -10.383 32.469 26.625 1 97.31 713 TYR A O 1
ATOM 5586 N N . GLN A 1 714 ? -10.078 31.656 28.625 1 97.44 714 GLN A N 1
ATOM 5587 C CA . GLN A 1 714 ? -8.617 31.625 28.562 1 97.44 714 GLN A CA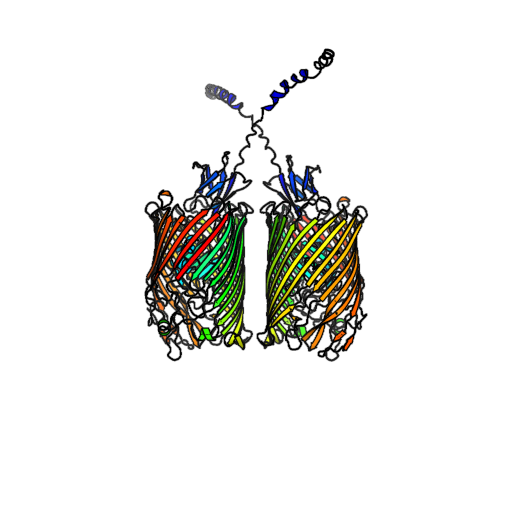 1
ATOM 5588 C C . GLN A 1 714 ? -8.062 30.406 29.281 1 97.44 714 GLN A C 1
ATOM 5590 O O . GLN A 1 714 ? -8.609 29.969 30.297 1 97.44 714 GLN A O 1
ATOM 5595 N N . VAL A 1 715 ? -7.043 29.875 28.766 1 97.25 715 VAL A N 1
ATOM 5596 C CA . VAL A 1 715 ? -6.414 28.672 29.312 1 97.25 715 VAL A CA 1
ATOM 5597 C C . VAL A 1 715 ? -4.902 28.859 29.375 1 97.25 715 VAL A C 1
ATOM 5599 O O . VAL A 1 715 ? -4.301 29.438 28.469 1 97.25 715 VAL A O 1
ATOM 5602 N N . VAL A 1 716 ? -4.355 28.422 30.484 1 97.88 716 VAL A N 1
ATOM 5603 C CA . VAL A 1 716 ? -2.906 28.469 30.672 1 97.88 716 VAL A CA 1
ATOM 5604 C C . VAL A 1 716 ? -2.381 27.062 30.938 1 97.88 716 VAL A C 1
ATOM 5606 O O . VAL A 1 716 ? -2.941 26.312 31.75 1 97.88 716 VAL A O 1
ATOM 5609 N N . ASN A 1 717 ? -1.356 26.672 30.25 1 97.94 717 ASN A N 1
ATOM 5610 C CA . ASN A 1 717 ? -0.661 25.391 30.422 1 97.94 717 ASN A CA 1
ATOM 5611 C C . ASN A 1 717 ? 0.804 25.609 30.797 1 97.94 717 ASN A C 1
ATOM 5613 O O . ASN A 1 717 ? 1.426 26.578 30.359 1 97.94 717 ASN A O 1
ATOM 5617 N N . ALA A 1 718 ? 1.268 24.688 31.562 1 98.25 718 ALA A N 1
ATOM 5618 C CA . ALA A 1 718 ? 2.666 24.766 31.969 1 98.25 718 ALA A CA 1
ATOM 5619 C C . ALA A 1 718 ? 3.32 23.391 31.938 1 98.25 718 ALA A C 1
ATOM 5621 O O . ALA A 1 718 ? 2.674 22.375 32.25 1 98.25 718 ALA A O 1
ATOM 5622 N N . LYS A 1 719 ? 4.602 23.406 31.641 1 98.25 719 LYS A N 1
ATOM 5623 C CA . LYS A 1 719 ? 5.41 22.188 31.625 1 98.25 719 LYS A CA 1
ATOM 5624 C C . LYS A 1 719 ? 6.824 22.469 32.125 1 98.25 719 LYS A C 1
ATOM 5626 O O . LYS A 1 719 ? 7.418 23.484 31.797 1 98.25 719 LYS A O 1
ATOM 5631 N N . VAL A 1 720 ? 7.344 21.594 32.938 1 98.44 720 VAL A N 1
ATOM 5632 C CA . VAL A 1 720 ? 8.719 21.656 33.406 1 98.44 720 VAL A CA 1
ATOM 5633 C C . VAL A 1 720 ? 9.406 20.312 33.219 1 98.44 720 VAL A C 1
ATOM 5635 O O . VAL A 1 720 ? 8.75 19.266 33.219 1 98.44 720 VAL A O 1
ATOM 5638 N N . GLY A 1 721 ? 10.68 20.406 33 1 98.19 721 GLY A N 1
ATOM 5639 C CA . GLY A 1 721 ? 11.383 19.141 32.844 1 98.19 721 GLY A CA 1
ATOM 5640 C C . GLY A 1 721 ? 12.891 19.297 32.875 1 98.19 721 GLY A C 1
ATOM 5641 O O . GLY A 1 721 ? 13.406 20.391 33.094 1 98.19 721 GLY A O 1
ATOM 5642 N N . TYR A 1 722 ? 13.5 18.141 32.781 1 98 722 TYR A N 1
ATOM 5643 C CA . TYR A 1 722 ? 14.953 18.031 32.75 1 98 722 TYR A CA 1
ATOM 5644 C C . TYR A 1 722 ? 15.391 17.078 31.641 1 98 722 TYR A C 1
ATOM 5646 O O . TYR A 1 722 ? 14.914 15.953 31.547 1 98 722 TYR A O 1
ATOM 5654 N N . LYS A 1 723 ? 16.25 17.594 30.891 1 96.25 723 LYS A N 1
ATOM 5655 C CA . LYS A 1 723 ? 16.844 16.797 29.812 1 96.25 723 LYS A CA 1
ATOM 5656 C C . LYS A 1 723 ? 18.359 16.797 29.891 1 96.25 723 LYS A C 1
ATOM 5658 O O . LYS A 1 723 ? 18.984 17.859 29.906 1 96.25 723 LYS A O 1
ATOM 5663 N N . GLY A 1 724 ? 18.922 15.586 29.922 1 94.44 724 GLY A N 1
ATOM 5664 C CA . GLY A 1 724 ? 20.375 15.539 30.047 1 94.44 724 GLY A CA 1
ATOM 5665 C C . GLY A 1 724 ? 20.953 14.203 29.625 1 94.44 724 GLY A C 1
ATOM 5666 O O . GLY A 1 724 ? 20.219 13.211 29.5 1 94.44 724 GLY A O 1
ATOM 5667 N N . ARG A 1 725 ? 22.219 14.234 29.406 1 92.44 725 ARG A N 1
ATOM 5668 C CA . ARG A 1 725 ? 22.969 13.023 29.062 1 92.44 725 ARG A CA 1
ATOM 5669 C C . ARG A 1 725 ? 23.406 12.266 30.297 1 92.44 725 ARG A C 1
ATOM 5671 O O . ARG A 1 725 ? 23.797 12.883 31.297 1 92.44 725 ARG A O 1
ATOM 5678 N N . LEU A 1 726 ? 23.172 11.07 30.312 1 92.19 726 LEU A N 1
ATOM 5679 C CA . LEU A 1 726 ? 23.703 10.172 31.328 1 92.19 726 LEU A CA 1
ATOM 5680 C C . LEU A 1 726 ? 24.844 9.328 30.766 1 92.19 726 LEU A C 1
ATOM 5682 O O . LEU A 1 726 ? 24.609 8.281 30.156 1 92.19 726 LEU A O 1
ATOM 5686 N N . GLY A 1 727 ? 25.984 9.734 31.094 1 88.56 727 GLY A N 1
ATOM 5687 C CA . GLY A 1 727 ? 27.141 9.117 30.453 1 88.56 727 GLY A CA 1
ATOM 5688 C C . GLY A 1 727 ? 27.25 9.453 28.969 1 88.56 727 GLY A C 1
ATOM 5689 O O . GLY A 1 727 ? 26.875 10.547 28.547 1 88.56 727 GLY A O 1
ATOM 5690 N N . LYS A 1 728 ? 27.875 8.562 28.203 1 86.38 728 LYS A N 1
ATOM 5691 C CA . LYS A 1 728 ? 28.094 8.812 26.781 1 86.38 728 LYS A CA 1
ATOM 5692 C C . LYS A 1 728 ? 26.969 8.219 25.938 1 86.38 728 LYS A C 1
ATOM 5694 O O . LYS A 1 728 ? 26.719 8.664 24.812 1 86.38 728 LYS A O 1
ATOM 5699 N N . ALA A 1 729 ? 26.203 7.359 26.594 1 90.88 729 ALA A N 1
ATOM 5700 C CA . ALA A 1 729 ? 25.344 6.555 25.719 1 90.88 729 ALA A CA 1
ATOM 5701 C C . ALA A 1 729 ? 23.875 6.879 25.953 1 90.88 729 ALA A C 1
ATOM 5703 O O . ALA A 1 729 ? 23.031 6.562 25.125 1 90.88 729 ALA A O 1
ATOM 5704 N N . PHE A 1 730 ? 23.594 7.551 27.094 1 95.25 730 PHE A N 1
ATOM 5705 C CA . PHE A 1 730 ? 22.172 7.699 27.406 1 95.25 730 PHE A CA 1
ATOM 5706 C C . PHE A 1 730 ? 21.797 9.172 27.5 1 95.25 730 PHE A C 1
ATOM 5708 O O . PHE A 1 730 ? 22.594 10 27.922 1 95.25 730 PHE A O 1
ATOM 5715 N N . GLU A 1 731 ? 20.688 9.453 27.047 1 96.62 731 GLU A N 1
ATOM 5716 C CA . GLU A 1 731 ? 20.031 10.727 27.281 1 96.62 731 GLU A CA 1
ATOM 5717 C C . GLU A 1 731 ? 18.656 10.523 27.953 1 96.62 731 GLU A C 1
ATOM 5719 O O . GLU A 1 731 ? 17.891 9.648 27.547 1 96.62 731 GLU A O 1
ATOM 5724 N N . VAL A 1 732 ? 18.453 11.305 28.938 1 96.88 732 VAL A N 1
ATOM 5725 C CA . VAL A 1 732 ? 17.203 11.172 29.688 1 96.88 732 VAL A CA 1
ATOM 5726 C C . VAL A 1 732 ? 16.422 12.477 29.609 1 96.88 732 VAL A C 1
ATOM 5728 O O . VAL A 1 732 ? 17 13.562 29.609 1 96.88 732 VAL A O 1
ATOM 5731 N N . ASN A 1 733 ? 15.156 12.359 29.547 1 97.5 733 ASN A N 1
ATOM 5732 C CA . ASN A 1 733 ? 14.219 13.477 29.609 1 97.5 733 ASN A CA 1
ATOM 5733 C C . ASN A 1 733 ? 13.055 13.172 30.547 1 97.5 733 ASN A C 1
ATOM 5735 O O . ASN A 1 733 ? 12.234 12.297 30.266 1 97.5 733 ASN A O 1
ATOM 5739 N N . ILE A 1 734 ? 13.031 13.828 31.641 1 98 734 ILE A N 1
ATOM 5740 C CA . ILE A 1 734 ? 11.945 13.695 32.594 1 98 734 ILE A CA 1
ATOM 5741 C C . ILE A 1 734 ? 11.164 15.008 32.688 1 98 734 ILE A C 1
ATOM 5743 O O . ILE A 1 734 ? 11.758 16.078 32.719 1 98 734 ILE A O 1
ATOM 5747 N N . TYR A 1 735 ? 9.859 14.906 32.656 1 98.19 735 TYR A N 1
ATOM 5748 C CA . TYR A 1 735 ? 9.094 16.141 32.656 1 98.19 735 TYR A CA 1
ATOM 5749 C C . TYR A 1 735 ? 7.727 15.93 33.312 1 98.19 735 TYR A C 1
ATOM 5751 O O . TYR A 1 735 ? 7.285 14.789 33.469 1 98.19 735 TYR A O 1
ATOM 5759 N N . ALA A 1 736 ? 7.062 17 33.594 1 98.5 736 ALA A N 1
ATOM 5760 C CA . ALA A 1 736 ? 5.688 17.078 34.094 1 98.5 736 ALA A CA 1
ATOM 5761 C C . ALA A 1 736 ? 5 18.344 33.625 1 98.5 736 ALA A C 1
ATOM 5763 O O . ALA A 1 736 ? 5.656 19.375 33.406 1 98.5 736 ALA A O 1
ATOM 5764 N N . GLY A 1 737 ? 3.709 18.25 33.438 1 98.25 737 GLY A N 1
ATOM 5765 C CA . GLY A 1 737 ? 2.951 19.406 33 1 98.25 737 GLY A CA 1
ATOM 5766 C C . GLY A 1 737 ? 1.557 19.469 33.594 1 98.25 737 GLY A C 1
ATOM 5767 O O . GLY A 1 737 ? 1.043 18.469 34.094 1 98.25 737 GLY A O 1
ATOM 5768 N N . ILE A 1 738 ? 1.054 20.672 33.562 1 98.19 738 ILE A N 1
ATOM 5769 C CA . ILE A 1 738 ? -0.314 20.938 34 1 98.19 738 ILE A CA 1
ATOM 5770 C C . ILE A 1 738 ? -1.047 21.734 32.906 1 98.19 738 ILE A C 1
ATOM 5772 O O . ILE A 1 738 ? -0.558 22.781 32.469 1 98.19 738 ILE A O 1
ATOM 5776 N N . ASP A 1 739 ? -2.131 21.188 32.531 1 97.31 739 ASP A N 1
ATOM 5777 C CA . ASP A 1 739 ? -2.996 21.891 31.594 1 97.31 739 ASP A CA 1
ATOM 5778 C C . ASP A 1 739 ? -4.152 22.578 32.312 1 97.31 739 ASP A C 1
ATOM 5780 O O . ASP A 1 739 ? -4.688 22.031 33.281 1 97.31 739 ASP A O 1
ATOM 5784 N N . ASN A 1 740 ? -4.512 23.734 31.766 1 97.94 740 ASN A N 1
ATOM 5785 C CA . ASN A 1 740 ? -5.578 24.516 32.375 1 97.94 740 ASN A CA 1
ATOM 5786 C C . ASN A 1 740 ? -5.273 24.859 33.812 1 97.94 740 ASN A C 1
ATOM 5788 O O . ASN A 1 740 ? -6.082 24.594 34.719 1 97.94 740 ASN A O 1
ATOM 5792 N N . LEU A 1 741 ? -4.242 25.453 34 1 97.38 741 LEU A N 1
ATOM 5793 C CA . LEU A 1 741 ? -3.672 25.766 35.312 1 97.38 741 LEU A CA 1
ATOM 5794 C C . LEU A 1 741 ? -4.676 26.516 36.188 1 97.38 741 LEU A C 1
ATOM 5796 O O . LEU A 1 741 ? -4.734 26.281 37.406 1 97.38 741 LEU A O 1
ATOM 5800 N N . PHE A 1 742 ? -5.465 27.297 35.625 1 97.12 742 PHE A N 1
ATOM 5801 C CA . PHE A 1 742 ? -6.371 28.125 36.406 1 97.12 742 PHE A CA 1
ATOM 5802 C C . PHE A 1 742 ? -7.746 27.484 36.531 1 97.12 742 PHE A C 1
ATOM 5804 O O . PHE A 1 742 ? -8.688 28.094 37.031 1 97.12 742 PHE A O 1
ATOM 5811 N N . ASN A 1 743 ? -7.938 26.312 35.969 1 97.62 743 ASN A N 1
ATOM 5812 C CA . ASN A 1 743 ? -9.125 25.484 36.094 1 97.62 743 ASN A CA 1
ATOM 5813 C C . ASN A 1 743 ? -10.344 26.125 35.438 1 97.62 743 ASN A C 1
ATOM 5815 O O . ASN A 1 743 ? -11.43 26.125 36.031 1 97.62 743 ASN A O 1
ATOM 5819 N N . GLU A 1 744 ? -10.109 26.641 34.344 1 97.19 744 GLU A N 1
ATOM 5820 C CA . GLU A 1 744 ? -11.156 27.281 33.531 1 97.19 744 GLU A CA 1
ATOM 5821 C C . GLU A 1 744 ? -12.164 26.25 33.031 1 97.19 744 GLU A C 1
ATOM 5823 O O . GLU A 1 744 ? -11.781 25.156 32.625 1 97.19 744 GLU A O 1
ATOM 5828 N N . SER A 1 745 ? -13.516 26.594 33.125 1 96.94 745 SER A N 1
ATOM 5829 C CA . SER A 1 745 ? -14.555 25.812 32.469 1 96.94 745 SER A CA 1
ATOM 5830 C C . SER A 1 745 ? -14.828 26.328 31.062 1 96.94 745 SER A C 1
ATOM 5832 O O . SER A 1 745 ? -15.195 27.484 30.891 1 96.94 745 SER A O 1
ATOM 5834 N N . TYR A 1 746 ? -14.672 25.531 30.141 1 96.88 746 TYR A N 1
ATOM 5835 C CA . TYR A 1 746 ? -14.852 25.969 28.766 1 96.88 746 TYR A CA 1
ATOM 5836 C C . TYR A 1 746 ? -15.102 24.781 27.844 1 96.88 746 TYR A C 1
ATOM 5838 O O . TYR A 1 746 ? -14.953 23.641 28.25 1 96.88 746 TYR A O 1
ATOM 5846 N N . SER A 1 747 ? -15.57 25.016 26.672 1 96.62 747 SER A N 1
ATOM 5847 C CA . SER A 1 747 ? -15.68 24.078 25.562 1 96.62 747 SER A CA 1
ATOM 5848 C C . SER A 1 747 ? -14.867 24.547 24.359 1 96.62 747 SER A C 1
ATOM 5850 O O . SER A 1 747 ? -15.156 25.594 23.781 1 96.62 747 SER A O 1
ATOM 5852 N N . SER A 1 748 ? -13.938 23.75 24.047 1 94.62 748 SER A N 1
ATOM 5853 C CA . SER A 1 748 ? -13.109 24.109 22.906 1 94.62 748 SER A CA 1
ATOM 5854 C C . SER A 1 748 ? -13.828 23.844 21.578 1 94.62 748 SER A C 1
ATOM 5856 O O . SER A 1 748 ? -13.773 24.656 20.656 1 94.62 748 SER A O 1
ATOM 5858 N N . ILE A 1 749 ? -14.445 22.734 21.484 1 94.62 749 ILE A N 1
ATOM 5859 C CA . ILE A 1 749 ? -15.195 22.422 20.266 1 94.62 749 ILE A CA 1
ATOM 5860 C C . ILE A 1 749 ? -16.688 22.578 20.531 1 94.62 749 ILE A C 1
ATOM 5862 O O . ILE A 1 749 ? -17.188 22.203 21.594 1 94.62 749 ILE A O 1
ATOM 5866 N N . LEU A 1 750 ? -17.328 23.266 19.641 1 94.69 750 LEU A N 1
ATOM 5867 C CA . LEU A 1 750 ? -18.75 23.594 19.75 1 94.69 750 LEU A CA 1
ATOM 5868 C C . LEU A 1 750 ? -19.531 23.031 18.578 1 94.69 750 LEU A C 1
ATOM 5870 O O . LEU A 1 750 ? -19.031 23 17.438 1 94.69 750 LEU A O 1
ATOM 5874 N N . SER A 1 751 ? -20.719 22.516 18.859 1 93.06 751 SER A N 1
ATOM 5875 C CA . SER A 1 751 ? -21.625 22.125 17.781 1 93.06 751 SER A CA 1
ATOM 5876 C C . SER A 1 751 ? -22.391 23.328 17.234 1 93.06 751 SER A C 1
ATOM 5878 O O . SER A 1 751 ? -23.516 23.594 17.641 1 93.06 751 SER A O 1
ATOM 5880 N N . LEU A 1 752 ? -21.875 23.906 16.25 1 91.94 752 LEU A N 1
ATOM 5881 C CA . LEU A 1 752 ? -22.422 25.141 15.695 1 91.94 752 LEU A CA 1
ATOM 5882 C C . LEU A 1 752 ? -23.75 24.875 14.992 1 91.94 752 LEU A C 1
ATOM 5884 O O . LEU A 1 752 ? -23.938 23.812 14.398 1 91.94 752 LEU A O 1
ATOM 5888 N N . ASN A 1 753 ? -24.672 25.812 15.102 1 88.19 753 ASN A N 1
ATOM 5889 C CA . ASN A 1 753 ? -26 25.781 14.5 1 88.19 753 ASN A CA 1
ATOM 5890 C C . ASN A 1 753 ? -26.797 24.562 14.977 1 88.19 753 ASN A C 1
ATOM 5892 O O . ASN A 1 753 ? -27.641 24.047 14.242 1 88.19 753 ASN A O 1
ATOM 5896 N N . ALA A 1 754 ? -26.406 24.047 16.141 1 88.5 754 ALA A N 1
ATOM 5897 C CA . ALA A 1 754 ? -27.188 22.969 16.719 1 88.5 754 ALA A CA 1
ATOM 5898 C C . ALA A 1 754 ? -28.641 23.406 16.922 1 88.5 754 ALA A C 1
ATOM 5900 O O . ALA A 1 754 ? -28.906 24.562 17.219 1 88.5 754 ALA A O 1
ATOM 5901 N N . VAL A 1 755 ? -29.547 22.422 16.75 1 82.5 755 VAL A N 1
ATOM 5902 C CA . VAL A 1 755 ? -30.969 22.703 16.906 1 82.5 755 VAL A CA 1
ATOM 5903 C C . VAL A 1 755 ? -31.531 21.891 18.062 1 82.5 755 VAL A C 1
ATOM 5905 O O . VAL A 1 755 ? -31.141 20.734 18.281 1 82.5 755 VAL A O 1
ATOM 5908 N N . GLY A 1 756 ? -32.344 22.562 18.828 1 79.69 756 GLY A N 1
ATOM 5909 C CA . GLY A 1 756 ? -33.094 21.844 19.844 1 79.69 756 GLY A CA 1
ATOM 5910 C C . GLY A 1 756 ? -34.375 21.25 19.312 1 79.69 756 GLY A C 1
ATOM 5911 O O . GLY A 1 756 ? -35.094 21.875 18.516 1 79.69 756 GLY A O 1
ATOM 5912 N N . TYR A 1 757 ? -34.594 20.031 19.625 1 70.25 757 TYR A N 1
ATOM 5913 C CA . TYR A 1 757 ? -35.844 19.406 19.203 1 70.25 757 TYR A CA 1
ATOM 5914 C C . TYR A 1 757 ? -36.844 19.344 20.359 1 70.25 757 TYR A C 1
ATOM 5916 O O . TYR A 1 757 ? -36.469 19.094 21.5 1 70.25 757 TYR A O 1
ATOM 5924 N N . GLY A 1 758 ? -38.188 19.469 20.109 1 66.56 758 GLY A N 1
ATOM 5925 C CA . GLY A 1 758 ? -39.281 19.359 21.062 1 66.56 758 GLY A CA 1
ATOM 5926 C C . GLY A 1 758 ? -39.156 20.344 22.219 1 66.56 758 GLY A C 1
ATOM 5927 O O . GLY A 1 758 ? -39.406 19.984 23.375 1 66.56 758 GLY A O 1
ATOM 5928 N N . GLY A 1 759 ? -38.594 21.516 21.891 1 70.88 759 GLY A N 1
ATOM 5929 C CA . GLY A 1 759 ? -38.531 22.531 22.922 1 70.88 759 GLY A CA 1
ATOM 5930 C C . GLY A 1 759 ? -37.25 22.469 23.734 1 70.88 759 GLY A C 1
ATOM 5931 O O . GLY A 1 759 ? -37 23.312 24.594 1 70.88 759 GLY A O 1
ATOM 5932 N N . ALA A 1 760 ? -36.469 21.562 23.484 1 78.69 760 ALA A N 1
ATOM 5933 C CA . ALA A 1 760 ? -35.219 21.438 24.219 1 78.69 760 ALA A CA 1
ATOM 5934 C C . ALA A 1 760 ? -34.188 22.469 23.75 1 78.69 760 ALA A C 1
ATOM 5936 O O . ALA A 1 760 ? -34.312 22.984 22.625 1 78.69 760 ALA A O 1
ATOM 5937 N N . GLN A 1 761 ? -33.312 22.828 24.656 1 90.19 761 GLN A N 1
ATOM 5938 C CA . GLN A 1 761 ? -32.219 23.719 24.281 1 90.19 761 GLN A CA 1
ATOM 5939 C C . GLN A 1 761 ? -31.25 23.031 23.328 1 90.19 761 GLN A C 1
ATOM 5941 O O . GLN A 1 761 ? -31.062 21.812 23.375 1 90.19 761 GLN A O 1
ATOM 5946 N N . PRO A 1 762 ? -30.688 23.828 22.375 1 92.5 762 PRO A N 1
ATOM 5947 C CA . PRO A 1 762 ? -29.688 23.234 21.5 1 92.5 762 PRO A CA 1
ATOM 5948 C C . PRO A 1 762 ? -28.453 22.766 22.25 1 92.5 762 PRO A C 1
ATOM 5950 O O . PRO A 1 762 ? -27.984 23.438 23.172 1 92.5 762 PRO A O 1
ATOM 5953 N N . ALA A 1 763 ? -27.922 21.641 21.922 1 94.56 763 ALA A N 1
ATOM 5954 C CA . ALA A 1 763 ? -26.719 21.094 22.531 1 94.56 763 ALA A CA 1
ATOM 5955 C C . ALA A 1 763 ? -25.469 21.594 21.828 1 94.56 763 ALA A C 1
ATOM 5957 O O . ALA A 1 763 ? -24.953 20.922 20.922 1 94.56 763 ALA A O 1
ATOM 5958 N N . TYR A 1 764 ? -24.875 22.688 22.328 1 95.44 764 TYR A N 1
ATOM 5959 C CA . TYR A 1 764 ? -23.766 23.344 21.656 1 95.44 764 TYR A CA 1
ATOM 5960 C C . TYR A 1 764 ? -22.438 22.875 22.234 1 95.44 764 TYR A C 1
ATOM 5962 O O . TYR A 1 764 ? -21.391 22.938 21.562 1 95.44 764 TYR A O 1
ATOM 5970 N N . PHE A 1 765 ? -22.469 22.344 23.391 1 96.69 765 PHE A N 1
ATOM 5971 C CA . PHE A 1 765 ? -21.234 22.422 24.156 1 96.69 765 PHE A CA 1
ATOM 5972 C C . PHE A 1 765 ? -20.609 21.047 24.328 1 96.69 765 PHE A C 1
ATOM 5974 O O . PHE A 1 765 ? -21.312 20.047 24.516 1 96.69 765 PHE A O 1
ATOM 5981 N N . ASN A 1 766 ? -19.344 21.016 24.25 1 97.12 766 ASN A N 1
ATOM 5982 C CA . ASN A 1 766 ? -18.484 19.875 24.594 1 97.12 766 ASN A CA 1
ATOM 5983 C C . ASN A 1 766 ? -17.422 20.266 25.625 1 97.12 766 ASN A C 1
ATOM 5985 O O . ASN A 1 766 ? -16.312 20.625 25.266 1 97.12 766 ASN A O 1
ATOM 5989 N N . PRO A 1 767 ? -17.719 20.078 26.844 1 97.69 767 PRO A N 1
ATOM 5990 C CA . PRO A 1 767 ? -16.812 20.531 27.891 1 97.69 767 PRO A CA 1
ATOM 5991 C C . PRO A 1 767 ? -15.406 19.953 27.766 1 97.69 767 PRO A C 1
ATOM 5993 O O . PRO A 1 767 ? -15.258 18.734 27.578 1 97.69 767 PRO A O 1
ATOM 5996 N N . SER A 1 768 ? -14.438 20.844 27.859 1 97.5 768 SER A N 1
ATOM 5997 C CA . SER A 1 768 ? -13.039 20.438 27.859 1 97.5 768 SER A CA 1
ATOM 5998 C C . SER A 1 768 ? -12.555 20.125 29.281 1 97.5 768 SER A C 1
ATOM 6000 O O . SER A 1 768 ? -13.164 20.578 30.25 1 97.5 768 SER A O 1
ATOM 6002 N N . PRO A 1 769 ? -11.461 19.375 29.359 1 96.69 769 PRO A N 1
ATOM 6003 C CA . PRO A 1 769 ? -10.969 19.031 30.703 1 96.69 769 PRO A CA 1
ATOM 6004 C C . PRO A 1 769 ? -10.625 20.266 31.531 1 96.69 769 PRO A C 1
ATOM 6006 O O . PRO A 1 769 ? -10.047 21.219 31.016 1 96.69 769 PRO A O 1
ATOM 6009 N N . LYS A 1 770 ? -10.961 20.203 32.781 1 96.62 770 LYS A N 1
ATOM 6010 C CA . LYS A 1 770 ? -10.477 21.188 33.75 1 96.62 770 LYS A CA 1
ATOM 6011 C C . LYS A 1 770 ? -9 20.953 34.062 1 96.62 770 LYS A C 1
ATOM 6013 O O . LYS A 1 770 ? -8.273 20.344 33.281 1 96.62 770 LYS A O 1
ATOM 6018 N N . ARG A 1 771 ? -8.594 21.547 35.156 1 97.69 771 ARG A N 1
ATOM 6019 C CA . ARG A 1 771 ? -7.18 21.391 35.469 1 97.69 771 ARG A CA 1
ATOM 6020 C C . ARG A 1 771 ? -6.785 19.922 35.5 1 97.69 771 ARG A C 1
ATOM 6022 O O . ARG A 1 771 ? -7.445 19.094 36.125 1 97.69 771 ARG A O 1
ATOM 6029 N N . ASN A 1 772 ? -5.805 19.547 34.75 1 96.75 772 ASN A N 1
ATOM 6030 C CA . ASN A 1 772 ? -5.289 18.172 34.688 1 96.75 772 ASN A CA 1
ATOM 6031 C C . ASN A 1 772 ? -3.781 18.156 34.469 1 96.75 772 ASN A C 1
ATOM 6033 O O . ASN A 1 772 ? -3.199 19.141 34 1 96.75 772 ASN A O 1
ATOM 6037 N N . GLY A 1 773 ? -3.209 17.047 34.781 1 97.75 773 GLY A N 1
ATOM 6038 C CA . GLY A 1 773 ? -1.757 16.984 34.719 1 97.75 773 GLY A CA 1
ATOM 6039 C C . GLY A 1 773 ? -1.235 15.719 34.062 1 97.75 773 GLY A C 1
ATOM 6040 O O . GLY A 1 773 ? -2.002 14.789 33.812 1 97.75 773 GLY A O 1
ATOM 6041 N N . TYR A 1 774 ? 0.045 15.727 33.75 1 98.12 774 TYR A N 1
ATOM 6042 C CA . TYR A 1 774 ? 0.736 14.57 33.188 1 98.12 774 TYR A CA 1
ATOM 6043 C C . TYR A 1 774 ? 2.221 14.609 33.531 1 98.12 774 TYR A C 1
ATOM 6045 O O . TYR A 1 774 ? 2.748 15.648 33.938 1 98.12 774 TYR A O 1
ATOM 6053 N N . ALA A 1 775 ? 2.82 13.477 33.438 1 98.44 775 ALA A N 1
ATOM 6054 C CA . ALA A 1 775 ? 4.266 13.32 33.562 1 98.44 775 ALA A CA 1
ATOM 6055 C C . ALA A 1 775 ? 4.809 12.281 32.594 1 98.44 775 ALA A C 1
ATOM 6057 O O . ALA A 1 775 ? 4.094 11.352 32.219 1 98.44 775 ALA A O 1
ATOM 6058 N N . GLY A 1 776 ? 6.051 12.523 32.25 1 98 776 GLY A N 1
ATOM 6059 C CA . GLY A 1 776 ? 6.629 11.609 31.266 1 98 776 GLY A CA 1
ATOM 6060 C C . GLY A 1 776 ? 8.117 11.383 31.469 1 98 776 GLY A C 1
ATOM 6061 O O . GLY A 1 776 ? 8.766 12.141 32.188 1 98 776 GLY A O 1
ATOM 6062 N N . LEU A 1 777 ? 8.555 10.312 30.875 1 97.88 777 LEU A N 1
ATOM 6063 C CA . LEU A 1 777 ? 9.961 9.906 30.891 1 97.88 777 LEU A CA 1
ATOM 6064 C C . LEU A 1 777 ? 10.391 9.375 29.531 1 97.88 777 LEU A C 1
ATOM 6066 O O . LEU A 1 777 ? 9.656 8.602 28.906 1 97.88 777 LEU A O 1
ATOM 6070 N N . GLY A 1 778 ? 11.484 9.898 29.109 1 97.38 778 GLY A N 1
ATOM 6071 C CA . GLY A 1 778 ? 12.125 9.375 27.906 1 97.38 778 GLY A CA 1
ATOM 6072 C C . GLY A 1 778 ? 13.57 8.984 28.125 1 97.38 778 GLY A C 1
ATOM 6073 O O . GLY A 1 778 ? 14.312 9.68 28.828 1 97.38 778 GLY A O 1
ATOM 6074 N N . VAL A 1 779 ? 13.914 7.824 27.609 1 97.75 779 VAL A N 1
ATOM 6075 C CA . VAL A 1 779 ? 15.297 7.355 27.656 1 97.75 779 VAL A CA 1
ATOM 6076 C C . VAL A 1 779 ? 15.766 6.992 26.25 1 97.75 779 VAL A C 1
ATOM 6078 O O . VAL A 1 779 ? 15.117 6.215 25.547 1 97.75 779 VAL A O 1
ATOM 6081 N N . LYS A 1 780 ? 16.828 7.582 25.969 1 96.5 780 LYS A N 1
ATOM 6082 C CA . LYS A 1 780 ? 17.422 7.344 24.656 1 96.5 780 LYS A CA 1
ATOM 6083 C C . LYS A 1 780 ? 18.797 6.695 24.797 1 96.5 780 LYS A C 1
ATOM 6085 O O . LYS A 1 780 ? 19.641 7.168 25.562 1 96.5 780 LYS A O 1
ATOM 6090 N N . TYR A 1 781 ? 19 5.707 24.031 1 97.44 781 TYR A N 1
ATOM 6091 C CA . TYR A 1 781 ? 20.281 5.02 23.953 1 97.44 781 TYR A CA 1
ATOM 6092 C C . TYR A 1 781 ? 20.953 5.27 22.609 1 97.44 781 TYR A C 1
ATOM 6094 O O . TYR A 1 781 ? 20.344 5.02 21.547 1 97.44 781 TYR A O 1
ATOM 6102 N N . PHE A 1 782 ? 22.141 5.758 22.703 1 93.5 782 PHE A N 1
ATOM 6103 C CA . PHE A 1 782 ? 22.922 5.984 21.5 1 93.5 782 PHE A CA 1
ATOM 6104 C C . PHE A 1 782 ? 23.859 4.809 21.234 1 93.5 782 PHE A C 1
ATOM 6106 O O . PHE A 1 782 ? 24.562 4.344 22.125 1 93.5 782 PHE A O 1
ATOM 6113 N N . PHE A 1 783 ? 23.828 4.43 20.047 1 89.12 783 PHE A N 1
ATOM 6114 C CA . PHE A 1 783 ? 24.672 3.309 19.672 1 89.12 783 PHE A CA 1
ATOM 6115 C C . PHE A 1 783 ? 26.094 3.779 19.375 1 89.12 783 PHE A C 1
ATOM 6117 O O . PHE A 1 783 ? 26.297 4.914 18.938 1 89.12 783 PHE A O 1
ATOM 6124 N N . MET B 1 1 ? 61.812 53.562 -61.375 1 18.47 1 MET B N 1
ATOM 6125 C CA . MET B 1 1 ? 62.812 52.531 -61.031 1 18.47 1 MET B CA 1
ATOM 6126 C C . MET B 1 1 ? 63.312 52.688 -59.594 1 18.47 1 MET B C 1
ATOM 6128 O O . MET B 1 1 ? 63.438 51.719 -58.875 1 18.47 1 MET B O 1
ATOM 6132 N N . ALA B 1 2 ? 63.938 53.812 -59.312 1 19.08 2 ALA B N 1
ATOM 6133 C CA . ALA B 1 2 ? 65.125 54.031 -58.531 1 19.08 2 ALA B CA 1
ATOM 6134 C C . ALA B 1 2 ? 64.812 54.156 -57.031 1 19.08 2 ALA B C 1
ATOM 6136 O O . ALA B 1 2 ? 65.562 53.656 -56.188 1 19.08 2 ALA B O 1
ATOM 6137 N N . GLN B 1 3 ? 63.906 54.969 -56.688 1 18.98 3 GLN B N 1
ATOM 6138 C CA . GLN B 1 3 ? 63.812 55.625 -55.375 1 18.98 3 GLN B CA 1
ATOM 6139 C C . GLN B 1 3 ? 63.312 54.656 -54.312 1 18.98 3 GLN B C 1
ATOM 6141 O O . GLN B 1 3 ? 62.594 55.031 -53.406 1 18.98 3 GLN B O 1
ATOM 6146 N N . ALA B 1 4 ? 63.188 53.219 -54.688 1 21.53 4 ALA B N 1
ATOM 6147 C CA . ALA B 1 4 ? 62.656 52 -54.094 1 21.53 4 ALA B CA 1
ATOM 6148 C C . ALA B 1 4 ? 63.406 51.656 -52.812 1 21.53 4 ALA B C 1
ATOM 6150 O O . ALA B 1 4 ? 62.844 51.062 -51.906 1 21.53 4 ALA B O 1
ATOM 6151 N N . ILE B 1 5 ? 64.75 51.938 -52.75 1 21.33 5 ILE B N 1
ATOM 6152 C CA . ILE B 1 5 ? 65.75 51 -52.156 1 21.33 5 ILE B CA 1
ATOM 6153 C C . ILE B 1 5 ? 65.812 51.25 -50.656 1 21.33 5 ILE B C 1
ATOM 6155 O O . ILE B 1 5 ? 66.125 50.312 -49.875 1 21.33 5 ILE B O 1
ATOM 6159 N N . PHE B 1 6 ? 65.688 52.531 -50.219 1 22.5 6 PHE B N 1
ATOM 6160 C CA . PHE B 1 6 ? 66.438 52.906 -49.062 1 22.5 6 PHE B CA 1
ATOM 6161 C C . PHE B 1 6 ? 65.875 52.344 -47.781 1 22.5 6 PHE B C 1
ATOM 6163 O O . PHE B 1 6 ? 66.438 52.469 -46.688 1 22.5 6 PHE B O 1
ATOM 6170 N N . ILE B 1 7 ? 64.5 52.156 -47.812 1 23.56 7 ILE B N 1
ATOM 6171 C CA . ILE B 1 7 ? 63.844 52.094 -46.531 1 23.56 7 ILE B CA 1
ATOM 6172 C C . ILE B 1 7 ? 64.25 50.844 -45.781 1 23.56 7 ILE B C 1
ATOM 6174 O O . ILE B 1 7 ? 63.5 50.375 -44.906 1 23.56 7 ILE B O 1
ATOM 6178 N N . TRP B 1 8 ? 65.25 49.969 -46.375 1 24.17 8 TRP B N 1
ATOM 6179 C CA . TRP B 1 8 ? 65.5 48.562 -46.094 1 24.17 8 TRP B CA 1
ATOM 6180 C C . TRP B 1 8 ? 66.188 48.406 -44.719 1 24.17 8 TRP B C 1
ATOM 6182 O O . TRP B 1 8 ? 66.188 47.312 -44.156 1 24.17 8 TRP B O 1
ATOM 6192 N N . ILE B 1 9 ? 67 49.531 -44.25 1 23.53 9 ILE B N 1
ATOM 6193 C CA . ILE B 1 9 ? 68.125 49.281 -43.375 1 23.53 9 ILE B CA 1
ATOM 6194 C C . ILE B 1 9 ? 67.625 48.844 -42 1 23.53 9 ILE B C 1
ATOM 6196 O O . ILE B 1 9 ? 68.125 47.875 -41.406 1 23.53 9 ILE B O 1
ATOM 6200 N N . ILE B 1 10 ? 67 49.781 -41.25 1 24.69 10 ILE B N 1
ATOM 6201 C CA . ILE B 1 10 ? 67.188 49.938 -39.812 1 24.69 10 ILE B CA 1
ATOM 6202 C C . ILE B 1 10 ? 66.438 48.844 -39.062 1 24.69 10 ILE B C 1
ATOM 6204 O O . ILE B 1 10 ? 66.562 48.688 -37.844 1 24.69 10 ILE B O 1
ATOM 6208 N N . ILE B 1 11 ? 65.5 48.094 -39.75 1 26.03 11 ILE B N 1
ATOM 6209 C CA . ILE B 1 11 ? 64.5 47.344 -39 1 26.03 11 ILE B CA 1
ATOM 6210 C C . ILE B 1 11 ? 65.188 46.125 -38.344 1 26.03 11 ILE B C 1
ATOM 6212 O O . ILE B 1 11 ? 64.5 45.281 -37.719 1 26.03 11 ILE B O 1
ATOM 6216 N N . SER B 1 12 ? 66.562 45.906 -38.594 1 25.73 12 SER B N 1
ATOM 6217 C CA . SER B 1 12 ? 67.188 44.625 -38.344 1 25.73 12 SER B CA 1
ATOM 6218 C C . SER B 1 12 ? 67.375 44.344 -36.875 1 25.73 12 SER B C 1
ATOM 6220 O O . SER B 1 12 ? 67.625 43.219 -36.469 1 25.73 12 SER B O 1
ATOM 6222 N N . HIS B 1 13 ? 67.75 45.5 -36.094 1 27.56 13 HIS B N 1
ATOM 6223 C CA . HIS B 1 13 ? 68.438 45.312 -34.844 1 27.56 13 HIS B CA 1
ATOM 6224 C C . HIS B 1 13 ? 67.562 44.625 -33.812 1 27.56 13 HIS B C 1
ATOM 6226 O O . HIS B 1 13 ? 68.062 44.094 -32.812 1 27.56 13 HIS B O 1
ATOM 6232 N N . PHE B 1 14 ? 66.25 45.125 -33.844 1 28.8 14 PHE B N 1
ATOM 6233 C CA . PHE B 1 14 ? 65.562 44.875 -32.625 1 28.8 14 PHE B CA 1
ATOM 6234 C C . PHE B 1 14 ? 65.25 43.375 -32.438 1 28.8 14 PHE B C 1
ATOM 6236 O O . PHE B 1 14 ? 64.562 42.969 -31.5 1 28.8 14 PHE B O 1
ATOM 6243 N N . THR B 1 15 ? 65.625 42.531 -33.438 1 27.56 15 THR B N 1
ATOM 6244 C CA . THR B 1 15 ? 65.188 41.156 -33.5 1 27.56 15 THR B CA 1
ATOM 6245 C C . THR B 1 15 ? 65.875 40.312 -32.469 1 27.56 15 THR B C 1
ATOM 6247 O O . THR B 1 15 ? 65.562 39.156 -32.25 1 27.56 15 THR B O 1
ATOM 6250 N N . MET B 1 16 ? 67.125 40.781 -32.031 1 26.98 16 MET B N 1
ATOM 6251 C CA . MET B 1 16 ? 68.062 39.812 -31.484 1 26.98 16 MET B CA 1
ATOM 6252 C C . MET B 1 16 ? 67.562 39.344 -30.109 1 26.98 16 MET B C 1
ATOM 6254 O O . MET B 1 16 ? 67.812 38.188 -29.719 1 26.98 16 MET B O 1
ATOM 6258 N N . LYS B 1 17 ? 67.438 40.469 -29.172 1 28.64 17 LYS B N 1
ATOM 6259 C CA . LYS B 1 17 ? 67.562 40.281 -27.734 1 28.64 17 LYS B CA 1
ATOM 6260 C C . LYS B 1 17 ? 66.438 39.438 -27.172 1 28.64 17 LYS B C 1
ATOM 6262 O O . LYS B 1 17 ? 66.438 39.031 -26.016 1 28.64 17 LYS B O 1
ATOM 6267 N N . LEU B 1 18 ? 65.312 39.5 -27.922 1 28.06 18 LEU B N 1
ATOM 6268 C CA . LEU B 1 18 ? 64.188 38.844 -27.297 1 28.06 18 LEU B CA 1
ATOM 6269 C C . LEU B 1 18 ? 64.375 37.344 -27.203 1 28.06 18 LEU B C 1
ATOM 6271 O O . LEU B 1 18 ? 63.594 36.656 -26.547 1 28.06 18 LEU B O 1
ATOM 6275 N N . PHE B 1 19 ? 65.5 36.75 -27.875 1 29.12 19 PHE B N 1
ATOM 6276 C CA . PHE B 1 19 ? 65.688 35.312 -28 1 29.12 19 PHE B CA 1
ATOM 6277 C C . PHE B 1 19 ? 66.062 34.719 -26.656 1 29.12 19 PHE B C 1
ATOM 6279 O O . PHE B 1 19 ? 65.938 33.531 -26.422 1 29.12 19 PHE B O 1
ATOM 6286 N N . ARG B 1 20 ? 66.938 35.5 -25.906 1 28.27 20 ARG B N 1
ATOM 6287 C CA . ARG B 1 20 ? 67.688 34.844 -24.812 1 28.27 20 ARG B CA 1
ATOM 6288 C C . ARG B 1 20 ? 66.688 34.344 -23.734 1 28.27 20 ARG B C 1
ATOM 6290 O O . ARG B 1 20 ? 66.938 33.344 -23.094 1 28.27 20 ARG B O 1
ATOM 6297 N N . PHE B 1 21 ? 65.812 35.312 -23.359 1 30.77 21 PHE B N 1
ATOM 6298 C CA . PHE B 1 21 ? 65.062 35 -22.141 1 30.77 21 PHE B CA 1
ATOM 6299 C C . PHE B 1 21 ? 64.188 33.812 -22.344 1 30.77 21 PHE B C 1
ATOM 6301 O O . PHE B 1 21 ? 63.469 33.375 -21.422 1 30.77 21 PHE B O 1
ATOM 6308 N N . LEU B 1 22 ? 64.062 33.344 -23.609 1 28.06 22 LEU B N 1
ATOM 6309 C CA . LEU B 1 22 ? 63.188 32.188 -23.891 1 28.06 22 LEU B CA 1
ATOM 6310 C C . LEU B 1 22 ? 63.781 30.906 -23.297 1 28.06 22 LEU B C 1
ATOM 6312 O O . LEU B 1 22 ? 63.031 29.938 -23.078 1 28.06 22 LEU B O 1
ATOM 6316 N N . LEU B 1 23 ? 65.125 30.891 -23.203 1 28.22 23 LEU B N 1
ATOM 6317 C CA . LEU B 1 23 ? 65.75 29.594 -22.984 1 28.22 23 LEU B CA 1
ATOM 6318 C C . LEU B 1 23 ? 65.375 29.047 -21.609 1 28.22 23 LEU B C 1
ATOM 6320 O O . LEU B 1 23 ? 65.188 27.844 -21.453 1 28.22 23 LEU B O 1
ATOM 6324 N N . LEU B 1 24 ? 65.625 29.891 -20.594 1 29.42 24 LEU B N 1
ATOM 6325 C CA . LEU B 1 24 ? 65.812 29.281 -19.281 1 29.42 24 LEU B CA 1
ATOM 6326 C C . LEU B 1 24 ? 64.5 28.672 -18.797 1 29.42 24 LEU B C 1
ATOM 6328 O O . LEU B 1 24 ? 64.5 27.953 -17.781 1 29.42 24 LEU B O 1
ATOM 6332 N N . PHE B 1 25 ? 63.344 29.25 -19.281 1 29.33 25 PHE B N 1
ATOM 6333 C CA . PHE B 1 25 ? 62.094 28.766 -18.703 1 29.33 25 PHE B CA 1
ATOM 6334 C C . PHE B 1 25 ? 61.844 27.328 -19.109 1 29.33 25 PHE B C 1
ATOM 6336 O O . PHE B 1 25 ? 60.781 26.766 -18.797 1 29.33 25 PHE B O 1
ATOM 6343 N N . SER B 1 26 ? 62.656 26.766 -19.969 1 28.25 26 SER B N 1
ATOM 6344 C CA . SER B 1 26 ? 62.312 25.469 -20.531 1 28.25 26 SER B CA 1
ATOM 6345 C C . SER B 1 26 ? 62.406 24.375 -19.469 1 28.25 26 SER B C 1
ATOM 6347 O O . SER B 1 26 ? 62.062 23.219 -19.734 1 28.25 26 SER B O 1
ATOM 6349 N N . GLY B 1 27 ? 63.406 24.547 -18.609 1 26.72 27 GLY B N 1
ATOM 6350 C CA . GLY B 1 27 ? 63.781 23.297 -17.953 1 26.72 27 GLY B CA 1
ATOM 6351 C C . GLY B 1 27 ? 62.719 22.75 -17.031 1 26.72 27 GLY B C 1
ATOM 6352 O O . GLY B 1 27 ? 62.844 21.641 -16.5 1 26.72 27 GLY B O 1
ATOM 6353 N N . PHE B 1 28 ? 62 23.672 -16.406 1 29.56 28 PHE B N 1
ATOM 6354 C CA . PHE B 1 28 ? 61.25 23.156 -15.258 1 29.56 28 PHE B CA 1
ATOM 6355 C C . PHE B 1 28 ? 60.125 22.25 -15.711 1 29.56 28 PHE B C 1
ATOM 6357 O O . PHE B 1 28 ? 59.25 21.891 -14.922 1 29.56 28 PHE B O 1
ATOM 6364 N N . ALA B 1 29 ? 59.969 22.125 -17.016 1 26.17 29 ALA B N 1
ATOM 6365 C CA . ALA B 1 29 ? 58.688 21.531 -17.391 1 26.17 29 ALA B CA 1
ATOM 6366 C C . ALA B 1 29 ? 58.562 20.125 -16.812 1 26.17 29 ALA B C 1
ATOM 6368 O O . ALA B 1 29 ? 57.469 19.719 -16.391 1 26.17 29 ALA B O 1
ATOM 6369 N N . PHE B 1 30 ? 59.531 19.312 -17.188 1 28.91 30 PHE B N 1
ATOM 6370 C CA . PHE B 1 30 ? 59.062 17.984 -17.531 1 28.91 30 PHE B CA 1
ATOM 6371 C C . PHE B 1 30 ? 58.812 17.156 -16.266 1 28.91 30 PHE B C 1
ATOM 6373 O O . PHE B 1 30 ? 58.594 15.945 -16.344 1 28.91 30 PHE B O 1
ATOM 6380 N N . PHE B 1 31 ? 59.312 17.656 -15.164 1 30.61 31 PHE B N 1
ATOM 6381 C CA . PHE B 1 31 ? 59.156 16.531 -14.25 1 30.61 31 PHE B CA 1
ATOM 6382 C C . PHE B 1 31 ? 57.688 16.234 -14 1 30.61 31 PHE B C 1
ATOM 6384 O O . PHE B 1 31 ? 57.062 16.812 -13.102 1 30.61 31 PHE B O 1
ATOM 6391 N N . LEU B 1 32 ? 56.875 16.25 -15.062 1 29.06 32 LEU B N 1
ATOM 6392 C CA . LEU B 1 32 ? 55.594 15.633 -14.805 1 29.06 32 LEU B CA 1
ATOM 6393 C C . LEU B 1 32 ? 55.75 14.266 -14.141 1 29.06 32 LEU B C 1
ATOM 6395 O O . LEU B 1 32 ? 56.25 13.328 -14.766 1 29.06 32 LEU B O 1
ATOM 6399 N N . GLN B 1 33 ? 56.188 14.305 -12.898 1 29 33 GLN B N 1
ATOM 6400 C CA . GLN B 1 33 ? 56 13.023 -12.219 1 29 33 GLN B CA 1
ATOM 6401 C C . GLN B 1 33 ? 54.625 12.445 -12.477 1 29 33 GLN B C 1
ATOM 6403 O O . GLN B 1 33 ? 53.594 13.117 -12.266 1 29 33 GLN B O 1
ATOM 6408 N N . THR B 1 34 ? 54.562 11.625 -13.492 1 31.75 34 THR B N 1
ATOM 6409 C CA . THR B 1 34 ? 53.438 10.695 -13.586 1 31.75 34 THR B CA 1
ATOM 6410 C C . THR B 1 34 ? 53.031 10.195 -12.203 1 31.75 34 THR B C 1
ATOM 6412 O O . THR B 1 34 ? 53.812 9.508 -11.531 1 31.75 34 THR B O 1
ATOM 6415 N N . VAL B 1 35 ? 52.531 11.062 -11.375 1 32.75 35 VAL B N 1
ATOM 6416 C CA . VAL B 1 35 ? 51.844 10.484 -10.234 1 32.75 35 VAL B CA 1
ATOM 6417 C C . VAL B 1 35 ? 51.125 9.203 -10.664 1 32.75 35 VAL B C 1
ATOM 6419 O O . VAL B 1 35 ? 50.25 9.219 -11.547 1 32.75 35 VAL B O 1
ATOM 6422 N N . GLN B 1 36 ? 51.906 8.188 -10.688 1 31.03 36 GLN B N 1
ATOM 6423 C CA . GLN B 1 36 ? 51.219 6.887 -10.773 1 31.03 36 GLN B CA 1
ATOM 6424 C C . GLN B 1 36 ? 49.969 6.855 -9.922 1 31.03 36 GLN B C 1
ATOM 6426 O O . GLN B 1 36 ? 50.031 7.137 -8.719 1 31.03 36 GLN B O 1
ATOM 6431 N N . ALA B 1 37 ? 48.938 7.273 -10.445 1 35.75 37 ALA B N 1
ATOM 6432 C CA . ALA B 1 37 ? 47.594 6.941 -9.914 1 35.75 37 ALA B CA 1
ATOM 6433 C C . ALA B 1 37 ? 47.656 5.629 -9.133 1 35.75 37 ALA B C 1
ATOM 6435 O O . ALA B 1 37 ? 47.844 4.562 -9.719 1 35.75 37 ALA B O 1
ATOM 6436 N N . GLN B 1 38 ? 48.25 5.625 -8.102 1 38.53 38 GLN B N 1
ATOM 6437 C CA . GLN B 1 38 ? 48.219 4.438 -7.254 1 38.53 38 GLN B CA 1
ATOM 6438 C C . GLN B 1 38 ? 46.844 3.783 -7.27 1 38.53 38 GLN B C 1
ATOM 6440 O O . GLN B 1 38 ? 45.844 4.441 -7.008 1 38.53 38 GLN B O 1
ATOM 6445 N N . ASN B 1 39 ? 46.531 2.652 -7.914 1 50.59 39 ASN B N 1
ATOM 6446 C CA . ASN B 1 39 ? 45.469 1.742 -8.32 1 50.59 39 ASN B CA 1
ATOM 6447 C C . ASN B 1 39 ? 44.625 1.314 -7.125 1 50.59 39 ASN B C 1
ATOM 6449 O O . ASN B 1 39 ? 45.094 0.615 -6.234 1 50.59 39 ASN B O 1
ATOM 6453 N N . GLN B 1 40 ? 43.781 2.115 -6.523 1 58.62 40 GLN B N 1
ATOM 6454 C CA . GLN B 1 40 ? 42.844 1.693 -5.496 1 58.62 40 GLN B CA 1
ATOM 6455 C C . GLN B 1 40 ? 42.188 0.357 -5.855 1 58.62 40 GLN B C 1
ATOM 6457 O O . GLN B 1 40 ? 41.906 0.096 -7.023 1 58.62 40 GLN B O 1
ATOM 6462 N N . PRO B 1 41 ? 42.281 -0.492 -4.734 1 76.25 41 PRO B N 1
ATOM 6463 C CA . PRO B 1 41 ? 41.625 -1.775 -5.016 1 76.25 41 PRO B CA 1
ATOM 6464 C C . PRO B 1 41 ? 40.125 -1.626 -5.367 1 76.25 41 PRO B C 1
ATOM 6466 O O . PRO B 1 41 ? 39.469 -0.717 -4.871 1 76.25 41 PRO B O 1
ATOM 6469 N N . VAL B 1 42 ? 39.75 -2.324 -6.316 1 82 42 VAL B N 1
ATOM 6470 C CA . VAL B 1 42 ? 38.344 -2.428 -6.672 1 82 42 VAL B CA 1
ATOM 6471 C C . VAL B 1 42 ? 37.656 -3.453 -5.773 1 82 42 VAL B C 1
ATOM 6473 O O . VAL B 1 42 ? 38.094 -4.602 -5.68 1 82 42 VAL B O 1
ATOM 6476 N N . THR B 1 43 ? 36.75 -2.988 -4.938 1 84.06 43 THR B N 1
ATOM 6477 C CA . THR B 1 43 ? 36 -3.9 -4.074 1 84.06 43 THR B CA 1
ATOM 6478 C C . THR B 1 43 ? 34.531 -3.959 -4.484 1 84.06 43 THR B C 1
ATOM 6480 O O . THR B 1 43 ? 34.062 -3.088 -5.211 1 84.06 43 THR B O 1
ATOM 6483 N N . GLY B 1 44 ? 34 -5.086 -4.141 1 87.62 44 GLY B N 1
ATOM 6484 C CA . GLY B 1 44 ? 32.562 -5.215 -4.43 1 87.62 44 GLY B CA 1
ATOM 6485 C C . GLY B 1 44 ? 31.969 -6.504 -3.902 1 87.62 44 GLY B C 1
ATOM 6486 O O . GLY B 1 44 ? 32.625 -7.238 -3.16 1 87.62 44 GLY B O 1
ATOM 6487 N N . ASN B 1 45 ? 30.75 -6.613 -4.094 1 88.06 45 ASN B N 1
ATOM 6488 C CA . ASN B 1 45 ? 29.969 -7.801 -3.736 1 88.06 45 ASN B CA 1
ATOM 6489 C C . ASN B 1 45 ? 29.281 -8.414 -4.957 1 88.06 45 ASN B C 1
ATOM 6491 O O . ASN B 1 45 ? 28.953 -7.699 -5.902 1 88.06 45 ASN B O 1
ATOM 6495 N N . ILE B 1 46 ? 29.172 -9.703 -4.926 1 88.06 46 ILE B N 1
ATOM 6496 C CA . ILE B 1 46 ? 28.547 -10.422 -6.035 1 88.06 46 ILE B CA 1
ATOM 6497 C C . ILE B 1 46 ? 27.312 -11.172 -5.531 1 88.06 46 ILE B C 1
ATOM 6499 O O . ILE B 1 46 ? 27.391 -11.914 -4.555 1 88.06 46 ILE B O 1
ATOM 6503 N N . TYR B 1 47 ? 26.219 -10.953 -6.246 1 84.69 47 TYR B N 1
ATOM 6504 C CA . TYR B 1 47 ? 24.969 -11.57 -5.859 1 84.69 47 TYR B CA 1
ATOM 6505 C C . TYR B 1 47 ? 24.297 -12.234 -7.055 1 84.69 47 TYR B C 1
ATOM 6507 O O . TYR B 1 47 ? 24.609 -11.93 -8.203 1 84.69 47 TYR B O 1
ATOM 6515 N N . ASP B 1 48 ? 23.391 -13.18 -6.648 1 78.44 48 ASP B N 1
ATOM 6516 C CA . ASP B 1 48 ? 22.453 -13.648 -7.652 1 78.44 48 ASP B CA 1
ATOM 6517 C C . ASP B 1 48 ? 21.438 -12.57 -8 1 78.44 48 ASP B C 1
ATOM 6519 O O . ASP B 1 48 ? 20.812 -11.977 -7.117 1 78.44 48 ASP B O 1
ATOM 6523 N N . SER B 1 49 ? 21.25 -12.359 -9.211 1 77.12 49 SER B N 1
ATOM 6524 C CA . SER B 1 49 ? 20.422 -11.242 -9.656 1 77.12 49 SER B CA 1
ATOM 6525 C C . SER B 1 49 ? 18.969 -11.406 -9.195 1 77.12 49 SER B C 1
ATOM 6527 O O . SER B 1 49 ? 18.312 -10.422 -8.859 1 77.12 49 SER B O 1
ATOM 6529 N N . GLN B 1 50 ? 18.547 -12.57 -9.125 1 70.25 50 GLN B N 1
ATOM 6530 C CA . GLN B 1 50 ? 17.141 -12.781 -8.836 1 70.25 50 GLN B CA 1
ATOM 6531 C C . GLN B 1 50 ? 16.906 -13.039 -7.348 1 70.25 50 GLN B C 1
ATOM 6533 O O . GLN B 1 50 ? 16 -12.461 -6.746 1 70.25 50 GLN B O 1
ATOM 6538 N N . THR B 1 51 ? 17.781 -13.844 -6.727 1 67.62 51 THR B N 1
ATOM 6539 C CA . THR B 1 51 ? 17.547 -14.242 -5.34 1 67.62 51 THR B CA 1
ATOM 6540 C C . THR B 1 51 ? 18.266 -13.297 -4.379 1 67.62 51 THR B C 1
ATOM 6542 O O . THR B 1 51 ? 17.984 -13.305 -3.176 1 67.62 51 THR B O 1
ATOM 6545 N N . LYS B 1 52 ? 19.188 -12.562 -4.832 1 72.44 52 LYS B N 1
ATOM 6546 C CA . LYS B 1 52 ? 19.953 -11.586 -4.062 1 72.44 52 LYS B CA 1
ATOM 6547 C C . LYS B 1 52 ? 20.875 -12.281 -3.062 1 72.44 52 LYS B C 1
ATOM 6549 O O . LYS B 1 52 ? 21.391 -11.648 -2.135 1 72.44 52 LYS B O 1
ATOM 6554 N N . GLN B 1 53 ? 21.016 -13.539 -3.334 1 74.75 53 GLN B N 1
ATOM 6555 C CA . GLN B 1 53 ? 21.922 -14.273 -2.467 1 74.75 53 GLN B CA 1
ATOM 6556 C C . GLN B 1 53 ? 23.375 -14.031 -2.867 1 74.75 53 GLN B C 1
ATOM 6558 O O . GLN B 1 53 ? 23.688 -13.953 -4.055 1 74.75 53 GLN B O 1
ATOM 6563 N N . ALA B 1 54 ? 24.188 -13.938 -1.807 1 80.56 54 ALA B N 1
ATOM 6564 C CA . ALA B 1 54 ? 25.609 -13.781 -2.066 1 80.56 54 ALA B CA 1
ATOM 6565 C C . ALA B 1 54 ? 26.172 -15.008 -2.787 1 80.56 54 ALA B C 1
ATOM 6567 O O . ALA B 1 54 ? 25.797 -16.141 -2.484 1 80.56 54 ALA B O 1
ATOM 6568 N N . LEU B 1 55 ? 27.016 -14.797 -3.748 1 83.25 55 LEU B N 1
ATOM 6569 C CA . LEU B 1 55 ? 27.625 -15.883 -4.508 1 83.25 55 LEU B CA 1
ATOM 6570 C C . LEU B 1 55 ? 29.094 -16.047 -4.133 1 83.25 55 LEU B C 1
ATOM 6572 O O . LEU B 1 55 ? 29.906 -15.172 -4.41 1 83.25 55 LEU B O 1
ATOM 6576 N N . ALA B 1 56 ? 29.344 -17.156 -3.559 1 82.38 56 ALA B N 1
ATOM 6577 C CA . ALA B 1 56 ? 30.719 -17.5 -3.217 1 82.38 56 ALA B CA 1
ATOM 6578 C C . ALA B 1 56 ? 31.406 -18.234 -4.363 1 82.38 56 ALA B C 1
ATOM 6580 O O . ALA B 1 56 ? 30.766 -19 -5.09 1 82.38 56 ALA B O 1
ATOM 6581 N N . GLY B 1 57 ? 32.719 -17.984 -4.535 1 82.56 57 GLY B N 1
ATOM 6582 C CA . GLY B 1 57 ? 33.5 -18.766 -5.469 1 82.56 57 GLY B CA 1
ATOM 6583 C C . GLY B 1 57 ? 33.469 -18.234 -6.887 1 82.56 57 GLY B C 1
ATOM 6584 O O . GLY B 1 57 ? 33.781 -18.953 -7.84 1 82.56 57 GLY B O 1
ATOM 6585 N N . VAL B 1 58 ? 33.031 -17.016 -7.02 1 90.75 58 VAL B N 1
ATOM 6586 C CA . VAL B 1 58 ? 33 -16.422 -8.352 1 90.75 58 VAL B CA 1
ATOM 6587 C C . VAL B 1 58 ? 34.438 -16.047 -8.75 1 90.75 58 VAL B C 1
ATOM 6589 O O . VAL B 1 58 ? 35.125 -15.289 -8.047 1 90.75 58 VAL B O 1
ATOM 6592 N N . SER B 1 59 ? 34.844 -16.516 -9.891 1 91.5 59 SER B N 1
ATOM 6593 C CA . SER B 1 59 ? 36.156 -16.172 -10.414 1 91.5 59 SER B CA 1
ATOM 6594 C C . SER B 1 59 ? 36.125 -14.82 -11.125 1 91.5 59 SER B C 1
ATOM 6596 O O . SER B 1 59 ? 35.344 -14.617 -12.055 1 91.5 59 SER B O 1
ATOM 6598 N N . ILE B 1 60 ? 36.938 -14.016 -10.711 1 92.56 60 ILE B N 1
ATOM 6599 C CA . ILE B 1 60 ? 37.094 -12.727 -11.375 1 92.56 60 ILE B CA 1
ATOM 6600 C C . ILE B 1 60 ? 38.344 -12.742 -12.242 1 92.56 60 ILE B C 1
ATOM 6602 O O . ILE B 1 60 ? 39.438 -12.961 -11.734 1 92.56 60 ILE B O 1
ATOM 6606 N N . LYS B 1 61 ? 38.094 -12.461 -13.469 1 90.06 61 LYS B N 1
ATOM 6607 C CA . LYS B 1 61 ? 39.188 -12.602 -14.43 1 90.06 61 LYS B CA 1
ATOM 6608 C C . LYS B 1 61 ? 39.344 -11.344 -15.273 1 90.06 61 LYS B C 1
ATOM 6610 O O . LYS B 1 61 ? 38.438 -10.516 -15.344 1 90.06 61 LYS B O 1
ATOM 6615 N N . THR B 1 62 ? 40.469 -11.203 -15.844 1 86.19 62 THR B N 1
ATOM 6616 C CA . THR B 1 62 ? 40.719 -10.148 -16.828 1 86.19 62 THR B CA 1
ATOM 6617 C C . THR B 1 62 ? 40.125 -10.531 -18.188 1 86.19 62 THR B C 1
ATOM 6619 O O . THR B 1 62 ? 39.625 -11.648 -18.359 1 86.19 62 THR B O 1
ATOM 6622 N N . SER B 1 63 ? 40.188 -9.602 -19.094 1 81.62 63 SER B N 1
ATOM 6623 C CA . SER B 1 63 ? 39.656 -9.844 -20.438 1 81.62 63 SER B CA 1
ATOM 6624 C C . SER B 1 63 ? 40.406 -11 -21.109 1 81.62 63 SER B C 1
ATOM 6626 O O . SER B 1 63 ? 39.812 -11.703 -21.938 1 81.62 63 SER B O 1
ATOM 6628 N N . ASP B 1 64 ? 41.656 -11.211 -20.734 1 79.31 64 ASP B N 1
ATOM 6629 C CA . ASP B 1 64 ? 42.438 -12.289 -21.328 1 79.31 64 ASP B CA 1
ATOM 6630 C C . ASP B 1 64 ? 42.312 -13.57 -20.5 1 79.31 64 ASP B C 1
ATOM 6632 O O . ASP B 1 64 ? 43.156 -14.469 -20.609 1 79.31 64 ASP B O 1
ATOM 6636 N N . ASN B 1 65 ? 41.375 -13.633 -19.5 1 81.44 65 ASN B N 1
ATOM 6637 C CA . ASN B 1 65 ? 40.969 -14.805 -18.719 1 81.44 65 ASN B CA 1
ATOM 6638 C C . ASN B 1 65 ? 42 -15.141 -17.641 1 81.44 65 ASN B C 1
ATOM 6640 O O . ASN B 1 65 ? 42.156 -16.297 -17.25 1 81.44 65 ASN B O 1
ATOM 6644 N N . LYS B 1 66 ? 42.781 -14.125 -17.25 1 83.5 66 LYS B N 1
ATOM 6645 C CA . LYS B 1 66 ? 43.656 -14.328 -16.109 1 83.5 66 LYS B CA 1
ATOM 6646 C C . LYS B 1 66 ? 42.906 -14.156 -14.797 1 83.5 66 LYS B C 1
ATOM 6648 O O . LYS B 1 66 ? 42.188 -13.172 -14.609 1 83.5 66 LYS B O 1
ATOM 6653 N N . LEU B 1 67 ? 43.062 -15.156 -13.898 1 89.81 67 LEU B N 1
ATOM 6654 C CA . LEU B 1 67 ? 42.344 -15.125 -12.625 1 89.81 67 LEU B CA 1
ATOM 6655 C C . LEU B 1 67 ? 42.938 -14.039 -11.711 1 89.81 67 LEU B C 1
ATOM 6657 O O . LEU B 1 67 ? 44.125 -14.016 -11.453 1 89.81 67 LEU B O 1
ATOM 6661 N N . LEU B 1 68 ? 42.125 -13.219 -11.25 1 88.56 68 LEU B N 1
ATOM 6662 C CA . LEU B 1 68 ? 42.562 -12.156 -10.344 1 88.56 68 LEU B CA 1
ATOM 6663 C C . LEU B 1 68 ? 42.25 -12.531 -8.898 1 88.56 68 LEU B C 1
ATOM 6665 O O . LEU B 1 68 ? 43.125 -12.484 -8.039 1 88.56 68 LEU B O 1
ATOM 6669 N N . THR B 1 69 ? 41 -12.805 -8.633 1 91.69 69 THR B N 1
ATOM 6670 C CA . THR B 1 69 ? 40.531 -13.172 -7.301 1 91.69 69 THR B CA 1
ATOM 6671 C C . THR B 1 69 ? 39.25 -13.969 -7.379 1 91.69 69 THR B C 1
ATOM 6673 O O . THR B 1 69 ? 38.75 -14.227 -8.469 1 91.69 69 THR B O 1
ATOM 6676 N N . VAL B 1 70 ? 38.812 -14.5 -6.23 1 92.38 70 VAL B N 1
ATOM 6677 C CA . VAL B 1 70 ? 37.562 -15.242 -6.09 1 92.38 70 VAL B CA 1
ATOM 6678 C C . VAL B 1 70 ? 36.75 -14.656 -4.945 1 92.38 70 VAL B C 1
ATOM 6680 O O . VAL B 1 70 ? 37.312 -14.242 -3.922 1 92.38 70 VAL B O 1
ATOM 6683 N N . SER B 1 71 ? 35.531 -14.555 -5.18 1 91 71 SER B N 1
ATOM 6684 C CA . SER B 1 71 ? 34.688 -14 -4.133 1 91 71 SER B CA 1
ATOM 6685 C C . SER B 1 71 ? 34.625 -14.922 -2.922 1 91 71 SER B C 1
ATOM 6687 O O . SER B 1 71 ? 34.719 -16.141 -3.059 1 91 71 SER B O 1
ATOM 6689 N N . ASP B 1 72 ? 34.344 -14.352 -1.82 1 86.06 72 ASP B N 1
ATOM 6690 C CA . ASP B 1 72 ? 34.312 -15.133 -0.586 1 86.06 72 ASP B CA 1
ATOM 6691 C C . ASP B 1 72 ? 32.875 -15.609 -0.293 1 86.06 72 ASP B C 1
ATOM 6693 O O . ASP B 1 72 ? 32 -15.562 -1.165 1 86.06 72 ASP B O 1
ATOM 6697 N N . LYS B 1 73 ? 32.688 -16.203 0.883 1 78.94 73 LYS B N 1
ATOM 6698 C CA . LYS B 1 73 ? 31.438 -16.828 1.269 1 78.94 73 LYS B CA 1
ATOM 6699 C C . LYS B 1 73 ? 30.297 -15.805 1.302 1 78.94 73 LYS B C 1
ATOM 6701 O O . LYS B 1 73 ? 29.125 -16.156 1.167 1 78.94 73 LYS B O 1
ATOM 6706 N N . ASN B 1 74 ? 30.719 -14.547 1.411 1 78.19 74 ASN B N 1
ATOM 6707 C CA . ASN B 1 74 ? 29.703 -13.492 1.461 1 78.19 74 ASN B CA 1
ATOM 6708 C C . ASN B 1 74 ? 29.594 -12.758 0.129 1 78.19 74 ASN B C 1
ATOM 6710 O O . ASN B 1 74 ? 28.953 -11.711 0.042 1 78.19 74 ASN B O 1
ATOM 6714 N N . GLY B 1 75 ? 30.266 -13.297 -0.878 1 85.88 75 GLY B N 1
ATOM 6715 C CA . GLY B 1 75 ? 30.234 -12.695 -2.203 1 85.88 75 GLY B CA 1
ATOM 6716 C C . GLY B 1 75 ? 31.156 -11.508 -2.336 1 85.88 75 GLY B C 1
ATOM 6717 O O . GLY B 1 75 ? 31.141 -10.812 -3.354 1 85.88 75 GLY B O 1
ATOM 6718 N N . TYR B 1 76 ? 31.938 -11.203 -1.306 1 87.38 76 TYR B N 1
ATOM 6719 C CA . TYR B 1 76 ? 32.844 -10.062 -1.318 1 87.38 76 TYR B CA 1
ATOM 6720 C C . TYR B 1 76 ? 34.094 -10.375 -2.135 1 87.38 76 TYR B C 1
ATOM 6722 O O . TYR B 1 76 ? 34.594 -11.5 -2.121 1 87.38 76 TYR B O 1
ATOM 6730 N N . PHE B 1 77 ? 34.625 -9.359 -2.891 1 89.19 77 PHE B N 1
ATOM 6731 C CA . PHE B 1 77 ? 35.875 -9.5 -3.619 1 89.19 77 PHE B CA 1
ATOM 6732 C C . PHE B 1 77 ? 36.688 -8.219 -3.537 1 89.19 77 PHE B C 1
ATOM 6734 O O . PHE B 1 77 ? 36.156 -7.148 -3.268 1 89.19 77 PHE B O 1
ATOM 6741 N N . LYS B 1 78 ? 37.906 -8.367 -3.643 1 88.44 78 LYS B N 1
ATOM 6742 C CA . LYS B 1 78 ? 38.875 -7.266 -3.672 1 88.44 78 LYS B CA 1
ATOM 6743 C C . LYS B 1 78 ? 39.938 -7.488 -4.738 1 88.44 78 LYS B C 1
ATOM 6745 O O . LYS B 1 78 ? 40.625 -8.508 -4.73 1 88.44 78 LYS B O 1
ATOM 6750 N N . ILE B 1 79 ? 39.969 -6.59 -5.637 1 85.62 79 ILE B N 1
ATOM 6751 C CA . ILE B 1 79 ? 41 -6.633 -6.656 1 85.62 79 ILE B CA 1
ATOM 6752 C C . ILE B 1 79 ? 42.125 -5.648 -6.301 1 85.62 79 ILE B C 1
ATOM 6754 O O . ILE B 1 79 ? 41.906 -4.434 -6.309 1 85.62 79 ILE B O 1
ATOM 6758 N N . GLU B 1 80 ? 43.188 -6.039 -5.844 1 75.25 80 GLU B N 1
ATOM 6759 C CA . GLU B 1 80 ? 44.25 -5.199 -5.352 1 75.25 80 GLU B CA 1
ATOM 6760 C C . GLU B 1 80 ? 44.969 -4.473 -6.5 1 75.25 80 GLU B C 1
ATOM 6762 O O . GLU B 1 80 ? 45.281 -3.289 -6.387 1 75.25 80 GLU B O 1
ATOM 6767 N N . ASN B 1 81 ? 45.469 -5.25 -7.586 1 62.78 81 ASN B N 1
ATOM 6768 C CA . ASN B 1 81 ? 46.281 -4.648 -8.648 1 62.78 81 ASN B CA 1
ATOM 6769 C C . ASN B 1 81 ? 45.438 -4.332 -9.875 1 62.78 81 ASN B C 1
ATOM 6771 O O . ASN B 1 81 ? 45.062 -5.23 -10.633 1 62.78 81 ASN B O 1
ATOM 6775 N N . THR B 1 82 ? 44.812 -3.088 -9.859 1 60.41 82 THR B N 1
ATOM 6776 C CA . THR B 1 82 ? 43.938 -2.734 -10.977 1 60.41 82 THR B CA 1
ATOM 6777 C C . THR B 1 82 ? 44.781 -2.352 -12.195 1 60.41 82 THR B C 1
ATOM 6779 O O . THR B 1 82 ? 45.812 -1.709 -12.07 1 60.41 82 THR B O 1
ATOM 6782 N N . THR B 1 83 ? 44.781 -3.238 -13.242 1 53.91 83 THR B N 1
ATOM 6783 C CA . THR B 1 83 ? 45.438 -2.877 -14.492 1 53.91 83 THR B CA 1
ATOM 6784 C C . THR B 1 83 ? 44.719 -1.737 -15.188 1 53.91 83 THR B C 1
ATOM 6786 O O . THR B 1 83 ? 43.562 -1.43 -14.836 1 53.91 83 THR B O 1
ATOM 6789 N N . SER B 1 84 ? 45.438 -1.163 -16.141 1 51.56 84 SER B N 1
ATOM 6790 C CA . SER B 1 84 ? 44.969 -0.084 -17.016 1 51.56 84 SER B CA 1
ATOM 6791 C C . SER B 1 84 ? 43.688 -0.451 -17.703 1 51.56 84 SER B C 1
ATOM 6793 O O . SER B 1 84 ? 42.812 0.412 -1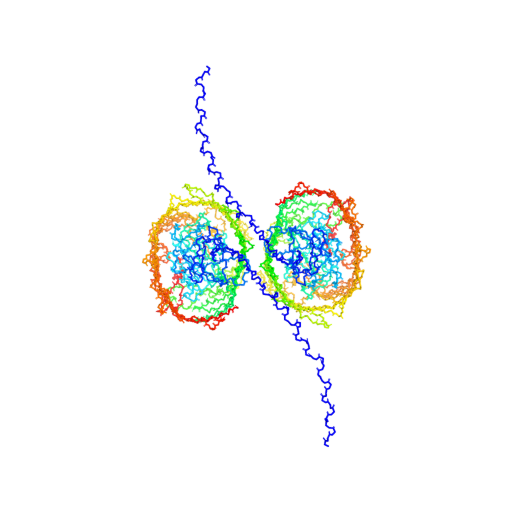7.938 1 51.56 84 SER B O 1
ATOM 6795 N N . ASP B 1 85 ? 43.625 -1.654 -18.344 1 54.97 85 ASP B N 1
ATOM 6796 C CA . ASP B 1 85 ? 42.531 -2.08 -19.203 1 54.97 85 ASP B CA 1
ATOM 6797 C C . ASP B 1 85 ? 41.375 -2.596 -18.359 1 54.97 85 ASP B C 1
ATOM 6799 O O . ASP B 1 85 ? 41.5 -3.592 -17.641 1 54.97 85 ASP B O 1
ATOM 6803 N N . GLN B 1 86 ? 40.562 -1.934 -17.781 1 65.5 86 GLN B N 1
ATOM 6804 C CA . GLN B 1 86 ? 39.625 -1.942 -16.656 1 65.5 86 GLN B CA 1
ATOM 6805 C C . GLN B 1 86 ? 38.375 -2.742 -17 1 65.5 86 GLN B C 1
ATOM 6807 O O . GLN B 1 86 ? 37.25 -2.246 -16.859 1 65.5 86 GLN B O 1
ATOM 6812 N N . HIS B 1 87 ? 38.469 -3.959 -17.75 1 81.81 87 HIS B N 1
ATOM 6813 C CA . HIS B 1 87 ? 37.375 -4.875 -18.016 1 81.81 87 HIS B CA 1
ATOM 6814 C C . HIS B 1 87 ? 37.531 -6.176 -17.234 1 81.81 87 HIS B C 1
ATOM 6816 O O . HIS B 1 87 ? 38.594 -6.812 -17.297 1 81.81 87 HIS B O 1
ATOM 6822 N N . TYR B 1 88 ? 36.594 -6.539 -16.484 1 87.88 88 TYR B N 1
ATOM 6823 C CA . TYR B 1 88 ? 36.625 -7.754 -15.68 1 87.88 88 TYR B CA 1
ATOM 6824 C C . TYR B 1 88 ? 35.5 -8.703 -16.078 1 87.88 88 TYR B C 1
ATOM 6826 O O . TYR B 1 88 ? 34.406 -8.266 -16.453 1 87.88 88 TYR B O 1
ATOM 6834 N N . LYS B 1 89 ? 35.844 -9.984 -16.031 1 90.56 89 LYS B N 1
ATOM 6835 C CA . LYS B 1 89 ? 34.844 -11.031 -16.234 1 90.56 89 LYS B CA 1
ATOM 6836 C C . LYS B 1 89 ? 34.531 -11.75 -14.922 1 90.56 89 LYS B C 1
ATOM 6838 O O . LYS B 1 89 ? 35.438 -12.164 -14.195 1 90.56 89 LYS B O 1
ATOM 6843 N N . PHE B 1 90 ? 33.375 -11.891 -14.672 1 90.88 90 PHE B N 1
ATOM 6844 C CA . PHE B 1 90 ? 32.906 -12.633 -13.516 1 90.88 90 PHE B CA 1
ATOM 6845 C C . PHE B 1 90 ? 32.312 -13.961 -13.938 1 90.88 90 PHE B C 1
ATOM 6847 O O . PHE B 1 90 ? 31.297 -13.984 -14.656 1 90.88 90 PHE B O 1
ATOM 6854 N N . VAL B 1 91 ? 32.875 -15.047 -13.5 1 88.06 91 VAL B N 1
ATOM 6855 C CA . VAL B 1 91 ? 32.5 -16.359 -14.016 1 88.06 91 VAL B CA 1
ATOM 6856 C C . VAL B 1 91 ? 32.156 -17.297 -12.852 1 88.06 91 VAL B C 1
ATOM 6858 O O . VAL B 1 91 ? 32.938 -17.406 -11.898 1 88.06 91 VAL B O 1
ATOM 6861 N N . LEU B 1 92 ? 31.047 -17.875 -12.836 1 85.94 92 LEU B N 1
ATOM 6862 C CA . LEU B 1 92 ? 30.609 -18.906 -11.898 1 85.94 92 LEU B CA 1
ATOM 6863 C C . LEU B 1 92 ? 29.781 -19.969 -12.602 1 85.94 92 LEU B C 1
ATOM 6865 O O . LEU B 1 92 ? 28.891 -19.641 -13.391 1 85.94 92 LEU B O 1
ATOM 6869 N N . LEU B 1 93 ? 30.109 -21.188 -12.305 1 76.12 93 LEU B N 1
ATOM 6870 C CA . LEU B 1 93 ? 29.344 -22.266 -12.914 1 76.12 93 LEU B CA 1
ATOM 6871 C C . LEU B 1 93 ? 27.844 -22.125 -12.594 1 76.12 93 LEU B C 1
ATOM 6873 O O . LEU B 1 93 ? 27.469 -21.891 -11.445 1 76.12 93 LEU B O 1
ATOM 6877 N N . GLY B 1 94 ? 26.984 -22.281 -13.578 1 74.25 94 GLY B N 1
ATOM 6878 C CA . GLY B 1 94 ? 25.547 -22.156 -13.406 1 74.25 94 GLY B CA 1
ATOM 6879 C C . GLY B 1 94 ? 25.031 -20.75 -13.656 1 74.25 94 GLY B C 1
ATOM 6880 O O . GLY B 1 94 ? 23.828 -20.5 -13.648 1 74.25 94 GLY B O 1
ATOM 6881 N N . PHE B 1 95 ? 26.016 -19.844 -13.891 1 83.25 95 PHE B N 1
ATOM 6882 C CA . PHE B 1 95 ? 25.656 -18.453 -14.148 1 83.25 95 PHE B CA 1
ATOM 6883 C C . PHE B 1 95 ? 26.25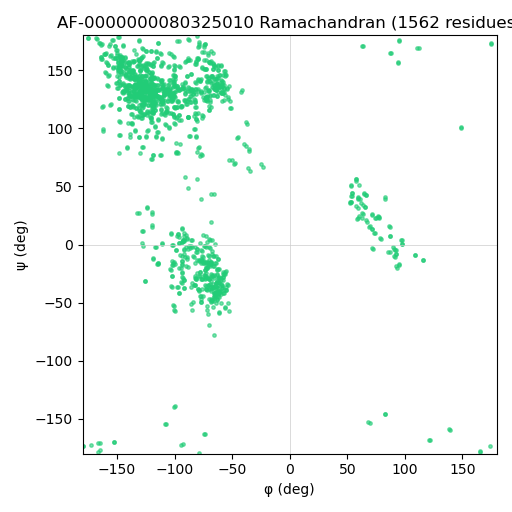 -17.984 -15.477 1 83.25 95 PHE B C 1
ATOM 6885 O O . PHE B 1 95 ? 27.25 -18.531 -15.953 1 83.25 95 PHE B O 1
ATOM 6892 N N . LYS B 1 96 ? 25.531 -17.031 -16.031 1 81.88 96 LYS B N 1
ATOM 6893 C CA . LYS B 1 96 ? 26.094 -16.375 -17.219 1 81.88 96 LYS B CA 1
ATOM 6894 C C . LYS B 1 96 ? 27.297 -15.523 -16.859 1 81.88 96 LYS B C 1
ATOM 6896 O O . LYS B 1 96 ? 27.312 -14.867 -15.828 1 81.88 96 LYS B O 1
ATOM 6901 N N . THR B 1 97 ? 28.266 -15.555 -17.688 1 84.5 97 THR B N 1
ATOM 6902 C CA . THR B 1 97 ? 29.438 -14.711 -17.484 1 84.5 97 THR B CA 1
ATOM 6903 C C . THR B 1 97 ? 29.062 -13.234 -17.594 1 84.5 97 THR B C 1
ATOM 6905 O O . THR B 1 97 ? 28.281 -12.844 -18.484 1 84.5 97 THR B O 1
ATOM 6908 N N . GLN B 1 98 ? 29.531 -12.508 -16.672 1 86.75 98 GLN B N 1
ATOM 6909 C CA . GLN B 1 98 ? 29.25 -11.07 -16.672 1 86.75 98 GLN B CA 1
ATOM 6910 C C . GLN B 1 98 ? 30.516 -10.266 -16.938 1 86.75 98 GLN B C 1
ATOM 6912 O O . GLN B 1 98 ? 31.484 -10.352 -16.172 1 86.75 98 GLN B O 1
ATOM 6917 N N . ASP B 1 99 ? 30.5 -9.477 -18 1 85.94 99 ASP B N 1
ATOM 6918 C CA . ASP B 1 99 ? 31.594 -8.562 -18.312 1 85.94 99 ASP B CA 1
ATOM 6919 C C . ASP B 1 99 ? 31.344 -7.184 -17.688 1 85.94 99 ASP B C 1
ATOM 6921 O O . ASP B 1 99 ? 30.281 -6.598 -17.875 1 85.94 99 ASP B O 1
ATOM 6925 N N . VAL B 1 100 ? 32.281 -6.797 -16.938 1 85.62 100 VAL B N 1
ATOM 6926 C CA . VAL B 1 100 ? 32.094 -5.516 -16.266 1 85.62 100 VAL B CA 1
ATOM 6927 C C . VAL B 1 100 ? 33.188 -4.531 -16.734 1 85.62 100 VAL B C 1
ATOM 6929 O O . VAL B 1 100 ? 34.375 -4.832 -16.703 1 85.62 100 VAL B O 1
ATOM 6932 N N . ASP B 1 101 ? 32.688 -3.402 -17.266 1 77.94 101 ASP B N 1
ATOM 6933 C CA . ASP B 1 101 ? 33.594 -2.295 -17.594 1 77.94 101 ASP B CA 1
ATOM 6934 C C . ASP B 1 101 ? 33.781 -1.362 -16.406 1 77.94 101 ASP B C 1
ATOM 6936 O O . ASP B 1 101 ? 32.812 -0.703 -15.977 1 77.94 101 ASP B O 1
ATOM 6940 N N . TYR B 1 102 ? 34.875 -1.337 -15.812 1 73 102 TYR B N 1
ATOM 6941 C CA . TYR B 1 102 ? 35.125 -0.542 -14.617 1 73 102 TYR B CA 1
ATOM 6942 C C . TYR B 1 102 ? 35.688 0.828 -14.984 1 73 102 TYR B C 1
ATOM 6944 O O . TYR B 1 102 ? 36.031 1.619 -14.102 1 73 102 TYR B O 1
ATOM 6952 N N . SER B 1 103 ? 35.812 1.33 -16.141 1 58.91 103 SER B N 1
ATOM 6953 C CA . SER B 1 103 ? 36.5 2.566 -16.531 1 58.91 103 SER B CA 1
ATOM 6954 C C . SER B 1 103 ? 35.906 3.771 -15.812 1 58.91 103 SER B C 1
ATOM 6956 O O . SER B 1 103 ? 36.594 4.742 -15.523 1 58.91 103 SER B O 1
ATOM 6958 N N . LYS B 1 104 ? 34.656 3.83 -15.57 1 54.66 104 LYS B N 1
ATOM 6959 C CA . LYS B 1 104 ? 34.062 5.074 -15.062 1 54.66 104 LYS B CA 1
ATOM 6960 C C . LYS B 1 104 ? 33.406 4.867 -13.703 1 54.66 104 LYS B C 1
ATOM 6962 O O . LYS B 1 104 ? 32.594 5.684 -13.273 1 54.66 104 LYS B O 1
ATOM 6967 N N . LYS B 1 105 ? 33.812 3.693 -13.148 1 57.69 105 LYS B N 1
ATOM 6968 C CA . LYS B 1 105 ? 33.031 3.443 -11.953 1 57.69 105 LYS B CA 1
ATOM 6969 C C . LYS B 1 105 ? 33.812 3.742 -10.688 1 57.69 105 LYS B C 1
ATOM 6971 O O . LYS B 1 105 ? 35 3.51 -10.633 1 57.69 105 LYS B O 1
ATOM 6976 N N . GLU B 1 106 ? 33.375 4.727 -10 1 57.69 106 GLU B N 1
ATOM 6977 C CA . GLU B 1 106 ? 33.906 5.031 -8.68 1 57.69 106 GLU B CA 1
ATOM 6978 C C . GLU B 1 106 ? 33.094 4.391 -7.574 1 57.69 106 GLU B C 1
ATOM 6980 O O . GLU B 1 106 ? 31.859 4.289 -7.688 1 57.69 106 GLU B O 1
ATOM 6985 N N . GLY B 1 107 ? 33.719 3.502 -6.754 1 62.72 107 GLY B N 1
ATOM 6986 C CA . GLY B 1 107 ? 33.125 3.01 -5.527 1 62.72 107 GLY B CA 1
ATOM 6987 C C . GLY B 1 107 ? 32.969 1.501 -5.5 1 62.72 107 GLY B C 1
ATOM 6988 O O . GLY B 1 107 ? 33.656 0.787 -6.227 1 62.72 107 GLY B O 1
ATOM 6989 N N . VAL B 1 108 ? 32.25 0.986 -4.566 1 74.19 108 VAL B N 1
ATOM 6990 C CA . VAL B 1 108 ? 32 -0.436 -4.332 1 74.19 108 VAL B CA 1
ATOM 6991 C C . VAL B 1 108 ? 31.078 -0.996 -5.406 1 74.19 108 VAL B C 1
ATOM 6993 O O . VAL B 1 108 ? 30.016 -0.427 -5.676 1 74.19 108 VAL B O 1
ATOM 6996 N N . LEU B 1 109 ? 31.562 -2.055 -6.098 1 81.44 109 LEU B N 1
ATOM 6997 C CA . LEU B 1 109 ? 30.781 -2.691 -7.152 1 81.44 109 LEU B CA 1
ATOM 6998 C C . LEU B 1 109 ? 29.812 -3.723 -6.57 1 81.44 109 LEU B C 1
ATOM 7000 O O . LEU B 1 109 ? 30.172 -4.469 -5.66 1 81.44 109 LEU B O 1
ATOM 7004 N N . ASN B 1 110 ? 28.594 -3.652 -6.918 1 83.5 110 ASN B N 1
ATOM 7005 C CA . ASN B 1 110 ? 27.641 -4.707 -6.594 1 83.5 110 ASN B CA 1
ATOM 7006 C C . ASN B 1 110 ? 27.203 -5.469 -7.844 1 83.5 110 ASN B C 1
ATOM 7008 O O . ASN B 1 110 ? 26.188 -5.141 -8.453 1 83.5 110 ASN B O 1
ATOM 7012 N N . ILE B 1 111 ? 27.953 -6.52 -8.109 1 85.94 111 ILE B N 1
ATOM 7013 C CA . ILE B 1 111 ? 27.766 -7.285 -9.336 1 85.94 111 ILE B CA 1
ATOM 7014 C C . ILE B 1 111 ? 26.609 -8.258 -9.172 1 85.94 111 ILE B C 1
ATOM 7016 O O . ILE B 1 111 ? 26.5 -8.938 -8.148 1 85.94 111 ILE B O 1
ATOM 7020 N N . GLN B 1 112 ? 25.75 -8.32 -10.125 1 85.94 112 GLN B N 1
ATOM 7021 C CA . GLN B 1 112 ? 24.625 -9.25 -10.133 1 85.94 112 GLN B CA 1
ATOM 7022 C C . GLN B 1 112 ? 24.734 -10.234 -11.297 1 85.94 112 GLN B C 1
ATOM 7024 O O . GLN B 1 112 ? 24.719 -9.836 -12.461 1 85.94 112 GLN B O 1
ATOM 7029 N N . LEU B 1 113 ? 24.781 -11.484 -10.969 1 84.38 113 LEU B N 1
ATOM 7030 C CA . LEU B 1 113 ? 24.922 -12.5 -12.008 1 84.38 113 LEU B CA 1
ATOM 7031 C C . LEU B 1 113 ? 23.578 -13.156 -12.312 1 84.38 113 LEU B C 1
ATOM 7033 O O . LEU B 1 113 ? 22.797 -13.438 -11.406 1 84.38 113 LEU B O 1
ATOM 7037 N N . ASP B 1 114 ? 23.375 -13.359 -13.531 1 81.06 114 ASP B N 1
ATOM 7038 C CA . ASP B 1 114 ? 22.172 -14.07 -13.977 1 81.06 114 ASP B CA 1
ATOM 7039 C C . ASP B 1 114 ? 22.422 -15.57 -14.07 1 81.06 114 ASP B C 1
ATOM 7041 O O . ASP B 1 114 ? 23.469 -16 -14.539 1 81.06 114 ASP B O 1
ATOM 7045 N N . ALA B 1 115 ? 21.484 -16.328 -13.656 1 77.44 115 ALA B N 1
ATOM 7046 C CA . ALA B 1 115 ? 21.594 -17.781 -13.781 1 77.44 115 ALA B CA 1
ATOM 7047 C C . ALA B 1 115 ? 21.562 -18.219 -15.242 1 77.44 115 ALA B C 1
ATOM 7049 O O . ALA B 1 115 ? 20.859 -17.609 -16.062 1 77.44 115 ALA B O 1
ATOM 7050 N N . ASP B 1 116 ? 22.344 -19.234 -15.484 1 75.25 116 ASP B N 1
ATOM 7051 C CA . ASP B 1 116 ? 22.312 -19.828 -16.828 1 75.25 116 ASP B CA 1
ATOM 7052 C C . ASP B 1 116 ? 21.141 -20.781 -16.984 1 75.25 116 ASP B C 1
ATOM 7054 O O . ASP B 1 116 ? 21.094 -21.828 -16.359 1 75.25 116 ASP B O 1
ATOM 7058 N N . GLU B 1 117 ? 20.297 -20.531 -17.828 1 68.44 117 GLU B N 1
ATOM 7059 C CA . GLU B 1 117 ? 19.047 -21.266 -18.031 1 68.44 117 GLU B CA 1
ATOM 7060 C C . GLU B 1 117 ? 19.312 -22.656 -18.594 1 68.44 117 GLU B C 1
ATOM 7062 O O . GLU B 1 117 ? 18.438 -23.531 -18.516 1 68.44 117 GLU B O 1
ATOM 7067 N N . SER B 1 118 ? 20.453 -22.812 -19.094 1 68.31 118 SER B N 1
ATOM 7068 C CA . SER B 1 118 ? 20.75 -24.094 -19.719 1 68.31 118 SER B CA 1
ATOM 7069 C C . SER B 1 118 ? 21.328 -25.078 -18.719 1 68.31 118 SER B C 1
ATOM 7071 O O . SER B 1 118 ? 21.359 -26.281 -18.969 1 68.31 118 SER B O 1
ATOM 7073 N N . SER B 1 119 ? 21.641 -24.547 -17.594 1 72 119 SER B N 1
ATOM 7074 C CA . SER B 1 119 ? 22.188 -25.406 -16.547 1 72 119 SER B CA 1
ATOM 7075 C C . SER B 1 119 ? 21.312 -25.375 -15.297 1 72 119 SER B C 1
ATOM 7077 O O . SER B 1 119 ? 21.781 -24.969 -14.227 1 72 119 SER B O 1
ATOM 7079 N N . LEU B 1 120 ? 20.266 -25.984 -15.406 1 71.94 120 LEU B N 1
ATOM 7080 C CA . LEU B 1 120 ? 19.234 -25.797 -14.398 1 71.94 120 LEU B CA 1
ATOM 7081 C C . LEU B 1 120 ? 19.641 -26.438 -13.078 1 71.94 120 LEU B C 1
ATOM 7083 O O . LEU B 1 120 ? 19.328 -25.906 -12.008 1 71.94 120 LEU B O 1
ATOM 7087 N N . ASN B 1 121 ? 20.328 -27.516 -13.195 1 75.38 121 ASN B N 1
ATOM 7088 C CA . ASN B 1 121 ? 20.703 -28.234 -11.977 1 75.38 121 ASN B CA 1
ATOM 7089 C C . ASN B 1 121 ? 21.719 -27.453 -11.148 1 75.38 121 ASN B C 1
ATOM 7091 O O . ASN B 1 121 ? 21.875 -27.703 -9.953 1 75.38 121 ASN B O 1
ATOM 7095 N N . GLU B 1 122 ? 22.281 -26.516 -11.75 1 74.19 122 GLU B N 1
ATOM 7096 C CA . GLU B 1 122 ? 23.328 -25.766 -11.062 1 74.19 122 GLU B CA 1
ATOM 7097 C C . GLU B 1 122 ? 22.812 -24.422 -10.547 1 74.19 122 GLU B C 1
ATOM 7099 O O . GLU B 1 122 ? 23.516 -23.719 -9.82 1 74.19 122 GLU B O 1
ATOM 7104 N N . VAL B 1 123 ? 21.656 -24.25 -10.812 1 75.19 123 VAL B N 1
ATOM 7105 C CA . VAL B 1 123 ? 21.078 -22.984 -10.367 1 75.19 123 VAL B CA 1
ATOM 7106 C C . VAL B 1 123 ? 20.766 -23.062 -8.875 1 75.19 123 VAL B C 1
ATOM 7108 O O . VAL B 1 123 ? 20.281 -24.078 -8.391 1 75.19 123 VAL B O 1
ATOM 7111 N N . ARG B 1 124 ? 21.016 -22.031 -8.242 1 75.81 124 ARG B N 1
ATOM 7112 C CA . ARG B 1 124 ? 20.703 -21.984 -6.816 1 75.81 124 ARG B CA 1
ATOM 7113 C C . ARG B 1 124 ? 19.234 -21.672 -6.59 1 75.81 124 ARG B C 1
ATOM 7115 O O . ARG B 1 124 ? 18.641 -20.859 -7.312 1 75.81 124 ARG B O 1
ATOM 7122 N N . VAL B 1 125 ? 18.75 -22.406 -5.617 1 72.25 125 VAL B N 1
ATOM 7123 C CA . VAL B 1 125 ? 17.312 -22.234 -5.34 1 72.25 125 VAL B CA 1
ATOM 7124 C C . VAL B 1 125 ? 17.125 -21.812 -3.887 1 72.25 125 VAL B C 1
ATOM 7126 O O . VAL B 1 125 ? 17.938 -22.141 -3.023 1 72.25 125 VAL B O 1
ATOM 7129 N N . THR B 1 126 ? 16.047 -21.016 -3.758 1 73.25 126 THR B N 1
ATOM 7130 C CA . THR B 1 126 ? 15.664 -20.578 -2.418 1 73.25 126 THR B CA 1
ATOM 7131 C C . THR B 1 126 ? 14.719 -21.594 -1.767 1 73.25 126 THR B C 1
ATOM 7133 O O . THR B 1 126 ? 14.406 -21.469 -0.582 1 73.25 126 THR B O 1
ATOM 7136 N N . GLY B 1 127 ? 14.406 -22.516 -2.471 1 70.19 127 GLY B N 1
ATOM 7137 C CA . GLY B 1 127 ? 13.469 -23.484 -1.952 1 70.19 127 GLY B CA 1
ATOM 7138 C C . GLY B 1 127 ? 13.898 -24.094 -0.626 1 70.19 127 GLY B C 1
ATOM 7139 O O . GLY B 1 127 ? 15.07 -24.438 -0.448 1 70.19 127 GLY B O 1
ATOM 7140 N N . PHE B 1 128 ? 12.992 -24.125 0.212 1 66.69 128 PHE B N 1
ATOM 7141 C CA . PHE B 1 128 ? 13.172 -24.625 1.572 1 66.69 128 PHE B CA 1
ATOM 7142 C C . PHE B 1 128 ? 14.195 -23.766 2.32 1 66.69 128 PHE B C 1
ATOM 7144 O O . PHE B 1 128 ? 14.977 -24.297 3.119 1 66.69 128 PHE B O 1
ATOM 7151 N N . ALA B 1 129 ? 14.312 -22.578 1.821 1 61.5 129 ALA B N 1
ATOM 7152 C CA . ALA B 1 129 ? 15.164 -21.562 2.449 1 61.5 129 ALA B CA 1
ATOM 7153 C C . ALA B 1 129 ? 16.641 -21.953 2.357 1 61.5 129 ALA B C 1
ATOM 7155 O O . ALA B 1 129 ? 17.438 -21.562 3.199 1 61.5 129 ALA B O 1
ATOM 7156 N N . GLY B 1 130 ? 16.875 -22.859 1.402 1 68.88 130 GLY B N 1
ATOM 7157 C CA . GLY B 1 130 ? 18.25 -23.25 1.219 1 68.88 130 GLY B CA 1
ATOM 7158 C C . GLY B 1 130 ? 18.938 -22.516 0.094 1 68.88 130 GLY B C 1
ATOM 7159 O O . GLY B 1 130 ? 18.281 -22.031 -0.831 1 68.88 130 GLY B O 1
ATOM 7160 N N . ASN B 1 131 ? 20 -21.828 0.237 1 69.94 131 ASN B N 1
ATOM 7161 C CA . ASN B 1 131 ? 20.875 -21.188 -0.734 1 69.94 131 ASN B CA 1
ATOM 7162 C C . ASN B 1 131 ? 21.844 -22.188 -1.356 1 69.94 131 ASN B C 1
ATOM 7164 O O . ASN B 1 131 ? 23.062 -21.984 -1.337 1 69.94 131 ASN B O 1
ATOM 7168 N N . ARG B 1 132 ? 21.047 -23.281 -1.96 1 77.69 132 ARG B N 1
ATOM 7169 C CA . ARG B 1 132 ? 21.844 -24.344 -2.582 1 77.69 132 ARG B CA 1
ATOM 7170 C C . ARG B 1 132 ? 21.391 -24.594 -4.016 1 77.69 132 ARG B C 1
ATOM 7172 O O . ARG B 1 132 ? 20.344 -24.094 -4.441 1 77.69 132 ARG B O 1
ATOM 7179 N N . THR B 1 133 ? 22.25 -25.359 -4.645 1 81 133 THR B N 1
ATOM 7180 C CA . THR B 1 133 ? 21.859 -25.703 -6.012 1 81 133 THR B CA 1
ATOM 7181 C C . THR B 1 133 ? 20.672 -26.656 -6.016 1 81 133 THR B C 1
ATOM 7183 O O . THR B 1 133 ? 20.438 -27.359 -5.031 1 81 133 THR B O 1
ATOM 7186 N N . LYS B 1 134 ? 20 -26.656 -7.062 1 84.75 134 LYS B N 1
ATOM 7187 C CA . LYS B 1 134 ? 18.891 -27.578 -7.227 1 84.75 134 LYS B CA 1
ATOM 7188 C C . LYS B 1 134 ? 19.344 -29.031 -7.027 1 84.75 134 LYS B C 1
ATOM 7190 O O . LYS B 1 134 ? 18.641 -29.812 -6.398 1 84.75 134 LYS B O 1
ATOM 7195 N N . LYS B 1 135 ? 20.484 -29.359 -7.496 1 86.31 135 LYS B N 1
ATOM 7196 C CA . LYS B 1 135 ? 21.016 -30.719 -7.406 1 86.31 135 LYS B CA 1
ATOM 7197 C C . LYS B 1 135 ? 21.297 -31.109 -5.957 1 86.31 135 LYS B C 1
ATOM 7199 O O . LYS B 1 135 ? 21.172 -32.281 -5.586 1 86.31 135 LYS B O 1
ATOM 7204 N N . GLU B 1 136 ? 21.562 -30.156 -5.148 1 85.5 136 GLU B N 1
ATOM 7205 C CA . GLU B 1 136 ? 21.938 -30.438 -3.766 1 85.5 136 GLU B CA 1
ATOM 7206 C C . GLU B 1 136 ? 20.734 -30.359 -2.84 1 85.5 136 GLU B C 1
ATOM 7208 O O . GLU B 1 136 ? 20.812 -30.719 -1.668 1 85.5 136 GLU B O 1
ATOM 7213 N N . THR B 1 137 ? 19.75 -29.938 -3.32 1 85.81 137 THR B N 1
ATOM 7214 C CA . THR B 1 137 ? 18.578 -29.719 -2.49 1 85.81 137 THR B CA 1
ATOM 7215 C C . THR B 1 137 ? 17.688 -30.953 -2.451 1 85.81 137 THR B C 1
ATOM 7217 O O . THR B 1 137 ? 17.281 -31.469 -3.494 1 85.81 137 THR B O 1
ATOM 7220 N N . ALA B 1 138 ? 17.453 -31.422 -1.251 1 88.81 138 ALA B N 1
ATOM 7221 C CA . ALA B 1 138 ? 16.516 -32.531 -1.118 1 88.81 138 ALA B CA 1
ATOM 7222 C C . ALA B 1 138 ? 15.078 -32.062 -1.352 1 88.81 138 ALA B C 1
ATOM 7224 O O . ALA B 1 138 ? 14.656 -31.031 -0.812 1 88.81 138 ALA B O 1
ATOM 7225 N N . GLY B 1 139 ? 14.398 -32.906 -2.141 1 88 139 GLY B N 1
ATOM 7226 C CA . GLY B 1 139 ? 13.047 -32.562 -2.533 1 88 139 GLY B CA 1
ATOM 7227 C C . GLY B 1 139 ? 12.922 -32.219 -4.004 1 88 139 GLY B C 1
ATOM 7228 O O . GLY B 1 139 ? 13.93 -32.031 -4.695 1 88 139 GLY B O 1
ATOM 7229 N N . SER B 1 140 ? 11.711 -32.125 -4.449 1 93.12 140 SER B N 1
ATOM 7230 C CA . SER B 1 140 ? 11.445 -31.844 -5.859 1 93.12 140 SER B CA 1
ATOM 7231 C C . SER B 1 140 ? 11.195 -30.359 -6.098 1 93.12 140 SER B C 1
ATOM 7233 O O . SER B 1 140 ? 10.195 -29.812 -5.641 1 93.12 140 SER B O 1
ATOM 7235 N N . VAL B 1 141 ? 12.102 -29.734 -6.77 1 92.56 141 VAL B N 1
ATOM 7236 C CA . VAL B 1 141 ? 11.977 -28.328 -7.105 1 92.56 141 VAL B CA 1
ATOM 7237 C C . VAL B 1 141 ? 12.086 -28.141 -8.617 1 92.56 141 VAL B C 1
ATOM 7239 O O . VAL B 1 141 ? 13.094 -28.516 -9.219 1 92.56 141 VAL B O 1
ATOM 7242 N N . GLY B 1 142 ? 11 -27.703 -9.188 1 92.94 142 GLY B N 1
ATOM 7243 C CA . GLY B 1 142 ? 11.031 -27.297 -10.586 1 92.94 142 GLY B CA 1
ATOM 7244 C C . GLY B 1 142 ? 11.352 -25.812 -10.773 1 92.94 142 GLY B C 1
ATOM 7245 O O . GLY B 1 142 ? 11.172 -25.016 -9.852 1 92.94 142 GLY B O 1
ATOM 7246 N N . MET B 1 143 ? 11.844 -25.453 -11.938 1 89.56 143 MET B N 1
ATOM 7247 C CA . MET B 1 143 ? 12.188 -24.062 -12.211 1 89.56 143 MET B CA 1
ATOM 7248 C C . MET B 1 143 ? 11.656 -23.625 -13.578 1 89.56 143 MET B C 1
ATOM 7250 O O . MET B 1 143 ? 11.711 -24.391 -14.539 1 89.56 143 MET B O 1
ATOM 7254 N N . ILE B 1 144 ? 11.117 -22.422 -13.586 1 90.81 144 ILE B N 1
ATOM 7255 C CA . ILE B 1 144 ? 10.734 -21.766 -14.836 1 90.81 144 ILE B CA 1
ATOM 7256 C C . ILE B 1 144 ? 11.461 -20.422 -14.953 1 90.81 144 ILE B C 1
ATOM 7258 O O . ILE B 1 144 ? 11.586 -19.688 -13.977 1 90.81 144 ILE B O 1
ATOM 7262 N N . THR B 1 145 ? 11.938 -20.141 -16.078 1 89.94 145 THR B N 1
ATOM 7263 C CA . THR B 1 145 ? 12.609 -18.875 -16.344 1 89.94 145 THR B CA 1
ATOM 7264 C C . THR B 1 145 ? 11.82 -18.047 -17.359 1 89.94 145 THR B C 1
ATOM 7266 O O . THR B 1 145 ? 10.844 -18.516 -17.938 1 89.94 145 THR B O 1
ATOM 7269 N N . SER B 1 146 ? 12.305 -16.828 -17.547 1 90.44 146 SER B N 1
ATOM 7270 C CA . SER B 1 146 ? 11.68 -15.961 -18.531 1 90.44 146 SER B CA 1
ATOM 7271 C C . SER B 1 146 ? 11.766 -16.578 -19.938 1 90.44 146 SER B C 1
ATOM 7273 O O . SER B 1 146 ? 10.859 -16.391 -20.75 1 90.44 146 SER B O 1
ATOM 7275 N N . LYS B 1 147 ? 12.805 -17.281 -20.188 1 89.5 147 LYS B N 1
ATOM 7276 C CA . LYS B 1 147 ? 12.938 -17.953 -21.484 1 89.5 147 LYS B CA 1
ATOM 7277 C C . LYS B 1 147 ? 11.859 -19.016 -21.672 1 89.5 147 LYS B C 1
ATOM 7279 O O . LYS B 1 147 ? 11.297 -19.156 -22.75 1 89.5 147 LYS B O 1
ATOM 7284 N N . ASP B 1 148 ? 11.609 -19.766 -20.641 1 92.69 148 ASP B N 1
ATOM 7285 C CA . ASP B 1 148 ? 10.555 -20.781 -20.703 1 92.69 148 ASP B CA 1
ATOM 7286 C C . ASP B 1 148 ? 9.195 -20.141 -20.984 1 92.69 148 ASP B C 1
ATOM 7288 O O . ASP B 1 148 ? 8.398 -20.688 -21.75 1 92.69 148 ASP B O 1
ATOM 7292 N N . ILE B 1 149 ? 8.961 -19.031 -20.375 1 93.69 149 ILE B N 1
ATOM 7293 C CA . ILE B 1 149 ? 7.695 -18.328 -20.516 1 93.69 149 ILE B CA 1
ATOM 7294 C C . ILE B 1 149 ? 7.555 -17.812 -21.953 1 93.69 149 ILE B C 1
ATOM 7296 O O . ILE B 1 149 ? 6.477 -17.891 -22.547 1 93.69 149 ILE B O 1
ATOM 7300 N N . ASN B 1 150 ? 8.648 -17.391 -22.453 1 92.69 150 ASN B N 1
ATOM 7301 C CA . ASN B 1 150 ? 8.609 -16.734 -23.766 1 92.69 150 ASN B CA 1
ATOM 7302 C C . ASN B 1 150 ? 8.766 -17.75 -24.906 1 92.69 150 ASN B C 1
ATOM 7304 O O . ASN B 1 150 ? 8.891 -17.359 -26.062 1 92.69 150 ASN B O 1
ATOM 7308 N N . ARG B 1 151 ? 8.805 -19.016 -24.594 1 93.5 151 ARG B N 1
ATOM 7309 C CA . ARG B 1 151 ? 8.766 -20.031 -25.641 1 93.5 151 ARG B CA 1
ATOM 7310 C C . ARG B 1 151 ? 7.449 -19.984 -26.406 1 93.5 151 ARG B C 1
ATOM 7312 O O . ARG B 1 151 ? 7.391 -20.375 -27.578 1 93.5 151 ARG B O 1
ATOM 7319 N N . GLY B 1 152 ? 6.449 -19.625 -25.703 1 92.19 152 GLY B N 1
ATOM 7320 C CA . GLY B 1 152 ? 5.156 -19.406 -26.328 1 92.19 152 GLY B CA 1
ATOM 7321 C C . GLY B 1 152 ? 4.773 -17.938 -26.406 1 92.19 152 GLY B C 1
ATOM 7322 O O . GLY B 1 152 ? 5.637 -17.078 -26.578 1 92.19 152 GLY B O 1
ATOM 7323 N N . SER B 1 153 ? 3.461 -17.672 -26.453 1 86.19 153 SER B N 1
ATOM 7324 C CA . SER B 1 153 ? 2.963 -16.297 -26.594 1 86.19 153 SER B CA 1
ATOM 7325 C C . SER B 1 153 ? 3.143 -15.508 -25.312 1 86.19 153 SER B C 1
ATOM 7327 O O . SER B 1 153 ? 3.029 -14.281 -25.312 1 86.19 153 SER B O 1
ATOM 7329 N N . ALA B 1 154 ? 3.395 -16.109 -24.188 1 89.5 154 ALA B N 1
ATOM 7330 C CA . ALA B 1 154 ? 3.562 -15.516 -22.859 1 89.5 154 ALA B CA 1
ATOM 7331 C C . ALA B 1 154 ? 2.277 -14.828 -22.406 1 89.5 154 ALA B C 1
ATOM 7333 O O . ALA B 1 154 ? 2.318 -13.891 -21.609 1 89.5 154 ALA B O 1
ATOM 7334 N N . LEU B 1 155 ? 1.129 -15.266 -22.891 1 89.75 155 LEU B N 1
ATOM 7335 C CA . LEU B 1 155 ? -0.167 -14.781 -22.438 1 89.75 155 LEU B CA 1
ATOM 7336 C C . LEU B 1 155 ? -0.583 -15.484 -21.141 1 89.75 155 LEU B C 1
ATOM 7338 O O . LEU B 1 155 ? -1.382 -14.953 -20.375 1 89.75 155 LEU B O 1
ATOM 7342 N N . SER B 1 156 ? -0.093 -16.688 -21.016 1 92.38 156 SER B N 1
ATOM 7343 C CA . SER B 1 156 ? -0.441 -17.562 -19.891 1 92.38 156 SER B CA 1
ATOM 7344 C C . SER B 1 156 ? 0.779 -18.328 -19.391 1 92.38 156 SER B C 1
ATOM 7346 O O . SER B 1 156 ? 1.714 -18.578 -20.156 1 92.38 156 SER B O 1
ATOM 7348 N N . PHE B 1 157 ? 0.682 -18.734 -18.141 1 94.88 157 PHE B N 1
ATOM 7349 C CA . PHE B 1 157 ? 1.736 -19.562 -17.578 1 94.88 157 PHE B CA 1
ATOM 7350 C C . PHE B 1 157 ? 1.563 -21.016 -18 1 94.88 157 PHE B C 1
ATOM 7352 O O . PHE B 1 157 ? 2.42 -21.859 -17.719 1 94.88 157 PHE B O 1
ATOM 7359 N N . GLN B 1 158 ? 0.589 -21.344 -18.656 1 95.44 158 GLN B N 1
ATOM 7360 C CA . GLN B 1 158 ? 0.155 -22.719 -18.875 1 95.44 158 GLN B CA 1
ATOM 7361 C C . GLN B 1 158 ? 1.268 -23.547 -19.5 1 95.44 158 GLN B C 1
ATOM 7363 O O . GLN B 1 158 ? 1.633 -24.594 -18.984 1 95.44 158 GLN B O 1
ATOM 7368 N N . SER B 1 159 ? 1.816 -23.078 -20.609 1 94.5 159 SER B N 1
ATOM 7369 C CA . SER B 1 159 ? 2.84 -23.859 -21.297 1 94.5 159 SER B CA 1
ATOM 7370 C C . SER B 1 159 ? 4.082 -24.031 -20.438 1 94.5 159 SER B C 1
ATOM 7372 O O . SER B 1 159 ? 4.676 -25.109 -20.391 1 94.5 159 SER B O 1
ATOM 7374 N N . ALA B 1 160 ? 4.457 -23 -19.781 1 95.38 160 ALA B N 1
ATOM 7375 C CA . ALA B 1 160 ? 5.656 -23.047 -18.953 1 95.38 160 ALA B CA 1
ATOM 7376 C C . ALA B 1 160 ? 5.453 -23.953 -17.734 1 95.38 160 ALA B C 1
ATOM 7378 O O . ALA B 1 160 ? 6.301 -24.797 -17.453 1 95.38 160 ALA B O 1
ATOM 7379 N N . LEU B 1 161 ? 4.371 -23.812 -17.047 1 97.06 161 LEU B N 1
ATOM 7380 C CA . LEU B 1 161 ? 4.121 -24.609 -15.852 1 97.06 161 LEU B CA 1
ATOM 7381 C C . LEU B 1 161 ? 3.916 -26.078 -16.219 1 97.06 161 LEU B C 1
ATOM 7383 O O . LEU B 1 161 ? 4.359 -26.969 -15.492 1 97.06 161 LEU B O 1
ATOM 7387 N N . ASN B 1 162 ? 3.273 -26.328 -17.328 1 97.06 162 ASN B N 1
ATOM 7388 C CA . ASN B 1 162 ? 3.01 -27.703 -17.75 1 97.06 162 ASN B CA 1
ATOM 7389 C C . ASN B 1 162 ? 4.289 -28.406 -18.203 1 97.06 162 ASN B C 1
ATOM 7391 O O . ASN B 1 162 ? 4.297 -29.625 -18.391 1 97.06 162 ASN B O 1
ATOM 7395 N N . SER B 1 163 ? 5.336 -27.672 -18.328 1 96.19 163 SER B N 1
ATOM 7396 C CA . SER B 1 163 ? 6.613 -28.281 -18.688 1 96.19 163 SER B CA 1
ATOM 7397 C C . SER B 1 163 ? 7.348 -28.797 -17.453 1 96.19 163 SER B C 1
ATOM 7399 O O . SER B 1 163 ? 8.43 -29.375 -17.578 1 96.19 163 SER B O 1
ATOM 7401 N N . ILE B 1 164 ? 6.828 -28.641 -16.344 1 97 164 ILE B N 1
ATOM 7402 C CA . ILE B 1 164 ? 7.355 -29.219 -15.117 1 97 164 ILE B CA 1
ATOM 7403 C C . ILE B 1 164 ? 6.598 -30.5 -14.781 1 97 164 ILE B C 1
ATOM 7405 O O . ILE B 1 164 ? 5.375 -30.469 -14.602 1 97 164 ILE B O 1
ATOM 7409 N N . PRO B 1 165 ? 7.297 -31.594 -14.641 1 97.94 165 PRO B N 1
ATOM 7410 C CA . PRO B 1 165 ? 6.566 -32.812 -14.297 1 97.94 165 PRO B CA 1
ATOM 7411 C C . PRO B 1 165 ? 5.793 -32.688 -12.984 1 97.94 165 PRO B C 1
ATOM 7413 O O . PRO B 1 165 ? 6.312 -32.125 -12.008 1 97.94 165 PRO B O 1
ATOM 7416 N N . GLY B 1 166 ? 4.617 -33.188 -12.992 1 97.94 166 GLY B N 1
ATOM 7417 C CA . GLY B 1 166 ? 3.801 -33.188 -11.789 1 97.94 166 GLY B CA 1
ATOM 7418 C C . GLY B 1 166 ? 3.023 -31.906 -11.586 1 97.94 166 GLY B C 1
ATOM 7419 O O . GLY B 1 166 ? 2.244 -31.797 -10.633 1 97.94 166 GLY B O 1
ATOM 7420 N N . VAL B 1 167 ? 3.25 -30.906 -12.398 1 98.06 167 VAL B N 1
ATOM 7421 C CA . VAL B 1 167 ? 2.543 -29.625 -12.32 1 98.06 167 VAL B CA 1
ATOM 7422 C C . VAL B 1 167 ? 1.625 -29.469 -13.531 1 98.06 167 VAL B C 1
ATOM 7424 O O . VAL B 1 167 ? 2.014 -29.797 -14.656 1 98.06 167 VAL B O 1
ATOM 7427 N N . ARG B 1 168 ? 0.424 -29.031 -13.234 1 96.81 168 ARG B N 1
ATOM 7428 C CA . ARG B 1 168 ? -0.521 -28.844 -14.328 1 96.81 168 ARG B CA 1
ATOM 7429 C C . ARG B 1 168 ? -1.299 -27.531 -14.164 1 96.81 168 ARG B C 1
ATOM 7431 O O . ARG B 1 168 ? -1.854 -27.281 -13.094 1 96.81 168 ARG B O 1
ATOM 7438 N N . MET B 1 169 ? -1.296 -26.766 -15.156 1 96 169 MET B N 1
ATOM 7439 C CA . MET B 1 169 ? -2.176 -25.594 -15.234 1 96 169 MET B CA 1
ATOM 7440 C C . MET B 1 169 ? -3.23 -25.781 -16.328 1 96 169 MET B C 1
ATOM 7442 O O . MET B 1 169 ? -2.898 -26.078 -17.469 1 96 169 MET B O 1
ATOM 7446 N N . ASP B 1 170 ? -4.453 -25.672 -15.953 1 95.25 170 ASP B N 1
ATOM 7447 C CA . ASP B 1 170 ? -5.586 -25.75 -16.875 1 95.25 170 ASP B CA 1
ATOM 7448 C C . ASP B 1 170 ? -6.176 -24.375 -17.141 1 95.25 170 ASP B C 1
ATOM 7450 O O . ASP B 1 170 ? -6.477 -23.625 -16.203 1 95.25 170 ASP B O 1
ATOM 7454 N N . GLN B 1 171 ? -6.312 -24.109 -18.422 1 93.69 171 GLN B N 1
ATOM 7455 C CA . GLN B 1 171 ? -6.891 -22.828 -18.797 1 93.69 171 GLN B CA 1
ATOM 7456 C C . GLN B 1 171 ? -7.387 -22.828 -20.234 1 93.69 171 GLN B C 1
ATOM 7458 O O . GLN B 1 171 ? -6.605 -23.047 -21.172 1 93.69 171 GLN B O 1
ATOM 7463 N N . SER B 1 172 ? -8.664 -22.609 -20.359 1 92.81 172 SER B N 1
ATOM 7464 C CA . SER B 1 172 ? -9.242 -22.562 -21.703 1 92.81 172 SER B CA 1
ATOM 7465 C C . SER B 1 172 ? -9.516 -21.125 -22.125 1 92.81 172 SER B C 1
ATOM 7467 O O . SER B 1 172 ? -9.555 -20.828 -23.328 1 92.81 172 SER B O 1
ATOM 7469 N N . THR B 1 173 ? -9.898 -20.359 -21.203 1 90.69 173 THR B N 1
ATOM 7470 C CA . THR B 1 173 ? -10.055 -18.922 -21.359 1 90.69 173 THR B CA 1
ATOM 7471 C C . THR B 1 173 ? -9.164 -18.172 -20.391 1 90.69 173 THR B C 1
ATOM 7473 O O . THR B 1 173 ? -8.625 -18.75 -19.453 1 90.69 173 THR B O 1
ATOM 7476 N N . LEU B 1 174 ? -9.016 -16.953 -20.609 1 89.19 174 LEU B N 1
ATOM 7477 C CA . LEU B 1 174 ? -8.102 -16.188 -19.766 1 89.19 174 LEU B CA 1
ATOM 7478 C C . LEU B 1 174 ? -8.781 -15.797 -18.453 1 89.19 174 LEU B C 1
ATOM 7480 O O . LEU B 1 174 ? -8.109 -15.352 -17.516 1 89.19 174 LEU B O 1
ATOM 7484 N N . SER B 1 175 ? -10.039 -16.062 -18.328 1 88.94 175 SER B N 1
ATOM 7485 C CA . SER B 1 175 ? -10.789 -15.625 -17.156 1 88.94 175 SER B CA 1
ATOM 7486 C C . SER B 1 175 ? -10.531 -16.547 -15.969 1 88.94 175 SER B C 1
ATOM 7488 O O . SER B 1 175 ? -10.734 -16.141 -14.812 1 88.94 175 SER B O 1
ATOM 7490 N N . GLU B 1 176 ? -10.203 -17.766 -16.234 1 87.5 176 GLU B N 1
ATOM 7491 C CA . GLU B 1 176 ? -10.055 -18.734 -15.156 1 87.5 176 GLU B CA 1
ATOM 7492 C C . GLU B 1 176 ? -8.852 -19.641 -15.383 1 87.5 176 GLU B C 1
ATOM 7494 O O . GLU B 1 176 ? -8.523 -19.969 -16.531 1 87.5 176 GLU B O 1
ATOM 7499 N N . ALA B 1 177 ? -8.273 -20.062 -14.312 1 92.5 177 ALA B N 1
ATOM 7500 C CA . ALA B 1 177 ? -7.156 -21.016 -14.352 1 92.5 177 ALA B CA 1
ATOM 7501 C C . ALA B 1 177 ? -7.164 -21.922 -13.125 1 92.5 177 ALA B C 1
ATOM 7503 O O . ALA B 1 177 ? -7.672 -21.531 -12.062 1 92.5 177 ALA B O 1
ATOM 7504 N N . ARG B 1 178 ? -6.703 -23.016 -13.32 1 94.81 178 ARG B N 1
ATOM 7505 C CA . ARG B 1 178 ? -6.492 -23.984 -12.25 1 94.81 178 ARG B CA 1
ATOM 7506 C C . ARG B 1 178 ? -5.074 -24.547 -12.281 1 94.81 178 ARG B C 1
ATOM 7508 O O . ARG B 1 178 ? -4.547 -24.844 -13.352 1 94.81 178 ARG B O 1
ATOM 7515 N N . ILE B 1 179 ? -4.473 -24.594 -11.188 1 96.38 179 ILE B N 1
ATOM 7516 C CA . ILE B 1 179 ? -3.15 -25.203 -11.078 1 96.38 179 ILE B CA 1
ATOM 7517 C C . ILE B 1 179 ? -3.199 -26.344 -10.07 1 96.38 179 ILE B C 1
ATOM 7519 O O . ILE B 1 179 ? -3.807 -26.219 -9 1 96.38 179 ILE B O 1
ATOM 7523 N N . SER B 1 180 ? -2.627 -27.422 -10.398 1 96.69 180 SER B N 1
ATOM 7524 C CA . SER B 1 180 ? -2.502 -28.562 -9.5 1 96.69 180 SER B CA 1
ATOM 7525 C C . SER B 1 180 ? -1.072 -29.094 -9.477 1 96.69 180 SER B C 1
ATOM 7527 O O . SER B 1 180 ? -0.383 -29.078 -10.5 1 96.69 180 SER B O 1
ATOM 7529 N N . ILE B 1 181 ? -0.648 -29.453 -8.406 1 98 181 ILE B N 1
ATOM 7530 C CA . ILE B 1 181 ? 0.633 -30.125 -8.203 1 98 181 ILE B CA 1
ATOM 7531 C C . ILE B 1 181 ? 0.408 -31.484 -7.551 1 98 181 ILE B C 1
ATOM 7533 O O . ILE B 1 181 ? -0.063 -31.562 -6.414 1 98 181 ILE B O 1
ATOM 7537 N N . ARG B 1 182 ? 0.729 -32.469 -8.281 1 97.94 182 ARG B N 1
ATOM 7538 C CA . ARG B 1 182 ? 0.56 -33.844 -7.816 1 97.94 182 ARG B CA 1
ATOM 7539 C C . ARG B 1 182 ? -0.868 -34.094 -7.34 1 97.94 182 ARG B C 1
ATOM 7541 O O . ARG B 1 182 ? -1.08 -34.656 -6.27 1 97.94 182 ARG B O 1
ATOM 7548 N N . GLY B 1 183 ? -1.736 -33.5 -8.023 1 96 183 GLY B N 1
ATOM 7549 C CA . GLY B 1 183 ? -3.156 -33.719 -7.801 1 96 183 GLY B CA 1
ATOM 7550 C C . GLY B 1 183 ? -3.771 -32.75 -6.828 1 96 183 GLY B C 1
ATOM 7551 O O . GLY B 1 183 ? -4.996 -32.625 -6.754 1 96 183 GLY B O 1
ATOM 7552 N N . ASN B 1 184 ? -2.984 -32.094 -6.023 1 95.56 184 ASN B N 1
ATOM 7553 C CA . ASN B 1 184 ? -3.49 -31.062 -5.109 1 95.56 184 ASN B CA 1
ATOM 7554 C C . ASN B 1 184 ? -3.893 -29.797 -5.852 1 95.56 184 ASN B C 1
ATOM 7556 O O . ASN B 1 184 ? -3.096 -29.234 -6.609 1 95.56 184 ASN B O 1
ATOM 7560 N N . GLY B 1 185 ? -5.09 -29.359 -5.664 1 92.94 185 GLY B N 1
ATOM 7561 C CA . GLY B 1 185 ? -5.621 -28.188 -6.344 1 92.94 185 GLY B CA 1
ATOM 7562 C C . GLY B 1 185 ? -6.66 -28.531 -7.398 1 92.94 185 GLY B C 1
ATOM 7563 O O . GLY B 1 185 ? -7.398 -27.656 -7.852 1 92.94 185 GLY B O 1
ATOM 7564 N N . VAL B 1 186 ? -6.844 -29.734 -7.719 1 90.69 186 VAL B N 1
ATOM 7565 C CA . VAL B 1 186 ? -7.695 -30.141 -8.836 1 90.69 186 VAL B CA 1
ATOM 7566 C C . VAL B 1 186 ? -9.164 -29.953 -8.461 1 90.69 186 VAL B C 1
ATOM 7568 O O . VAL B 1 186 ? -10.008 -29.734 -9.336 1 90.69 186 VAL B O 1
ATOM 7571 N N . ARG B 1 187 ? -9.445 -29.922 -7.289 1 78.94 187 ARG B N 1
ATOM 7572 C CA . ARG B 1 187 ? -10.844 -29.844 -6.863 1 78.94 187 ARG B CA 1
ATOM 7573 C C . ARG B 1 187 ? -11.273 -28.406 -6.629 1 78.94 187 ARG B C 1
ATOM 7575 O O . ARG B 1 187 ? -12.406 -28.156 -6.207 1 78.94 187 ARG B O 1
ATOM 7582 N N . SER B 1 188 ? -10.414 -27.531 -6.867 1 78.69 188 SER B N 1
ATOM 7583 C CA . SER B 1 188 ? -10.766 -26.125 -6.672 1 78.69 188 SER B CA 1
ATOM 7584 C C . SER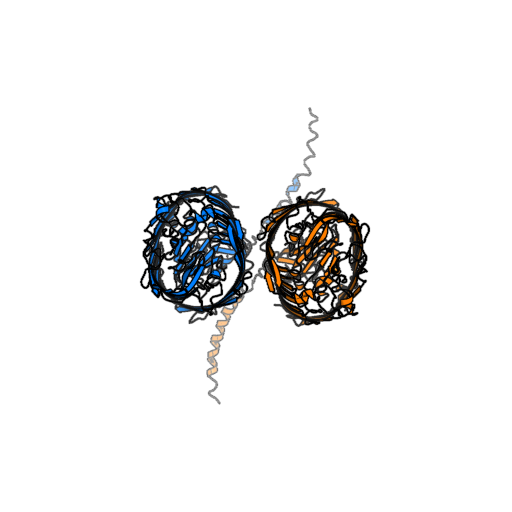 B 1 188 ? -11.781 -25.656 -7.711 1 78.69 188 SER B C 1
ATOM 7586 O O . SER B 1 188 ? -11.531 -25.75 -8.914 1 78.69 188 SER B O 1
ATOM 7588 N N . SER B 1 189 ? -12.883 -25.172 -7.238 1 70.88 189 SER B N 1
ATOM 7589 C CA . SER B 1 189 ? -13.883 -24.656 -8.172 1 70.88 189 SER B CA 1
ATOM 7590 C C . SER B 1 189 ? -13.539 -23.234 -8.625 1 70.88 189 SER B C 1
ATOM 7592 O O . SER B 1 189 ? -13.984 -22.797 -9.68 1 70.88 189 SER B O 1
ATOM 7594 N N . TYR B 1 190 ? -12.883 -22.547 -7.766 1 76.38 190 TYR B N 1
ATOM 7595 C CA . TYR B 1 190 ? -12.398 -21.203 -8.078 1 76.38 190 TYR B CA 1
ATOM 7596 C C . TYR B 1 190 ? -11.109 -20.906 -7.328 1 76.38 190 TYR B C 1
ATOM 7598 O O . TYR B 1 190 ? -10.828 -21.516 -6.293 1 76.38 190 TYR B O 1
ATOM 7606 N N . GLY B 1 191 ? -10.344 -20.094 -7.934 1 81.06 191 GLY B N 1
ATOM 7607 C CA . GLY B 1 191 ? -9.07 -19.781 -7.305 1 81.06 191 GLY B CA 1
ATOM 7608 C C . GLY B 1 191 ? -8.164 -20.984 -7.176 1 81.06 191 GLY B C 1
ATOM 7609 O O . GLY B 1 191 ? -8.578 -22.109 -7.449 1 81.06 191 GLY B O 1
ATOM 7610 N N . LEU B 1 192 ? -7.012 -20.797 -6.816 1 90.19 192 LEU B N 1
ATOM 7611 C CA . LEU B 1 192 ? -6.074 -21.891 -6.535 1 90.19 192 LEU B CA 1
ATOM 7612 C C . LEU B 1 192 ? -6.109 -22.266 -5.055 1 90.19 192 LEU B C 1
ATOM 7614 O O . LEU B 1 192 ? -6.148 -21.391 -4.188 1 90.19 192 LEU B O 1
ATOM 7618 N N . ARG B 1 193 ? -6.145 -23.531 -4.855 1 91.62 193 ARG B N 1
ATOM 7619 C CA . ARG B 1 193 ? -6.168 -24.047 -3.492 1 91.62 193 ARG B CA 1
ATOM 7620 C C . ARG B 1 193 ? -5.023 -25.031 -3.26 1 91.62 193 ARG B C 1
ATOM 7622 O O . ARG B 1 193 ? -4.469 -25.578 -4.211 1 91.62 193 ARG B O 1
ATOM 7629 N N . ASN B 1 194 ? -4.645 -25.172 -2.051 1 94.56 194 ASN B N 1
ATOM 7630 C CA . ASN B 1 194 ? -3.703 -26.172 -1.563 1 94.56 194 ASN B CA 1
ATOM 7631 C C . ASN B 1 194 ? -2.275 -25.859 -1.999 1 94.56 194 ASN B C 1
ATOM 7633 O O . ASN B 1 194 ? -1.352 -26.625 -1.719 1 94.56 194 ASN B O 1
ATOM 7637 N N . ILE B 1 195 ? -2.105 -24.844 -2.762 1 96.06 195 ILE B N 1
ATOM 7638 C CA . ILE B 1 195 ? -0.786 -24.406 -3.215 1 96.06 195 ILE B CA 1
ATOM 7639 C C . ILE B 1 195 ? -0.514 -22.984 -2.729 1 96.06 195 ILE B C 1
ATOM 7641 O O . ILE B 1 195 ? -1.358 -22.094 -2.877 1 96.06 195 ILE B O 1
ATOM 7645 N N . LYS B 1 196 ? 0.576 -22.812 -2.152 1 95.81 196 LYS B N 1
ATOM 7646 C CA . LYS B 1 196 ? 0.968 -21.469 -1.711 1 95.81 196 LYS B CA 1
ATOM 7647 C C . LYS B 1 196 ? 1.772 -20.75 -2.789 1 95.81 196 LYS B C 1
ATOM 7649 O O . LYS B 1 196 ? 2.727 -21.312 -3.336 1 95.81 196 LYS B O 1
ATOM 7654 N N . VAL B 1 197 ? 1.392 -19.578 -3.082 1 96.12 197 VAL B N 1
ATOM 7655 C CA . VAL B 1 197 ? 2.064 -18.812 -4.125 1 96.12 197 VAL B CA 1
ATOM 7656 C C . VAL B 1 197 ? 2.686 -17.562 -3.523 1 96.12 197 VAL B C 1
ATOM 7658 O O . VAL B 1 197 ? 2.057 -16.875 -2.711 1 96.12 197 VAL B O 1
ATOM 7661 N N . TYR B 1 198 ? 3.873 -17.281 -3.928 1 94.25 198 TYR B N 1
ATOM 7662 C CA . TYR B 1 198 ? 4.598 -16.078 -3.533 1 94.25 198 TYR B CA 1
ATOM 7663 C C . TYR B 1 198 ? 5.023 -15.273 -4.754 1 94.25 198 TYR B C 1
ATOM 7665 O O . TYR B 1 198 ? 5.141 -15.812 -5.855 1 94.25 198 TYR B O 1
ATOM 7673 N N . LEU B 1 199 ? 5.23 -14 -4.582 1 93.12 199 LEU B N 1
ATOM 7674 C CA . LEU B 1 199 ? 5.898 -13.094 -5.508 1 93.12 199 LEU B CA 1
ATOM 7675 C C . LEU B 1 199 ? 7.004 -12.312 -4.801 1 93.12 199 LEU B C 1
ATOM 7677 O O . LEU B 1 199 ? 6.727 -11.469 -3.947 1 93.12 199 LEU B O 1
ATOM 7681 N N . ASN B 1 200 ? 8.227 -12.531 -5.082 1 89.62 200 ASN B N 1
ATOM 7682 C CA . ASN B 1 200 ? 9.367 -11.953 -4.387 1 89.62 200 ASN B CA 1
ATOM 7683 C C . ASN B 1 200 ? 9.289 -12.195 -2.883 1 89.62 200 ASN B C 1
ATOM 7685 O O . ASN B 1 200 ? 9.438 -11.266 -2.088 1 89.62 200 ASN B O 1
ATOM 7689 N N . ASP B 1 201 ? 8.906 -13.375 -2.537 1 83 201 ASP B N 1
ATOM 7690 C CA . ASP B 1 201 ? 8.867 -13.844 -1.155 1 83 201 ASP B CA 1
ATOM 7691 C C . ASP B 1 201 ? 7.734 -13.18 -0.377 1 83 201 ASP B C 1
ATOM 7693 O O . ASP B 1 201 ? 7.734 -13.188 0.855 1 83 201 ASP B O 1
ATOM 7697 N N . ILE B 1 202 ? 6.844 -12.547 -1.088 1 89.69 202 ILE B N 1
ATOM 7698 C CA . ILE B 1 202 ? 5.609 -12.008 -0.527 1 89.69 202 ILE B CA 1
ATOM 7699 C C . ILE B 1 202 ? 4.426 -12.875 -0.948 1 89.69 202 ILE B C 1
ATOM 7701 O O . ILE B 1 202 ? 4.262 -13.18 -2.133 1 89.69 202 ILE B O 1
ATOM 7705 N N . PRO B 1 203 ? 3.613 -13.281 -0.056 1 91.44 203 PRO B N 1
ATOM 7706 C CA . PRO B 1 203 ? 2.5 -14.164 -0.417 1 91.44 203 PRO B CA 1
ATOM 7707 C C . PRO B 1 203 ? 1.498 -13.492 -1.355 1 91.44 203 PRO B C 1
ATOM 7709 O O . PRO B 1 203 ? 1.101 -12.352 -1.127 1 91.44 203 PRO B O 1
ATOM 7712 N N . VAL B 1 204 ? 1.165 -14.188 -2.336 1 93.12 204 VAL B N 1
ATOM 7713 C CA . VAL B 1 204 ? 0.025 -13.859 -3.186 1 93.12 204 VAL B CA 1
ATOM 7714 C C . VAL B 1 204 ? -1.226 -14.562 -2.666 1 93.12 204 VAL B C 1
ATOM 7716 O O . VAL B 1 204 ? -2.338 -14.047 -2.797 1 93.12 204 VAL B O 1
ATOM 7719 N N . THR B 1 205 ? -0.917 -15.719 -2.066 1 94.62 205 THR B N 1
ATOM 7720 C CA . THR B 1 205 ? -1.994 -16.469 -1.43 1 94.62 205 THR B CA 1
ATOM 7721 C C . THR B 1 205 ? -2.572 -15.695 -0.251 1 94.62 205 THR B C 1
ATOM 7723 O O . THR B 1 205 ? -1.828 -15.188 0.589 1 94.62 205 THR B O 1
ATOM 7726 N N . GLU B 1 206 ? -3.861 -15.68 -0.218 1 92.88 206 GLU B N 1
ATOM 7727 C CA . GLU B 1 206 ? -4.566 -14.953 0.834 1 92.88 206 GLU B CA 1
ATOM 7728 C C . GLU B 1 206 ? -4.59 -15.758 2.135 1 92.88 206 GLU B C 1
ATOM 7730 O O . GLU B 1 206 ? -4.215 -16.922 2.156 1 92.88 206 GLU B O 1
ATOM 7735 N N . ALA B 1 207 ? -5.035 -15.109 3.191 1 89.81 207 ALA B N 1
ATOM 7736 C CA . ALA B 1 207 ? -4.992 -15.711 4.523 1 89.81 207 ALA B CA 1
ATOM 7737 C C . ALA B 1 207 ? -5.867 -16.953 4.594 1 89.81 207 ALA B C 1
ATOM 7739 O O . ALA B 1 207 ? -5.617 -17.859 5.398 1 89.81 207 ALA B O 1
ATOM 7740 N N . ASP B 1 208 ? -6.867 -17.016 3.762 1 88.12 208 ASP B N 1
ATOM 7741 C CA . ASP B 1 208 ? -7.738 -18.188 3.834 1 88.12 208 ASP B CA 1
ATOM 7742 C C . ASP B 1 208 ? -7.27 -19.281 2.871 1 88.12 208 ASP B C 1
ATOM 7744 O O . ASP B 1 208 ? -8.016 -20.219 2.584 1 88.12 208 ASP B O 1
ATOM 7748 N N . GLY B 1 209 ? -6.164 -19.047 2.205 1 90.12 209 GLY B N 1
ATOM 7749 C CA . GLY B 1 209 ? -5.555 -20.078 1.381 1 90.12 209 GLY B CA 1
ATOM 7750 C C . GLY B 1 209 ? -5.914 -19.953 -0.088 1 90.12 209 GLY B C 1
ATOM 7751 O O . GLY B 1 209 ? -5.426 -20.719 -0.918 1 90.12 209 GLY B O 1
ATOM 7752 N N . THR B 1 210 ? -6.672 -19 -0.437 1 91.25 210 THR B N 1
ATOM 7753 C CA . THR B 1 210 ? -7.074 -18.812 -1.828 1 91.25 210 THR B CA 1
ATOM 7754 C C . THR B 1 210 ? -6.051 -17.969 -2.582 1 91.25 210 THR B C 1
ATOM 7756 O O . THR B 1 210 ? -5.531 -17 -2.043 1 91.25 210 THR B O 1
ATOM 7759 N N . THR B 1 211 ? -5.734 -18.453 -3.771 1 92.69 211 THR B N 1
ATOM 7760 C CA . THR B 1 211 ? -4.82 -17.672 -4.613 1 92.69 211 THR B CA 1
ATOM 7761 C C . THR B 1 211 ? -5.5 -17.281 -5.918 1 92.69 211 THR B C 1
ATOM 7763 O O . THR B 1 211 ? -6.199 -18.078 -6.535 1 92.69 211 THR B O 1
ATOM 7766 N N . ARG B 1 212 ? -5.285 -16.047 -6.332 1 89.31 212 ARG B N 1
ATOM 7767 C CA . ARG B 1 212 ? -5.723 -15.539 -7.629 1 89.31 212 ARG B CA 1
ATOM 7768 C C . ARG B 1 212 ? -4.531 -15.203 -8.516 1 89.31 212 ARG B C 1
ATOM 7770 O O . ARG B 1 212 ? -4.07 -14.062 -8.539 1 89.31 212 ARG B O 1
ATOM 7777 N N . ILE B 1 213 ? -4.184 -16.094 -9.344 1 91.38 213 ILE B N 1
ATOM 7778 C CA . ILE B 1 213 ? -2.969 -16 -10.148 1 91.38 213 ILE B CA 1
ATOM 7779 C C . ILE B 1 213 ? -3.143 -14.945 -11.227 1 91.38 213 ILE B C 1
ATOM 7781 O O . ILE B 1 213 ? -2.16 -14.445 -11.781 1 91.38 213 ILE B O 1
ATOM 7785 N N . GLU B 1 214 ? -4.43 -14.594 -11.547 1 89.19 214 GLU B N 1
ATOM 7786 C CA . GLU B 1 214 ? -4.742 -13.609 -12.586 1 89.19 214 GLU B CA 1
ATOM 7787 C C . GLU B 1 214 ? -4.176 -12.234 -12.227 1 89.19 214 GLU B C 1
ATOM 7789 O O . GLU B 1 214 ? -4.047 -11.367 -13.094 1 89.19 214 GLU B O 1
ATOM 7794 N N . ALA B 1 215 ? -3.754 -12.102 -11.008 1 89 215 ALA B N 1
ATOM 7795 C CA . ALA B 1 215 ? -3.207 -10.836 -10.531 1 89 215 ALA B CA 1
ATOM 7796 C C . ALA B 1 215 ? -1.792 -10.617 -11.055 1 89 215 ALA B C 1
ATOM 7798 O O . ALA B 1 215 ? -1.272 -9.5 -11.008 1 89 215 ALA B O 1
ATOM 7799 N N . LEU B 1 216 ? -1.239 -11.617 -11.633 1 92.56 216 LEU B N 1
ATOM 7800 C CA . LEU B 1 216 ? 0.157 -11.516 -12.047 1 92.56 216 LEU B CA 1
ATOM 7801 C C . LEU B 1 216 ? 0.267 -11.344 -13.555 1 92.56 216 LEU B C 1
ATOM 7803 O O . LEU B 1 216 ? -0.449 -12.008 -14.312 1 92.56 216 LEU B O 1
ATOM 7807 N N . ASP B 1 217 ? 1.124 -10.484 -13.938 1 93.06 217 ASP B N 1
ATOM 7808 C CA . ASP B 1 217 ? 1.484 -10.391 -15.352 1 93.06 217 ASP B CA 1
ATOM 7809 C C . ASP B 1 217 ? 2.531 -11.438 -15.719 1 93.06 217 ASP B C 1
ATOM 7811 O O . ASP B 1 217 ? 3.668 -11.383 -15.242 1 93.06 217 ASP B O 1
ATOM 7815 N N . VAL B 1 218 ? 2.229 -12.188 -16.609 1 94.69 218 VAL B N 1
ATOM 7816 C CA . VAL B 1 218 ? 3.066 -13.32 -16.984 1 94.69 218 VAL B CA 1
ATOM 7817 C C . VAL B 1 218 ? 4.41 -12.812 -17.5 1 94.69 218 VAL B C 1
ATOM 7819 O O . VAL B 1 218 ? 5.461 -13.367 -17.172 1 94.69 218 VAL B O 1
ATOM 7822 N N . ASN B 1 219 ? 4.43 -11.727 -18.203 1 94.38 219 ASN B N 1
ATOM 7823 C CA . ASN B 1 219 ? 5.625 -11.211 -18.859 1 94.38 219 ASN B CA 1
ATOM 7824 C C . ASN B 1 219 ? 6.57 -10.547 -17.859 1 94.38 219 ASN B C 1
ATOM 7826 O O . ASN B 1 219 ? 7.734 -10.289 -18.188 1 94.38 219 ASN B O 1
ATOM 7830 N N . SER B 1 220 ? 6.125 -10.297 -16.719 1 95 220 SER B N 1
ATOM 7831 C CA . SER B 1 220 ? 6.957 -9.617 -15.742 1 95 220 SER B CA 1
ATOM 7832 C C . SER B 1 220 ? 7.719 -10.617 -14.875 1 95 220 SER B C 1
ATOM 7834 O O . SER B 1 220 ? 8.578 -10.227 -14.078 1 95 220 SER B O 1
ATOM 7836 N N . ILE B 1 221 ? 7.473 -11.875 -15.062 1 94.69 221 ILE B N 1
ATOM 7837 C CA . ILE B 1 221 ? 8.094 -12.898 -14.227 1 94.69 221 ILE B CA 1
ATOM 7838 C C . ILE B 1 221 ? 9.453 -13.273 -14.805 1 94.69 221 ILE B C 1
ATOM 7840 O O . ILE B 1 221 ? 9.57 -13.617 -15.984 1 94.69 221 ILE B O 1
ATOM 7844 N N . GLY B 1 222 ? 10.484 -13.219 -13.961 1 90.88 222 GLY B N 1
ATOM 7845 C CA . GLY B 1 222 ? 11.828 -13.602 -14.359 1 90.88 222 GLY B CA 1
ATOM 7846 C C . GLY B 1 222 ? 12.133 -15.062 -14.086 1 90.88 222 GLY B C 1
ATOM 7847 O O . GLY B 1 222 ? 12.867 -15.703 -14.844 1 90.88 222 GLY B O 1
ATOM 7848 N N . ARG B 1 223 ? 11.602 -15.461 -13 1 90.25 223 ARG B N 1
ATOM 7849 C CA . ARG B 1 223 ? 11.836 -16.844 -12.578 1 90.25 223 ARG B CA 1
ATOM 7850 C C . ARG B 1 223 ? 10.758 -17.312 -11.617 1 90.25 223 ARG B C 1
ATOM 7852 O O . ARG B 1 223 ? 10.094 -16.5 -10.969 1 90.25 223 ARG B O 1
ATOM 7859 N N . ALA B 1 224 ? 10.57 -18.625 -11.602 1 92.69 224 ALA B N 1
ATOM 7860 C CA . ALA B 1 224 ? 9.688 -19.25 -10.617 1 92.69 224 ALA B CA 1
ATOM 7861 C C . ALA B 1 224 ? 10.25 -20.578 -10.133 1 92.69 224 ALA B C 1
ATOM 7863 O O . ALA B 1 224 ? 10.789 -21.359 -10.922 1 92.69 224 ALA B O 1
ATOM 7864 N N . GLU B 1 225 ? 10.25 -20.766 -8.906 1 92.69 225 GLU B N 1
ATOM 7865 C CA . GLU B 1 225 ? 10.555 -22.047 -8.289 1 92.69 225 GLU B CA 1
ATOM 7866 C C . GLU B 1 225 ? 9.289 -22.766 -7.848 1 92.69 225 GLU B C 1
ATOM 7868 O O . GLU B 1 225 ? 8.438 -22.188 -7.172 1 92.69 225 GLU B O 1
ATOM 7873 N N . VAL B 1 226 ? 9.188 -23.953 -8.25 1 96.38 226 VAL B N 1
ATOM 7874 C CA . VAL B 1 226 ? 8.023 -24.766 -7.891 1 96.38 226 VAL B CA 1
ATOM 7875 C C . VAL B 1 226 ? 8.453 -25.922 -6.992 1 96.38 226 VAL B C 1
ATOM 7877 O O . VAL B 1 226 ? 9.07 -26.875 -7.461 1 96.38 226 VAL B O 1
ATOM 7880 N N . ILE B 1 227 ? 8.117 -25.812 -5.789 1 96.12 227 ILE B N 1
ATOM 7881 C CA . ILE B 1 227 ? 8.32 -26.922 -4.859 1 96.12 227 ILE B CA 1
ATOM 7882 C C . ILE B 1 227 ? 7.133 -27.875 -4.926 1 96.12 227 ILE B C 1
ATOM 7884 O O . ILE B 1 227 ? 5.988 -27.469 -4.691 1 96.12 227 ILE B O 1
ATOM 7888 N N . LYS B 1 228 ? 7.406 -29.094 -5.227 1 97.25 228 LYS B N 1
ATOM 7889 C CA . LYS B 1 228 ? 6.328 -30.062 -5.387 1 97.25 228 LYS B CA 1
ATOM 7890 C C . LYS B 1 228 ? 6.176 -30.922 -4.137 1 97.25 228 LYS B C 1
ATOM 7892 O O . LYS B 1 228 ? 7.137 -31.547 -3.684 1 97.25 228 LYS B O 1
ATOM 7897 N N . GLY B 1 229 ? 4.949 -30.969 -3.654 1 95.75 229 GLY B N 1
ATOM 7898 C CA . GLY B 1 229 ? 4.652 -31.625 -2.389 1 95.75 229 GLY B CA 1
ATOM 7899 C C . GLY B 1 229 ? 4.641 -30.656 -1.214 1 95.75 229 GLY B C 1
ATOM 7900 O O . GLY B 1 229 ? 4.996 -29.484 -1.359 1 95.75 229 GLY B O 1
ATOM 7901 N N . PRO B 1 230 ? 4.277 -31.156 -0.035 1 95.62 230 PRO B N 1
ATOM 7902 C CA . PRO B 1 230 ? 4.141 -30.266 1.112 1 95.62 230 PRO B CA 1
ATOM 7903 C C . PRO B 1 230 ? 5.457 -29.609 1.507 1 95.62 230 PRO B C 1
ATOM 7905 O O . PRO B 1 230 ? 6.477 -30.281 1.656 1 95.62 230 PRO B O 1
ATOM 7908 N N . ALA B 1 231 ? 5.418 -28.344 1.612 1 93.38 231 ALA B N 1
ATOM 7909 C CA . ALA B 1 231 ? 6.547 -27.547 2.088 1 93.38 231 ALA B CA 1
ATOM 7910 C C . ALA B 1 231 ? 6.148 -26.688 3.287 1 93.38 231 ALA B C 1
ATOM 7912 O O . ALA B 1 231 ? 6.723 -25.625 3.512 1 93.38 231 ALA B O 1
ATOM 7913 N N . SER B 1 232 ? 5.258 -27.156 4.062 1 91.56 232 SER B N 1
ATOM 7914 C CA . SER B 1 232 ? 4.645 -26.391 5.148 1 91.56 232 SER B CA 1
ATOM 7915 C C . SER B 1 232 ? 5.629 -26.156 6.285 1 91.56 232 SER B C 1
ATOM 7917 O O . SER B 1 232 ? 5.406 -25.297 7.133 1 91.56 232 SER B O 1
ATOM 7919 N N . SER B 1 233 ? 6.691 -26.875 6.293 1 92.19 233 SER B N 1
ATOM 7920 C CA . SER B 1 233 ? 7.66 -26.703 7.375 1 92.19 233 SER B CA 1
ATOM 7921 C C . SER B 1 233 ? 8.266 -25.312 7.363 1 92.19 233 SER B C 1
ATOM 7923 O O . SER B 1 233 ? 8.766 -24.828 8.383 1 92.19 233 SER B O 1
ATOM 7925 N N . ILE B 1 234 ? 8.18 -24.703 6.156 1 92 234 ILE B N 1
ATOM 7926 C CA . ILE B 1 234 ? 8.773 -23.375 6.035 1 92 234 ILE B CA 1
ATOM 7927 C C . ILE B 1 234 ? 7.738 -22.391 5.508 1 92 234 ILE B C 1
ATOM 7929 O O . ILE B 1 234 ? 7.781 -21.203 5.836 1 92 234 ILE B O 1
ATOM 7933 N N . TYR B 1 235 ? 6.809 -22.766 4.703 1 90.69 235 TYR B N 1
ATOM 7934 C CA . TYR B 1 235 ? 5.961 -21.828 3.973 1 90.69 235 TYR B CA 1
ATOM 7935 C C . TYR B 1 235 ? 4.527 -21.875 4.488 1 90.69 235 TYR B C 1
ATOM 7937 O O . TYR B 1 235 ? 3.656 -21.156 3.984 1 90.69 235 TYR B O 1
ATOM 7945 N N . GLY B 1 236 ? 4.211 -22.594 5.402 1 87.94 236 GLY B N 1
ATOM 7946 C CA . GLY B 1 236 ? 2.859 -22.641 5.938 1 87.94 236 GLY B CA 1
ATOM 7947 C C . GLY B 1 236 ? 1.931 -23.531 5.141 1 87.94 236 GLY B C 1
ATOM 7948 O O . GLY B 1 236 ? 2.357 -24.562 4.605 1 87.94 236 GLY B O 1
ATOM 7949 N N . ALA B 1 237 ? 0.647 -23.172 5.047 1 89.31 237 ALA B N 1
ATOM 7950 C CA . ALA B 1 237 ? -0.4 -24.016 4.492 1 89.31 237 ALA B CA 1
ATOM 7951 C C . ALA B 1 237 ? -0.169 -24.281 3.004 1 89.31 237 ALA B C 1
ATOM 7953 O O . ALA B 1 237 ? 0.175 -23.359 2.258 1 89.31 237 ALA B O 1
ATOM 7954 N N . GLY B 1 238 ? -0.366 -25.547 2.555 1 92.69 238 GLY B N 1
ATOM 7955 C CA . GLY B 1 238 ? -0.235 -26 1.179 1 92.69 238 GLY B CA 1
ATOM 7956 C C . GLY B 1 238 ? 0.226 -27.438 1.068 1 92.69 238 GLY B C 1
ATOM 7957 O O . GLY B 1 238 ? 1.428 -27.719 1.073 1 92.69 238 GLY B O 1
ATOM 7958 N N . THR B 1 239 ? -0.706 -28.297 0.825 1 95.31 239 THR B N 1
ATOM 7959 C CA . THR B 1 239 ? -0.359 -29.719 0.711 1 95.31 239 THR B CA 1
ATOM 7960 C C . THR B 1 239 ? 0.265 -30.016 -0.649 1 95.31 239 THR B C 1
ATOM 7962 O O . THR B 1 239 ? 1.007 -30.984 -0.8 1 95.31 239 THR B O 1
ATOM 7965 N N . GLY B 1 240 ? -0.047 -29.188 -1.572 1 96.12 240 GLY B N 1
ATOM 7966 C CA . GLY B 1 240 ? 0.459 -29.406 -2.918 1 96.12 240 GLY B CA 1
ATOM 7967 C C . GLY B 1 240 ? 1.873 -28.891 -3.115 1 96.12 240 GLY B C 1
ATOM 7968 O O . GLY B 1 240 ? 2.607 -29.391 -3.969 1 96.12 240 GLY B O 1
ATOM 7969 N N . GLY B 1 241 ? 2.127 -27.797 -2.43 1 96.06 241 GLY B N 1
ATOM 7970 C CA . GLY B 1 241 ? 3.455 -27.219 -2.564 1 96.06 241 GLY B CA 1
ATOM 7971 C C . GLY B 1 241 ? 3.441 -25.703 -2.674 1 96.06 241 GLY B C 1
ATOM 7972 O O . GLY B 1 241 ? 2.559 -25.047 -2.119 1 96.06 241 GLY B O 1
ATOM 7973 N N . VAL B 1 242 ? 4.586 -25.203 -3.248 1 96.06 242 VAL B N 1
ATOM 7974 C CA . VAL B 1 242 ? 4.781 -23.75 -3.287 1 96.06 242 VAL B CA 1
ATOM 7975 C C . VAL B 1 242 ? 5.234 -23.328 -4.684 1 96.06 242 VAL B C 1
ATOM 7977 O O . VAL B 1 242 ? 6.039 -24.016 -5.316 1 96.06 242 VAL B O 1
ATOM 7980 N N . ILE B 1 243 ? 4.684 -22.297 -5.188 1 96.5 243 ILE B N 1
ATOM 7981 C CA . ILE B 1 243 ? 5.223 -21.609 -6.352 1 96.5 243 ILE B CA 1
ATOM 7982 C C . ILE B 1 243 ? 5.746 -20.234 -5.941 1 96.5 243 ILE B C 1
ATOM 7984 O O . ILE B 1 243 ? 4.973 -19.375 -5.516 1 96.5 243 ILE B O 1
ATOM 7988 N N . ASN B 1 244 ? 6.949 -20.062 -6.074 1 93.81 244 ASN B N 1
ATOM 7989 C CA . ASN B 1 244 ? 7.57 -18.781 -5.75 1 93.81 244 ASN B CA 1
ATOM 7990 C C . ASN B 1 244 ? 7.996 -18.031 -7.008 1 93.81 244 ASN B C 1
ATOM 7992 O O . ASN B 1 244 ? 9.062 -18.312 -7.562 1 93.81 244 ASN B O 1
ATOM 7996 N N . PHE B 1 245 ? 7.234 -17.062 -7.359 1 93.94 245 PHE B N 1
ATOM 7997 C CA . PHE B 1 245 ? 7.547 -16.234 -8.516 1 93.94 245 PHE B CA 1
ATOM 7998 C C . PHE B 1 245 ? 8.492 -15.102 -8.117 1 93.94 245 PHE B C 1
ATOM 8000 O O . PHE B 1 245 ? 8.445 -14.602 -6.992 1 93.94 245 PHE B O 1
ATOM 8007 N N . GLN B 1 246 ? 9.305 -14.773 -9.039 1 92.19 246 GLN B N 1
ATOM 8008 C CA . GLN B 1 246 ? 10.156 -13.602 -8.914 1 92.19 246 GLN B CA 1
ATOM 8009 C C . GLN B 1 246 ? 10.008 -12.68 -10.125 1 92.19 246 GLN B C 1
ATOM 8011 O O . GLN B 1 246 ? 10.078 -13.141 -11.273 1 92.19 246 GLN B O 1
ATOM 8016 N N . LEU B 1 247 ? 9.852 -11.453 -9.859 1 93.69 247 LEU B N 1
ATOM 8017 C CA . LEU B 1 247 ? 9.781 -10.484 -10.953 1 93.69 247 LEU B CA 1
ATOM 8018 C C . LEU B 1 247 ? 11.133 -10.352 -11.648 1 93.69 247 LEU B C 1
ATOM 8020 O O . LEU B 1 247 ? 12.172 -10.633 -11.047 1 93.69 247 LEU B O 1
ATOM 8024 N N . GLN B 1 248 ? 11.094 -9.914 -12.828 1 92.62 248 GLN B N 1
ATOM 8025 C CA . GLN B 1 248 ? 12.32 -9.656 -13.57 1 92.62 248 GLN B CA 1
ATOM 8026 C C . GLN B 1 248 ? 13.164 -8.586 -12.891 1 92.62 248 GLN B C 1
ATOM 8028 O O . GLN B 1 248 ? 12.625 -7.656 -12.281 1 92.62 248 GLN B O 1
ATOM 8033 N N . ARG B 1 249 ? 14.414 -8.805 -13.031 1 89.62 249 ARG B N 1
ATOM 8034 C CA . ARG B 1 249 ? 15.398 -7.793 -12.68 1 89.62 249 ARG B CA 1
ATOM 8035 C C . ARG B 1 249 ? 16.172 -7.324 -13.906 1 89.62 249 ARG B C 1
ATOM 8037 O O . ARG B 1 249 ? 16.188 -8.008 -14.938 1 89.62 249 ARG B O 1
ATOM 8044 N N . SER B 1 250 ? 16.734 -6.172 -13.688 1 90.75 250 SER B N 1
ATOM 8045 C CA . SER B 1 250 ? 17.484 -5.633 -14.812 1 90.75 250 SER B CA 1
ATOM 8046 C C . SER B 1 250 ? 18.906 -6.172 -14.836 1 90.75 250 SER B C 1
ATOM 8048 O O . SER B 1 250 ? 19.562 -6.246 -13.789 1 90.75 250 SER B O 1
ATOM 8050 N N . PRO B 1 251 ? 19.312 -6.594 -16 1 84.88 251 PRO B N 1
ATOM 8051 C CA . PRO B 1 251 ? 20.719 -6.996 -16.078 1 84.88 251 PRO B CA 1
ATOM 8052 C C . PRO B 1 251 ? 21.672 -5.895 -15.641 1 84.88 251 PRO B C 1
ATOM 8054 O O . PRO B 1 251 ? 21.438 -4.715 -15.93 1 84.88 251 PRO B O 1
ATOM 8057 N N . TYR B 1 252 ? 22.688 -6.398 -15.078 1 83.25 252 TYR B N 1
ATOM 8058 C CA . TYR B 1 252 ? 23.672 -5.461 -14.555 1 83.25 252 TYR B CA 1
ATOM 8059 C C . TYR B 1 252 ? 24.266 -4.617 -15.68 1 83.25 252 TYR B C 1
ATOM 8061 O O . TYR B 1 252 ? 24.562 -5.129 -16.766 1 83.25 252 TYR B O 1
ATOM 8069 N N . GLN B 1 253 ? 24.297 -3.332 -15.461 1 80.44 253 GLN B N 1
ATOM 8070 C CA . GLN B 1 253 ? 24.891 -2.314 -16.328 1 80.44 253 GLN B CA 1
ATOM 8071 C C . GLN B 1 253 ? 24.016 -2.07 -17.562 1 80.44 253 GLN B C 1
ATOM 8073 O O . GLN B 1 253 ? 24.453 -1.439 -18.516 1 80.44 253 GLN B O 1
ATOM 8078 N N . GLU B 1 254 ? 22.906 -2.592 -17.562 1 85.69 254 GLU B N 1
ATOM 8079 C CA . GLU B 1 254 ? 21.984 -2.305 -18.656 1 85.69 254 GLU B CA 1
ATOM 8080 C C . GLU B 1 254 ? 21.047 -1.156 -18.297 1 85.69 254 GLU B C 1
ATOM 8082 O O . GLU B 1 254 ? 20.578 -1.064 -17.156 1 85.69 254 GLU B O 1
ATOM 8087 N N . GLN B 1 255 ? 20.891 -0.259 -19.188 1 90.19 255 GLN B N 1
ATOM 8088 C CA . GLN B 1 255 ? 19.828 0.741 -19.156 1 90.19 255 GLN B CA 1
ATOM 8089 C C . GLN B 1 255 ? 19.078 0.783 -20.484 1 90.19 255 GLN B C 1
ATOM 8091 O O . GLN B 1 255 ? 19.656 1.112 -21.531 1 90.19 255 GLN B O 1
ATOM 8096 N N . SER B 1 256 ? 17.844 0.4 -20.422 1 94.88 256 SER B N 1
ATOM 8097 C CA . SER B 1 256 ? 17.141 0.267 -21.703 1 94.88 256 SER B CA 1
ATOM 8098 C C . SER B 1 256 ? 15.656 0.567 -21.562 1 94.88 256 SER B C 1
ATOM 8100 O O . SER B 1 256 ? 15.125 0.57 -20.453 1 94.88 256 SER B O 1
ATOM 8102 N N . LEU B 1 257 ? 15.055 0.934 -22.625 1 96.5 257 LEU B N 1
ATOM 8103 C CA . LEU B 1 257 ? 13.617 1.062 -22.812 1 96.5 257 LEU B CA 1
ATOM 8104 C C . LEU B 1 257 ? 13.125 0.16 -23.938 1 96.5 257 LEU B C 1
ATOM 8106 O O . LEU B 1 257 ? 13.625 0.237 -25.062 1 96.5 257 LEU B O 1
ATOM 8110 N N . GLU B 1 258 ? 12.219 -0.647 -23.625 1 97.62 258 GLU B N 1
ATOM 8111 C CA . GLU B 1 258 ? 11.703 -1.598 -24.609 1 97.62 258 GLU B CA 1
ATOM 8112 C C . GLU B 1 258 ? 10.219 -1.382 -24.859 1 97.62 258 GLU B C 1
ATOM 8114 O O . GLU B 1 258 ? 9.438 -1.202 -23.922 1 97.62 258 GLU B O 1
ATOM 8119 N N . ALA B 1 259 ? 9.828 -1.291 -26.094 1 97.62 259 ALA B N 1
ATOM 8120 C CA . ALA B 1 259 ? 8.438 -1.312 -26.516 1 97.62 259 ALA B CA 1
ATOM 8121 C C . ALA B 1 259 ? 8.109 -2.6 -27.281 1 97.62 259 ALA B C 1
ATOM 8123 O O . ALA B 1 259 ? 8.914 -3.07 -28.078 1 97.62 259 ALA B O 1
ATOM 8124 N N . SER B 1 260 ? 7.02 -3.176 -26.938 1 97 260 SER B N 1
ATOM 8125 C CA . SER B 1 260 ? 6.648 -4.414 -27.609 1 97 260 SER B CA 1
ATOM 8126 C C . SER B 1 260 ? 5.164 -4.426 -27.969 1 97 260 SER B C 1
ATOM 8128 O O . SER B 1 260 ? 4.352 -3.807 -27.281 1 97 260 SER B O 1
ATOM 8130 N N . GLY B 1 261 ? 4.867 -5.078 -28.984 1 97.44 261 GLY B N 1
ATOM 8131 C CA . GLY B 1 261 ? 3.512 -5.309 -29.469 1 97.44 261 GLY B CA 1
ATOM 8132 C C . GLY B 1 261 ? 3.281 -6.723 -29.953 1 97.44 261 GLY B C 1
ATOM 8133 O O . GLY B 1 261 ? 4.184 -7.344 -30.531 1 97.44 261 GLY B O 1
ATOM 8134 N N . LEU B 1 262 ? 2.107 -7.258 -29.734 1 97.62 262 LEU B N 1
ATOM 8135 C CA . LEU B 1 262 ? 1.7 -8.586 -30.172 1 97.62 262 LEU B CA 1
ATOM 8136 C C . LEU B 1 262 ? 0.26 -8.578 -30.672 1 97.62 262 LEU B C 1
ATOM 8138 O O . LEU B 1 262 ? -0.609 -7.949 -30.062 1 97.62 262 LEU B O 1
ATOM 8142 N N . ALA B 1 263 ? 0.007 -9.156 -31.781 1 98.19 263 ALA B N 1
ATOM 8143 C CA . ALA B 1 263 ? -1.332 -9.367 -32.344 1 98.19 263 ALA B CA 1
ATOM 8144 C C . ALA B 1 263 ? -1.555 -10.828 -32.688 1 98.19 263 ALA B C 1
ATOM 8146 O O . ALA B 1 263 ? -0.604 -11.547 -33 1 98.19 263 ALA B O 1
ATOM 8147 N N . GLY B 1 264 ? -2.785 -11.25 -32.656 1 98.12 264 GLY B N 1
ATOM 8148 C CA . GLY B 1 264 ? -3.055 -12.641 -32.969 1 98.12 264 GLY B CA 1
ATOM 8149 C C . GLY B 1 264 ? -4.52 -12.914 -33.25 1 98.12 264 GLY B C 1
ATOM 8150 O O . GLY B 1 264 ? -5.305 -11.977 -33.469 1 98.12 264 GLY B O 1
ATOM 8151 N N . SER B 1 265 ? -4.805 -14.148 -33.344 1 97.88 265 SER B N 1
ATOM 8152 C CA . SER B 1 265 ? -6.156 -14.609 -33.625 1 97.88 265 SER B CA 1
ATOM 8153 C C . SER B 1 265 ? -7.137 -14.156 -32.562 1 97.88 265 SER B C 1
ATOM 8155 O O . SER B 1 265 ? -6.734 -13.875 -31.422 1 97.88 265 SER B O 1
ATOM 8157 N N . TYR B 1 266 ? -8.438 -14.039 -32.969 1 97.44 266 TYR B N 1
ATOM 8158 C CA . TYR B 1 266 ? -9.555 -13.758 -32.094 1 97.44 266 TYR B CA 1
ATOM 8159 C C . TYR B 1 266 ? -9.391 -12.398 -31.406 1 97.44 266 TYR B C 1
ATOM 8161 O O . TYR B 1 266 ? -9.641 -12.258 -30.219 1 97.44 266 TYR B O 1
ATOM 8169 N N . GLY B 1 267 ? -8.852 -11.484 -32.094 1 97.31 267 GLY B N 1
ATOM 8170 C CA . GLY B 1 267 ? -8.781 -10.102 -31.656 1 97.31 267 GLY B CA 1
ATOM 8171 C C . GLY B 1 267 ? -7.707 -9.875 -30.609 1 97.31 267 GLY B C 1
ATOM 8172 O O . GLY B 1 267 ? -7.809 -8.945 -29.797 1 97.31 267 GLY B O 1
ATOM 8173 N N . LEU B 1 268 ? -6.719 -10.688 -30.531 1 97.31 268 LEU B N 1
ATOM 8174 C CA . LEU B 1 268 ? -5.66 -10.555 -29.531 1 97.31 268 LEU B CA 1
ATOM 8175 C C . LEU B 1 268 ? -4.746 -9.383 -29.859 1 97.31 268 LEU B C 1
ATOM 8177 O O . LEU B 1 268 ? -4.254 -9.273 -30.984 1 97.31 268 LEU B O 1
ATOM 8181 N N . HIS B 1 269 ? -4.629 -8.5 -28.906 1 97.5 269 HIS B N 1
ATOM 8182 C CA . HIS B 1 269 ? -3.674 -7.398 -28.984 1 97.5 269 HIS B CA 1
ATOM 8183 C C . HIS B 1 269 ? -3.021 -7.145 -27.625 1 97.5 269 HIS B C 1
ATOM 8185 O O . HIS B 1 269 ? -3.689 -7.195 -26.594 1 97.5 269 HIS B O 1
ATOM 8191 N N . ARG B 1 270 ? -1.718 -6.938 -27.656 1 97.38 270 ARG B N 1
ATOM 8192 C CA . ARG B 1 270 ? -0.987 -6.586 -26.438 1 97.38 270 ARG B CA 1
ATOM 8193 C C . ARG B 1 270 ? 0.07 -5.523 -26.734 1 97.38 270 ARG B C 1
ATOM 8195 O O . ARG B 1 270 ? 0.787 -5.609 -27.734 1 97.38 270 ARG B O 1
ATOM 8202 N N . LEU B 1 271 ? 0.073 -4.496 -25.969 1 97.94 271 LEU B N 1
ATOM 8203 C CA . LEU B 1 271 ? 1.11 -3.473 -25.969 1 97.94 271 LEU B CA 1
ATOM 8204 C C . LEU B 1 271 ? 1.776 -3.363 -24.609 1 97.94 271 LEU B C 1
ATOM 8206 O O . LEU B 1 271 ? 1.108 -3.469 -23.578 1 97.94 271 LEU B O 1
ATOM 8210 N N . ALA B 1 272 ? 3.105 -3.24 -24.625 1 97.62 272 ALA B N 1
ATOM 8211 C CA . ALA B 1 272 ? 3.797 -3.1 -23.344 1 97.62 272 ALA B CA 1
ATOM 8212 C C . ALA B 1 272 ? 5.035 -2.215 -23.484 1 97.62 272 ALA B C 1
ATOM 8214 O O . ALA B 1 272 ? 5.598 -2.094 -24.578 1 97.62 272 ALA B O 1
ATOM 8215 N N . ALA B 1 273 ? 5.387 -1.584 -22.484 1 97.81 273 ALA B N 1
ATOM 8216 C CA . ALA B 1 273 ? 6.625 -0.825 -22.328 1 97.81 273 ALA B CA 1
ATOM 8217 C C . ALA B 1 273 ? 7.363 -1.229 -21.062 1 97.81 273 ALA B C 1
ATOM 8219 O O . ALA B 1 273 ? 6.746 -1.429 -20.016 1 97.81 273 ALA B O 1
ATOM 8220 N N . THR B 1 274 ? 8.688 -1.422 -21.203 1 97.44 274 THR B N 1
ATOM 8221 C CA . THR B 1 274 ? 9.492 -1.847 -20.062 1 97.44 274 THR B CA 1
ATOM 8222 C C . THR B 1 274 ? 10.75 -0.987 -19.938 1 97.44 274 THR B C 1
ATOM 8224 O O . THR B 1 274 ? 11.5 -0.837 -20.906 1 97.44 274 THR B O 1
ATOM 8227 N N . TYR B 1 275 ? 10.969 -0.443 -18.812 1 95.75 275 TYR B N 1
ATOM 8228 C CA . TYR B 1 275 ? 12.203 0.263 -18.469 1 95.75 275 TYR B CA 1
ATOM 8229 C C . TYR B 1 275 ? 13.086 -0.588 -17.562 1 95.75 275 TYR B C 1
ATOM 8231 O O . TYR B 1 275 ? 12.602 -1.208 -16.625 1 95.75 275 TYR B O 1
ATOM 8239 N N . ARG B 1 276 ? 14.367 -0.663 -17.875 1 95 276 ARG B N 1
ATOM 8240 C CA . ARG B 1 276 ? 15.352 -1.426 -17.109 1 95 276 ARG B CA 1
ATOM 8241 C C . ARG B 1 276 ? 16.578 -0.568 -16.781 1 95 276 ARG B C 1
ATOM 8243 O O . ARG B 1 276 ? 17.031 0.212 -17.609 1 95 276 ARG B O 1
ATOM 8250 N N . ASN B 1 277 ? 17.047 -0.724 -15.586 1 91.62 277 ASN B N 1
ATOM 8251 C CA . ASN B 1 277 ? 18.297 -0.111 -15.148 1 91.62 277 ASN B CA 1
ATOM 8252 C C . ASN B 1 277 ? 19.031 -0.986 -14.133 1 91.62 277 ASN B C 1
ATOM 8254 O O . ASN B 1 277 ? 18.609 -1.072 -12.977 1 91.62 277 ASN B O 1
ATOM 8258 N N . GLY B 1 278 ? 20.125 -1.648 -14.594 1 88.25 278 GLY B N 1
ATOM 8259 C CA . GLY B 1 278 ? 20.922 -2.475 -13.711 1 88.25 278 GLY B CA 1
ATOM 8260 C C . GLY B 1 278 ? 22.156 -1.764 -13.188 1 88.25 278 GLY B C 1
ATOM 8261 O O . GLY B 1 278 ? 23.281 -2.084 -13.578 1 88.25 278 GLY B O 1
ATOM 8262 N N . GLY B 1 279 ? 21.922 -0.953 -12.195 1 81.5 279 GLY B N 1
ATOM 8263 C CA . GLY B 1 279 ? 23.016 -0.16 -11.672 1 81.5 279 GLY B CA 1
ATOM 8264 C C . GLY B 1 279 ? 23.656 -0.77 -10.438 1 81.5 279 GLY B C 1
ATOM 8265 O O . GLY B 1 279 ? 23.203 -1.793 -9.93 1 81.5 279 GLY B O 1
ATOM 8266 N N . ASP B 1 280 ? 24.75 -0.126 -9.977 1 75.81 280 ASP B N 1
ATOM 8267 C CA . ASP B 1 280 ? 25.5 -0.588 -8.812 1 75.81 280 ASP B CA 1
ATOM 8268 C C . ASP B 1 280 ? 24.719 -0.317 -7.523 1 75.81 280 ASP B C 1
ATOM 8270 O O . ASP B 1 280 ? 24.859 -1.058 -6.547 1 75.81 280 ASP B O 1
ATOM 8274 N N . LYS B 1 281 ? 24.062 0.745 -7.562 1 79.62 281 LYS B N 1
ATOM 8275 C CA . LYS B 1 281 ? 23.422 1.159 -6.316 1 79.62 281 LYS B CA 1
ATOM 8276 C C . LYS B 1 281 ? 21.938 0.836 -6.324 1 79.62 281 LYS B C 1
ATOM 8278 O O . LYS B 1 281 ? 21.312 0.703 -5.266 1 79.62 281 LYS B O 1
ATOM 8283 N N . ILE B 1 282 ? 21.406 0.807 -7.555 1 84.31 282 ILE B N 1
ATOM 8284 C CA . ILE B 1 282 ? 19.969 0.54 -7.672 1 84.31 282 ILE B CA 1
ATOM 8285 C C . ILE B 1 282 ? 19.703 -0.305 -8.914 1 84.31 282 ILE B C 1
ATOM 8287 O O . ILE B 1 282 ? 20.312 -0.082 -9.969 1 84.31 282 ILE B O 1
ATOM 8291 N N . ASN B 1 283 ? 19 -1.298 -8.797 1 89.25 283 ASN B N 1
ATOM 8292 C CA . ASN B 1 283 ? 18.391 -2.045 -9.898 1 89.25 283 ASN B CA 1
ATOM 8293 C C . ASN B 1 283 ? 16.906 -1.741 -10.047 1 89.25 283 ASN B C 1
ATOM 8295 O O . ASN B 1 283 ? 16.156 -1.797 -9.07 1 89.25 283 ASN B O 1
ATOM 8299 N N . SER B 1 284 ? 16.469 -1.341 -11.203 1 91.5 284 SER B N 1
ATOM 8300 C CA . SER B 1 284 ? 15.078 -0.938 -11.414 1 91.5 284 SER B CA 1
ATOM 8301 C C . SER B 1 284 ? 14.469 -1.669 -12.609 1 91.5 284 SER B C 1
ATOM 8303 O O . SER B 1 284 ? 15.078 -1.746 -13.672 1 91.5 284 SER B O 1
ATOM 8305 N N . TYR B 1 285 ? 13.398 -2.189 -12.453 1 95.12 285 TYR B N 1
ATOM 8306 C CA . TYR B 1 285 ? 12.539 -2.777 -13.484 1 95.12 285 TYR B CA 1
ATOM 8307 C C . TYR B 1 285 ? 11.117 -2.236 -13.383 1 95.12 285 TYR B C 1
ATOM 8309 O O . TYR B 1 285 ? 10.484 -2.336 -12.336 1 95.12 285 TYR B O 1
ATOM 8317 N N . VAL B 1 286 ? 10.617 -1.628 -14.406 1 94.81 286 VAL B N 1
ATOM 8318 C CA . VAL B 1 286 ? 9.25 -1.137 -14.453 1 94.81 286 VAL B CA 1
ATOM 8319 C C . VAL B 1 286 ? 8.602 -1.545 -15.773 1 94.81 286 VAL B C 1
ATOM 8321 O O . VAL B 1 286 ? 9.172 -1.327 -16.844 1 94.81 286 VAL B O 1
ATOM 8324 N N . SER B 1 287 ? 7.469 -2.107 -15.695 1 97.19 287 SER B N 1
ATOM 8325 C CA . SER B 1 287 ? 6.762 -2.533 -16.906 1 97.19 287 SER B CA 1
ATOM 8326 C C . SER B 1 287 ? 5.289 -2.141 -16.844 1 97.19 287 SER B C 1
ATOM 8328 O O . SER B 1 287 ? 4.656 -2.234 -15.789 1 97.19 287 SER B O 1
ATOM 8330 N N . TYR B 1 288 ? 4.824 -1.565 -17.891 1 96 288 TYR B N 1
ATOM 8331 C CA . TYR B 1 288 ? 3.404 -1.283 -18.078 1 96 288 TYR B CA 1
ATOM 8332 C C . TYR B 1 288 ? 2.875 -1.975 -19.328 1 96 288 TYR B C 1
ATOM 8334 O O . TYR B 1 288 ? 3.537 -1.982 -20.375 1 96 288 TYR B O 1
ATOM 8342 N N . GLY B 1 289 ? 1.697 -2.639 -19.219 1 96.5 289 GLY B N 1
ATOM 8343 C CA . GLY B 1 289 ? 1.136 -3.35 -20.359 1 96.5 289 GLY B CA 1
ATOM 8344 C C . GLY B 1 289 ? -0.376 -3.258 -20.422 1 96.5 289 GLY B C 1
ATOM 8345 O O . GLY B 1 289 ? -1.04 -3.031 -19.422 1 96.5 289 GLY B O 1
ATOM 8346 N N . TRP B 1 290 ? -0.884 -3.354 -21.641 1 97.19 290 TRP B N 1
ATOM 8347 C CA . TRP B 1 290 ? -2.305 -3.42 -21.969 1 97.19 290 TRP B CA 1
ATOM 8348 C C . TRP B 1 290 ? -2.588 -4.57 -22.922 1 97.19 290 TRP B C 1
ATOM 8350 O O . TRP B 1 290 ? -1.893 -4.734 -23.938 1 97.19 290 TRP B O 1
ATOM 8360 N N . GLN B 1 291 ? -3.545 -5.359 -22.594 1 97.31 291 GLN B N 1
ATOM 8361 C CA . GLN B 1 291 ? -3.877 -6.535 -23.391 1 97.31 291 GLN B CA 1
ATOM 8362 C C . GLN B 1 291 ? -5.387 -6.668 -23.578 1 97.31 291 GLN B C 1
ATOM 8364 O O . GLN B 1 291 ? -6.152 -6.449 -22.625 1 97.31 291 GLN B O 1
ATOM 8369 N N . GLU B 1 292 ? -5.773 -6.973 -24.812 1 97.44 292 GLU B N 1
ATOM 8370 C CA . GLU B 1 292 ? -7.168 -7.262 -25.125 1 97.44 292 GLU B CA 1
ATOM 8371 C C . GLU B 1 292 ? -7.293 -8.562 -25.922 1 97.44 292 GLU B C 1
ATOM 8373 O O . GLU B 1 292 ? -6.43 -8.883 -26.75 1 97.44 292 GLU B O 1
ATOM 8378 N N . TYR B 1 293 ? -8.344 -9.266 -25.688 1 97.38 293 TYR B N 1
ATOM 8379 C CA . TYR B 1 293 ? -8.648 -10.539 -26.328 1 97.38 293 TYR B CA 1
ATOM 8380 C C . TYR B 1 293 ? -10.156 -10.734 -26.469 1 97.38 293 TYR B C 1
ATOM 8382 O O . TYR B 1 293 ? -10.883 -10.742 -25.469 1 97.38 293 TYR B O 1
ATOM 8390 N N . ASP B 1 294 ? -10.594 -10.805 -27.672 1 97.25 294 ASP B N 1
ATOM 8391 C CA . ASP B 1 294 ? -12.023 -11 -27.875 1 97.25 294 ASP B CA 1
ATOM 8392 C C . ASP B 1 294 ? -12.461 -12.383 -27.422 1 97.25 294 ASP B C 1
ATOM 8394 O O . ASP B 1 294 ? -13.625 -12.586 -27.062 1 97.25 294 ASP B O 1
ATOM 8398 N N . GLY B 1 295 ? -11.531 -13.312 -27.438 1 96.19 295 GLY B N 1
ATOM 8399 C CA . GLY B 1 295 ? -11.812 -14.656 -26.953 1 96.19 295 GLY B CA 1
ATOM 8400 C C . GLY B 1 295 ? -12.227 -15.609 -28.062 1 96.19 295 GLY B C 1
ATOM 8401 O O . GLY B 1 295 ? -12.734 -15.18 -29.094 1 96.19 295 GLY B O 1
ATOM 8402 N N . TYR B 1 296 ? -12.078 -16.875 -27.922 1 96.56 296 TYR B N 1
ATOM 8403 C CA . TYR B 1 296 ? -12.406 -17.938 -28.875 1 96.56 296 TYR B CA 1
ATOM 8404 C C . TYR B 1 296 ? -13.898 -18.234 -28.875 1 96.56 296 TYR B C 1
ATOM 8406 O O . TYR B 1 296 ? -14.5 -18.438 -29.922 1 96.56 296 TYR B O 1
ATOM 8414 N N . ARG B 1 297 ? -14.43 -18.188 -27.641 1 97.88 297 ARG B N 1
ATOM 8415 C CA . ARG B 1 297 ? -15.844 -18.5 -27.484 1 97.88 297 ARG B CA 1
ATOM 8416 C C . ARG B 1 297 ? -16.672 -17.219 -27.344 1 97.88 297 ARG B C 1
ATOM 8418 O O . ARG B 1 297 ? -16.141 -16.172 -27 1 97.88 297 ARG B O 1
ATOM 8425 N N . GLU B 1 298 ? -17.969 -17.469 -27.594 1 97.81 298 GLU B N 1
ATOM 8426 C CA . GLU B 1 298 ? -18.891 -16.391 -27.25 1 97.81 298 GLU B CA 1
ATOM 8427 C C . GLU B 1 298 ? -18.828 -16.047 -25.766 1 97.81 298 GLU B C 1
ATOM 8429 O O . GLU B 1 298 ? -18.719 -16.938 -24.922 1 97.81 298 GLU B O 1
ATOM 8434 N N . HIS B 1 299 ? -18.828 -14.719 -25.453 1 97.88 299 HIS B N 1
ATOM 8435 C CA . HIS B 1 299 ? -18.828 -14.211 -24.078 1 97.88 299 HIS B CA 1
ATOM 8436 C C . HIS B 1 299 ? -17.547 -14.602 -23.344 1 97.88 299 HIS B C 1
ATOM 8438 O O . HIS B 1 299 ? -17.609 -15.109 -22.219 1 97.88 299 HIS B O 1
ATOM 8444 N N . SER B 1 300 ? -16.469 -14.469 -24 1 97.69 300 SER B N 1
ATOM 8445 C CA . SER B 1 300 ? -15.203 -14.82 -23.375 1 97.69 300 SER B CA 1
ATOM 8446 C C . SER B 1 300 ? -14.172 -13.711 -23.562 1 97.69 300 SER B C 1
ATOM 8448 O O . SER B 1 300 ? -12.969 -13.977 -23.594 1 97.69 300 SER B O 1
ATOM 8450 N N . ASN B 1 301 ? -14.609 -12.484 -23.719 1 97.56 301 ASN B N 1
ATOM 8451 C CA . ASN B 1 301 ? -13.695 -11.344 -23.844 1 97.56 301 ASN B CA 1
ATOM 8452 C C . ASN B 1 301 ? -12.852 -11.164 -22.578 1 97.56 301 ASN B C 1
ATOM 8454 O O . ASN B 1 301 ? -13.281 -11.531 -21.484 1 97.56 301 ASN B O 1
ATOM 8458 N N . ASP B 1 302 ? -11.609 -10.617 -22.781 1 97.19 302 ASP B N 1
ATOM 8459 C CA . ASP B 1 302 ? -10.695 -10.367 -21.672 1 97.19 302 ASP B CA 1
ATOM 8460 C C . ASP B 1 302 ? -9.875 -9.102 -21.906 1 97.19 302 ASP B C 1
ATOM 8462 O O . ASP B 1 302 ? -9.383 -8.875 -23.016 1 97.19 302 ASP B O 1
ATOM 8466 N N . MET B 1 303 ? -9.82 -8.25 -20.969 1 97.44 303 MET B N 1
ATOM 8467 C CA . MET B 1 303 ? -8.953 -7.07 -20.984 1 97.44 303 MET B CA 1
ATOM 8468 C C . MET B 1 303 ? -8.102 -7.004 -19.734 1 97.44 303 MET B C 1
ATOM 8470 O O . MET B 1 303 ? -8.594 -7.219 -18.625 1 97.44 303 MET B O 1
ATOM 8474 N N . ARG B 1 304 ? -6.836 -6.758 -19.922 1 96.44 304 ARG B N 1
ATOM 8475 C CA . ARG B 1 304 ? -5.902 -6.652 -18.797 1 96.44 304 ARG B CA 1
ATOM 8476 C C . ARG B 1 304 ? -5.074 -5.379 -18.891 1 96.44 304 ARG B C 1
ATOM 8478 O O . ARG B 1 304 ? -4.688 -4.965 -20 1 96.44 304 ARG B O 1
ATOM 8485 N N . ARG B 1 305 ? -4.887 -4.711 -17.844 1 96.06 305 ARG B N 1
ATOM 8486 C CA . ARG B 1 305 ? -3.852 -3.703 -17.656 1 96.06 305 ARG B CA 1
ATOM 8487 C C . ARG B 1 305 ? -2.908 -4.09 -16.516 1 96.06 305 ARG B C 1
ATOM 8489 O O . ARG B 1 305 ? -3.355 -4.52 -15.461 1 96.06 305 ARG B O 1
ATOM 8496 N N . PHE B 1 306 ? -1.601 -3.971 -16.812 1 94.75 306 PHE B N 1
ATOM 8497 C CA . PHE B 1 306 ? -0.605 -4.402 -15.836 1 94.75 306 PHE B CA 1
ATOM 8498 C C . PHE B 1 306 ? 0.398 -3.291 -15.555 1 94.75 306 PHE B C 1
ATOM 8500 O O . PHE B 1 306 ? 0.808 -2.572 -16.469 1 94.75 306 PHE B O 1
ATOM 8507 N N . LEU B 1 307 ? 0.707 -3.07 -14.32 1 94.69 307 LEU B N 1
ATOM 8508 C CA . LEU B 1 307 ? 1.856 -2.291 -13.875 1 94.69 307 LEU B CA 1
ATOM 8509 C C . LEU B 1 307 ? 2.697 -3.082 -12.875 1 94.69 307 LEU B C 1
ATOM 8511 O O . LEU B 1 307 ? 2.18 -3.557 -11.859 1 94.69 307 LEU B O 1
ATOM 8515 N N . SER B 1 308 ? 3.93 -3.314 -13.203 1 96.12 308 SER B N 1
ATOM 8516 C CA . SER B 1 308 ? 4.852 -4.008 -12.312 1 96.12 308 SER B CA 1
ATOM 8517 C C . SER B 1 308 ? 6.113 -3.184 -12.07 1 96.12 308 SER B C 1
ATOM 8519 O O . SER B 1 308 ? 6.684 -2.625 -13.008 1 96.12 308 SER B O 1
ATOM 8521 N N . GLY B 1 309 ? 6.48 -3.074 -10.867 1 94.75 309 GLY B N 1
ATOM 8522 C CA . GLY B 1 309 ? 7.723 -2.441 -10.453 1 94.75 309 GLY B CA 1
ATOM 8523 C C . GLY B 1 309 ? 8.531 -3.289 -9.492 1 94.75 309 GLY B C 1
ATOM 8524 O O . GLY B 1 309 ? 7.984 -3.842 -8.531 1 94.75 309 GLY B O 1
ATOM 8525 N N . ASN B 1 310 ? 9.75 -3.496 -9.766 1 94.31 310 ASN B N 1
ATOM 8526 C CA . ASN B 1 310 ? 10.703 -4.23 -8.938 1 94.31 310 ASN B CA 1
ATOM 8527 C C . ASN B 1 310 ? 12 -3.441 -8.742 1 94.31 310 ASN B C 1
ATOM 8529 O O . ASN B 1 310 ? 12.727 -3.191 -9.703 1 94.31 310 ASN B O 1
ATOM 8533 N N . PHE B 1 311 ? 12.289 -3.041 -7.504 1 91.62 311 PHE B N 1
ATOM 8534 C CA . PHE B 1 311 ? 13.445 -2.209 -7.203 1 91.62 311 PHE B CA 1
ATOM 8535 C C . PHE B 1 311 ? 14.305 -2.854 -6.121 1 91.62 311 PHE B C 1
ATOM 8537 O O . PHE B 1 311 ? 13.781 -3.412 -5.156 1 91.62 311 PHE B O 1
ATOM 8544 N N . GLN B 1 312 ? 15.586 -2.848 -6.312 1 89.62 312 GLN B N 1
ATOM 8545 C CA . GLN B 1 312 ? 16.578 -3.252 -5.312 1 89.62 312 GLN B CA 1
ATOM 8546 C C . GLN B 1 312 ? 17.578 -2.139 -5.059 1 89.62 312 GLN B C 1
ATOM 8548 O O . GLN B 1 312 ? 18.219 -1.638 -5.992 1 89.62 312 GLN B O 1
ATOM 8553 N N . LEU B 1 313 ? 17.719 -1.791 -3.838 1 85.38 313 LEU B N 1
ATOM 8554 C CA . LEU B 1 313 ? 18.688 -0.789 -3.418 1 85.38 313 LEU B CA 1
ATOM 8555 C C . LEU B 1 313 ? 19.812 -1.428 -2.607 1 85.38 313 LEU B C 1
ATOM 8557 O O . LEU B 1 313 ? 19.562 -2.316 -1.79 1 85.38 313 LEU B O 1
ATOM 8561 N N . PHE B 1 314 ? 21 -0.92 -2.861 1 83.38 314 PHE B N 1
ATOM 8562 C CA . PHE B 1 314 ? 22.188 -1.426 -2.186 1 83.38 314 PHE B CA 1
ATOM 8563 C C . PHE B 1 314 ? 22.844 -0.328 -1.361 1 83.38 314 PHE B C 1
ATOM 8565 O O . PHE B 1 314 ? 23.953 0.114 -1.681 1 83.38 314 PHE B O 1
ATOM 8572 N N . PRO B 1 315 ? 22.266 -0.056 -0.236 1 75.5 315 PRO B N 1
ATOM 8573 C CA . PRO B 1 315 ? 22.797 1.055 0.552 1 75.5 315 PRO B CA 1
ATOM 8574 C C . PRO B 1 315 ? 24.172 0.74 1.159 1 75.5 315 PRO B C 1
ATOM 8576 O O . PRO B 1 315 ? 24.938 1.654 1.481 1 75.5 315 PRO B O 1
ATOM 8579 N N . SER B 1 316 ? 24.438 -0.537 1.444 1 74.06 316 SER B N 1
ATOM 8580 C CA . SER B 1 316 ? 25.734 -0.987 1.957 1 74.06 316 SER B CA 1
ATOM 8581 C C . SER B 1 316 ? 26.047 -2.404 1.49 1 74.06 316 SER B C 1
ATOM 8583 O O . SER B 1 316 ? 25.234 -3.033 0.806 1 74.06 316 SER B O 1
ATOM 8585 N N . ASN B 1 317 ? 27.156 -2.826 1.887 1 71.5 317 ASN B N 1
ATOM 8586 C CA . ASN B 1 317 ? 27.562 -4.18 1.514 1 71.5 317 ASN B CA 1
ATOM 8587 C C . ASN B 1 317 ? 26.844 -5.227 2.357 1 71.5 317 ASN B C 1
ATOM 8589 O O . ASN B 1 317 ? 26.906 -6.422 2.07 1 71.5 317 ASN B O 1
ATOM 8593 N N . ARG B 1 318 ? 26.094 -4.703 3.289 1 79.19 318 ARG B N 1
ATOM 8594 C CA . ARG B 1 318 ? 25.469 -5.652 4.199 1 79.19 318 ARG B CA 1
ATOM 8595 C C . ARG B 1 318 ? 23.953 -5.59 4.086 1 79.19 318 ARG B C 1
ATOM 8597 O O . ARG B 1 318 ? 23.234 -6.355 4.746 1 79.19 318 ARG B O 1
ATOM 8604 N N . ARG B 1 319 ? 23.547 -4.703 3.271 1 84.06 319 ARG B N 1
ATOM 8605 C CA . ARG B 1 319 ? 22.109 -4.473 3.295 1 84.06 319 ARG B CA 1
ATOM 8606 C C . ARG B 1 319 ? 21.547 -4.355 1.881 1 84.06 319 ARG B C 1
ATOM 8608 O O . ARG B 1 319 ? 22.141 -3.697 1.024 1 84.06 319 ARG B O 1
ATOM 8615 N N . ILE B 1 320 ? 20.453 -5.074 1.625 1 86.19 320 ILE B N 1
ATOM 8616 C CA . ILE B 1 320 ? 19.688 -4.934 0.392 1 86.19 320 ILE B CA 1
ATOM 8617 C C . ILE B 1 320 ? 18.234 -4.598 0.723 1 86.19 320 ILE B C 1
ATOM 8619 O O . ILE B 1 320 ? 17.609 -5.285 1.522 1 86.19 320 ILE B O 1
ATOM 8623 N N . ILE B 1 321 ? 17.734 -3.52 0.191 1 88.56 321 ILE B N 1
ATOM 8624 C CA . ILE B 1 321 ? 16.344 -3.135 0.361 1 88.56 321 ILE B CA 1
ATOM 8625 C C . ILE B 1 321 ? 15.578 -3.354 -0.946 1 88.56 321 ILE B C 1
ATOM 8627 O O . ILE B 1 321 ? 16.062 -2.998 -2.021 1 88.56 321 ILE B O 1
ATOM 8631 N N . THR B 1 322 ? 14.453 -3.951 -0.858 1 90.75 322 THR B N 1
ATOM 8632 C CA . THR B 1 322 ? 13.664 -4.23 -2.055 1 90.75 322 THR B CA 1
ATOM 8633 C C . THR B 1 322 ? 12.289 -3.578 -1.966 1 90.75 322 THR B C 1
ATOM 8635 O O . THR B 1 322 ? 11.719 -3.467 -0.879 1 90.75 322 THR B O 1
ATOM 8638 N N . LEU B 1 323 ? 11.805 -3.102 -3.037 1 90.12 323 LEU B N 1
ATOM 8639 C CA . LEU B 1 323 ? 10.461 -2.553 -3.186 1 90.12 323 LEU B CA 1
ATOM 8640 C C . LEU B 1 323 ? 9.719 -3.225 -4.34 1 90.12 323 LEU B C 1
ATOM 8642 O O . LEU B 1 323 ? 10.258 -3.344 -5.441 1 90.12 323 LEU B O 1
ATOM 8646 N N . LEU B 1 324 ? 8.516 -3.656 -4.078 1 94.06 324 LEU B N 1
ATOM 8647 C CA . LEU B 1 324 ? 7.664 -4.305 -5.066 1 94.06 324 LEU B CA 1
ATOM 8648 C C . LEU B 1 324 ? 6.359 -3.533 -5.246 1 94.06 324 LEU B C 1
ATOM 8650 O O . LEU B 1 324 ? 5.703 -3.176 -4.262 1 94.06 324 LEU B O 1
ATOM 8654 N N . LEU B 1 325 ? 6.016 -3.221 -6.438 1 91 325 LEU B N 1
ATOM 8655 C CA . LEU B 1 325 ? 4.734 -2.643 -6.82 1 91 325 LEU B CA 1
ATOM 8656 C C . LEU B 1 325 ? 4.062 -3.475 -7.91 1 91 325 LEU B C 1
ATOM 8658 O O . LEU B 1 325 ? 4.672 -3.748 -8.945 1 91 325 LEU B O 1
ATOM 8662 N N . ASN B 1 326 ? 2.863 -3.855 -7.668 1 93.81 326 ASN B N 1
ATOM 8663 C CA . ASN B 1 326 ? 2.102 -4.641 -8.633 1 93.81 326 ASN B CA 1
ATOM 8664 C C . ASN B 1 326 ? 0.641 -4.203 -8.688 1 93.81 326 ASN B C 1
ATOM 8666 O O . ASN B 1 326 ? -0.05 -4.215 -7.664 1 93.81 326 ASN B O 1
ATOM 8670 N N . ARG B 1 327 ? 0.188 -3.758 -9.805 1 92.5 327 ARG B N 1
ATOM 8671 C CA . ARG B 1 327 ? -1.216 -3.422 -10.023 1 92.5 327 ARG B CA 1
ATOM 8672 C C . ARG B 1 327 ? -1.745 -4.07 -11.297 1 92.5 327 ARG B C 1
ATOM 8674 O O . ARG B 1 327 ? -1.149 -3.93 -12.367 1 92.5 327 ARG B O 1
ATOM 8681 N N . THR B 1 328 ? -2.826 -4.789 -11.219 1 95.56 328 THR B N 1
ATOM 8682 C CA . THR B 1 328 ? -3.424 -5.484 -12.359 1 95.56 328 THR B CA 1
ATOM 8683 C C . THR B 1 328 ? -4.934 -5.273 -12.383 1 95.56 328 THR B C 1
ATOM 8685 O O . THR B 1 328 ? -5.617 -5.496 -11.383 1 95.56 328 THR B O 1
ATOM 8688 N N . THR B 1 329 ? -5.426 -4.836 -13.508 1 95.31 329 THR B N 1
ATOM 8689 C CA . THR B 1 329 ? -6.859 -4.762 -13.758 1 95.31 329 THR B CA 1
ATOM 8690 C C . THR B 1 329 ? -7.297 -5.867 -14.719 1 95.31 329 THR B C 1
ATOM 8692 O O . THR B 1 329 ? -6.668 -6.082 -15.75 1 95.31 329 THR B O 1
ATOM 8695 N N . GLN B 1 330 ? -8.328 -6.516 -14.336 1 96.5 330 GLN B N 1
ATOM 8696 C CA . GLN B 1 330 ? -8.906 -7.566 -15.172 1 96.5 330 GLN B CA 1
ATOM 8697 C C . GLN B 1 330 ? -10.391 -7.32 -15.422 1 96.5 330 GLN B C 1
ATOM 8699 O O . GLN B 1 330 ? -11.164 -7.141 -14.469 1 96.5 330 GLN B O 1
ATOM 8704 N N . TYR B 1 331 ? -10.789 -7.254 -16.656 1 97.31 331 TYR B N 1
ATOM 8705 C CA . TYR B 1 331 ? -12.172 -7.316 -17.094 1 97.31 331 TYR B CA 1
ATOM 8706 C C . TYR B 1 331 ? -12.398 -8.508 -18.031 1 97.31 331 TYR B C 1
ATOM 8708 O O . TYR B 1 331 ? -12.047 -8.453 -19.203 1 97.31 331 TYR B O 1
ATOM 8716 N N . SER B 1 332 ? -13.047 -9.508 -17.453 1 97.38 332 SER B N 1
ATOM 8717 C CA . SER B 1 332 ? -13.188 -10.75 -18.203 1 97.38 332 SER B CA 1
ATOM 8718 C C . SER B 1 332 ? -14.625 -11.242 -18.188 1 97.38 332 SER B C 1
ATOM 8720 O O . SER B 1 332 ? -15.305 -11.18 -17.156 1 97.38 332 SER B O 1
ATOM 8722 N N . GLN B 1 333 ? -15.023 -11.719 -19.359 1 97.94 333 GLN B N 1
ATOM 8723 C CA . GLN B 1 333 ? -16.266 -12.469 -19.438 1 97.94 333 GLN B CA 1
ATOM 8724 C C . GLN B 1 333 ? -16.047 -13.953 -19.188 1 97.94 333 GLN B C 1
ATOM 8726 O O . GLN B 1 333 ? -14.906 -14.438 -19.266 1 97.94 333 GLN B O 1
ATOM 8731 N N . ILE B 1 334 ? -17.141 -14.633 -18.812 1 97.31 334 ILE B N 1
ATOM 8732 C CA . ILE B 1 334 ? -17.062 -16.062 -18.516 1 97.31 334 ILE B CA 1
ATOM 8733 C C . ILE B 1 334 ? -18.094 -16.812 -19.344 1 97.31 334 ILE B C 1
ATOM 8735 O O . ILE B 1 334 ? -19.297 -16.766 -19.047 1 97.31 334 ILE B O 1
ATOM 8739 N N . PRO B 1 335 ? -17.688 -17.578 -20.25 1 97.56 335 PRO B N 1
ATOM 8740 C CA . PRO B 1 335 ? -18.641 -18.25 -21.141 1 97.56 335 PRO B CA 1
ATOM 8741 C C . PRO B 1 335 ? -19.344 -19.422 -20.469 1 97.56 335 PRO B C 1
ATOM 8743 O O . PRO B 1 335 ? -20.469 -19.766 -20.828 1 97.56 335 PRO B O 1
ATOM 8746 N N . GLY B 1 336 ? -18.672 -20.078 -19.516 1 95.5 336 GLY B N 1
ATOM 8747 C CA . GLY B 1 336 ? -19.25 -21.219 -18.828 1 95.5 336 GLY B CA 1
ATOM 8748 C C . GLY B 1 336 ? -19.016 -22.547 -19.531 1 95.5 336 GLY B C 1
ATOM 8749 O O . GLY B 1 336 ? -18.719 -22.562 -20.734 1 95.5 336 GLY B O 1
ATOM 8750 N N . SER B 1 337 ? -19.234 -23.625 -18.828 1 95.38 337 SER B N 1
ATOM 8751 C CA . SER B 1 337 ? -18.984 -24.953 -19.359 1 95.38 337 SER B CA 1
ATOM 8752 C C . SER B 1 337 ? -20.141 -25.422 -20.234 1 95.38 337 SER B C 1
ATOM 8754 O O . SER B 1 337 ? -21.281 -24.969 -20.078 1 95.38 337 SER B O 1
ATOM 8756 N N . LEU B 1 338 ? -19.812 -26.391 -21.125 1 96.56 338 LEU B N 1
ATOM 8757 C CA . LEU B 1 338 ? -20.766 -26.953 -22.062 1 96.56 338 LEU B CA 1
ATOM 8758 C C . LEU B 1 338 ? -20.891 -28.469 -21.859 1 96.56 338 LEU B C 1
ATOM 8760 O O . LEU B 1 338 ? -19.969 -29.109 -21.359 1 96.56 338 LEU B O 1
ATOM 8764 N N . THR B 1 339 ? -22.031 -28.969 -22.266 1 95.62 339 THR B N 1
ATOM 8765 C CA . THR B 1 339 ? -22.203 -30.422 -22.344 1 95.62 339 THR B CA 1
ATOM 8766 C C . THR B 1 339 ? -21.484 -30.969 -23.578 1 95.62 339 THR B C 1
ATOM 8768 O O . THR B 1 339 ? -21.109 -30.219 -24.469 1 95.62 339 THR B O 1
ATOM 8771 N N . ALA B 1 340 ? -21.328 -32.281 -23.562 1 95 340 ALA B N 1
ATOM 8772 C CA . ALA B 1 340 ? -20.703 -32.906 -24.719 1 95 340 ALA B CA 1
ATOM 8773 C C . ALA B 1 340 ? -21.469 -32.594 -26 1 95 340 ALA B C 1
ATOM 8775 O O . ALA B 1 340 ? -20.859 -32.312 -27.047 1 95 340 ALA B O 1
ATOM 8776 N N . ASP B 1 341 ? -22.766 -32.625 -25.938 1 95.25 341 ASP B N 1
ATOM 8777 C CA . ASP B 1 341 ? -23.625 -32.375 -27.094 1 95.25 341 ASP B CA 1
ATOM 8778 C C . ASP B 1 341 ? -23.469 -30.938 -27.578 1 95.25 341 ASP B C 1
ATOM 8780 O O . ASP B 1 341 ? -23.453 -30.688 -28.781 1 95.25 341 ASP B O 1
ATOM 8784 N N . GLN B 1 342 ? -23.422 -30.078 -26.672 1 96 342 GLN B N 1
ATOM 8785 C CA . GLN B 1 342 ? -23.281 -28.672 -27.016 1 96 342 GLN B CA 1
ATOM 8786 C C . GLN B 1 342 ? -21.938 -28.406 -27.703 1 96 342 GLN B C 1
ATOM 8788 O O . GLN B 1 342 ? -21.859 -27.578 -28.609 1 96 342 GLN B O 1
ATOM 8793 N N . VAL B 1 343 ? -20.922 -29.078 -27.281 1 97.12 343 VAL B N 1
ATOM 8794 C CA . VAL B 1 343 ? -19.609 -28.922 -27.906 1 97.12 343 VAL B CA 1
ATOM 8795 C C . VAL B 1 343 ? -19.656 -29.406 -29.359 1 97.12 343 VAL B C 1
ATOM 8797 O O . VAL B 1 343 ? -19.109 -28.75 -30.25 1 97.12 343 VAL B O 1
ATOM 8800 N N . VAL B 1 344 ? -20.281 -30.531 -29.547 1 96.19 344 VAL B N 1
ATOM 8801 C CA . VAL B 1 344 ? -20.375 -31.094 -30.875 1 96.19 344 VAL B CA 1
ATOM 8802 C C . VAL B 1 344 ? -21.172 -30.141 -31.781 1 96.19 344 VAL B C 1
ATOM 8804 O O . VAL B 1 344 ? -20.812 -29.953 -32.938 1 96.19 344 VAL B O 1
ATOM 8807 N N . ALA B 1 345 ? -22.172 -29.609 -31.203 1 97.06 345 ALA B N 1
ATOM 8808 C CA . ALA B 1 345 ? -23.016 -28.719 -31.984 1 97.06 345 ALA B CA 1
ATOM 8809 C C . ALA B 1 345 ? -22.281 -27.422 -32.344 1 97.06 345 ALA B C 1
ATOM 8811 O O . ALA B 1 345 ? -22.391 -26.938 -33.5 1 97.06 345 ALA B O 1
ATOM 8812 N N . ASN B 1 346 ? -21.688 -26.844 -31.406 1 97.88 346 ASN B N 1
ATOM 8813 C CA . ASN B 1 346 ? -20.938 -25.594 -31.609 1 97.88 346 ASN B CA 1
ATOM 8814 C C . ASN B 1 346 ? -19.969 -25.328 -30.453 1 97.88 346 ASN B C 1
ATOM 8816 O O . ASN B 1 346 ? -20.344 -24.734 -29.453 1 97.88 346 ASN B O 1
ATOM 8820 N N . PRO B 1 347 ? -18.766 -25.656 -30.594 1 97.12 347 PRO B N 1
ATOM 8821 C CA . PRO B 1 347 ? -17.812 -25.453 -29.5 1 97.12 347 PRO B CA 1
ATOM 8822 C C . PRO B 1 347 ? -17.578 -23.984 -29.172 1 97.12 347 PRO B C 1
ATOM 8824 O O . PRO B 1 347 ? -16.984 -23.672 -28.141 1 97.12 347 PRO B O 1
ATOM 8827 N N . LEU B 1 348 ? -18.047 -23.031 -29.953 1 97.88 348 LEU B N 1
ATOM 8828 C CA . LEU B 1 348 ? -17.797 -21.594 -29.75 1 97.88 348 LEU B CA 1
ATOM 8829 C C . LEU B 1 348 ? -18.891 -20.969 -28.891 1 97.88 348 LEU B C 1
ATOM 8831 O O . LEU B 1 348 ? -18.734 -19.859 -28.406 1 97.88 348 LEU B O 1
ATOM 8835 N N . GLN B 1 349 ? -19.906 -21.672 -28.672 1 97.88 349 GLN B N 1
ATOM 8836 C CA . GLN B 1 349 ? -21.047 -21.109 -27.969 1 97.88 349 GLN B CA 1
ATOM 8837 C C . GLN B 1 349 ? -20.75 -20.922 -26.484 1 97.88 349 GLN B C 1
ATOM 8839 O O . GLN B 1 349 ? -19.828 -21.547 -25.953 1 97.88 349 GLN B O 1
ATOM 8844 N N . ALA B 1 350 ? -21.5 -20.062 -25.844 1 98.06 350 ALA B N 1
ATOM 8845 C CA . ALA B 1 350 ? -21.469 -19.891 -24.391 1 98.06 350 ALA B CA 1
ATOM 8846 C C . ALA B 1 350 ? -22.641 -20.625 -23.719 1 98.06 350 ALA B C 1
ATOM 8848 O O . ALA B 1 350 ? -23.641 -20.906 -24.375 1 98.06 350 ALA B O 1
ATOM 8849 N N . ASN B 1 351 ? -22.406 -20.953 -22.5 1 96.12 351 ASN B N 1
ATOM 8850 C CA . ASN B 1 351 ? -23.531 -21.453 -21.719 1 96.12 351 ASN B CA 1
ATOM 8851 C C . ASN B 1 351 ? -24.656 -20.438 -21.625 1 96.12 351 ASN B C 1
ATOM 8853 O O . ASN B 1 351 ? -24.406 -19.25 -21.344 1 96.12 351 ASN B O 1
ATOM 8857 N N . ALA B 1 352 ? -25.875 -20.844 -21.781 1 95.19 352 ALA B N 1
ATOM 8858 C CA . ALA B 1 352 ? -27.016 -19.953 -21.875 1 95.19 352 ALA B CA 1
ATOM 8859 C C . ALA B 1 352 ? -27.203 -19.141 -20.594 1 95.19 352 ALA B C 1
ATOM 8861 O O . ALA B 1 352 ? -27.547 -17.969 -20.641 1 95.19 352 ALA B O 1
ATOM 8862 N N . SER B 1 353 ? -27.016 -19.781 -19.453 1 93.62 353 SER B N 1
ATOM 8863 C CA . SER B 1 353 ? -27.172 -19.094 -18.188 1 93.62 353 SER B CA 1
ATOM 8864 C C . SER B 1 353 ? -26.109 -18.016 -18 1 93.62 353 SER B C 1
ATOM 8866 O O . SER B 1 353 ? -26.391 -16.938 -17.469 1 93.62 353 SER B O 1
ATOM 8868 N N . ASN B 1 354 ? -24.938 -18.344 -18.359 1 96.75 354 ASN B N 1
ATOM 8869 C CA . ASN B 1 354 ? -23.859 -17.375 -18.25 1 96.75 354 ASN B CA 1
ATOM 8870 C C . ASN B 1 354 ? -24.109 -16.172 -19.156 1 96.75 354 ASN B C 1
ATOM 8872 O O . ASN B 1 354 ? -23.812 -15.031 -18.781 1 96.75 354 ASN B O 1
ATOM 8876 N N . LEU B 1 355 ? -24.562 -16.438 -20.328 1 97.38 355 LEU B N 1
ATOM 8877 C CA . LEU B 1 355 ? -24.875 -15.352 -21.25 1 97.38 355 LEU B CA 1
ATOM 8878 C C . LEU B 1 355 ? -26 -14.477 -20.703 1 97.38 355 LEU B C 1
ATOM 8880 O O . LEU B 1 355 ? -25.891 -13.25 -20.688 1 97.38 355 LEU B O 1
ATOM 8884 N N . ASP B 1 356 ? -27.031 -15.109 -20.266 1 97.06 356 ASP B N 1
ATOM 8885 C CA . ASP B 1 356 ? -28.203 -14.414 -19.75 1 97.06 356 ASP B CA 1
ATOM 8886 C C . ASP B 1 356 ? -27.844 -13.531 -18.562 1 97.06 356 ASP B C 1
ATOM 8888 O O . ASP B 1 356 ? -28.328 -12.406 -18.438 1 97.06 356 ASP B O 1
ATOM 8892 N N . LYS B 1 357 ? -27.016 -14.047 -17.672 1 97.38 357 LYS B N 1
ATOM 8893 C CA . LYS B 1 357 ? -26.672 -13.359 -16.438 1 97.38 357 LYS B CA 1
ATOM 8894 C C . LYS B 1 357 ? -25.422 -12.5 -16.594 1 97.38 357 LYS B C 1
ATOM 8896 O O . LYS B 1 357 ? -24.922 -11.914 -15.633 1 97.38 357 LYS B O 1
ATOM 8901 N N . GLN B 1 358 ? -24.875 -12.406 -17.75 1 97.81 358 GLN B N 1
ATOM 8902 C CA . GLN B 1 358 ? -23.688 -11.625 -18.062 1 97.81 358 GLN B CA 1
ATOM 8903 C C . GLN B 1 358 ? -22.531 -11.992 -17.125 1 97.81 358 GLN B C 1
ATOM 8905 O O . GLN B 1 358 ? -21.922 -11.109 -16.516 1 97.81 358 GLN B O 1
ATOM 8910 N N . ALA B 1 359 ? -22.297 -13.297 -17.047 1 97.62 359 ALA B N 1
ATOM 8911 C CA . ALA B 1 359 ? -21.266 -13.758 -16.141 1 97.62 359 ALA B CA 1
ATOM 8912 C C . ALA B 1 359 ? -19.906 -13.156 -16.484 1 97.62 359 ALA B C 1
ATOM 8914 O O . ALA B 1 359 ? -19.516 -13.117 -17.656 1 97.62 359 ALA B O 1
ATOM 8915 N N . GLY B 1 360 ? -19.234 -12.609 -15.516 1 97.12 360 GLY B N 1
ATOM 8916 C CA . GLY B 1 360 ? -17.938 -11.969 -15.711 1 97.12 360 GLY B CA 1
ATOM 8917 C C . GLY B 1 360 ? -17.188 -11.727 -14.414 1 97.12 360 GLY B C 1
ATOM 8918 O O . GLY B 1 360 ? -17.688 -12.039 -13.336 1 97.12 360 GLY B O 1
ATOM 8919 N N . ARG B 1 361 ? -15.992 -11.297 -14.516 1 96.12 361 ARG B N 1
ATOM 8920 C CA . ARG B 1 361 ? -15.125 -10.984 -13.391 1 96.12 361 ARG B CA 1
ATOM 8921 C C . ARG B 1 361 ? -14.359 -9.68 -13.641 1 96.12 361 ARG B C 1
ATOM 8923 O O . ARG B 1 361 ? -13.531 -9.609 -14.555 1 96.12 361 ARG B O 1
ATOM 8930 N N . TYR B 1 362 ? -14.672 -8.727 -12.898 1 94.94 362 TYR B N 1
ATOM 8931 C CA . TYR B 1 362 ? -14.055 -7.406 -12.984 1 94.94 362 TYR B CA 1
ATOM 8932 C C . TYR B 1 362 ? -13.359 -7.043 -11.68 1 94.94 362 TYR B C 1
ATOM 8934 O O . TYR B 1 362 ? -14.008 -6.914 -10.641 1 94.94 362 TYR B O 1
ATOM 8942 N N . GLN B 1 363 ? -12.086 -6.957 -11.75 1 94.31 363 GLN B N 1
ATOM 8943 C CA . GLN B 1 363 ? -11.312 -6.738 -10.523 1 94.31 363 GLN B CA 1
ATOM 8944 C C . GLN B 1 363 ? -10.062 -5.91 -10.805 1 94.31 363 GLN B C 1
ATOM 8946 O O . GLN B 1 363 ? -9.57 -5.887 -11.938 1 94.31 363 GLN B O 1
ATOM 8951 N N . THR B 1 364 ? -9.547 -5.219 -9.859 1 90.31 364 THR B N 1
ATOM 8952 C CA . THR B 1 364 ? -8.273 -4.504 -9.875 1 90.31 364 THR B CA 1
ATOM 8953 C C . THR B 1 364 ? -7.477 -4.789 -8.609 1 90.31 364 THR B C 1
ATOM 8955 O O . THR B 1 364 ? -7.926 -4.469 -7.504 1 90.31 364 THR B O 1
ATOM 8958 N N . TRP B 1 365 ? -6.285 -5.414 -8.781 1 93.12 365 TRP B N 1
ATOM 8959 C CA . TRP B 1 365 ? -5.387 -5.738 -7.672 1 93.12 365 TRP B CA 1
ATOM 8960 C C . TRP B 1 365 ? -4.297 -4.684 -7.531 1 93.12 365 TRP B C 1
ATOM 8962 O O . TRP B 1 365 ? -3.756 -4.203 -8.531 1 93.12 365 TRP B O 1
ATOM 8972 N N . THR B 1 366 ? -4.031 -4.281 -6.309 1 90.25 366 THR B N 1
ATOM 8973 C CA . THR B 1 366 ? -2.854 -3.486 -5.988 1 90.25 366 THR B CA 1
ATOM 8974 C C . THR B 1 366 ? -2.062 -4.125 -4.848 1 90.25 366 THR B C 1
ATOM 8976 O O . THR B 1 366 ? -2.613 -4.402 -3.781 1 90.25 366 THR B O 1
ATOM 8979 N N . ARG B 1 367 ? -0.814 -4.336 -5.07 1 93.25 367 ARG B N 1
ATOM 8980 C CA . ARG B 1 367 ? 0.07 -4.941 -4.078 1 93.25 367 ARG B CA 1
ATOM 8981 C C . ARG B 1 367 ? 1.354 -4.129 -3.924 1 93.25 367 ARG B C 1
ATOM 8983 O O . ARG B 1 367 ? 1.981 -3.758 -4.918 1 93.25 367 ARG B O 1
ATOM 8990 N N . VAL B 1 368 ? 1.681 -3.865 -2.725 1 91 368 VAL B N 1
ATOM 8991 C CA . VAL B 1 368 ? 2.93 -3.188 -2.395 1 91 368 VAL B CA 1
ATOM 8992 C C . VAL B 1 368 ? 3.715 -4.012 -1.377 1 91 368 VAL B C 1
ATOM 8994 O O . VAL B 1 368 ? 3.139 -4.543 -0.424 1 91 368 VAL B O 1
ATOM 8997 N N . GLY B 1 369 ? 4.969 -4.184 -1.657 1 93.31 369 GLY B N 1
ATOM 8998 C CA . GLY B 1 369 ? 5.836 -4.914 -0.748 1 93.31 369 GLY B CA 1
ATOM 8999 C C . GLY B 1 369 ? 7.16 -4.223 -0.5 1 93.31 369 GLY B C 1
ATOM 9000 O O . GLY B 1 369 ? 7.727 -3.611 -1.408 1 93.31 369 GLY B O 1
ATOM 9001 N N . LEU B 1 370 ? 7.648 -4.324 0.738 1 88.75 370 LEU B N 1
ATOM 9002 C CA . LEU B 1 370 ? 8.961 -3.855 1.161 1 88.75 370 LEU B CA 1
ATOM 9003 C C . LEU B 1 370 ? 9.758 -4.984 1.808 1 88.75 370 LEU B C 1
ATOM 9005 O O . LEU B 1 370 ? 9.227 -5.75 2.611 1 88.75 370 LEU B O 1
ATOM 9009 N N . GLY B 1 371 ? 11.016 -5.105 1.381 1 89.81 371 GLY B N 1
ATOM 9010 C CA . GLY B 1 371 ? 11.883 -6.133 1.939 1 89.81 371 GLY B CA 1
ATOM 9011 C C . GLY B 1 371 ? 13.273 -5.629 2.27 1 89.81 371 GLY B C 1
ATOM 9012 O O . GLY B 1 371 ? 13.719 -4.621 1.722 1 89.81 371 GLY B O 1
ATOM 9013 N N . GLN B 1 372 ? 13.914 -6.367 3.176 1 88.31 372 GLN B N 1
ATOM 9014 C CA . GLN B 1 372 ? 15.297 -6.09 3.545 1 88.31 372 GLN B CA 1
ATOM 9015 C C . GLN B 1 372 ? 16.047 -7.379 3.842 1 88.31 372 GLN B C 1
ATOM 9017 O O . GLN B 1 372 ? 15.523 -8.281 4.5 1 88.31 372 GLN B O 1
ATOM 9022 N N . GLN B 1 373 ? 17.156 -7.445 3.273 1 88.75 373 GLN B N 1
ATOM 9023 C CA . GLN B 1 373 ? 18.156 -8.422 3.676 1 88.75 373 GLN B CA 1
ATOM 9024 C C . GLN B 1 373 ? 19.328 -7.746 4.371 1 88.75 373 GLN B C 1
ATOM 9026 O O . GLN B 1 373 ? 19.906 -6.785 3.846 1 88.75 373 GLN B O 1
ATOM 9031 N N . TYR B 1 374 ? 19.656 -8.273 5.539 1 88.44 374 TYR B N 1
ATOM 9032 C CA . TYR B 1 374 ? 20.672 -7.613 6.352 1 88.44 374 TYR B CA 1
ATOM 9033 C C . TYR B 1 374 ? 21.641 -8.625 6.945 1 88.44 374 TYR B C 1
ATOM 9035 O O . TYR B 1 374 ? 21.234 -9.539 7.668 1 88.44 374 TYR B O 1
ATOM 9043 N N . GLN B 1 375 ? 22.891 -8.445 6.555 1 87.56 375 GLN B N 1
ATOM 9044 C CA . GLN B 1 375 ? 23.953 -9.195 7.219 1 87.56 375 GLN B CA 1
ATOM 9045 C C . GLN B 1 375 ? 24.375 -8.523 8.516 1 87.56 375 GLN B C 1
ATOM 9047 O O . GLN B 1 375 ? 25.266 -7.672 8.516 1 87.56 375 GLN B O 1
ATOM 9052 N N . ILE B 1 376 ? 23.859 -9.023 9.602 1 88.56 376 ILE B N 1
ATOM 9053 C CA . ILE B 1 376 ? 24.094 -8.398 10.898 1 88.56 376 ILE B CA 1
ATOM 9054 C C . ILE B 1 376 ? 25.562 -8.547 11.281 1 88.56 376 ILE B C 1
ATOM 9056 O O . ILE B 1 376 ? 26.203 -7.578 11.711 1 88.56 376 ILE B O 1
ATOM 9060 N N . ASN B 1 377 ? 26.109 -9.734 11.164 1 88.69 377 ASN B N 1
ATOM 9061 C CA . ASN B 1 377 ? 27.531 -10.062 11.297 1 88.69 377 ASN B CA 1
ATOM 9062 C C . ASN B 1 377 ? 27.891 -11.297 10.477 1 88.69 377 ASN B C 1
ATOM 9064 O O . ASN B 1 377 ? 27.141 -11.719 9.602 1 88.69 377 ASN B O 1
ATOM 9068 N N . ASP B 1 378 ? 29 -11.75 10.672 1 84.75 378 ASP B N 1
ATOM 9069 C CA . ASP B 1 378 ? 29.484 -12.836 9.828 1 84.75 378 ASP B CA 1
ATOM 9070 C C . ASP B 1 378 ? 28.703 -14.125 10.086 1 84.75 378 ASP B C 1
ATOM 9072 O O . ASP B 1 378 ? 28.719 -15.047 9.266 1 84.75 378 ASP B O 1
ATOM 9076 N N . GLN B 1 379 ? 27.984 -14.195 11.18 1 92.19 379 GLN B N 1
ATOM 9077 C CA . GLN B 1 379 ? 27.328 -15.445 11.539 1 92.19 379 GLN B CA 1
ATOM 9078 C C . GLN B 1 379 ? 25.812 -15.305 11.5 1 92.19 379 GLN B C 1
ATOM 9080 O O . GLN B 1 379 ? 25.094 -16.312 11.492 1 92.19 379 GLN B O 1
ATOM 9085 N N . LEU B 1 380 ? 25.344 -14.102 11.5 1 94.31 380 LEU B N 1
ATOM 9086 C CA . LEU B 1 380 ? 23.922 -13.875 11.648 1 94.31 380 LEU B CA 1
ATOM 9087 C C . LEU B 1 380 ? 23.406 -12.953 10.547 1 94.31 380 LEU B C 1
ATOM 9089 O O . LEU B 1 380 ? 23.953 -11.875 10.328 1 94.31 380 LEU B O 1
ATOM 9093 N N . SER B 1 381 ? 22.391 -13.375 9.82 1 91.75 381 SER B N 1
ATOM 9094 C CA . SER B 1 381 ? 21.734 -12.547 8.812 1 91.75 381 SER B CA 1
ATOM 9095 C C . SER B 1 381 ? 20.219 -12.578 8.984 1 91.75 381 SER B C 1
ATOM 9097 O O . SER B 1 381 ? 19.672 -13.461 9.641 1 91.75 381 SER B O 1
ATOM 9099 N N . ASN B 1 382 ? 19.547 -11.586 8.453 1 93.75 382 ASN B N 1
ATOM 9100 C CA . ASN B 1 382 ? 18.094 -11.453 8.547 1 93.75 382 ASN B CA 1
ATOM 9101 C C . ASN B 1 382 ? 17.484 -11.094 7.199 1 93.75 382 ASN B C 1
ATOM 9103 O O . ASN B 1 382 ? 18.047 -10.281 6.457 1 93.75 382 ASN B O 1
ATOM 9107 N N . SER B 1 383 ? 16.391 -11.734 6.871 1 92.06 383 SER B N 1
ATOM 9108 C CA . SER B 1 383 ? 15.523 -11.367 5.75 1 92.06 383 SER B CA 1
ATOM 9109 C C . SER B 1 383 ? 14.109 -11.055 6.223 1 92.06 383 SER B C 1
ATOM 9111 O O . SER B 1 383 ? 13.445 -11.898 6.824 1 92.06 383 SER B O 1
ATOM 9113 N N . THR B 1 384 ? 13.648 -9.844 5.984 1 93.69 384 THR B N 1
ATOM 9114 C CA . THR B 1 384 ? 12.328 -9.422 6.434 1 93.69 384 THR B CA 1
ATOM 9115 C C . THR B 1 384 ? 11.57 -8.727 5.309 1 93.69 384 THR B C 1
ATOM 9117 O O . THR B 1 384 ? 12.148 -7.957 4.539 1 93.69 384 THR B O 1
ATOM 9120 N N . SER B 1 385 ? 10.32 -9.078 5.176 1 93.56 385 SER B N 1
ATOM 9121 C CA . SER B 1 385 ? 9.445 -8.406 4.223 1 93.56 385 SER B CA 1
ATOM 9122 C C . SER B 1 385 ? 8.094 -8.07 4.848 1 93.56 385 SER B C 1
ATOM 9124 O O . SER B 1 385 ? 7.598 -8.812 5.695 1 93.56 385 SER B O 1
ATOM 9126 N N . VAL B 1 386 ? 7.527 -6.965 4.512 1 91.81 386 VAL B N 1
ATOM 9127 C CA . VAL B 1 386 ? 6.168 -6.562 4.855 1 91.81 386 VAL B CA 1
ATOM 9128 C C . VAL B 1 386 ? 5.395 -6.215 3.582 1 91.81 386 VAL B C 1
ATOM 9130 O O . VAL B 1 386 ? 5.992 -5.836 2.572 1 91.81 386 VAL B O 1
ATOM 9133 N N . PHE B 1 387 ? 4.066 -6.418 3.6 1 93.44 387 PHE B N 1
ATOM 9134 C CA . PHE B 1 387 ? 3.293 -6.18 2.387 1 93.44 387 PHE B CA 1
ATOM 9135 C C . PHE B 1 387 ? 1.858 -5.793 2.729 1 93.44 387 PHE B C 1
ATOM 9137 O O . PHE B 1 387 ? 1.389 -6.047 3.84 1 93.44 387 PHE B O 1
ATOM 9144 N N . THR B 1 388 ? 1.208 -5.207 1.809 1 90.19 388 THR B N 1
ATOM 9145 C CA . THR B 1 388 ? -0.233 -4.98 1.795 1 90.19 388 THR B CA 1
ATOM 9146 C C . THR B 1 388 ? -0.792 -5.141 0.385 1 90.19 388 THR B C 1
ATOM 9148 O O . THR B 1 388 ? -0.083 -4.922 -0.599 1 90.19 388 THR B O 1
ATOM 9151 N N . TYR B 1 389 ? -1.975 -5.637 0.304 1 90.75 389 TYR B N 1
ATOM 9152 C CA . TYR B 1 389 ? -2.658 -5.664 -0.984 1 90.75 389 TYR B CA 1
ATOM 9153 C C . TYR B 1 389 ? -4.16 -5.473 -0.809 1 90.75 389 TYR B C 1
ATOM 9155 O O . TYR B 1 389 ? -4.699 -5.695 0.277 1 90.75 389 TYR B O 1
ATOM 9163 N N . SER B 1 390 ? -4.781 -5.055 -1.806 1 88.56 390 SER B N 1
ATOM 9164 C CA . SER B 1 390 ? -6.227 -4.883 -1.85 1 88.56 390 SER B CA 1
ATOM 9165 C C . SER B 1 390 ? -6.77 -5.094 -3.26 1 88.56 390 SER B C 1
ATOM 9167 O O . SER B 1 390 ? -6.039 -4.922 -4.242 1 88.56 390 SER B O 1
ATOM 9169 N N . TYR B 1 391 ? -7.984 -5.504 -3.34 1 90.06 391 TYR B N 1
ATOM 9170 C CA . TYR B 1 391 ? -8.648 -5.551 -4.637 1 90.06 391 TYR B CA 1
ATOM 9171 C C . TYR B 1 391 ? -10.164 -5.559 -4.469 1 90.06 391 TYR B C 1
ATOM 9173 O O . TYR B 1 391 ? -10.672 -5.883 -3.396 1 90.06 391 TYR B O 1
ATOM 9181 N N . ASP B 1 392 ? -10.82 -5.129 -5.496 1 88.25 392 ASP B N 1
ATOM 9182 C CA . ASP B 1 392 ? -12.281 -5.191 -5.574 1 88.25 392 ASP B CA 1
ATOM 9183 C C . ASP B 1 392 ? -12.727 -6.305 -6.52 1 88.25 392 ASP B C 1
ATOM 9185 O O . ASP B 1 392 ? -11.969 -6.719 -7.402 1 88.25 392 ASP B O 1
ATOM 9189 N N . LEU B 1 393 ? -13.852 -6.789 -6.293 1 92.69 393 LEU B N 1
ATOM 9190 C CA . LEU B 1 393 ? -14.422 -7.836 -7.129 1 92.69 393 LEU B CA 1
ATOM 9191 C C . LEU B 1 393 ? -15.859 -7.5 -7.512 1 92.69 393 LEU B C 1
ATOM 9193 O O . LEU B 1 393 ? -16.719 -7.324 -6.641 1 92.69 393 LEU B O 1
ATOM 9197 N N . ASN B 1 394 ? -16.078 -7.199 -8.734 1 92.94 394 ASN B N 1
ATOM 9198 C CA . ASN B 1 394 ? -17.391 -7.156 -9.391 1 92.94 394 ASN B CA 1
ATOM 9199 C C . ASN B 1 394 ? -17.641 -8.406 -10.219 1 92.94 394 ASN B C 1
ATOM 9201 O O . ASN B 1 394 ? -17.047 -8.578 -11.289 1 92.94 394 ASN B O 1
ATOM 9205 N N . HIS B 1 395 ? -18.594 -9.242 -9.734 1 95.5 395 HIS B N 1
ATOM 9206 C CA . HIS B 1 395 ? -18.594 -10.609 -10.227 1 95.5 395 HIS B CA 1
ATOM 9207 C C . HIS B 1 395 ? -20.031 -11.109 -10.43 1 95.5 395 HIS B C 1
ATOM 9209 O O . HIS B 1 395 ? -20.531 -11.906 -9.641 1 95.5 395 HIS B O 1
ATOM 9215 N N . PRO B 1 396 ? -20.625 -10.781 -11.617 1 96.81 396 PRO B N 1
ATOM 9216 C CA . PRO B 1 396 ? -21.891 -11.422 -11.945 1 96.81 396 PRO B CA 1
ATOM 9217 C C . PRO B 1 396 ? -21.734 -12.914 -12.25 1 96.81 396 PRO B C 1
ATOM 9219 O O . PRO B 1 396 ? -20.844 -13.305 -13.016 1 96.81 396 PRO B O 1
ATOM 9222 N N . LEU B 1 397 ? -22.5 -13.664 -11.602 1 94.38 397 LEU B N 1
ATOM 9223 C CA . LEU B 1 397 ? -22.562 -15.109 -11.805 1 94.38 397 LEU B CA 1
ATOM 9224 C C . LEU B 1 397 ? -24 -15.562 -12.055 1 94.38 397 LEU B C 1
ATOM 9226 O O . LEU B 1 397 ? -24.938 -14.828 -11.781 1 94.38 397 LEU B O 1
ATOM 9230 N N . PRO B 1 398 ? -24.141 -16.766 -12.602 1 91.06 398 PRO B N 1
ATOM 9231 C CA . PRO B 1 398 ? -25.5 -17.234 -12.852 1 91.06 398 PRO B CA 1
ATOM 9232 C C . PRO B 1 398 ? -26.344 -17.312 -11.578 1 91.06 398 PRO B C 1
ATOM 9234 O O . PRO B 1 398 ? -27.531 -17.031 -11.602 1 91.06 398 PRO B O 1
ATOM 9237 N N . TYR B 1 399 ? -25.75 -17.562 -10.477 1 87.44 399 TYR B N 1
ATOM 9238 C CA . TYR B 1 399 ? -26.531 -17.828 -9.281 1 87.44 399 TYR B CA 1
ATOM 9239 C C . TYR B 1 399 ? -26.562 -16.594 -8.375 1 87.44 399 TYR B C 1
ATOM 9241 O O . TYR B 1 399 ? -27.359 -16.516 -7.441 1 87.44 399 TYR B O 1
ATOM 9249 N N . ALA B 1 400 ? -25.641 -15.688 -8.602 1 92.88 400 ALA B N 1
ATOM 9250 C CA . ALA B 1 400 ? -25.578 -14.516 -7.734 1 92.88 400 ALA B CA 1
ATOM 9251 C C . ALA B 1 400 ? -24.75 -13.406 -8.367 1 92.88 400 ALA B C 1
ATOM 9253 O O . ALA B 1 400 ? -24.031 -13.641 -9.352 1 92.88 400 ALA B O 1
ATOM 9254 N N . TYR B 1 401 ? -24.969 -12.242 -7.887 1 94.69 401 TYR B N 1
ATOM 9255 C CA . TYR B 1 401 ? -24.109 -11.109 -8.195 1 94.69 401 TYR B CA 1
ATOM 9256 C C . TYR B 1 401 ? -23.25 -10.734 -6.988 1 94.69 401 TYR B C 1
ATOM 9258 O O . TYR B 1 401 ? -23.781 -10.273 -5.969 1 94.69 401 TYR B O 1
ATOM 9266 N N . LEU B 1 402 ? -21.938 -10.898 -7.098 1 94.06 402 LEU B N 1
ATOM 9267 C CA . LEU B 1 402 ? -21.047 -10.641 -5.977 1 94.06 402 LEU B CA 1
ATOM 9268 C C . LEU B 1 402 ? -20.359 -9.289 -6.125 1 94.06 402 LEU B C 1
ATOM 9270 O O . LEU B 1 402 ? -19.906 -8.938 -7.215 1 94.06 402 LEU B O 1
ATOM 9274 N N . ARG B 1 403 ? -20.375 -8.5 -5.129 1 90.69 403 ARG B N 1
ATOM 9275 C CA . ARG B 1 403 ? -19.578 -7.285 -4.984 1 90.69 403 ARG B CA 1
ATOM 9276 C C . ARG B 1 403 ? -18.734 -7.324 -3.711 1 90.69 403 ARG B C 1
ATOM 9278 O O . ARG B 1 403 ? -19.219 -6.984 -2.631 1 90.69 403 ARG B O 1
ATOM 9285 N N . ASN B 1 404 ? -17.484 -7.699 -3.881 1 91.25 404 ASN B N 1
ATOM 9286 C CA . ASN B 1 404 ? -16.625 -7.871 -2.715 1 91.25 404 ASN B CA 1
ATOM 9287 C C . ASN B 1 404 ? -15.445 -6.902 -2.738 1 91.25 404 ASN B C 1
ATOM 9289 O O . ASN B 1 404 ? -15.109 -6.348 -3.787 1 91.25 404 ASN B O 1
ATOM 9293 N N . TYR B 1 405 ? -14.945 -6.668 -1.58 1 86.81 405 TYR B N 1
ATOM 9294 C CA . TYR B 1 405 ? -13.68 -5.965 -1.426 1 86.81 405 TYR B CA 1
ATOM 9295 C C . TYR B 1 405 ? -12.75 -6.723 -0.487 1 86.81 405 TYR B C 1
ATOM 9297 O O . TYR B 1 405 ? -13.188 -7.27 0.526 1 86.81 405 TYR B O 1
ATOM 9305 N N . TYR B 1 406 ? -11.492 -6.758 -0.902 1 90.94 406 TYR B N 1
ATOM 9306 C CA . TYR B 1 406 ? -10.484 -7.504 -0.154 1 90.94 406 TYR B CA 1
ATOM 9307 C C . TYR B 1 406 ? -9.328 -6.602 0.254 1 90.94 406 TYR B C 1
ATOM 9309 O O . TYR B 1 406 ? -8.891 -5.754 -0.526 1 90.94 406 TYR B O 1
ATOM 9317 N N . GLN B 1 407 ? -8.953 -6.711 1.465 1 87.31 407 GLN B N 1
ATOM 9318 C CA . GLN B 1 407 ? -7.77 -6.016 1.977 1 87.31 407 GLN B CA 1
ATOM 9319 C C . GLN B 1 407 ? -6.945 -6.93 2.877 1 87.31 407 GLN B C 1
ATOM 9321 O O . GLN B 1 407 ? -7.492 -7.621 3.738 1 87.31 407 GLN B O 1
ATOM 9326 N N . SER B 1 408 ? -5.656 -6.883 2.662 1 91.31 408 SER B N 1
ATOM 9327 C CA . SER B 1 408 ? -4.789 -7.742 3.461 1 91.31 408 SER B CA 1
ATOM 9328 C C . SER B 1 408 ? -3.447 -7.07 3.738 1 91.31 408 SER B C 1
ATOM 9330 O O . SER B 1 408 ? -3.049 -6.148 3.02 1 91.31 408 SER B O 1
ATOM 9332 N N . TYR B 1 409 ? -2.846 -7.457 4.816 1 90.44 409 TYR B N 1
ATOM 9333 C CA . TYR B 1 409 ? -1.472 -7.086 5.133 1 90.44 409 TYR B CA 1
ATOM 9334 C C . TYR B 1 409 ? -0.762 -8.211 5.875 1 90.44 409 TYR B C 1
ATOM 9336 O O . TYR B 1 409 ? -1.409 -9.117 6.41 1 90.44 409 TYR B O 1
ATOM 9344 N N . GLY B 1 410 ? 0.527 -8.148 5.867 1 94.19 410 GLY B N 1
ATOM 9345 C CA . GLY B 1 410 ? 1.31 -9.172 6.547 1 94.19 410 GLY B CA 1
ATOM 9346 C C . GLY B 1 410 ? 2.807 -8.938 6.445 1 94.19 410 GLY B C 1
ATOM 9347 O O . GLY B 1 410 ? 3.248 -7.863 6.039 1 94.19 410 GLY B O 1
ATOM 9348 N N . GLY B 1 411 ? 3.52 -9.922 6.934 1 94.19 411 GLY B N 1
ATOM 9349 C CA . GLY B 1 411 ? 4.973 -9.891 6.906 1 94.19 411 GLY B CA 1
ATOM 9350 C C . GLY B 1 411 ? 5.605 -11.25 7.148 1 94.19 411 GLY B C 1
ATOM 9351 O O . GLY B 1 411 ? 4.93 -12.188 7.59 1 94.19 411 GLY B O 1
ATOM 9352 N N . ARG B 1 412 ? 6.828 -11.328 6.758 1 95.31 412 ARG B N 1
ATOM 9353 C CA . ARG B 1 412 ? 7.648 -12.516 6.953 1 95.31 412 ARG B CA 1
ATOM 9354 C C . ARG B 1 412 ? 9.07 -12.141 7.359 1 95.31 412 ARG B C 1
ATOM 9356 O O . ARG B 1 412 ? 9.641 -11.18 6.836 1 95.31 412 ARG B O 1
ATOM 9363 N N . THR B 1 413 ? 9.602 -12.875 8.344 1 95.06 413 THR B N 1
ATOM 9364 C CA . THR B 1 413 ? 10.977 -12.656 8.773 1 95.06 413 THR B CA 1
ATOM 9365 C C . THR B 1 413 ? 11.68 -13.984 9.023 1 95.06 413 THR B C 1
ATOM 9367 O O . THR B 1 413 ? 11.047 -14.969 9.406 1 95.06 413 THR B O 1
ATOM 9370 N N . SER B 1 414 ? 12.938 -14.031 8.711 1 94.88 414 SER B N 1
ATOM 9371 C CA . SER B 1 414 ? 13.766 -15.211 8.969 1 94.88 414 SER B CA 1
ATOM 9372 C C . SER B 1 414 ? 15.172 -14.82 9.391 1 94.88 414 SER B C 1
ATOM 9374 O O . SER B 1 414 ? 15.766 -13.898 8.82 1 94.88 414 SER B O 1
ATOM 9376 N N . PHE B 1 415 ? 15.672 -15.453 10.391 1 96.38 415 PHE B N 1
ATOM 9377 C CA . PHE B 1 415 ? 17.047 -15.312 10.859 1 96.38 415 PHE B CA 1
ATOM 9378 C C . PHE B 1 415 ? 17.859 -16.562 10.547 1 96.38 415 PHE B C 1
ATOM 9380 O O . PHE B 1 415 ? 17.406 -17.672 10.797 1 96.38 415 PHE B O 1
ATOM 9387 N N . THR B 1 416 ? 18.953 -16.375 9.977 1 93.88 416 THR B N 1
ATOM 9388 C CA . THR B 1 416 ? 19.891 -17.453 9.688 1 93.88 416 THR B CA 1
ATOM 9389 C C . THR B 1 416 ? 21.141 -17.328 10.539 1 93.88 416 THR B C 1
ATOM 9391 O O . THR B 1 416 ? 21.812 -16.297 10.508 1 93.88 416 THR B O 1
ATOM 9394 N N . TYR B 1 417 ? 21.422 -18.359 11.281 1 95.75 417 TYR B N 1
ATOM 9395 C CA . TYR B 1 417 ? 22.578 -18.406 12.172 1 95.75 417 TYR B CA 1
ATOM 9396 C C . TYR B 1 417 ? 23.531 -19.531 11.781 1 95.75 417 TYR B C 1
ATOM 9398 O O . TYR B 1 417 ? 23.141 -20.703 11.758 1 95.75 417 TYR B O 1
ATOM 9406 N N . ASN B 1 418 ? 24.734 -19.109 11.414 1 92.56 418 ASN B N 1
ATOM 9407 C CA . ASN B 1 418 ? 25.812 -20.047 11.117 1 92.56 418 ASN B CA 1
ATOM 9408 C C . ASN B 1 418 ? 26.969 -19.906 12.102 1 92.56 418 ASN B C 1
ATOM 9410 O O . ASN B 1 418 ? 27.938 -19.188 11.828 1 92.56 418 ASN B O 1
ATOM 9414 N N . PRO B 1 419 ? 26.938 -20.672 13.094 1 92 419 PRO B N 1
ATOM 9415 C CA . PRO B 1 419 ? 27.953 -20.531 14.125 1 92 419 PRO B CA 1
ATOM 9416 C C . PRO B 1 419 ? 29.328 -21.031 13.664 1 92 419 PRO B C 1
ATOM 9418 O O . PRO B 1 419 ? 30.344 -20.703 14.281 1 92 419 PRO B O 1
ATOM 9421 N N . GLY B 1 420 ? 29.406 -21.844 12.672 1 88.62 420 GLY B N 1
ATOM 9422 C CA . GLY B 1 420 ? 30.688 -22.328 12.148 1 88.62 420 GLY B CA 1
ATOM 9423 C C . GLY B 1 420 ? 31.25 -23.5 12.945 1 88.62 420 GLY B C 1
ATOM 9424 O O . GLY B 1 420 ? 32.469 -23.578 13.164 1 88.62 420 GLY B O 1
ATOM 9425 N N . PHE B 1 421 ? 30.406 -24.359 13.312 1 90.31 421 PHE B N 1
ATOM 9426 C CA . PHE B 1 421 ? 30.859 -25.562 13.992 1 90.31 421 PHE B CA 1
ATOM 9427 C C . PHE B 1 421 ? 31.812 -26.344 13.102 1 90.31 421 PHE B C 1
ATOM 9429 O O . PHE B 1 421 ? 31.594 -26.469 11.891 1 90.31 421 PHE B O 1
ATOM 9436 N N . SER B 1 422 ? 32.875 -26.953 13.617 1 87.69 422 SER B N 1
ATOM 9437 C CA . SER B 1 422 ? 33.875 -27.672 12.836 1 87.69 422 SER B CA 1
ATOM 9438 C C . SER B 1 422 ? 33.469 -29.109 12.562 1 87.69 422 SER B C 1
ATOM 9440 O O . SER B 1 422 ? 33.625 -29.594 11.445 1 87.69 422 SER B O 1
ATOM 9442 N N . GLU B 1 423 ? 33.156 -29.984 13.547 1 87.06 423 GLU B N 1
ATOM 9443 C CA . GLU B 1 423 ? 32.844 -31.391 13.367 1 87.06 423 GLU B CA 1
ATOM 9444 C C . GLU B 1 423 ? 31.5 -31.609 12.711 1 87.06 423 GLU B C 1
ATOM 9446 O O . GLU B 1 423 ? 31.359 -32.438 11.805 1 87.06 423 GLU B O 1
ATOM 9451 N N . LEU B 1 424 ? 30.562 -30.891 12.758 1 92.44 424 LEU B N 1
ATOM 9452 C CA . LEU B 1 424 ? 29.219 -30.906 12.195 1 92.44 424 LEU B CA 1
ATOM 9453 C C . LEU B 1 424 ? 28.734 -29.484 11.914 1 92.44 424 LEU B C 1
ATOM 9455 O O . LEU B 1 424 ? 27.844 -28.984 12.594 1 92.44 424 LEU B O 1
ATOM 9459 N N . PRO B 1 425 ? 29.25 -29.047 10.828 1 93.75 425 PRO B N 1
ATOM 9460 C CA . PRO B 1 425 ? 28.766 -27.703 10.508 1 93.75 425 PRO B CA 1
ATOM 9461 C C . PRO B 1 425 ? 27.25 -27.641 10.359 1 93.75 425 PRO B C 1
ATOM 9463 O O . PRO B 1 425 ? 26.672 -28.438 9.625 1 93.75 425 PRO B O 1
ATOM 9466 N N . THR B 1 426 ? 26.609 -26.797 11.125 1 95.38 426 THR B N 1
ATOM 9467 C CA . THR B 1 426 ? 25.156 -26.703 11.148 1 95.38 426 THR B CA 1
ATOM 9468 C C . THR B 1 426 ? 24.703 -25.25 11.008 1 95.38 426 THR B C 1
ATOM 9470 O O . THR B 1 426 ? 25.203 -24.359 11.703 1 95.38 426 THR B O 1
ATOM 9473 N N . LYS B 1 427 ? 23.828 -25.047 10.062 1 94 427 LYS B N 1
ATOM 9474 C CA . LYS B 1 427 ? 23.156 -23.766 9.891 1 94 427 LYS B CA 1
ATOM 9475 C C . LYS B 1 427 ? 21.75 -23.812 10.461 1 94 427 LYS B C 1
ATOM 9477 O O . LYS B 1 427 ? 21.016 -24.781 10.273 1 94 427 LYS B O 1
ATOM 9482 N N . PHE B 1 428 ? 21.375 -22.75 11.195 1 96.25 428 PHE B N 1
ATOM 9483 C CA . PHE B 1 428 ? 20.047 -22.672 11.805 1 96.25 428 PHE B CA 1
ATOM 9484 C C . PHE B 1 428 ? 19.234 -21.531 11.195 1 96.25 428 PHE B C 1
ATOM 9486 O O . PHE B 1 428 ? 19.766 -20.453 10.938 1 96.25 428 PHE B O 1
ATOM 9493 N N . ILE B 1 429 ? 17.984 -21.828 10.93 1 95.75 429 ILE B N 1
ATOM 9494 C CA . ILE B 1 429 ? 17.047 -20.812 10.445 1 95.75 429 ILE B CA 1
ATOM 9495 C C . ILE B 1 429 ? 15.82 -20.781 11.344 1 95.75 429 ILE B C 1
ATOM 9497 O O . ILE B 1 429 ? 15.219 -21.812 11.625 1 95.75 429 ILE B O 1
ATOM 9501 N N . VAL B 1 430 ? 15.469 -19.641 11.844 1 97.31 430 VAL B N 1
ATOM 9502 C CA . VAL B 1 430 ? 14.242 -19.406 12.602 1 97.31 430 VAL B CA 1
ATOM 9503 C C . VAL B 1 430 ? 13.469 -18.25 11.992 1 97.31 430 VAL B C 1
ATOM 9505 O O . VAL B 1 430 ? 14.062 -17.234 11.586 1 97.31 430 VAL B O 1
ATOM 9508 N N . GLY B 1 431 ? 12.172 -18.453 11.797 1 96.81 431 GLY B N 1
ATOM 9509 C CA . GLY B 1 431 ? 11.414 -17.359 11.203 1 96.81 431 GLY B CA 1
ATOM 9510 C C . GLY B 1 431 ? 9.945 -17.391 11.578 1 96.81 431 GLY B C 1
ATOM 9511 O O . GLY B 1 431 ? 9.508 -18.25 12.344 1 96.81 431 GLY B O 1
ATOM 9512 N N . ALA B 1 432 ? 9.234 -16.375 11.133 1 97.19 432 ALA B N 1
ATOM 9513 C CA . ALA B 1 432 ? 7.801 -16.203 11.367 1 97.19 432 ALA B CA 1
ATOM 9514 C C . ALA B 1 432 ? 7.125 -15.539 10.172 1 97.19 432 ALA B C 1
ATOM 9516 O O . ALA B 1 432 ? 7.758 -14.781 9.43 1 97.19 432 ALA B O 1
ATOM 9517 N N . GLU B 1 433 ? 5.871 -15.867 9.953 1 96.44 433 GLU B N 1
ATOM 9518 C CA . GLU B 1 433 ? 5.023 -15.242 8.945 1 96.44 433 GLU B CA 1
ATOM 9519 C C . GLU B 1 433 ? 3.643 -14.914 9.508 1 96.44 433 GLU B C 1
ATOM 9521 O O . GLU B 1 433 ? 3.088 -15.688 10.289 1 96.44 433 GLU B O 1
ATOM 9526 N N . PHE B 1 434 ? 3.17 -13.828 9.188 1 94.88 434 PHE B N 1
ATOM 9527 C CA . PHE B 1 434 ? 1.831 -13.406 9.594 1 94.88 434 PHE B CA 1
ATOM 9528 C C . PHE B 1 434 ? 1.078 -12.797 8.414 1 94.88 434 PHE B C 1
ATOM 9530 O O . PHE B 1 434 ? 1.672 -12.117 7.574 1 94.88 434 PHE B O 1
ATOM 9537 N N . ASN B 1 435 ? -0.249 -13.062 8.312 1 95.44 435 ASN B N 1
ATOM 9538 C CA . ASN B 1 435 ? -1.134 -12.523 7.285 1 95.44 435 ASN B CA 1
ATOM 9539 C C . ASN B 1 435 ? -2.553 -12.328 7.812 1 95.44 435 ASN B C 1
ATOM 9541 O O . ASN B 1 435 ? -3.162 -13.266 8.328 1 95.44 435 ASN B O 1
ATOM 9545 N N . GLU B 1 436 ? -3.062 -11.172 7.672 1 94.5 436 GLU B N 1
ATOM 9546 C CA . GLU B 1 436 ? -4.453 -10.883 8.008 1 94.5 436 GLU B CA 1
ATOM 9547 C C . GLU B 1 436 ? -5.203 -10.297 6.816 1 94.5 436 GLU B C 1
ATOM 9549 O O . GLU B 1 436 ? -4.703 -9.391 6.152 1 94.5 436 GLU B O 1
ATOM 9554 N N . GLY B 1 437 ? -6.359 -10.898 6.586 1 92.81 437 GLY B N 1
ATOM 9555 C CA . GLY B 1 437 ? -7.184 -10.445 5.48 1 92.81 437 GLY B CA 1
ATOM 9556 C C . GLY B 1 437 ? -8.609 -10.133 5.887 1 92.81 437 GLY B C 1
ATOM 9557 O O . GLY B 1 437 ? -9.195 -10.844 6.707 1 92.81 437 GLY B O 1
ATOM 9558 N N . LEU B 1 438 ? -9.125 -9.008 5.395 1 91 438 LEU B N 1
ATOM 9559 C CA . LEU B 1 438 ? -10.523 -8.625 5.555 1 91 438 LEU B CA 1
ATOM 9560 C C . LEU B 1 438 ? -11.266 -8.688 4.223 1 91 438 LEU B C 1
ATOM 9562 O O . LEU B 1 438 ? -10.805 -8.117 3.229 1 91 438 LEU B O 1
ATOM 9566 N N . THR B 1 439 ? -12.281 -9.43 4.207 1 92.44 439 THR B N 1
ATOM 9567 C CA . THR B 1 439 ? -13.188 -9.477 3.068 1 92.44 439 THR B CA 1
ATOM 9568 C C . THR B 1 439 ? -14.531 -8.828 3.418 1 92.44 439 THR B C 1
ATOM 9570 O O . THR B 1 439 ? -15.188 -9.234 4.379 1 92.44 439 THR B O 1
ATOM 9573 N N . LYS B 1 440 ? -14.867 -7.859 2.713 1 87.81 440 LYS B N 1
ATOM 9574 C CA . LYS B 1 440 ? -16.234 -7.336 2.727 1 87.81 440 LYS B CA 1
ATOM 9575 C C . LYS B 1 440 ? -17.031 -7.883 1.555 1 87.81 440 LYS B C 1
ATOM 9577 O O . LYS B 1 440 ? -16.859 -7.457 0.412 1 87.81 440 LYS B O 1
ATOM 9582 N N . GLY B 1 441 ? -17.938 -8.734 1.951 1 90.56 441 GLY B N 1
ATOM 9583 C CA . GLY B 1 441 ? -18.672 -9.422 0.897 1 90.56 441 GLY B CA 1
ATOM 9584 C C . GLY B 1 441 ? -20.141 -9.078 0.878 1 90.56 441 GLY B C 1
ATOM 9585 O O . GLY B 1 441 ? -20.812 -9.117 1.916 1 90.56 441 GLY B O 1
ATOM 9586 N N . THR B 1 442 ? -20.625 -8.672 -0.292 1 88.94 442 THR B N 1
ATOM 9587 C CA . THR B 1 442 ? -22.047 -8.477 -0.509 1 88.94 442 THR B CA 1
ATOM 9588 C C . THR B 1 442 ? -22.531 -9.297 -1.702 1 88.94 442 THR B C 1
ATOM 9590 O O . THR B 1 442 ? -21.828 -9.422 -2.705 1 88.94 442 THR B O 1
ATOM 9593 N N . GLN B 1 443 ? -23.656 -9.867 -1.536 1 92.38 443 GLN B N 1
ATOM 9594 C CA . GLN B 1 443 ? -24.266 -10.688 -2.578 1 92.38 443 GLN B CA 1
ATOM 9595 C C . GLN B 1 443 ? -25.672 -10.195 -2.918 1 92.38 443 GLN B C 1
ATOM 9597 O O . GLN B 1 443 ? -26.438 -9.812 -2.025 1 92.38 443 GLN B O 1
ATOM 9602 N N . TYR B 1 444 ? -25.969 -10.234 -4.246 1 92.06 444 TYR B N 1
ATOM 9603 C CA . TYR B 1 444 ? -27.281 -9.828 -4.766 1 92.06 444 TYR B CA 1
ATOM 9604 C C . TYR B 1 444 ? -27.844 -10.891 -5.703 1 92.06 444 TYR B C 1
ATOM 9606 O O . TYR B 1 444 ? -27.109 -11.742 -6.203 1 92.06 444 TYR B O 1
ATOM 9614 N N . VAL B 1 445 ? -29.188 -10.805 -5.844 1 94.06 445 VAL B N 1
ATOM 9615 C CA . VAL B 1 445 ? -29.781 -11.508 -6.977 1 94.06 445 VAL B CA 1
ATOM 9616 C C . VAL B 1 445 ? -29.266 -10.906 -8.281 1 94.06 445 VAL B C 1
ATOM 9618 O O . VAL B 1 445 ? -29.156 -9.688 -8.414 1 94.06 445 VAL B O 1
ATOM 9621 N N . ASN B 1 446 ? -28.875 -11.781 -9.172 1 95.62 446 ASN B N 1
ATOM 9622 C CA . ASN B 1 446 ? -28.422 -11.297 -10.469 1 95.62 446 ASN B CA 1
ATOM 9623 C C . ASN B 1 446 ? -29.594 -11.164 -11.453 1 95.62 446 ASN B C 1
ATOM 9625 O O . ASN B 1 446 ? -30.109 -12.164 -11.93 1 95.62 446 ASN B O 1
ATOM 9629 N N . ASN B 1 447 ? -29.922 -9.883 -11.742 1 94.56 447 ASN B N 1
ATOM 9630 C CA . ASN B 1 447 ? -30.969 -9.617 -12.734 1 94.56 447 ASN B CA 1
ATOM 9631 C C . ASN B 1 447 ? -30.375 -9.289 -14.102 1 94.56 447 ASN B C 1
ATOM 9633 O O . ASN B 1 447 ? -30.359 -8.125 -14.508 1 94.56 447 ASN B O 1
ATOM 9637 N N . LYS B 1 448 ? -29.969 -10.359 -14.812 1 96 448 LYS B N 1
ATOM 9638 C CA . LYS B 1 448 ? -29.422 -10.25 -16.172 1 96 448 LYS B CA 1
ATOM 9639 C C . LYS B 1 448 ? -28.266 -9.266 -16.219 1 96 448 LYS B C 1
ATOM 9641 O O . LYS B 1 448 ? -28.234 -8.367 -17.062 1 96 448 LYS B O 1
ATOM 9646 N N . GLY B 1 449 ? -27.453 -9.414 -15.258 1 93.69 449 GLY B N 1
ATOM 9647 C CA . GLY B 1 449 ? -26.234 -8.625 -15.266 1 93.69 449 GLY B CA 1
ATOM 9648 C C . GLY B 1 449 ? -26.312 -7.375 -14.414 1 93.69 449 GLY B C 1
ATOM 9649 O O . GLY B 1 449 ? -25.391 -6.57 -14.383 1 93.69 449 GLY B O 1
ATOM 9650 N N . THR B 1 450 ? -27.422 -7.242 -13.75 1 89.94 450 THR B N 1
ATOM 9651 C CA . THR B 1 450 ? -27.594 -6.113 -12.836 1 89.94 450 THR B CA 1
ATOM 9652 C C . THR B 1 450 ? -27.938 -6.598 -11.43 1 89.94 450 THR B C 1
ATOM 9654 O O . THR B 1 450 ? -28.594 -7.625 -11.266 1 89.94 450 THR B O 1
ATOM 9657 N N . GLU B 1 451 ? -27.547 -5.832 -10.453 1 89.44 451 GLU B N 1
ATOM 9658 C CA . GLU B 1 451 ? -27.812 -6.227 -9.07 1 89.44 451 GLU B CA 1
ATOM 9659 C C . GLU B 1 451 ? -29.297 -6.082 -8.719 1 89.44 451 GLU B C 1
ATOM 9661 O O . GLU B 1 451 ? -29.906 -5.047 -8.992 1 89.44 451 GLU B O 1
ATOM 9666 N N . GLY B 1 452 ? -29.875 -7.137 -8.195 1 90.94 452 GLY B N 1
ATOM 9667 C CA . GLY B 1 452 ? -31.219 -7.113 -7.645 1 90.94 452 GLY B CA 1
ATOM 9668 C C . GLY B 1 452 ? -31.234 -7.012 -6.129 1 90.94 452 GLY B C 1
ATOM 9669 O O . GLY B 1 452 ? -30.469 -6.25 -5.543 1 90.94 452 GLY B O 1
ATOM 9670 N N . ALA B 1 453 ? -32.094 -7.711 -5.488 1 87.69 453 ALA B N 1
ATOM 9671 C CA . ALA B 1 453 ? -32.219 -7.695 -4.035 1 87.69 453 ALA B CA 1
ATOM 9672 C C . ALA B 1 453 ? -30.969 -8.258 -3.359 1 87.69 453 ALA B C 1
ATOM 9674 O O . ALA B 1 453 ? -30.375 -9.211 -3.85 1 87.69 453 ALA B O 1
ATOM 9675 N N . ILE B 1 454 ? -30.594 -7.656 -2.219 1 86.62 454 ILE B N 1
ATOM 9676 C CA . ILE B 1 454 ? -29.438 -8.133 -1.464 1 86.62 454 ILE B CA 1
ATOM 9677 C C . ILE B 1 454 ? -29.766 -9.477 -0.81 1 86.62 454 ILE B C 1
ATOM 9679 O O . ILE B 1 454 ? -30.875 -9.664 -0.297 1 86.62 454 ILE B O 1
ATOM 9683 N N . THR B 1 455 ? -28.875 -10.367 -0.957 1 89.44 455 THR B N 1
ATOM 9684 C CA . THR B 1 455 ? -29.109 -11.688 -0.387 1 89.44 455 THR B CA 1
ATOM 9685 C C . THR B 1 455 ? -28.047 -12.031 0.643 1 89.44 455 THR B C 1
ATOM 9687 O O . THR B 1 455 ? -28.203 -12.977 1.419 1 89.44 455 THR B O 1
ATOM 9690 N N . GLY B 1 456 ? -27.031 -11.281 0.677 1 88.88 456 GLY B N 1
ATOM 9691 C CA . GLY B 1 456 ? -25.969 -11.531 1.645 1 88.88 456 GLY B CA 1
ATOM 9692 C C . GLY B 1 456 ? -25.141 -10.305 1.936 1 88.88 456 GLY B C 1
ATOM 9693 O O . GLY B 1 456 ? -24.891 -9.484 1.046 1 88.88 456 GLY B O 1
ATOM 9694 N N . ASN B 1 457 ? -24.672 -10.117 3.096 1 88.31 457 ASN B N 1
ATOM 9695 C CA . ASN B 1 457 ? -23.734 -9.102 3.578 1 88.31 457 ASN B CA 1
ATOM 9696 C C . ASN B 1 457 ? -22.875 -9.641 4.711 1 88.31 457 ASN B C 1
ATOM 9698 O O . ASN B 1 457 ? -23.266 -9.578 5.879 1 88.31 457 ASN B O 1
ATOM 9702 N N . ILE B 1 458 ? -21.719 -10.117 4.316 1 90.69 458 ILE B N 1
ATOM 9703 C CA . ILE B 1 458 ? -20.891 -10.867 5.27 1 90.69 458 ILE B CA 1
ATOM 9704 C C . ILE B 1 458 ? -19.453 -10.375 5.199 1 90.69 458 ILE B C 1
ATOM 9706 O O . ILE B 1 458 ? -18.875 -10.281 4.113 1 90.69 458 ILE B O 1
ATOM 9710 N N . ASP B 1 459 ? -18.891 -10.047 6.344 1 89.38 459 ASP B N 1
ATOM 9711 C CA . ASP B 1 459 ? -17.469 -9.766 6.449 1 89.38 459 ASP B CA 1
ATOM 9712 C C . ASP B 1 459 ? -16.703 -10.969 6.992 1 89.38 459 ASP B C 1
ATOM 9714 O O . ASP B 1 459 ? -17.188 -11.672 7.879 1 89.38 459 ASP B O 1
ATOM 9718 N N . TYR B 1 460 ? -15.562 -11.242 6.391 1 93.56 460 TYR B N 1
ATOM 9719 C CA . TYR B 1 460 ? -14.633 -12.234 6.91 1 93.56 460 TYR B CA 1
ATOM 9720 C C . TYR B 1 460 ? -13.305 -11.594 7.309 1 93.56 460 TYR B C 1
ATOM 9722 O O . TYR B 1 460 ? -12.703 -10.859 6.516 1 93.56 460 TYR B O 1
ATOM 9730 N N . ARG B 1 461 ? -12.922 -11.766 8.492 1 93.38 461 ARG B N 1
ATOM 9731 C CA . ARG B 1 461 ? -11.555 -11.438 8.914 1 93.38 461 ARG B CA 1
ATOM 9732 C C . ARG B 1 461 ? -10.758 -12.703 9.188 1 93.38 461 ARG B C 1
ATOM 9734 O O . ARG B 1 461 ? -11.016 -13.406 10.172 1 93.38 461 ARG B O 1
ATOM 9741 N N . ASN B 1 462 ? -9.797 -12.93 8.352 1 96.12 462 ASN B N 1
ATOM 9742 C CA . ASN B 1 462 ? -8.992 -14.141 8.445 1 96.12 462 ASN B CA 1
ATOM 9743 C C . ASN B 1 462 ? -7.566 -13.828 8.906 1 96.12 462 ASN B C 1
ATOM 9745 O O . ASN B 1 462 ? -6.934 -12.898 8.391 1 96.12 462 ASN B O 1
ATOM 9749 N N . THR B 1 463 ? -7.129 -14.594 9.875 1 95.38 463 THR B N 1
ATOM 9750 C CA . THR B 1 463 ? -5.789 -14.375 10.406 1 95.38 463 THR B CA 1
ATOM 9751 C C . THR B 1 463 ? -4.973 -15.664 10.359 1 95.38 463 THR B C 1
ATOM 9753 O O . THR B 1 463 ? -5.457 -16.734 10.742 1 95.38 463 THR B O 1
ATOM 9756 N N . LEU B 1 464 ? -3.742 -15.578 9.906 1 95.19 464 LEU B N 1
ATOM 9757 C CA . LEU B 1 464 ? -2.801 -16.688 9.844 1 95.19 464 LEU B CA 1
ATOM 9758 C C . LEU B 1 464 ? -1.469 -16.312 10.477 1 95.19 464 LEU B C 1
ATOM 9760 O O . LEU B 1 464 ? -0.945 -15.227 10.234 1 95.19 464 LEU B O 1
ATOM 9764 N N . TYR B 1 465 ? -0.968 -17.25 11.32 1 94.94 465 TYR B N 1
ATOM 9765 C CA . TYR B 1 465 ? 0.368 -17.141 11.891 1 94.94 465 TYR B CA 1
ATOM 9766 C C . TYR B 1 465 ? 1.154 -18.422 11.68 1 94.94 465 TYR B C 1
ATOM 9768 O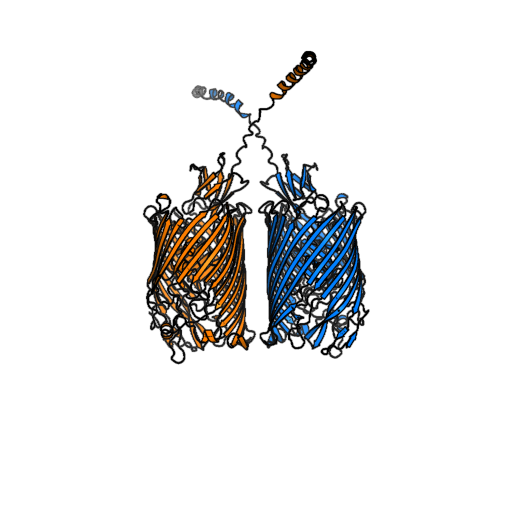 O . TYR B 1 465 ? 0.599 -19.531 11.781 1 94.94 465 TYR B O 1
ATOM 9776 N N . SER B 1 466 ? 2.428 -18.25 11.43 1 96.31 466 SER B N 1
ATOM 9777 C CA . SER B 1 466 ? 3.322 -19.391 11.281 1 96.31 466 SER B CA 1
ATOM 9778 C C . SER B 1 466 ? 4.68 -19.125 11.922 1 96.31 466 SER B C 1
ATOM 9780 O O . SER B 1 466 ? 5.277 -18.062 11.703 1 96.31 466 SER B O 1
ATOM 9782 N N . LEU B 1 467 ? 5.113 -19.984 12.781 1 97.75 467 LEU B N 1
ATOM 9783 C CA . LEU B 1 467 ? 6.484 -20.047 13.273 1 97.75 467 LEU B CA 1
ATOM 9784 C C . LEU B 1 467 ? 7.223 -21.234 12.68 1 97.75 467 LEU B C 1
ATOM 9786 O O . LEU B 1 467 ? 6.668 -22.344 12.594 1 97.75 467 LEU B O 1
ATOM 9790 N N . PHE B 1 468 ? 8.445 -20.969 12.234 1 97.06 468 PHE B N 1
ATOM 9791 C CA . PHE B 1 468 ? 9.109 -22.094 11.594 1 97.06 468 PHE B CA 1
ATOM 9792 C C . PHE B 1 468 ? 10.586 -22.141 11.984 1 97.06 468 PHE B C 1
ATOM 9794 O O . PHE B 1 468 ? 11.164 -21.125 12.359 1 97.06 468 PHE B O 1
ATOM 9801 N N . TYR B 1 469 ? 11.086 -23.344 11.891 1 96.62 469 TYR B N 1
ATOM 9802 C CA . TYR B 1 469 ? 12.469 -23.672 12.203 1 96.62 469 TYR B CA 1
ATOM 9803 C C . TYR B 1 469 ? 13.039 -24.656 11.18 1 96.62 469 TYR B C 1
ATOM 9805 O O . TYR B 1 469 ? 12.328 -25.547 10.703 1 96.62 469 TYR B O 1
ATOM 9813 N N . GLN B 1 470 ? 14.336 -24.453 10.875 1 96.25 470 GLN B N 1
ATOM 9814 C CA . GLN B 1 470 ? 15.047 -25.422 10.055 1 96.25 470 GLN B CA 1
ATOM 9815 C C . GLN B 1 470 ? 16.531 -25.484 10.43 1 96.25 470 GLN B C 1
ATOM 9817 O O . GLN B 1 470 ? 17.141 -24.453 10.703 1 96.25 470 GLN B O 1
ATOM 9822 N N . SER B 1 471 ? 17.031 -26.625 10.422 1 96.12 471 SER B N 1
ATOM 9823 C CA . SER B 1 471 ? 18.469 -26.812 10.57 1 96.12 471 SER B CA 1
ATOM 9824 C C . SER B 1 471 ? 19.047 -27.641 9.422 1 96.12 471 SER B C 1
ATOM 9826 O O . SER B 1 471 ? 18.391 -28.594 8.945 1 96.12 471 SER B O 1
ATOM 9828 N N . GLU B 1 472 ? 20.172 -27.297 8.961 1 95 472 GLU B N 1
ATOM 9829 C CA . GLU B 1 472 ? 20.938 -28.016 7.953 1 95 472 GLU B CA 1
ATOM 9830 C C . GLU B 1 472 ? 22.297 -28.453 8.492 1 95 472 GLU B C 1
ATOM 9832 O O . GLU B 1 472 ? 23.172 -27.625 8.719 1 95 472 GLU B O 1
ATOM 9837 N N . THR B 1 473 ? 22.438 -29.703 8.594 1 95.88 473 THR B N 1
ATOM 9838 C CA . THR B 1 473 ? 23.672 -30.25 9.172 1 95.88 473 THR B CA 1
ATOM 9839 C C . THR B 1 473 ? 24.469 -31.031 8.133 1 95.88 473 THR B C 1
ATOM 9841 O O . THR B 1 473 ? 23.953 -31.969 7.535 1 95.88 473 THR B O 1
ATOM 9844 N N . GLN B 1 474 ? 25.688 -30.656 8.008 1 94.62 474 GLN B N 1
ATOM 9845 C CA . GLN B 1 474 ? 26.578 -31.422 7.16 1 94.62 474 GLN B CA 1
ATOM 9846 C C . GLN B 1 474 ? 27.125 -32.656 7.902 1 94.62 474 GLN B C 1
ATOM 9848 O O . GLN B 1 474 ? 28.031 -32.531 8.734 1 94.62 474 GLN B O 1
ATOM 9853 N N . LEU B 1 475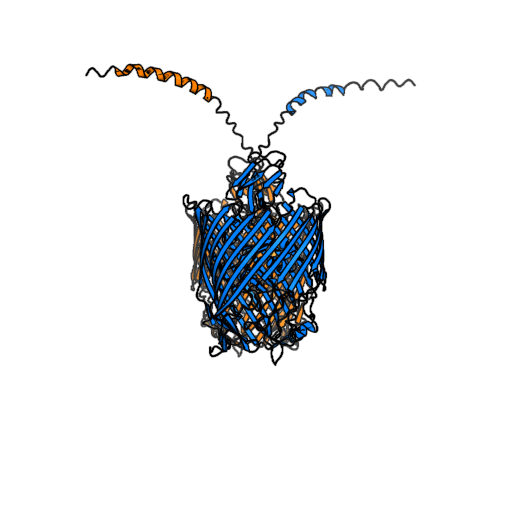 ? 26.703 -33.844 7.57 1 95.25 475 LEU B N 1
ATOM 9854 C CA . LEU B 1 475 ? 27.156 -35.062 8.203 1 95.25 475 LEU B CA 1
ATOM 9855 C C . LEU B 1 475 ? 28.5 -35.5 7.633 1 95.25 475 LEU B C 1
ATOM 9857 O O . LEU B 1 475 ? 29.203 -36.312 8.234 1 95.25 475 LEU B O 1
ATOM 9861 N N . GLY B 1 476 ? 28.938 -34.969 6.559 1 91 476 GLY B N 1
ATOM 9862 C CA . GLY B 1 476 ? 30.172 -35.125 5.801 1 91 476 GLY B CA 1
ATOM 9863 C C . GLY B 1 476 ? 30.312 -34.125 4.656 1 91 476 GLY B C 1
ATOM 9864 O O . GLY B 1 476 ? 29.484 -33.25 4.508 1 91 476 GLY B O 1
ATOM 9865 N N . ALA B 1 477 ? 31.281 -34.344 3.918 1 87.88 477 ALA B N 1
ATOM 9866 C CA . ALA B 1 477 ? 31.547 -33.375 2.846 1 87.88 477 ALA B CA 1
ATOM 9867 C C . ALA B 1 477 ? 30.469 -33.438 1.771 1 87.88 477 ALA B C 1
ATOM 9869 O O . ALA B 1 477 ? 30.219 -32.469 1.063 1 87.88 477 ALA B O 1
ATOM 9870 N N . ARG B 1 478 ? 29.734 -34.562 1.766 1 93.31 478 ARG B N 1
ATOM 9871 C CA . ARG B 1 478 ? 28.828 -34.75 0.636 1 93.31 478 ARG B CA 1
ATOM 9872 C C . ARG B 1 478 ? 27.406 -35.062 1.113 1 93.31 478 ARG B C 1
ATOM 9874 O O . ARG B 1 478 ? 26.531 -35.344 0.305 1 93.31 478 ARG B O 1
ATOM 9881 N N . THR B 1 479 ? 27.188 -35.094 2.369 1 95.56 479 THR B N 1
ATOM 9882 C CA . THR B 1 479 ? 25.891 -35.5 2.895 1 95.56 479 THR B CA 1
ATOM 9883 C C . THR B 1 479 ? 25.297 -34.375 3.744 1 95.56 479 THR B C 1
ATOM 9885 O O . THR B 1 479 ? 25.938 -33.875 4.664 1 95.56 479 THR B O 1
ATOM 9888 N N . LEU B 1 480 ? 24.062 -34 3.428 1 94.88 480 LEU B N 1
ATOM 9889 C CA . LEU B 1 480 ? 23.391 -32.938 4.141 1 94.88 480 LEU B CA 1
ATOM 9890 C C . LEU B 1 480 ? 22.078 -33.438 4.758 1 94.88 480 LEU B C 1
ATOM 9892 O O . LEU B 1 480 ? 21.25 -34.031 4.074 1 94.88 480 LEU B O 1
ATOM 9896 N N . LEU B 1 481 ? 21.922 -33.219 6.043 1 96.62 481 LEU B N 1
ATOM 9897 C CA . LEU B 1 481 ? 20.688 -33.531 6.762 1 96.62 481 LEU B CA 1
ATOM 9898 C C . LEU B 1 481 ? 19.906 -32.25 7.039 1 96.62 481 LEU B C 1
ATOM 9900 O O . LEU B 1 481 ? 20.469 -31.266 7.551 1 96.62 481 LEU B O 1
ATOM 9904 N N . THR B 1 482 ? 18.672 -32.25 6.676 1 95.81 482 THR B N 1
ATOM 9905 C CA . THR B 1 482 ? 17.812 -31.094 6.93 1 95.81 482 THR B CA 1
ATOM 9906 C C . THR B 1 482 ? 16.641 -31.484 7.828 1 95.81 482 THR B C 1
ATOM 9908 O O . THR B 1 482 ? 15.922 -32.438 7.543 1 95.81 482 THR B O 1
ATOM 9911 N N . LEU B 1 483 ? 16.438 -30.75 8.883 1 97.25 483 LEU B N 1
ATOM 9912 C CA . LEU B 1 483 ? 15.312 -30.891 9.789 1 97.25 483 LEU B CA 1
ATOM 9913 C C . LEU B 1 483 ? 14.492 -29.609 9.844 1 97.25 483 LEU B C 1
ATOM 9915 O O . LEU B 1 483 ? 15.039 -28.516 10.047 1 97.25 483 LEU B O 1
ATOM 9919 N N . GLY B 1 484 ? 13.219 -29.75 9.578 1 96.56 484 GLY B N 1
ATOM 9920 C CA . GLY B 1 484 ? 12.336 -28.609 9.602 1 96.56 484 GLY B CA 1
ATOM 9921 C C . GLY B 1 484 ? 11.078 -28.828 10.422 1 96.56 484 GLY B C 1
ATOM 9922 O O . GLY B 1 484 ? 10.625 -29.969 10.57 1 96.56 484 GLY B O 1
ATOM 9923 N N . LEU B 1 485 ? 10.516 -27.703 10.922 1 97.75 485 LEU B N 1
ATOM 9924 C CA . LEU B 1 485 ? 9.281 -27.734 11.695 1 97.75 485 LEU B CA 1
ATOM 9925 C C . LEU B 1 485 ? 8.594 -26.359 11.672 1 97.75 485 LEU B C 1
ATOM 9927 O O . LEU B 1 485 ? 9.258 -25.328 11.789 1 97.75 485 LEU B O 1
ATOM 9931 N N . SER B 1 486 ? 7.316 -26.422 11.492 1 97.56 486 SER B N 1
ATOM 9932 C CA . SER B 1 486 ? 6.57 -25.188 11.641 1 97.56 486 SER B CA 1
ATOM 9933 C C . SER B 1 486 ? 5.34 -25.375 12.523 1 97.56 486 SER B C 1
ATOM 9935 O O . SER B 1 486 ? 4.867 -26.5 12.695 1 97.56 486 SER B O 1
ATOM 9937 N N . TYR B 1 487 ? 4.941 -24.344 13.117 1 97.81 487 TYR B N 1
ATOM 9938 C CA . TYR B 1 487 ? 3.707 -24.234 13.891 1 97.81 487 TYR B CA 1
ATOM 9939 C C . TYR B 1 487 ? 2.789 -23.172 13.297 1 97.81 487 TYR B C 1
ATOM 9941 O O . TYR B 1 487 ? 3.164 -22 13.203 1 97.81 487 TYR B O 1
ATOM 9949 N N . ASN B 1 488 ? 1.546 -23.641 12.922 1 96.69 488 ASN B N 1
ATOM 9950 C CA . ASN B 1 488 ? 0.649 -22.766 12.164 1 96.69 488 ASN B CA 1
ATOM 9951 C C . ASN B 1 488 ? -0.711 -22.641 12.844 1 96.69 488 ASN B C 1
ATOM 9953 O O . ASN B 1 488 ? -1.255 -23.625 13.344 1 96.69 488 ASN B O 1
ATOM 9957 N N . SER B 1 489 ? -1.192 -21.438 12.883 1 96.06 489 SER B N 1
ATOM 9958 C CA . SER B 1 489 ? -2.514 -21.172 13.43 1 96.06 489 SER B CA 1
ATOM 9959 C C . SER B 1 489 ? -3.344 -20.312 12.484 1 96.06 489 SER B C 1
ATOM 9961 O O . SER B 1 489 ? -2.814 -19.406 11.828 1 96.06 489 SER B O 1
ATOM 9963 N N . LEU B 1 490 ? -4.66 -20.672 12.391 1 95.31 490 LEU B N 1
ATOM 9964 C CA . LEU B 1 490 ? -5.594 -19.969 11.523 1 95.31 490 LEU B CA 1
ATOM 9965 C C . LEU B 1 490 ? -6.91 -19.688 12.242 1 95.31 490 LEU B C 1
ATOM 9967 O O . LEU B 1 490 ? -7.402 -20.547 12.984 1 95.31 490 LEU B O 1
ATOM 9971 N N . LYS B 1 491 ? -7.457 -18.547 11.977 1 95.88 491 LYS B N 1
ATOM 9972 C CA . LYS B 1 491 ? -8.727 -18.141 12.57 1 95.88 491 LYS B CA 1
ATOM 9973 C C . LYS B 1 491 ? -9.547 -17.312 11.586 1 95.88 491 LYS B C 1
ATOM 9975 O O . LYS B 1 491 ? -9 -16.469 10.859 1 95.88 491 LYS B O 1
ATOM 9980 N N . TYR B 1 492 ? -10.883 -17.562 11.539 1 96.19 492 TYR B N 1
ATOM 9981 C CA . TYR B 1 492 ? -11.812 -16.781 10.734 1 96.19 492 TYR B CA 1
ATOM 9982 C C . TYR B 1 492 ? -12.859 -16.109 11.609 1 96.19 492 TYR B C 1
ATOM 9984 O O . TYR B 1 492 ? -13.562 -16.766 12.375 1 96.19 492 TYR B O 1
ATOM 9992 N N . ASP B 1 493 ? -12.93 -14.812 11.539 1 94.56 493 ASP B N 1
ATOM 9993 C CA . ASP B 1 493 ? -14 -14.039 12.164 1 94.56 493 ASP B CA 1
ATOM 9994 C C . ASP B 1 493 ? -15.062 -13.641 11.141 1 94.56 493 ASP B C 1
ATOM 9996 O O . ASP B 1 493 ? -14.773 -12.891 10.203 1 94.56 493 ASP B O 1
ATOM 10000 N N . VAL B 1 494 ? -16.281 -14.133 11.375 1 94.31 494 VAL B N 1
ATOM 10001 C CA . VAL B 1 494 ? -17.359 -13.938 10.406 1 94.31 494 VAL B CA 1
ATOM 10002 C C . VAL B 1 494 ? -18.422 -13 10.992 1 94.31 494 VAL B C 1
ATOM 10004 O O . VAL B 1 494 ? -18.938 -13.234 12.086 1 94.31 494 VAL B O 1
ATOM 10007 N N . SER B 1 495 ? -18.734 -11.984 10.297 1 89.19 495 SER B N 1
ATOM 10008 C CA . SER B 1 495 ? -19.828 -11.07 10.648 1 89.19 495 SER B CA 1
ATOM 10009 C C . SER B 1 495 ? -20.875 -11.023 9.547 1 89.19 495 SER B C 1
ATOM 10011 O O . SER B 1 495 ? -20.625 -10.508 8.453 1 89.19 495 SER B O 1
ATOM 10013 N N . ASN B 1 496 ? -22 -11.602 9.852 1 90.38 496 ASN B N 1
ATOM 10014 C CA . ASN B 1 496 ? -23.141 -11.555 8.945 1 90.38 496 ASN B CA 1
ATOM 10015 C C . ASN B 1 496 ? -24.125 -10.461 9.344 1 90.38 496 ASN B C 1
ATOM 10017 O O . ASN B 1 496 ? -24.781 -10.57 10.383 1 90.38 496 ASN B O 1
ATOM 10021 N N . TYR B 1 497 ? -24.328 -9.578 8.555 1 83.62 497 TYR B N 1
ATOM 10022 C CA . TYR B 1 497 ? -25.125 -8.414 8.938 1 83.62 497 TYR B CA 1
ATOM 10023 C C . TYR B 1 497 ? -26.594 -8.602 8.57 1 83.62 497 TYR B C 1
ATOM 10025 O O . TYR B 1 497 ? -27.453 -7.914 9.102 1 83.62 497 TYR B O 1
ATOM 10033 N N . LEU B 1 498 ? -26.875 -9.438 7.613 1 84 498 LEU B N 1
ATOM 10034 C CA . LEU B 1 498 ? -28.266 -9.719 7.27 1 84 498 LEU B CA 1
ATOM 10035 C C . LEU B 1 498 ? -28.875 -10.719 8.242 1 84 498 LEU B C 1
ATOM 10037 O O . LEU B 1 498 ? -30.062 -10.656 8.539 1 84 498 LEU B O 1
ATOM 10041 N N . VAL B 1 499 ? -28.031 -11.703 8.617 1 87.75 499 VAL B N 1
ATOM 10042 C CA . VAL B 1 499 ? -28.469 -12.695 9.594 1 87.75 499 VAL B CA 1
ATOM 10043 C C . VAL B 1 499 ? -27.438 -12.789 10.727 1 87.75 499 VAL B C 1
ATOM 10045 O O . VAL B 1 499 ? -26.672 -13.75 10.797 1 87.75 499 VAL B O 1
ATOM 10048 N N . PRO B 1 500 ? -27.531 -11.945 11.672 1 84.25 500 PRO B N 1
ATOM 10049 C CA . PRO B 1 500 ? -26.516 -11.828 12.711 1 84.25 500 PRO B CA 1
ATOM 10050 C C . PRO B 1 500 ? -26.297 -13.141 13.461 1 84.25 500 PRO B C 1
ATOM 10052 O O . PRO B 1 500 ? -25.188 -13.398 13.945 1 84.25 500 PRO B O 1
ATOM 10055 N N . ALA B 1 501 ? -27.297 -13.938 13.516 1 87.06 501 ALA B N 1
ATOM 10056 C CA . ALA B 1 501 ? -27.188 -15.203 14.234 1 87.06 501 ALA B CA 1
ATOM 10057 C C . ALA B 1 501 ? -26.172 -16.141 13.578 1 87.06 501 ALA B C 1
ATOM 10059 O O . ALA B 1 501 ? -25.719 -17.094 14.188 1 87.06 501 ALA B O 1
ATOM 10060 N N . GLN B 1 502 ? -25.828 -15.82 12.367 1 91.12 502 GLN B N 1
ATOM 10061 C CA . GLN B 1 502 ? -24.875 -16.641 11.625 1 91.12 502 GLN B CA 1
ATOM 10062 C C . GLN B 1 502 ? -23.469 -16.078 11.719 1 91.12 502 GLN B C 1
ATOM 10064 O O . GLN B 1 502 ? -22.562 -16.531 11.008 1 91.12 502 GLN B O 1
ATOM 10069 N N . SER B 1 503 ? -23.266 -15.109 12.547 1 90.62 503 SER B N 1
ATOM 10070 C CA . SER B 1 503 ? -21.922 -14.594 12.82 1 90.62 503 SER B CA 1
ATOM 10071 C C . SER B 1 503 ? -21.188 -15.453 13.836 1 90.62 503 SER B C 1
ATOM 10073 O O . SER B 1 503 ? -21.828 -16.219 14.586 1 90.62 503 SER B O 1
ATOM 10075 N N . GLY B 1 504 ? -19.875 -15.445 13.828 1 92 504 GLY B N 1
ATOM 10076 C CA . GLY B 1 504 ? -19.094 -16.188 14.812 1 92 504 GLY B CA 1
ATOM 10077 C C . GLY B 1 504 ? -17.641 -16.328 14.43 1 92 504 GLY B C 1
ATOM 10078 O O . GLY B 1 504 ? -17.188 -15.727 13.453 1 92 504 GLY B O 1
ATOM 10079 N N . ILE B 1 505 ? -16.953 -17.016 15.273 1 93.44 505 ILE B N 1
ATOM 10080 C CA . ILE B 1 505 ? -15.523 -17.234 15.086 1 93.44 505 ILE B CA 1
ATOM 10081 C C . ILE B 1 505 ? -15.25 -18.703 14.805 1 93.44 505 ILE B C 1
ATOM 10083 O O . ILE B 1 505 ? -15.766 -19.578 15.5 1 93.44 505 ILE B O 1
ATOM 10087 N N . LYS B 1 506 ? -14.602 -18.938 13.766 1 94.62 506 LYS B N 1
ATOM 10088 C CA . LYS B 1 506 ? -14.078 -20.266 13.5 1 94.62 506 LYS B CA 1
ATOM 10089 C C . LYS B 1 506 ? -12.586 -20.344 13.82 1 94.62 506 LYS B C 1
ATOM 10091 O O . LYS B 1 506 ? -11.758 -19.812 13.07 1 94.62 506 LYS B O 1
ATOM 10096 N N . ASP B 1 507 ? -12.258 -21.094 14.828 1 92.88 507 ASP B N 1
ATOM 10097 C CA . ASP B 1 507 ? -10.875 -21.359 15.211 1 92.88 507 ASP B CA 1
ATOM 10098 C C . ASP B 1 507 ? -10.438 -22.75 14.773 1 92.88 507 ASP B C 1
ATOM 10100 O O . ASP B 1 507 ? -11.094 -23.734 15.109 1 92.88 507 ASP B O 1
ATOM 10104 N N . PHE B 1 508 ? -9.359 -22.859 14.086 1 95.06 508 PHE B N 1
ATOM 10105 C CA . PHE B 1 508 ? -8.852 -24.172 13.664 1 95.06 508 PHE B CA 1
ATOM 10106 C C . PHE B 1 508 ? -7.809 -24.688 14.641 1 95.06 508 PHE B C 1
ATOM 10108 O O . PHE B 1 508 ? -7.129 -23.891 15.305 1 95.06 508 PHE B O 1
ATOM 10115 N N . LYS B 1 509 ? -7.711 -25.969 14.688 1 94.81 509 LYS B N 1
ATOM 10116 C CA . LYS B 1 509 ? -6.629 -26.547 15.484 1 94.81 509 LYS B CA 1
ATOM 10117 C C . LYS B 1 509 ? -5.266 -26.203 14.883 1 94.81 509 LYS B C 1
ATOM 10119 O O . LYS B 1 509 ? -5.047 -26.391 13.688 1 94.81 509 LYS B O 1
ATOM 10124 N N . PRO B 1 510 ? -4.434 -25.703 15.711 1 95.75 510 PRO B N 1
ATOM 10125 C CA . PRO B 1 510 ? -3.098 -25.422 15.18 1 95.75 510 PRO B CA 1
ATOM 10126 C C . PRO B 1 510 ? -2.432 -26.656 14.578 1 95.75 510 PRO B C 1
ATOM 10128 O O . PRO B 1 510 ? -2.682 -27.781 15.031 1 95.75 510 PRO B O 1
ATOM 10131 N N . GLN B 1 511 ? -1.614 -26.469 13.609 1 96.38 511 GLN B N 1
ATOM 10132 C CA . GLN B 1 511 ? -0.971 -27.578 12.898 1 96.38 511 GLN B CA 1
ATOM 10133 C C . GLN B 1 511 ? 0.546 -27.516 13.047 1 96.38 511 GLN B C 1
ATOM 10135 O O . GLN B 1 511 ? 1.16 -26.469 12.789 1 96.38 511 GLN B O 1
ATOM 10140 N N . ALA B 1 512 ? 1.142 -28.547 13.445 1 96.94 512 ALA B N 1
ATOM 10141 C CA . ALA B 1 512 ? 2.588 -28.734 13.375 1 96.94 512 ALA B CA 1
ATOM 10142 C C . ALA B 1 512 ? 2.979 -29.547 12.141 1 96.94 512 ALA B C 1
ATOM 10144 O O . ALA B 1 512 ? 2.363 -30.578 11.844 1 96.94 512 ALA B O 1
ATOM 10145 N N . THR B 1 513 ? 3.967 -29.109 11.445 1 97.25 513 THR B N 1
ATOM 10146 C CA . THR B 1 513 ? 4.32 -29.766 10.188 1 97.25 513 THR B CA 1
ATOM 10147 C C . THR B 1 513 ? 5.816 -30.062 10.141 1 97.25 513 THR B C 1
ATOM 10149 O O . THR B 1 513 ? 6.594 -29.25 9.625 1 97.25 513 THR B O 1
ATOM 10152 N N . PRO B 1 514 ? 6.215 -31.141 10.531 1 97.5 514 PRO B N 1
ATOM 10153 C CA . PRO B 1 514 ? 7.629 -31.516 10.492 1 97.5 514 PRO B CA 1
ATOM 10154 C C . PRO B 1 514 ? 8.086 -31.969 9.109 1 97.5 514 PRO B C 1
ATOM 10156 O O . PRO B 1 514 ? 7.262 -32.375 8.289 1 97.5 514 PRO B O 1
ATOM 10159 N N . ARG B 1 515 ? 9.391 -31.953 8.852 1 97.31 515 ARG B N 1
ATOM 10160 C CA . ARG B 1 515 ? 10.055 -32.438 7.645 1 97.31 515 ARG B CA 1
ATOM 10161 C C . ARG B 1 515 ? 11.453 -32.938 7.965 1 97.31 515 ARG B C 1
ATOM 10163 O O . ARG B 1 515 ? 12.18 -32.344 8.758 1 97.31 515 ARG B O 1
ATOM 10170 N N . ILE B 1 516 ? 11.828 -34.062 7.461 1 98 516 ILE B N 1
ATOM 10171 C CA . ILE B 1 516 ? 13.188 -34.594 7.512 1 98 516 ILE B CA 1
ATOM 10172 C C . ILE B 1 516 ? 13.664 -34.938 6.102 1 98 516 ILE B C 1
ATOM 10174 O O . ILE B 1 516 ? 12.906 -35.469 5.301 1 98 516 ILE B O 1
ATOM 10178 N N . ALA B 1 517 ? 14.844 -34.594 5.785 1 97.25 517 ALA B N 1
ATOM 10179 C CA . ALA B 1 517 ? 15.398 -34.844 4.461 1 97.25 517 ALA B CA 1
ATOM 10180 C C . ALA B 1 517 ? 16.891 -35.125 4.535 1 97.25 517 ALA B C 1
ATOM 10182 O O . ALA B 1 517 ? 17.609 -34.531 5.348 1 97.25 517 ALA B O 1
ATOM 10183 N N . ILE B 1 518 ? 17.344 -35.938 3.68 1 97.19 518 ILE B N 1
ATOM 10184 C CA . ILE B 1 518 ? 18.766 -36.219 3.566 1 97.19 518 ILE B CA 1
ATOM 10185 C C . ILE B 1 518 ? 19.188 -36.188 2.1 1 97.19 518 ILE B C 1
ATOM 10187 O O . ILE B 1 518 ? 18.438 -36.625 1.22 1 97.19 518 ILE B O 1
ATOM 10191 N N . SER B 1 519 ? 20.25 -35.562 1.856 1 95.75 519 SER B N 1
ATOM 10192 C CA . SER B 1 519 ? 20.812 -35.469 0.515 1 95.75 519 SER B CA 1
ATOM 10193 C C . SER B 1 519 ? 22.25 -35.969 0.479 1 95.75 519 SER B C 1
ATOM 10195 O O . SER B 1 519 ? 23.047 -35.656 1.37 1 95.75 519 SER B O 1
ATOM 10197 N N . HIS B 1 520 ? 22.578 -36.719 -0.489 1 96.5 520 HIS B N 1
ATOM 10198 C CA . HIS B 1 520 ? 23.938 -37.188 -0.694 1 96.5 520 HIS B CA 1
ATOM 10199 C C . HIS B 1 520 ? 24.391 -36.969 -2.137 1 96.5 520 HIS B C 1
ATOM 10201 O O . HIS B 1 520 ? 23.781 -37.531 -3.064 1 96.5 520 HIS B O 1
ATOM 10207 N N . ASN B 1 521 ? 25.406 -36.219 -2.242 1 94.12 521 ASN B N 1
ATOM 10208 C CA . ASN B 1 521 ? 25.953 -35.938 -3.562 1 94.12 521 ASN B CA 1
ATOM 10209 C C . ASN B 1 521 ? 27.125 -36.875 -3.881 1 94.12 521 ASN B C 1
ATOM 10211 O O . ASN B 1 521 ? 28.266 -36.594 -3.479 1 94.12 521 ASN B O 1
ATOM 10215 N N . PHE B 1 522 ? 26.953 -37.781 -4.711 1 94.44 522 PHE B N 1
ATOM 10216 C CA . PHE B 1 522 ? 28.016 -38.719 -5.074 1 94.44 522 PHE B CA 1
ATOM 10217 C C . PHE B 1 522 ? 29.016 -38.094 -6.023 1 94.44 522 PHE B C 1
ATOM 10219 O O . PHE B 1 522 ? 30.219 -38.219 -5.836 1 94.44 522 PHE B O 1
ATOM 10226 N N . ALA B 1 523 ? 28.5 -37.5 -7.039 1 91.56 523 ALA B N 1
ATOM 10227 C CA . ALA B 1 523 ? 29.266 -36.812 -8.078 1 91.56 523 ALA B CA 1
ATOM 10228 C C . ALA B 1 523 ? 28.375 -35.906 -8.93 1 91.56 523 ALA B C 1
ATOM 10230 O O . ALA B 1 523 ? 27.203 -35.719 -8.617 1 91.56 523 ALA B O 1
ATOM 10231 N N . GLU B 1 524 ? 29.016 -35.344 -9.891 1 87.62 524 GLU B N 1
ATOM 10232 C CA . GLU B 1 524 ? 28.266 -34.5 -10.805 1 87.62 524 GLU B CA 1
ATOM 10233 C C . GLU B 1 524 ? 27.141 -35.281 -11.469 1 87.62 524 GLU B C 1
ATOM 10235 O O . GLU B 1 524 ? 26.078 -34.719 -11.773 1 87.62 524 GLU B O 1
ATOM 10240 N N . GLU B 1 525 ? 27.312 -36.5 -11.539 1 92.44 525 GLU B N 1
ATOM 10241 C CA . GLU B 1 525 ? 26.422 -37.344 -12.328 1 92.44 525 GLU B CA 1
ATOM 10242 C C . GLU B 1 525 ? 25.25 -37.844 -11.492 1 92.44 525 GLU B C 1
ATOM 10244 O O . GLU B 1 525 ? 24.219 -38.25 -12.039 1 92.44 525 GLU B O 1
ATOM 10249 N N . LEU B 1 526 ? 25.5 -37.75 -10.164 1 95.25 526 LEU B N 1
ATOM 10250 C CA . LEU B 1 526 ? 24.422 -38.344 -9.383 1 95.25 526 LEU B CA 1
ATOM 10251 C C . LEU B 1 526 ? 24.359 -37.75 -7.98 1 95.25 526 LEU B C 1
ATOM 10253 O O . LEU B 1 526 ? 25.359 -37.75 -7.25 1 95.25 526 LEU B O 1
ATOM 10257 N N . SER B 1 527 ? 23.25 -37.188 -7.676 1 95.69 527 SER B N 1
ATOM 10258 C CA . SER B 1 527 ? 22.844 -36.875 -6.312 1 95.69 527 SER B CA 1
ATOM 10259 C C . SER B 1 527 ? 21.562 -37.594 -5.926 1 95.69 527 SER B C 1
ATOM 10261 O O . SER B 1 527 ? 20.578 -37.562 -6.688 1 95.69 527 SER B O 1
ATOM 10263 N N . LEU B 1 528 ? 21.562 -38.219 -4.762 1 97.31 528 LEU B N 1
ATOM 10264 C CA . LEU B 1 528 ? 20.391 -38.938 -4.262 1 97.31 528 LEU B CA 1
ATOM 10265 C C . LEU B 1 528 ? 19.812 -38.219 -3.043 1 97.31 528 LEU B C 1
ATOM 10267 O O . LEU B 1 528 ? 20.562 -37.75 -2.18 1 97.31 528 LEU B O 1
ATOM 10271 N N . HIS B 1 529 ? 18.516 -38.156 -3.039 1 96.94 529 HIS B N 1
ATOM 10272 C CA . HIS B 1 529 ? 17.828 -37.5 -1.94 1 96.94 529 HIS B CA 1
ATOM 10273 C C . HIS B 1 529 ? 16.641 -38.312 -1.45 1 96.94 529 HIS B C 1
ATOM 10275 O O . HIS B 1 529 ? 15.992 -39 -2.236 1 96.94 529 HIS B O 1
ATOM 10281 N N . ALA B 1 530 ? 16.375 -38.25 -0.179 1 98 530 ALA B N 1
ATOM 10282 C CA . ALA B 1 530 ? 15.18 -38.812 0.452 1 98 530 ALA B CA 1
ATOM 10283 C C . ALA B 1 530 ? 14.562 -37.812 1.439 1 98 530 ALA B C 1
ATOM 10285 O O . ALA B 1 530 ? 15.281 -37.125 2.148 1 98 530 ALA B O 1
ATOM 10286 N N . SER B 1 531 ? 13.227 -37.812 1.462 1 97.44 531 SER B N 1
ATOM 10287 C CA . SER B 1 531 ? 12.594 -36.875 2.391 1 97.44 531 SER B CA 1
ATOM 10288 C C . SER B 1 531 ? 11.211 -37.375 2.814 1 97.44 531 SER B C 1
ATOM 10290 O O . SER B 1 531 ? 10.586 -38.156 2.105 1 97.44 531 SER B O 1
ATOM 10292 N N . VAL B 1 532 ? 10.797 -37 3.967 1 98.31 532 VAL B N 1
ATOM 10293 C CA . VAL B 1 532 ? 9.438 -37.094 4.492 1 98.31 532 VAL B CA 1
ATOM 10294 C C . VAL B 1 532 ? 8.953 -35.688 4.902 1 98.31 532 VAL B C 1
ATOM 10296 O O . VAL B 1 532 ? 9.578 -35.031 5.73 1 98.31 532 VAL B O 1
ATOM 10299 N N . SER B 1 533 ? 7.898 -35.281 4.273 1 97.31 533 SER B N 1
ATOM 10300 C CA . SER B 1 533 ? 7.363 -33.969 4.523 1 97.31 533 SER B CA 1
ATOM 10301 C C . SER B 1 533 ? 5.875 -34 4.855 1 97.31 533 SER B C 1
ATOM 10303 O O . SER B 1 533 ? 5.137 -34.812 4.285 1 97.31 533 SER B O 1
ATOM 10305 N N . THR B 1 534 ? 5.438 -33.125 5.73 1 97.44 534 THR B N 1
ATOM 10306 C CA . THR B 1 534 ? 4.023 -33.031 6.074 1 97.44 534 THR B CA 1
ATOM 10307 C C . THR B 1 534 ? 3.473 -31.641 5.707 1 97.44 534 THR B C 1
ATOM 10309 O O . THR B 1 534 ? 4.23 -30.688 5.562 1 97.44 534 THR B O 1
ATOM 10312 N N . GLY B 1 535 ? 2.154 -31.641 5.449 1 96.5 535 GLY B N 1
ATOM 10313 C CA . GLY B 1 535 ? 1.487 -30.391 5.117 1 96.5 535 GLY B CA 1
ATOM 10314 C C . GLY B 1 535 ? 0.021 -30.375 5.504 1 96.5 535 GLY B C 1
ATOM 10315 O O . GLY B 1 535 ? -0.519 -31.391 5.953 1 96.5 535 GLY B O 1
ATOM 10316 N N . PHE B 1 536 ? -0.574 -29.219 5.406 1 96.19 536 PHE B N 1
ATOM 10317 C CA . PHE B 1 536 ? -1.995 -29.031 5.68 1 96.19 536 PHE B CA 1
ATOM 10318 C C . PHE B 1 536 ? -2.588 -27.953 4.773 1 96.19 536 PHE B C 1
ATOM 10320 O O . PHE B 1 536 ? -1.858 -27.141 4.211 1 96.19 536 PHE B O 1
ATOM 10327 N N . SER B 1 537 ? -3.836 -28.031 4.547 1 94 537 SER B N 1
ATOM 10328 C CA . SER B 1 537 ? -4.594 -27.016 3.822 1 94 537 SER B CA 1
ATOM 10329 C C . SER B 1 537 ? -5.949 -26.766 4.477 1 94 537 SER B C 1
ATOM 10331 O O . SER B 1 537 ? -6.801 -27.656 4.516 1 94 537 SER B O 1
ATOM 10333 N N . PRO B 1 538 ? -6.152 -25.578 4.91 1 92.19 538 PRO B N 1
ATOM 10334 C CA . PRO B 1 538 ? -7.449 -25.281 5.523 1 92.19 538 PRO B CA 1
ATOM 10335 C C . PRO B 1 538 ? -8.547 -25.016 4.492 1 92.19 538 PRO B C 1
ATOM 10337 O O . PRO B 1 538 ? -8.242 -24.734 3.328 1 92.19 538 PRO B O 1
ATOM 10340 N N . PRO B 1 539 ? -9.805 -25.156 4.965 1 91.25 539 PRO B N 1
ATOM 10341 C CA . PRO B 1 539 ? -10.891 -24.672 4.098 1 91.25 539 PRO B CA 1
ATOM 10342 C C . PRO B 1 539 ? -10.859 -23.172 3.883 1 91.25 539 PRO B C 1
ATOM 10344 O O . PRO B 1 539 ? -10.359 -22.422 4.738 1 91.25 539 PRO B O 1
ATOM 10347 N N . SER B 1 540 ? -11.383 -22.766 2.781 1 89.75 540 SER B N 1
ATOM 10348 C CA . SER B 1 540 ? -11.516 -21.328 2.561 1 89.75 540 SER B CA 1
ATOM 10349 C C . SER B 1 540 ? -12.641 -20.734 3.412 1 89.75 540 SER B C 1
ATOM 10351 O O . SER B 1 540 ? -13.43 -21.484 4.008 1 89.75 540 SER B O 1
ATOM 10353 N N . SER B 1 541 ? -12.734 -19.438 3.395 1 88.56 541 SER B N 1
ATOM 10354 C CA . SER B 1 541 ? -13.75 -18.734 4.176 1 88.56 541 SER B CA 1
ATOM 10355 C C . SER B 1 541 ? -15.156 -19.125 3.729 1 88.56 541 SER B C 1
ATOM 10357 O O . SER B 1 541 ? -16.078 -19.156 4.535 1 88.56 541 SER B O 1
ATOM 10359 N N . SER B 1 542 ? -15.297 -19.484 2.488 1 82 542 SER B N 1
ATOM 10360 C CA . SER B 1 542 ? -16.609 -19.828 1.955 1 82 542 SER B CA 1
ATOM 10361 C C . SER B 1 542 ? -16.969 -21.266 2.262 1 82 542 SER B C 1
ATOM 10363 O O . SER B 1 542 ? -18.141 -21.672 2.131 1 82 542 SER B O 1
ATOM 10365 N N . GLU B 1 543 ? -16.078 -22.016 2.721 1 85.69 543 GLU B N 1
ATOM 10366 C CA . GLU B 1 543 ? -16.297 -23.438 2.893 1 85.69 543 GLU B CA 1
ATOM 10367 C C . GLU B 1 543 ? -16.656 -23.766 4.336 1 85.69 543 GLU B C 1
ATOM 10369 O O . GLU B 1 543 ? -17.047 -24.906 4.641 1 85.69 543 GLU B O 1
ATOM 10374 N N . VAL B 1 544 ? -16.625 -22.812 5.207 1 88.25 544 VAL B N 1
ATOM 10375 C CA . VAL B 1 544 ? -16.75 -23.125 6.625 1 88.25 544 VAL B CA 1
ATOM 10376 C C . VAL B 1 544 ? -18.219 -23.016 7.051 1 88.25 544 VAL B C 1
ATOM 10378 O O . VAL B 1 544 ? -18.531 -23.047 8.242 1 88.25 544 VAL B O 1
ATOM 10381 N N . LYS B 1 545 ? -19.094 -22.953 6.117 1 86 545 LYS B N 1
ATOM 10382 C CA . LYS B 1 545 ? -20.5 -22.766 6.465 1 86 545 LYS B CA 1
ATOM 10383 C C . LYS B 1 545 ? -21.25 -24.078 6.406 1 86 545 LYS B C 1
ATOM 10385 O O . LYS B 1 545 ? -20.984 -24.922 5.551 1 86 545 LYS B O 1
ATOM 10390 N N . ASN B 1 546 ? -22.281 -24.125 7.25 1 84 546 ASN B N 1
ATOM 10391 C CA . ASN B 1 546 ? -23.25 -25.203 7.211 1 84 546 ASN B CA 1
ATOM 10392 C C . ASN B 1 546 ? -24.391 -24.891 6.246 1 84 546 ASN B C 1
ATOM 10394 O O . ASN B 1 546 ? -24.422 -23.828 5.637 1 84 546 ASN B O 1
ATOM 10398 N N . VAL B 1 547 ? -25.234 -25.828 6.121 1 76 547 VAL B N 1
ATOM 10399 C CA . VAL B 1 547 ? -26.359 -25.703 5.219 1 76 547 VAL B CA 1
ATOM 10400 C C . VAL B 1 547 ? -27.203 -24.484 5.629 1 76 547 VAL B C 1
ATOM 10402 O O . VAL B 1 547 ? -27.734 -23.766 4.777 1 76 547 VAL B O 1
ATOM 10405 N N . ASP B 1 548 ? -27.312 -24.266 6.93 1 79.19 548 ASP B N 1
ATOM 10406 C CA . ASP B 1 548 ? -28.156 -23.188 7.445 1 79.19 548 ASP B CA 1
ATOM 10407 C C . ASP B 1 548 ? -27.391 -21.859 7.48 1 79.19 548 ASP B C 1
ATOM 10409 O O . ASP B 1 548 ? -27.906 -20.859 7.98 1 79.19 548 ASP B O 1
ATOM 10413 N N . GLY B 1 549 ? -26.203 -21.938 6.988 1 82.31 549 GLY B N 1
ATOM 10414 C CA . GLY B 1 549 ? -25.422 -20.719 6.918 1 82.31 549 GLY B CA 1
ATOM 10415 C C . GLY B 1 549 ? -24.562 -20.5 8.148 1 82.31 549 GLY B C 1
ATOM 10416 O O . GLY B 1 549 ? -23.688 -19.625 8.156 1 82.31 549 GLY B O 1
ATOM 10417 N N . SER B 1 550 ? -24.828 -21.328 9.172 1 87.44 550 SER B N 1
ATOM 10418 C CA . SER B 1 550 ? -24.016 -21.203 10.383 1 87.44 550 SER B CA 1
ATOM 10419 C C . SER B 1 550 ? -22.594 -21.703 10.141 1 87.44 550 SER B C 1
ATOM 10421 O O . SER B 1 550 ? -22.328 -22.406 9.164 1 87.44 550 SER B O 1
ATOM 10423 N N . ILE B 1 551 ? -21.75 -21.312 11.047 1 90.69 551 ILE B N 1
ATOM 10424 C CA . ILE B 1 551 ? -20.359 -21.719 10.938 1 90.69 551 ILE B CA 1
ATOM 10425 C C . ILE B 1 551 ? -20.219 -23.172 11.383 1 90.69 551 ILE B C 1
ATOM 10427 O O . ILE B 1 551 ? -20.719 -23.562 12.445 1 90.69 551 ILE B O 1
ATOM 10431 N N . ASN B 1 552 ? -19.562 -23.969 10.594 1 89.06 552 ASN B N 1
ATOM 10432 C CA . ASN B 1 552 ? -19.281 -25.359 10.945 1 89.06 552 ASN B CA 1
ATOM 10433 C C . ASN B 1 552 ? -18.141 -25.453 11.969 1 89.06 552 ASN B C 1
ATOM 10435 O O . ASN B 1 552 ? -16.984 -25.234 11.633 1 89.06 552 ASN B O 1
ATOM 10439 N N . PRO B 1 553 ? -18.406 -25.828 13.117 1 87.06 553 PRO B N 1
ATOM 10440 C CA . PRO B 1 553 ? -17.359 -25.812 14.141 1 87.06 553 PRO B CA 1
ATOM 10441 C C . PRO B 1 553 ? -16.406 -27 14.016 1 87.06 553 PRO B C 1
ATOM 10443 O O . PRO B 1 553 ? -15.32 -26.984 14.609 1 87.06 553 PRO B O 1
ATOM 10446 N N . VAL B 1 554 ? -16.734 -28.016 13.266 1 87.44 554 VAL B N 1
ATOM 10447 C CA . VAL B 1 554 ? -15.977 -29.25 13.328 1 87.44 554 VAL B CA 1
ATOM 10448 C C . VAL B 1 554 ? -15.016 -29.328 12.141 1 87.44 554 VAL B C 1
ATOM 10450 O O . VAL B 1 554 ? -14.055 -30.094 12.156 1 87.44 554 VAL B O 1
ATOM 10453 N N . LEU B 1 555 ? -15.266 -28.516 11.203 1 90.81 555 LEU B N 1
ATOM 10454 C CA . LEU B 1 555 ? -14.43 -28.547 10.016 1 90.81 555 LEU B CA 1
ATOM 10455 C C . LEU B 1 555 ? -12.977 -28.234 10.359 1 90.81 555 LEU B C 1
ATOM 10457 O O . LEU B 1 555 ? -12.711 -27.344 11.172 1 90.81 555 LEU B O 1
ATOM 10461 N N . GLN B 1 556 ? -12.031 -29.047 9.781 1 92.94 556 GLN B N 1
ATOM 10462 C CA . GLN B 1 556 ? -10.602 -28.859 10.016 1 92.94 556 GLN B CA 1
ATOM 10463 C C . GLN B 1 556 ? -9.828 -28.844 8.695 1 92.94 556 GLN B C 1
ATOM 10465 O O . GLN B 1 556 ? -10.406 -29.078 7.633 1 92.94 556 GLN B O 1
ATOM 10470 N N . ALA B 1 557 ? -8.578 -28.594 8.789 1 93.81 557 ALA B N 1
ATOM 10471 C CA . ALA B 1 557 ? -7.723 -28.578 7.605 1 93.81 557 ALA B CA 1
ATOM 10472 C C . ALA B 1 557 ? -7.465 -30 7.105 1 93.81 557 ALA B C 1
ATOM 10474 O O . ALA B 1 557 ? -7.461 -30.953 7.895 1 93.81 557 ALA B O 1
ATOM 10475 N N . GLU B 1 558 ? -7.254 -30.062 5.77 1 94.25 558 GLU B N 1
ATOM 10476 C CA . GLU B 1 558 ? -6.734 -31.297 5.188 1 94.25 558 GLU B CA 1
ATOM 10477 C C . GLU B 1 558 ? -5.262 -31.484 5.539 1 94.25 558 GLU B C 1
ATOM 10479 O O . GLU B 1 558 ? -4.523 -30.516 5.703 1 94.25 558 GLU B O 1
ATOM 10484 N N . LYS B 1 559 ? -4.879 -32.75 5.605 1 96.19 559 LYS B N 1
ATOM 10485 C CA . LYS B 1 559 ? -3.49 -33.062 5.945 1 96.19 559 LYS B CA 1
ATOM 10486 C C . LYS B 1 559 ? -2.859 -33.969 4.91 1 96.19 559 LYS B C 1
ATOM 10488 O O . LYS B 1 559 ? -3.553 -34.781 4.281 1 96.19 559 LYS B O 1
ATOM 10493 N N . ALA B 1 560 ? -1.568 -33.875 4.809 1 97.44 560 ALA B N 1
ATOM 10494 C CA . ALA B 1 560 ? -0.826 -34.719 3.885 1 97.44 560 ALA B CA 1
ATOM 10495 C C . ALA B 1 560 ? 0.518 -35.125 4.477 1 97.44 560 ALA B C 1
ATOM 10497 O O . ALA B 1 560 ? 1.141 -34.375 5.215 1 97.44 560 ALA B O 1
ATOM 10498 N N . ILE B 1 561 ? 0.966 -36.281 4.176 1 98.12 561 ILE B N 1
ATOM 10499 C CA . ILE B 1 561 ? 2.332 -36.75 4.383 1 98.12 561 ILE B CA 1
ATOM 10500 C C . ILE B 1 561 ? 2.908 -37.281 3.062 1 98.12 561 ILE B C 1
ATOM 10502 O O . ILE B 1 561 ? 2.275 -38.062 2.371 1 98.12 561 ILE B O 1
ATOM 10506 N N . ASN B 1 562 ? 4.059 -36.875 2.732 1 98.31 562 ASN B N 1
ATOM 10507 C CA . ASN B 1 562 ? 4.699 -37.219 1.47 1 98.31 562 ASN B CA 1
ATOM 10508 C C . ASN B 1 562 ? 6.043 -37.906 1.695 1 98.31 562 ASN B C 1
ATOM 10510 O O . ASN B 1 562 ? 6.918 -37.375 2.373 1 98.31 562 ASN B O 1
ATOM 10514 N N . TYR B 1 563 ? 6.215 -39.062 1.138 1 98.5 563 TYR B N 1
ATOM 10515 C CA . TYR B 1 563 ? 7.477 -39.781 1.062 1 98.5 563 TYR B CA 1
ATOM 10516 C C . TYR B 1 563 ? 8.07 -39.719 -0.338 1 98.5 563 TYR B C 1
ATOM 10518 O O . TYR B 1 563 ? 7.387 -39.969 -1.329 1 98.5 563 TYR B O 1
ATOM 10526 N N . GLU B 1 564 ? 9.367 -39.406 -0.337 1 98.12 564 GLU B N 1
ATOM 10527 C CA . GLU B 1 564 ? 9.891 -39.156 -1.68 1 98.12 564 GLU B CA 1
ATOM 10528 C C . GLU B 1 564 ? 11.367 -39.531 -1.778 1 98.12 564 GLU B C 1
ATOM 10530 O O . GLU B 1 564 ? 12.117 -39.344 -0.816 1 98.12 564 GLU B O 1
ATOM 10535 N N . ILE B 1 565 ? 11.734 -40.031 -2.953 1 98.25 565 ILE B N 1
ATOM 10536 C CA . ILE B 1 565 ? 13.125 -40.25 -3.336 1 98.25 565 ILE B CA 1
ATOM 10537 C C . ILE B 1 565 ? 13.406 -39.594 -4.672 1 98.25 565 ILE B C 1
ATOM 10539 O O . ILE B 1 565 ? 12.609 -39.688 -5.609 1 98.25 565 ILE B O 1
ATOM 10543 N N . ASN B 1 566 ? 14.5 -38.906 -4.703 1 96.94 566 ASN B N 1
ATOM 10544 C CA . ASN B 1 566 ? 14.898 -38.219 -5.918 1 96.94 566 ASN B CA 1
ATOM 10545 C C . ASN B 1 566 ? 16.297 -38.625 -6.371 1 96.94 566 ASN B C 1
ATOM 10547 O O . ASN B 1 566 ? 17.188 -38.844 -5.543 1 96.94 566 ASN B O 1
ATOM 10551 N N . ALA B 1 567 ? 16.484 -38.656 -7.629 1 97.44 567 ALA B N 1
ATOM 10552 C CA . ALA B 1 567 ? 17.797 -38.75 -8.273 1 97.44 567 ALA B CA 1
ATOM 10553 C C . ALA B 1 567 ? 18 -37.656 -9.297 1 97.44 567 ALA B C 1
ATOM 10555 O O . ALA B 1 567 ? 17.188 -37.469 -10.203 1 97.44 567 ALA B O 1
ATOM 10556 N N . LYS B 1 568 ? 19.016 -36.875 -9.078 1 95.5 568 LYS B N 1
ATOM 10557 C CA . LYS B 1 568 ? 19.328 -35.781 -9.961 1 95.5 568 LYS B CA 1
ATOM 10558 C C . LYS B 1 568 ? 20.797 -35.812 -10.398 1 95.5 568 LYS B C 1
ATOM 10560 O O . LYS B 1 568 ? 21.656 -36.281 -9.648 1 95.5 568 LYS B O 1
ATOM 10565 N N . GLY B 1 569 ? 21.047 -35.281 -11.602 1 93.88 569 GLY B N 1
ATOM 10566 C CA . GLY B 1 569 ? 22.438 -35.25 -12.031 1 93.88 569 GLY B CA 1
ATOM 10567 C C . GLY B 1 569 ? 22.609 -34.75 -13.453 1 93.88 569 GLY B C 1
ATOM 10568 O O . GLY B 1 569 ? 21.641 -34.375 -14.109 1 93.88 569 GLY B O 1
ATOM 10569 N N . ASN B 1 570 ? 23.828 -34.594 -13.789 1 92.94 570 ASN B N 1
ATOM 10570 C CA . ASN B 1 570 ? 24.25 -34.219 -15.133 1 92.94 570 ASN B CA 1
ATOM 10571 C C . ASN B 1 570 ? 25.141 -35.281 -15.773 1 92.94 570 ASN B C 1
ATOM 10573 O O . ASN B 1 570 ? 26.078 -35.781 -15.148 1 92.94 570 ASN B O 1
ATOM 10577 N N . LEU B 1 571 ? 24.75 -35.625 -16.938 1 93.69 571 LEU B N 1
ATOM 10578 C CA . LEU B 1 571 ? 25.516 -36.625 -17.688 1 93.69 571 LEU B CA 1
ATOM 10579 C C . LEU B 1 571 ? 26.109 -36 -18.953 1 93.69 571 LEU B C 1
ATOM 10581 O O . LEU B 1 571 ? 25.781 -34.875 -19.312 1 93.69 571 LEU B O 1
ATOM 10585 N N . LEU B 1 572 ? 27.109 -36.719 -19.625 1 92.06 572 LEU B N 1
ATOM 10586 C CA . LEU B 1 572 ? 27.719 -36.344 -20.906 1 92.06 572 LEU B CA 1
ATOM 10587 C C . LEU B 1 572 ? 28.391 -35 -20.812 1 92.06 572 LEU B C 1
ATOM 10589 O O . LEU B 1 572 ? 28.094 -34.094 -21.609 1 92.06 572 LEU B O 1
ATOM 10593 N N . ASN B 1 573 ? 29.219 -34.781 -19.875 1 86.44 573 ASN B N 1
ATOM 10594 C CA . ASN B 1 573 ? 29.953 -33.531 -19.641 1 86.44 573 ASN B CA 1
ATOM 10595 C C . ASN B 1 573 ? 29 -32.375 -19.391 1 86.44 573 ASN B C 1
ATOM 10597 O O . ASN B 1 573 ? 29.109 -31.328 -20.031 1 86.44 573 ASN B O 1
ATOM 10601 N N . SER B 1 574 ? 27.875 -32.656 -18.625 1 84.25 574 SER B N 1
ATOM 10602 C CA . SER B 1 574 ? 26.906 -31.703 -18.125 1 84.25 574 SER B CA 1
ATOM 10603 C C . SER B 1 574 ? 25.984 -31.203 -19.25 1 84.25 574 SER B C 1
ATOM 10605 O O . SER B 1 574 ? 25.422 -30.109 -19.156 1 84.25 574 SER B O 1
ATOM 10607 N N . ARG B 1 575 ? 25.859 -31.953 -20.297 1 89.88 575 ARG B N 1
ATOM 10608 C CA . ARG B 1 575 ? 24.984 -31.562 -21.406 1 89.88 575 ARG B CA 1
ATOM 10609 C C . ARG B 1 575 ? 23.594 -32.156 -21.234 1 89.88 575 ARG B C 1
ATOM 10611 O O . ARG B 1 575 ? 22.625 -31.625 -21.781 1 89.88 575 ARG B O 1
ATOM 10618 N N . LEU B 1 576 ? 23.641 -33.281 -20.562 1 93.81 576 LEU B N 1
ATOM 10619 C CA . LEU B 1 576 ? 22.344 -33.906 -20.312 1 93.81 576 LEU B CA 1
ATOM 10620 C C . LEU B 1 576 ? 22 -33.844 -18.828 1 93.81 576 LEU B C 1
ATOM 10622 O O . LEU B 1 576 ? 22.672 -34.469 -18 1 93.81 576 LEU B O 1
ATOM 10626 N N . SER B 1 577 ? 21.031 -33.125 -18.516 1 93.38 577 SER B N 1
ATOM 10627 C CA . SER B 1 577 ? 20.547 -33.062 -17.141 1 93.38 577 SER B CA 1
ATOM 10628 C C . SER B 1 577 ? 19.297 -33.906 -16.938 1 93.38 577 SER B C 1
ATOM 10630 O O . SER B 1 577 ? 18.438 -33.969 -17.828 1 93.38 577 SER B O 1
ATOM 10632 N N . TYR B 1 578 ? 19.188 -34.562 -15.75 1 95.25 578 TYR B N 1
ATOM 10633 C CA . TYR B 1 578 ? 18 -35.344 -15.438 1 95.25 578 TYR B CA 1
ATOM 10634 C C . TYR B 1 578 ? 17.562 -35.125 -13.992 1 95.25 578 TYR B C 1
ATOM 10636 O O . TYR B 1 578 ? 18.391 -34.812 -13.125 1 95.25 578 TYR B O 1
ATOM 10644 N N . ASP B 1 579 ? 16.328 -35.188 -13.734 1 96.19 579 ASP B N 1
ATOM 10645 C CA . ASP B 1 579 ? 15.68 -35.094 -12.43 1 96.19 579 ASP B CA 1
ATOM 10646 C C . ASP B 1 579 ? 14.555 -36.125 -12.305 1 96.19 579 ASP B C 1
ATOM 10648 O O . ASP B 1 579 ? 13.492 -35.969 -12.914 1 96.19 579 ASP B O 1
ATOM 10652 N N . LEU B 1 580 ? 14.828 -37.156 -11.562 1 97.69 580 LEU B N 1
ATOM 10653 C CA . LEU B 1 580 ? 13.867 -38.219 -11.352 1 97.69 580 LEU B CA 1
ATOM 10654 C C . LEU B 1 580 ? 13.305 -38.188 -9.938 1 97.69 580 LEU B C 1
ATOM 10656 O O . LEU B 1 580 ? 14.055 -38.031 -8.969 1 97.69 580 LEU B O 1
ATOM 10660 N N . SER B 1 581 ? 12.016 -38.281 -9.844 1 98 581 SER B N 1
ATOM 10661 C CA . SER B 1 581 ? 11.352 -38.312 -8.547 1 98 581 SER B CA 1
ATOM 10662 C C . SER B 1 581 ? 10.359 -39.469 -8.461 1 98 581 SER B C 1
ATOM 10664 O O . SER B 1 581 ? 9.555 -39.688 -9.375 1 98 581 SER B O 1
ATOM 10666 N N . LEU B 1 582 ? 10.414 -40.219 -7.387 1 98.56 582 LEU B N 1
ATOM 10667 C CA . LEU B 1 582 ? 9.406 -41.188 -6.973 1 98.56 582 LEU B CA 1
ATOM 10668 C C . LEU B 1 582 ? 8.773 -40.781 -5.641 1 98.56 582 LEU B C 1
ATOM 10670 O O . LEU B 1 582 ? 9.484 -40.438 -4.695 1 98.56 582 LEU B O 1
ATOM 10674 N N . PHE B 1 583 ? 7.422 -40.844 -5.602 1 98.5 583 PHE B N 1
ATOM 10675 C CA . PHE B 1 583 ? 6.832 -40.375 -4.352 1 98.5 583 PHE B CA 1
ATOM 10676 C C . PHE B 1 583 ? 5.547 -41.156 -4.039 1 98.5 583 PHE B C 1
ATOM 10678 O O . PHE B 1 583 ? 4.949 -41.75 -4.926 1 98.5 583 PHE B O 1
ATOM 10685 N N . LYS B 1 584 ? 5.168 -41.094 -2.805 1 98.62 584 LYS B N 1
ATOM 10686 C CA . LYS B 1 584 ? 3.889 -41.5 -2.227 1 98.62 584 LYS B CA 1
ATOM 10687 C C . LYS B 1 584 ? 3.361 -40.438 -1.262 1 98.62 584 LYS B C 1
ATOM 10689 O O . LYS B 1 584 ? 4.055 -40.062 -0.319 1 98.62 584 LYS B O 1
ATOM 10694 N N . MET B 1 585 ? 2.191 -40.031 -1.541 1 98.25 585 MET B N 1
ATOM 10695 C CA . MET B 1 585 ? 1.571 -39 -0.679 1 98.25 585 MET B CA 1
ATOM 10696 C C . MET B 1 585 ? 0.223 -39.5 -0.159 1 98.25 585 MET B C 1
ATOM 10698 O O . MET B 1 585 ? -0.649 -39.875 -0.943 1 98.25 585 MET B O 1
ATOM 10702 N N . ASP B 1 586 ? 0.052 -39.469 1.105 1 97.88 586 ASP B N 1
ATOM 10703 C CA . ASP B 1 586 ? -1.214 -39.812 1.745 1 97.88 586 ASP B CA 1
ATOM 10704 C C . ASP B 1 586 ? -1.933 -38.562 2.25 1 97.88 586 ASP B C 1
ATOM 10706 O O . ASP B 1 586 ? -1.366 -37.781 3.02 1 97.88 586 ASP B O 1
ATOM 10710 N N . MET B 1 587 ? -3.111 -38.438 1.769 1 96.25 587 MET B N 1
ATOM 10711 C CA . MET B 1 587 ? -3.961 -37.344 2.207 1 96.25 587 MET B CA 1
ATOM 10712 C C . MET B 1 587 ? -5.027 -37.844 3.182 1 96.25 587 MET B C 1
ATOM 10714 O O . MET B 1 587 ? -5.605 -38.906 2.99 1 96.25 587 MET B O 1
ATOM 10718 N N . LYS B 1 588 ? -5.285 -37 4.191 1 94.94 588 LYS B N 1
ATOM 10719 C CA . LYS B 1 588 ? -6.312 -37.312 5.18 1 94.94 588 LYS B CA 1
ATOM 10720 C C . LYS B 1 588 ? -7.176 -36.094 5.48 1 94.94 588 LYS B C 1
ATOM 10722 O O . LYS B 1 588 ? -6.688 -34.969 5.457 1 94.94 588 LYS B O 1
ATOM 10727 N N . GLY B 1 589 ? -8.438 -36.375 5.809 1 91.69 589 GLY B N 1
ATOM 10728 C CA . GLY B 1 589 ? -9.367 -35.312 6.141 1 91.69 589 GLY B CA 1
ATOM 10729 C C . GLY B 1 589 ? -9.672 -34.375 4.973 1 91.69 589 GLY B C 1
ATOM 10730 O O . GLY B 1 589 ? -9.805 -33.156 5.145 1 91.69 589 GLY B O 1
ATOM 10731 N N . GLU B 1 590 ? -9.656 -34.906 3.816 1 91.31 590 GLU B N 1
ATOM 10732 C CA . GLU B 1 590 ? -9.922 -34.094 2.641 1 91.31 590 GLU B CA 1
ATOM 10733 C C . GLU B 1 590 ? -11.344 -33.531 2.668 1 91.31 590 GLU B C 1
ATOM 10735 O O . GLU B 1 590 ? -12.273 -34.188 3.111 1 91.31 590 GLU B O 1
ATOM 10740 N N . LEU B 1 591 ? -11.445 -32.312 2.182 1 85.88 591 LEU B N 1
ATOM 10741 C CA . LEU B 1 591 ? -12.742 -31.641 2.172 1 85.88 591 LEU B CA 1
ATOM 10742 C C . LEU B 1 591 ? -13.578 -32.094 0.976 1 85.88 591 LEU B C 1
ATOM 10744 O O . LEU B 1 591 ? -13.234 -31.781 -0.171 1 85.88 591 LEU B O 1
ATOM 10748 N N . ILE B 1 592 ? -14.562 -32.75 1.233 1 77.56 592 ILE B N 1
ATOM 10749 C CA . ILE B 1 592 ? -15.477 -33.219 0.194 1 77.56 592 ILE B CA 1
ATOM 10750 C C . ILE B 1 592 ? -16.703 -32.312 0.154 1 77.56 592 ILE B C 1
ATOM 10752 O O . ILE B 1 592 ? -17.422 -32.188 1.149 1 77.56 592 ILE B O 1
ATOM 10756 N N . GLY B 1 593 ? -16.859 -31.688 -0.972 1 76.25 593 GLY B N 1
ATOM 10757 C CA . GLY B 1 593 ? -18.031 -30.844 -1.151 1 76.25 593 GLY B CA 1
ATOM 10758 C C . GLY B 1 593 ? -19.281 -31.625 -1.49 1 76.25 593 GLY B C 1
ATOM 10759 O O . GLY B 1 593 ? -19.25 -32.531 -2.307 1 76.25 593 GLY B O 1
ATOM 10760 N N . GLN B 1 594 ? -20.344 -31.281 -0.804 1 70.5 594 GLN B N 1
ATOM 10761 C CA . GLN B 1 594 ? -21.656 -31.859 -1.081 1 70.5 594 GLN B CA 1
ATOM 10762 C C . GLN B 1 594 ? -22.672 -30.781 -1.442 1 70.5 594 GLN B C 1
ATOM 10764 O O . GLN B 1 594 ? -22.984 -29.906 -0.623 1 70.5 594 GLN B O 1
ATOM 10769 N N . SER B 1 595 ? -23.016 -30.828 -2.73 1 67.12 595 SER B N 1
ATOM 10770 C CA . SER B 1 595 ? -24.047 -29.891 -3.143 1 67.12 595 SER B CA 1
ATOM 10771 C C . SER B 1 595 ? -25.406 -30.266 -2.566 1 67.12 595 SER B C 1
ATOM 10773 O O . SER B 1 595 ? -25.938 -31.344 -2.867 1 67.12 595 SER B O 1
ATOM 10775 N N . VAL B 1 596 ? -26 -29.453 -1.723 1 65.19 596 VAL B N 1
ATOM 10776 C CA . VAL B 1 596 ? -27.266 -29.766 -1.087 1 65.19 596 VAL B CA 1
ATOM 10777 C C . VAL B 1 596 ? -28.406 -29.094 -1.855 1 65.19 596 VAL B C 1
ATOM 10779 O O . VAL B 1 596 ? -29.562 -29.547 -1.793 1 65.19 596 VAL B O 1
ATOM 10782 N N . GLN B 1 597 ? -28.172 -27.938 -2.352 1 60.47 597 GLN B N 1
ATOM 10783 C CA . GLN B 1 597 ? -29.078 -27.188 -3.219 1 60.47 597 GLN B CA 1
ATOM 10784 C C . GLN B 1 597 ? -28.297 -26.328 -4.219 1 60.47 597 GLN B C 1
ATOM 10786 O O . GLN B 1 597 ? -27.078 -26.203 -4.113 1 60.47 597 GLN B O 1
ATOM 10791 N N . GLN B 1 598 ? -29.047 -25.938 -5.227 1 55.97 598 GLN B N 1
ATOM 10792 C CA . GLN B 1 598 ? -28.375 -25.109 -6.207 1 55.97 598 GLN B CA 1
ATOM 10793 C C . GLN B 1 598 ? -27.656 -23.938 -5.531 1 55.97 598 GLN B C 1
ATOM 10795 O O . GLN B 1 598 ? -28.281 -23.156 -4.816 1 55.97 598 GLN B O 1
ATOM 10800 N N . GLY B 1 599 ? -26.438 -23.844 -5.617 1 60.81 599 GLY B N 1
ATOM 10801 C CA . GLY B 1 599 ? -25.656 -22.719 -5.121 1 60.81 599 GLY B CA 1
ATOM 10802 C C . GLY B 1 599 ? -25.156 -22.922 -3.703 1 60.81 599 GLY B C 1
ATOM 10803 O O . GLY B 1 599 ? -24.453 -22.078 -3.168 1 60.81 599 GLY B O 1
ATOM 10804 N N . ILE B 1 600 ? -25.625 -24 -3.047 1 66.19 600 ILE B N 1
ATOM 10805 C CA . ILE B 1 600 ? -25.203 -24.234 -1.671 1 66.19 600 ILE B CA 1
ATOM 10806 C C . ILE B 1 600 ? -24.422 -25.547 -1.586 1 66.19 600 ILE B C 1
ATOM 10808 O O . ILE B 1 600 ? -24.984 -26.609 -1.834 1 66.19 600 ILE B O 1
ATOM 10812 N N . THR B 1 601 ? -23.203 -25.453 -1.242 1 73.44 601 THR B N 1
ATOM 10813 C CA . THR B 1 601 ? -22.312 -26.594 -1.038 1 73.44 601 THR B CA 1
ATOM 10814 C C . THR B 1 601 ? -21.766 -26.594 0.386 1 73.44 601 THR B C 1
ATOM 10816 O O . THR B 1 601 ? -21.375 -25.547 0.915 1 73.44 601 THR B O 1
ATOM 10819 N N . ILE B 1 602 ? -21.875 -27.734 1.023 1 78.88 602 ILE B N 1
ATOM 10820 C CA . ILE B 1 602 ? -21.297 -27.875 2.352 1 78.88 602 ILE B CA 1
ATOM 10821 C C . ILE B 1 602 ? -20.094 -28.828 2.281 1 78.88 602 ILE B C 1
ATOM 10823 O O . ILE B 1 602 ? -20.016 -29.656 1.375 1 78.88 602 ILE B O 1
ATOM 10827 N N . TYR B 1 603 ? -19.234 -28.703 3.227 1 83.62 603 TYR B N 1
ATOM 10828 C CA . TYR B 1 603 ? -18 -29.484 3.203 1 83.62 603 TYR B CA 1
ATOM 10829 C C . TYR B 1 603 ? -17.828 -30.266 4.492 1 83.62 603 TYR B C 1
ATOM 10831 O O . TYR B 1 603 ? -18.25 -29.828 5.562 1 83.62 603 TYR B O 1
ATOM 10839 N N . ASN B 1 604 ? -17.25 -31.469 4.379 1 82.5 604 ASN B N 1
ATOM 10840 C CA . ASN B 1 604 ? -16.875 -32.312 5.5 1 82.5 604 ASN B CA 1
ATOM 10841 C C . ASN B 1 604 ? -15.492 -32.938 5.305 1 82.5 604 ASN B C 1
ATOM 10843 O O . ASN B 1 604 ? -15.086 -33.219 4.172 1 82.5 604 ASN B O 1
ATOM 10847 N N . ASN B 1 605 ? -14.805 -33.125 6.441 1 86.44 605 ASN B N 1
ATOM 10848 C CA . ASN B 1 605 ? -13.516 -33.812 6.391 1 86.44 605 ASN B CA 1
ATOM 10849 C C . ASN B 1 605 ? -13.695 -35.312 6.246 1 86.44 605 ASN B C 1
ATOM 10851 O O . ASN B 1 605 ? -13.438 -36.062 7.188 1 86.44 605 ASN B O 1
ATOM 10855 N N . ALA B 1 606 ? -14 -35.812 5.07 1 75.62 606 ALA B N 1
ATOM 10856 C CA . ALA B 1 606 ? -14.406 -37.219 4.977 1 75.62 606 ALA B CA 1
ATOM 10857 C C . ALA B 1 606 ? -13.578 -37.938 3.924 1 75.62 606 ALA B C 1
ATOM 10859 O O . ALA B 1 606 ? -13.812 -39.125 3.662 1 75.62 606 ALA B O 1
ATOM 10860 N N . GLY B 1 607 ? -12.641 -37.375 3.521 1 84.19 607 GLY B N 1
ATOM 10861 C CA . GLY B 1 607 ? -11.969 -38.031 2.414 1 84.19 607 GLY B CA 1
ATOM 10862 C C . GLY B 1 607 ? -10.539 -38.438 2.738 1 84.19 607 GLY B C 1
ATOM 10863 O O . GLY B 1 607 ? -9.859 -37.75 3.506 1 84.19 607 GLY B O 1
ATOM 10864 N N . LYS B 1 608 ? -10.125 -39.594 2.201 1 94 608 LYS B N 1
ATOM 10865 C CA . LYS B 1 608 ? -8.727 -40 2.156 1 94 608 LYS B CA 1
ATOM 10866 C C . LYS B 1 608 ? -8.32 -40.406 0.741 1 94 608 LYS B C 1
ATOM 10868 O O . LYS B 1 608 ? -9.078 -41.094 0.039 1 94 608 LYS B O 1
ATOM 10873 N N . THR B 1 609 ? -7.188 -39.969 0.344 1 95.62 609 THR B N 1
ATOM 10874 C CA . THR B 1 609 ? -6.648 -40.344 -0.954 1 95.62 609 THR B CA 1
ATOM 10875 C C . THR B 1 609 ? -5.168 -40.688 -0.843 1 95.62 609 THR B C 1
ATOM 10877 O O . THR B 1 609 ? -4.504 -40.312 0.124 1 95.62 609 THR B O 1
ATOM 10880 N N . THR B 1 610 ? -4.703 -41.469 -1.794 1 97.5 610 THR B N 1
ATOM 10881 C CA . THR B 1 610 ? -3.285 -41.75 -1.946 1 97.5 610 THR B CA 1
ATOM 10882 C C . THR B 1 610 ? -2.791 -41.344 -3.332 1 97.5 610 THR B C 1
ATOM 10884 O O . THR B 1 610 ? -3.43 -41.656 -4.34 1 97.5 610 THR B O 1
ATOM 10887 N N . HIS B 1 611 ? -1.711 -40.719 -3.365 1 98.19 611 HIS B N 1
ATOM 10888 C CA . HIS B 1 611 ? -1.082 -40.281 -4.602 1 98.19 611 HIS B CA 1
ATOM 10889 C C . HIS B 1 611 ? 0.275 -40.938 -4.805 1 98.19 611 HIS B C 1
ATOM 10891 O O . HIS B 1 611 ? 1.272 -40.5 -4.215 1 98.19 611 HIS B O 1
ATOM 10897 N N . ASN B 1 612 ? 0.332 -41.938 -5.645 1 98.31 612 ASN B N 1
ATOM 10898 C CA . ASN B 1 612 ? 1.589 -42.531 -6.074 1 98.31 612 ASN B CA 1
ATOM 10899 C C . ASN B 1 612 ? 2.012 -42.031 -7.449 1 98.31 612 ASN B C 1
ATOM 10901 O O . ASN B 1 612 ? 1.197 -42 -8.375 1 98.31 612 ASN B O 1
ATOM 10905 N N . GLY B 1 613 ? 3.244 -41.625 -7.52 1 98.56 613 GLY B N 1
ATOM 10906 C CA . GLY B 1 613 ? 3.613 -41.094 -8.812 1 98.56 613 GLY B CA 1
ATOM 10907 C C . GLY B 1 613 ? 5.102 -41.156 -9.094 1 98.56 613 GLY B C 1
ATOM 10908 O O . GLY B 1 613 ? 5.895 -41.438 -8.188 1 98.56 613 GLY B O 1
ATOM 10909 N N . ALA B 1 614 ? 5.473 -41.031 -10.367 1 98.69 614 ALA B N 1
ATOM 10910 C CA . ALA B 1 614 ? 6.832 -40.906 -10.891 1 98.69 614 ALA B CA 1
ATOM 10911 C C . ALA B 1 614 ? 6.941 -39.719 -11.852 1 98.69 614 ALA B C 1
ATOM 10913 O O . ALA B 1 614 ? 6.035 -39.469 -12.648 1 98.69 614 ALA B O 1
ATOM 10914 N N . GLU B 1 615 ? 8.047 -39 -11.695 1 98.69 615 GLU B N 1
ATOM 10915 C CA . GLU B 1 615 ? 8.281 -37.812 -12.5 1 98.69 615 GLU B CA 1
ATOM 10916 C C . GLU B 1 615 ? 9.703 -37.781 -13.047 1 98.69 615 GLU B C 1
ATOM 10918 O O . GLU B 1 615 ? 10.656 -38.094 -12.328 1 98.69 615 GLU B O 1
ATOM 10923 N N . LEU B 1 616 ? 9.836 -37.438 -14.336 1 98.31 616 LEU B N 1
ATOM 10924 C CA . LEU B 1 616 ? 11.148 -37.375 -14.969 1 98.31 616 LEU B CA 1
ATOM 10925 C C . LEU B 1 616 ? 11.281 -36.125 -15.836 1 98.31 616 LEU B C 1
ATOM 10927 O O . LEU B 1 616 ? 10.414 -35.844 -16.672 1 98.31 616 LEU B O 1
ATOM 10931 N N . ALA B 1 617 ? 12.25 -35.375 -15.578 1 97.06 617 ALA B N 1
ATOM 10932 C CA . ALA B 1 617 ? 12.625 -34.25 -16.438 1 97.06 617 ALA B CA 1
ATOM 10933 C C . ALA B 1 617 ? 13.984 -34.469 -17.078 1 97.06 617 ALA B C 1
ATOM 10935 O O . ALA B 1 617 ? 14.961 -34.781 -16.391 1 97.06 617 ALA B O 1
ATOM 10936 N N . LEU B 1 618 ? 14.062 -34.344 -18.375 1 95.94 618 LEU B N 1
ATOM 10937 C CA . LEU B 1 618 ? 15.289 -34.469 -19.141 1 95.94 618 LEU B CA 1
ATOM 10938 C C . LEU B 1 618 ? 15.531 -33.219 -19.984 1 95.94 618 LEU B C 1
ATOM 10940 O O . LEU B 1 618 ? 14.594 -32.625 -20.547 1 95.94 618 LEU B O 1
ATOM 10944 N N . SER B 1 619 ? 16.672 -32.781 -20.016 1 94.5 619 SER B N 1
ATOM 10945 C CA . SER B 1 619 ? 17.094 -31.672 -20.891 1 94.5 619 SER B CA 1
ATOM 10946 C C . SER B 1 619 ? 18.469 -31.938 -21.484 1 94.5 619 SER B C 1
ATOM 10948 O O . SER B 1 619 ? 19.438 -32.156 -20.75 1 94.5 619 SER B O 1
ATOM 10950 N N . TRP B 1 620 ? 18.578 -31.828 -22.781 1 95.25 620 TRP B N 1
ATOM 10951 C CA . TRP B 1 620 ? 19.828 -32.156 -23.453 1 95.25 620 TRP B CA 1
ATOM 10952 C C . TRP B 1 620 ? 20.344 -30.984 -24.281 1 95.25 620 TRP B C 1
ATOM 10954 O O . TRP B 1 620 ? 19.703 -30.562 -25.234 1 95.25 620 TRP B O 1
ATOM 10964 N N . GLN B 1 621 ? 21.406 -30.438 -23.859 1 92.75 621 GLN B N 1
ATOM 10965 C CA . GLN B 1 621 ? 22.078 -29.422 -24.672 1 92.75 621 GLN B CA 1
ATOM 10966 C C . GLN B 1 621 ? 22.891 -30.062 -25.781 1 92.75 621 GLN B C 1
ATOM 10968 O O . GLN B 1 621 ? 24.125 -30.094 -25.734 1 92.75 621 GLN B O 1
ATOM 10973 N N . ALA B 1 622 ? 22.281 -30.344 -26.797 1 93.81 622 ALA B N 1
ATOM 10974 C CA . ALA B 1 622 ? 22.938 -31.031 -27.891 1 93.81 622 ALA B CA 1
ATOM 10975 C C . ALA B 1 622 ? 24.016 -30.156 -28.531 1 93.81 622 ALA B C 1
ATOM 10977 O O . ALA B 1 622 ? 25.094 -30.641 -28.906 1 93.81 622 ALA B O 1
ATOM 10978 N N . LEU B 1 623 ? 23.656 -28.891 -28.734 1 92.06 623 LEU B N 1
ATOM 10979 C CA . LEU B 1 623 ? 24.609 -27.891 -29.188 1 92.06 623 LEU B CA 1
ATOM 10980 C C . LEU B 1 623 ? 24.578 -26.656 -28.297 1 92.06 623 LEU B C 1
ATOM 10982 O O . LEU B 1 623 ? 23.5 -26.25 -27.844 1 92.06 623 LEU B O 1
ATOM 10986 N N . LYS B 1 624 ? 25.75 -26.109 -28.031 1 86.69 624 LYS B N 1
ATOM 10987 C CA . LYS B 1 624 ? 25.906 -24.875 -27.266 1 86.69 624 LYS B CA 1
ATOM 10988 C C . LYS B 1 624 ? 26.703 -23.844 -28.062 1 86.69 624 LYS B C 1
ATOM 10990 O O . LYS B 1 624 ? 27.281 -24.156 -29.109 1 86.69 624 LYS B O 1
ATOM 10995 N N . SER B 1 625 ? 26.609 -22.734 -27.547 1 81.19 625 SER B N 1
ATOM 10996 C CA . SER B 1 625 ? 27.297 -21.641 -28.25 1 81.19 625 SER B CA 1
ATOM 10997 C C . SER B 1 625 ? 28.781 -21.922 -28.359 1 81.19 625 SER B C 1
ATOM 10999 O O . SER B 1 625 ? 29.422 -21.484 -29.328 1 81.19 625 SER B O 1
ATOM 11001 N N . GLU B 1 626 ? 29.312 -22.516 -27.453 1 77.44 626 GLU B N 1
ATOM 11002 C CA . GLU B 1 626 ? 30.75 -22.766 -27.406 1 77.44 626 GLU B CA 1
ATOM 11003 C C . GLU B 1 626 ? 31.188 -23.734 -28.516 1 77.44 626 GLU B C 1
ATOM 11005 O O . GLU B 1 626 ? 32.375 -23.812 -28.844 1 77.44 626 GLU B O 1
ATOM 11010 N N . ASP B 1 627 ? 30.25 -24.438 -29.047 1 83 627 ASP B N 1
ATOM 11011 C CA . ASP B 1 627 ? 30.578 -25.422 -30.078 1 83 627 ASP B CA 1
ATOM 11012 C C . ASP B 1 627 ? 30.906 -24.719 -31.406 1 83 627 ASP B C 1
ATOM 11014 O O . ASP B 1 627 ? 31.344 -25.375 -32.375 1 83 627 ASP B O 1
ATOM 11018 N N . ASN B 1 628 ? 30.828 -23.422 -31.422 1 78.81 628 ASN B N 1
ATOM 11019 C CA . ASN B 1 628 ? 31.219 -22.562 -32.531 1 78.81 628 ASN B CA 1
ATOM 11020 C C . ASN B 1 628 ? 30.562 -23 -33.844 1 78.81 628 ASN B C 1
ATOM 11022 O O . ASN B 1 628 ? 31.234 -23.078 -34.875 1 78.81 628 ASN B O 1
ATOM 11026 N N . LEU B 1 629 ? 29.406 -23.453 -33.844 1 87 629 LEU B N 1
ATOM 11027 C CA . LEU B 1 629 ? 28.609 -23.766 -35.031 1 87 629 LEU B CA 1
ATOM 11028 C C . LEU B 1 629 ? 27.562 -22.703 -35.281 1 87 629 LEU B C 1
ATOM 11030 O O . LEU B 1 629 ? 27.375 -21.797 -34.469 1 87 629 LEU B O 1
ATOM 11034 N N . GLY B 1 630 ? 27 -22.656 -36.438 1 88.88 630 GLY B N 1
ATOM 11035 C CA . GLY B 1 630 ? 25.969 -21.703 -36.781 1 88.88 630 GLY B CA 1
ATOM 11036 C C . GLY B 1 630 ? 24.766 -21.766 -35.844 1 88.88 630 GLY B C 1
ATOM 11037 O O . GLY B 1 630 ? 24.047 -20.781 -35.688 1 88.88 630 GLY B O 1
ATOM 11038 N N . ILE B 1 631 ? 24.641 -22.891 -35.25 1 92.69 631 ILE B N 1
ATOM 11039 C CA . ILE B 1 631 ? 23.578 -23.094 -34.25 1 92.69 631 ILE B CA 1
ATOM 11040 C C . ILE B 1 631 ? 24.125 -22.828 -32.844 1 92.69 631 ILE B C 1
ATOM 11042 O O . ILE B 1 631 ? 25.078 -23.484 -32.406 1 92.69 631 ILE B O 1
ATOM 11046 N N . ALA B 1 632 ? 23.578 -21.859 -32.188 1 90.31 632 ALA B N 1
ATOM 11047 C CA . ALA B 1 632 ? 24.031 -21.453 -30.859 1 90.31 632 ALA B CA 1
ATOM 11048 C C . ALA B 1 632 ? 23.438 -22.328 -29.766 1 90.31 632 ALA B C 1
ATOM 11050 O O . ALA B 1 632 ? 24.062 -22.578 -28.75 1 90.31 632 ALA B O 1
ATOM 11051 N N . VAL B 1 633 ? 22.219 -22.734 -30 1 92.56 633 VAL B N 1
ATOM 11052 C CA . VAL B 1 633 ? 21.531 -23.578 -29.031 1 92.56 633 VAL B CA 1
ATOM 11053 C C . VAL B 1 633 ? 20.672 -24.609 -29.766 1 92.56 633 VAL B C 1
ATOM 11055 O O . VAL B 1 633 ? 19.906 -24.266 -30.672 1 92.56 633 VAL B O 1
ATOM 11058 N N . LEU B 1 634 ? 20.828 -25.797 -29.516 1 95.62 634 LEU B N 1
ATOM 11059 C CA . LEU B 1 634 ? 19.922 -26.906 -29.828 1 95.62 634 LEU B CA 1
ATOM 11060 C C . LEU B 1 634 ? 19.641 -27.75 -28.594 1 95.62 634 LEU B C 1
ATOM 11062 O O . LEU B 1 634 ? 20.5 -28.531 -28.156 1 95.62 634 LEU B O 1
ATOM 11066 N N . ARG B 1 635 ? 18.438 -27.641 -28.094 1 95.12 635 ARG B N 1
ATOM 11067 C CA . ARG B 1 635 ? 18.156 -28.234 -26.781 1 95.12 635 ARG B CA 1
ATOM 11068 C C . ARG B 1 635 ? 16.797 -28.922 -26.781 1 95.12 635 ARG B C 1
ATOM 11070 O O . ARG B 1 635 ? 15.773 -28.281 -26.5 1 95.12 635 ARG B O 1
ATOM 11077 N N . PRO B 1 636 ? 16.734 -30.188 -27.062 1 96.5 636 PRO B N 1
ATOM 11078 C CA . PRO B 1 636 ? 15.523 -30.953 -26.766 1 96.5 636 PRO B CA 1
ATOM 11079 C C . PRO B 1 636 ? 15.328 -31.188 -25.266 1 96.5 636 PRO B C 1
ATOM 11081 O O . PRO B 1 636 ? 16.297 -31.344 -24.531 1 96.5 636 PRO B O 1
ATOM 11084 N N . PHE B 1 637 ? 14.094 -31.188 -24.797 1 95.56 637 PHE B N 1
ATOM 11085 C CA . PHE B 1 637 ? 13.773 -31.5 -23.406 1 95.56 637 PHE B CA 1
ATOM 11086 C C . PHE B 1 637 ? 12.461 -32.281 -23.312 1 95.56 637 PHE B C 1
ATOM 11088 O O . PHE B 1 637 ? 11.641 -32.219 -24.234 1 95.56 637 PHE B O 1
ATOM 11095 N N . VAL B 1 638 ? 12.273 -33 -22.25 1 97.5 638 VAL B N 1
ATOM 11096 C CA . VAL B 1 638 ? 11.055 -33.781 -22.031 1 97.5 638 VAL B CA 1
ATOM 11097 C C . VAL B 1 638 ? 10.727 -33.844 -20.531 1 97.5 638 VAL B C 1
ATOM 11099 O O . VAL B 1 638 ? 11.625 -33.938 -19.703 1 97.5 638 VAL B O 1
ATOM 11102 N N . ALA B 1 639 ? 9.492 -33.688 -20.203 1 97.75 639 ALA B N 1
ATOM 11103 C CA . ALA B 1 639 ? 8.922 -33.906 -18.875 1 97.75 639 ALA B CA 1
ATOM 11104 C C . ALA B 1 639 ? 7.859 -35 -18.891 1 97.75 639 ALA B C 1
ATOM 11106 O O . ALA B 1 639 ? 6.859 -34.875 -19.609 1 97.75 639 ALA B O 1
ATOM 11107 N N . LEU B 1 640 ? 8.094 -36 -18.141 1 98.44 640 LEU B N 1
ATOM 11108 C CA . LEU B 1 640 ? 7.184 -37.156 -18.047 1 98.44 640 LEU B CA 1
ATOM 11109 C C . LEU B 1 640 ? 6.59 -37.25 -16.641 1 98.44 640 LEU B C 1
ATOM 11111 O O . LEU B 1 640 ? 7.312 -37.156 -15.656 1 98.44 640 LEU B O 1
ATOM 11115 N N . THR B 1 641 ? 5.316 -37.438 -16.594 1 98.69 641 THR B N 1
ATOM 11116 C CA . THR B 1 641 ? 4.621 -37.625 -15.328 1 98.69 641 THR B CA 1
ATOM 11117 C C . THR B 1 641 ? 3.748 -38.875 -15.383 1 98.69 641 THR B C 1
ATOM 11119 O O . THR B 1 641 ? 2.941 -39.062 -16.297 1 98.69 641 THR B O 1
ATOM 11122 N N . TYR B 1 642 ? 3.887 -39.719 -14.422 1 98.75 642 TYR B N 1
ATOM 11123 C CA . TYR B 1 642 ? 2.973 -40.812 -14.188 1 98.75 642 TYR B CA 1
ATOM 11124 C C . TYR B 1 642 ? 2.289 -40.688 -12.828 1 98.75 642 TYR B C 1
ATOM 11126 O O . TYR B 1 642 ? 2.957 -40.562 -11.805 1 98.75 642 TYR B O 1
ATOM 11134 N N . SER B 1 643 ? 0.972 -40.75 -12.836 1 98.62 643 SER B N 1
ATOM 11135 C CA . SER B 1 643 ? 0.185 -40.562 -11.617 1 98.62 643 SER B CA 1
ATOM 11136 C C . SER B 1 643 ? -0.794 -41.719 -11.414 1 98.62 643 SER B C 1
ATOM 11138 O O . SER B 1 643 ? -1.702 -41.938 -12.227 1 98.62 643 SER B O 1
ATOM 11140 N N . ALA B 1 644 ? -0.628 -42.406 -10.359 1 98.31 644 ALA B N 1
ATOM 11141 C CA . ALA B 1 644 ? -1.585 -43.406 -9.914 1 98.31 644 ALA B CA 1
ATOM 11142 C C . ALA B 1 644 ? -2.266 -42.969 -8.617 1 98.31 644 ALA B C 1
ATOM 11144 O O . ALA B 1 644 ? -1.975 -43.531 -7.551 1 98.31 644 ALA B O 1
ATOM 11145 N N . PHE B 1 645 ? -3.148 -42.125 -8.75 1 98 645 PHE B N 1
ATOM 11146 C CA . PHE B 1 645 ? -3.84 -41.562 -7.602 1 98 645 PHE B CA 1
ATOM 11147 C C . PHE B 1 645 ? -5.211 -42.219 -7.422 1 98 645 PHE B C 1
ATOM 11149 O O . PHE B 1 645 ? -5.938 -42.406 -8.398 1 98 645 PHE B O 1
ATOM 11156 N N . LYS B 1 646 ? -5.598 -42.469 -6.172 1 97.19 646 LYS B N 1
ATOM 11157 C CA . LYS B 1 646 ? -6.848 -43.188 -5.926 1 97.19 646 LYS B CA 1
ATOM 11158 C C . LYS B 1 646 ? -7.516 -42.688 -4.645 1 97.19 646 LYS B C 1
ATOM 11160 O O . LYS B 1 646 ? -6.844 -42.188 -3.736 1 97.19 646 LYS B O 1
ATOM 11165 N N . PHE B 1 647 ? -8.828 -42.906 -4.641 1 95.31 647 PHE B N 1
ATOM 11166 C CA . PHE B 1 647 ? -9.578 -42.75 -3.4 1 95.31 647 PHE B CA 1
ATOM 11167 C C . PHE B 1 647 ? -9.359 -43.938 -2.486 1 95.31 647 PHE B C 1
ATOM 11169 O O . PHE B 1 647 ? -9.43 -45.094 -2.932 1 95.31 647 PHE B O 1
ATOM 11176 N N . ARG B 1 648 ? -9.062 -43.688 -1.231 1 94.81 648 ARG B N 1
ATOM 11177 C CA . ARG B 1 648 ? -8.906 -44.75 -0.264 1 94.81 648 ARG B CA 1
ATOM 11178 C C . ARG B 1 648 ? -10.141 -44.906 0.62 1 94.81 648 ARG B C 1
ATOM 11180 O O . ARG B 1 648 ? -10.602 -46 0.885 1 94.81 648 ARG B O 1
ATOM 11187 N N . ASP B 1 649 ? -10.539 -43.844 1.175 1 90.25 649 ASP B N 1
ATOM 11188 C CA . ASP B 1 649 ? -11.773 -43.688 1.942 1 90.25 649 ASP B CA 1
ATOM 11189 C C . ASP B 1 649 ? -12.516 -42.406 1.55 1 90.25 649 ASP B C 1
ATOM 11191 O O . ASP B 1 649 ? -12.156 -41.312 1.984 1 90.25 649 ASP B O 1
ATOM 11195 N N . TYR B 1 650 ? -13.445 -42.656 0.706 1 87.88 650 TYR B N 1
ATOM 11196 C CA . TYR B 1 650 ? -14.203 -41.531 0.162 1 87.88 650 TYR B CA 1
ATOM 11197 C C . TYR B 1 650 ? -15.688 -41.844 0.121 1 87.88 650 TYR B C 1
ATOM 11199 O O . TYR B 1 650 ? -16.156 -42.5 -0.795 1 87.88 650 TYR B O 1
ATOM 11207 N N . GLN B 1 651 ? -16.359 -41.25 1.033 1 83 651 GLN B N 1
ATOM 11208 C CA . GLN B 1 651 ? -17.781 -41.531 1.188 1 83 651 GLN B CA 1
ATOM 11209 C C . GLN B 1 651 ? -18.594 -40.25 1.114 1 83 651 GLN B C 1
ATOM 11211 O O . GLN B 1 651 ? -18.172 -39.188 1.608 1 83 651 GLN B O 1
ATOM 11216 N N . ILE B 1 652 ? -19.609 -40.281 0.408 1 78.69 652 ILE B N 1
ATOM 11217 C CA . ILE B 1 652 ? -20.547 -39.188 0.345 1 78.69 652 ILE B CA 1
ATOM 11218 C C . ILE B 1 652 ? -21.594 -39.312 1.452 1 78.69 652 ILE B C 1
ATOM 11220 O O . ILE B 1 652 ? -22.203 -40.375 1.612 1 78.69 652 ILE B O 1
ATOM 11224 N N . LEU B 1 653 ? -21.672 -38.25 2.186 1 72.56 653 LEU B N 1
ATOM 11225 C CA . LEU B 1 653 ? -22.625 -38.25 3.289 1 72.56 653 LEU B CA 1
ATOM 11226 C C . LEU B 1 653 ? -23.781 -37.281 3.006 1 72.56 653 LEU B C 1
ATOM 11228 O O . LEU B 1 653 ? -23.594 -36.25 2.348 1 72.56 653 LEU B O 1
ATOM 11232 N N . ASN B 1 654 ? -24.984 -37.625 3.285 1 68.38 654 ASN B N 1
ATOM 11233 C CA . ASN B 1 654 ? -26.094 -36.688 3.193 1 68.38 654 ASN B CA 1
ATOM 11234 C C . ASN B 1 654 ? -26.172 -35.781 4.418 1 68.38 654 ASN B C 1
ATOM 11236 O O . ASN B 1 654 ? -25.266 -35.781 5.25 1 68.38 654 ASN B O 1
ATOM 11240 N N . ALA B 1 655 ? -27.156 -34.844 4.465 1 62.28 655 ALA B N 1
ATOM 11241 C CA . ALA B 1 655 ? -27.312 -33.875 5.523 1 62.28 655 ALA B CA 1
ATOM 11242 C C . ALA B 1 655 ? -27.406 -34.531 6.895 1 62.28 655 ALA B C 1
ATOM 11244 O O . ALA B 1 655 ? -27.141 -33.906 7.918 1 62.28 655 ALA B O 1
ATOM 11245 N N . LYS B 1 656 ? -27.828 -35.938 7.066 1 63.34 656 LYS B N 1
ATOM 11246 C CA . LYS B 1 656 ? -28 -36.656 8.32 1 63.34 656 LYS B CA 1
ATOM 11247 C C . LYS B 1 656 ? -26.781 -37.5 8.648 1 63.34 656 LYS B C 1
ATOM 11249 O O . LYS B 1 656 ? -26.828 -38.375 9.516 1 63.34 656 LYS B O 1
ATOM 11254 N N . ASN B 1 657 ? -25.703 -37.312 7.812 1 68.81 657 ASN B N 1
ATOM 11255 C CA . ASN B 1 657 ? -24.406 -37.969 7.949 1 68.81 657 ASN B CA 1
ATOM 11256 C C . ASN B 1 657 ? -24.5 -39.438 7.578 1 68.81 657 ASN B C 1
ATOM 11258 O O . ASN B 1 657 ? -23.781 -40.281 8.148 1 68.81 657 ASN B O 1
ATOM 11262 N N . GLU B 1 658 ? -25.406 -39.75 6.801 1 77.81 658 GLU B N 1
ATOM 11263 C CA . GLU B 1 658 ? -25.516 -41.125 6.297 1 77.81 658 GLU B CA 1
ATOM 11264 C C . GLU B 1 658 ? -24.781 -41.281 4.973 1 77.81 658 GLU B C 1
ATOM 11266 O O . GLU B 1 658 ? -24.797 -40.375 4.133 1 77.81 658 GLU B O 1
ATOM 11271 N N . VAL B 1 659 ? -24.031 -42.406 4.871 1 81.31 659 VAL B N 1
ATOM 11272 C CA . VAL B 1 659 ? -23.281 -42.688 3.648 1 81.31 659 VAL B CA 1
ATOM 11273 C C . VAL B 1 659 ? -24.25 -43 2.504 1 81.31 659 VAL B C 1
ATOM 11275 O O . VAL B 1 659 ? -25.031 -43.938 2.58 1 81.31 659 VAL B O 1
ATOM 11278 N N . THR B 1 660 ? -24.234 -42.188 1.434 1 81.12 660 THR B N 1
ATOM 11279 C CA . THR B 1 660 ? -25.125 -42.375 0.283 1 81.12 660 THR B CA 1
ATOM 11280 C C . THR B 1 660 ? -24.344 -43 -0.883 1 81.12 660 THR B C 1
ATOM 11282 O O . THR B 1 660 ? -24.953 -43.594 -1.773 1 81.12 660 THR B O 1
ATOM 11285 N N . ALA B 1 661 ? -23.062 -42.875 -0.895 1 85.25 661 ALA B N 1
ATOM 11286 C CA . ALA B 1 661 ? -22.234 -43.469 -1.935 1 85.25 661 ALA B CA 1
ATOM 11287 C C . ALA B 1 661 ? -20.781 -43.594 -1.457 1 85.25 661 ALA B C 1
ATOM 11289 O O . ALA B 1 661 ? -20.344 -42.875 -0.566 1 85.25 661 ALA B O 1
ATOM 11290 N N . SER B 1 662 ? -20.109 -44.594 -1.917 1 89.69 662 SER B N 1
ATOM 11291 C CA . SER B 1 662 ? -18.672 -44.781 -1.676 1 89.69 662 SER B CA 1
ATOM 11292 C C . SER B 1 662 ? -17.906 -44.938 -2.986 1 89.69 662 SER B C 1
ATOM 11294 O O . SER B 1 662 ? -18.359 -45.625 -3.893 1 89.69 662 SER B O 1
ATOM 11296 N N . TYR B 1 663 ? -16.859 -44.312 -3.111 1 91.94 663 TYR B N 1
ATOM 11297 C CA . TYR B 1 663 ? -16.062 -44.375 -4.336 1 91.94 663 TYR B CA 1
ATOM 11298 C C . TYR B 1 663 ? -14.672 -44.906 -4.066 1 91.94 663 TYR B C 1
ATOM 11300 O O . TYR B 1 663 ? -13.727 -44.625 -4.809 1 91.94 663 TYR B O 1
ATOM 11308 N N . ASN B 1 664 ? -14.508 -45.75 -3.025 1 93.38 664 ASN B N 1
ATOM 11309 C CA . ASN B 1 664 ? -13.242 -46.344 -2.648 1 93.38 664 ASN B CA 1
ATOM 11310 C C . ASN B 1 664 ? -12.617 -47.125 -3.812 1 93.38 664 ASN B C 1
ATOM 11312 O O . ASN B 1 664 ? -13.289 -47.938 -4.438 1 93.38 664 ASN B O 1
ATOM 11316 N N . GLY B 1 665 ? -11.328 -46.812 -4.105 1 95.06 665 GLY B N 1
ATOM 11317 C CA . GLY B 1 665 ? -10.586 -47.531 -5.133 1 95.06 665 GLY B CA 1
ATOM 11318 C C . GLY B 1 665 ? -10.625 -46.844 -6.484 1 95.06 665 GLY B C 1
ATOM 11319 O O . GLY B 1 665 ? -9.828 -47.156 -7.371 1 95.06 665 GLY B O 1
ATOM 11320 N N . ASN B 1 666 ? -11.555 -45.938 -6.648 1 95.81 666 ASN B N 1
ATOM 11321 C CA . ASN B 1 666 ? -11.641 -45.25 -7.918 1 95.81 666 ASN B CA 1
ATOM 11322 C C . ASN B 1 666 ? -10.438 -44.312 -8.133 1 95.81 666 ASN B C 1
ATOM 11324 O O . ASN B 1 666 ? -9.758 -43.969 -7.176 1 95.81 666 ASN B O 1
ATOM 11328 N N . ALA B 1 667 ? -10.211 -44.062 -9.422 1 97 667 ALA B N 1
ATOM 11329 C CA . ALA B 1 667 ? -9.172 -43.062 -9.766 1 97 667 ALA B CA 1
ATOM 11330 C C . ALA B 1 667 ? -9.57 -41.656 -9.32 1 97 667 ALA B C 1
ATOM 11332 O O . ALA B 1 667 ? -10.75 -41.312 -9.391 1 97 667 ALA B O 1
ATOM 11333 N N . LEU B 1 668 ? -8.617 -41.031 -8.828 1 95.56 668 LEU B N 1
ATOM 11334 C CA . LEU B 1 668 ? -8.898 -39.656 -8.422 1 95.56 668 LEU B CA 1
ATOM 11335 C C . LEU B 1 668 ? -9.398 -38.812 -9.609 1 95.56 668 LEU B C 1
ATOM 11337 O O . LEU B 1 668 ? -8.781 -38.812 -10.672 1 95.56 668 LEU B O 1
ATOM 11341 N N . THR B 1 669 ? -10.461 -38.125 -9.43 1 94.38 669 THR B N 1
ATOM 11342 C CA . THR B 1 669 ? -11.086 -37.312 -10.461 1 94.38 669 THR B CA 1
ATOM 11343 C C . THR B 1 669 ? -10.156 -36.188 -10.898 1 94.38 669 THR B C 1
ATOM 11345 O O . THR B 1 669 ? -9.508 -35.531 -10.062 1 94.38 669 THR B O 1
ATOM 11348 N N . GLY B 1 670 ? -10.047 -35.938 -12.219 1 95.75 670 GLY B N 1
ATOM 11349 C CA . GLY B 1 670 ? -9.289 -34.812 -12.766 1 95.75 670 GLY B CA 1
ATOM 11350 C C . GLY B 1 670 ? -7.82 -35.156 -12.961 1 95.75 670 GLY B C 1
ATOM 11351 O O . GLY B 1 670 ? -7.016 -34.25 -13.266 1 95.75 670 GLY B O 1
ATOM 11352 N N . ILE B 1 671 ? -7.445 -36.406 -12.773 1 97.25 671 ILE B N 1
ATOM 11353 C CA . ILE B 1 671 ? -6.043 -36.781 -12.891 1 97.25 671 ILE B CA 1
ATOM 11354 C C . ILE B 1 671 ? -5.855 -37.688 -14.109 1 97.25 671 ILE B C 1
ATOM 11356 O O . ILE B 1 671 ? -6.531 -38.719 -14.234 1 97.25 671 ILE B O 1
ATOM 11360 N N . SER B 1 672 ? -4.938 -37.281 -14.961 1 97.25 672 SER B N 1
ATOM 11361 C CA . SER B 1 672 ? -4.484 -38.125 -16.047 1 97.25 672 SER B CA 1
ATOM 11362 C C . SER B 1 672 ? -3.293 -39 -15.609 1 97.25 672 SER B C 1
ATOM 11364 O O . SER B 1 672 ? -2.312 -38.469 -15.078 1 97.25 672 SER B O 1
ATOM 11366 N N . PRO B 1 673 ? -3.355 -40.219 -15.898 1 97.88 673 PRO B N 1
ATOM 11367 C CA . PRO B 1 673 ? -2.238 -41.062 -15.484 1 97.88 673 PRO B CA 1
ATOM 11368 C C . PRO B 1 673 ? -0.917 -40.656 -16.141 1 97.88 673 PRO B C 1
ATOM 11370 O O . PRO B 1 673 ? 0.114 -40.594 -15.469 1 97.88 673 PRO B O 1
ATOM 11373 N N . TRP B 1 674 ? -1.007 -40.406 -17.422 1 98.31 674 TRP B N 1
ATOM 11374 C CA . TRP B 1 674 ? 0.202 -40 -18.125 1 98.31 674 TRP B CA 1
ATOM 11375 C C . TRP B 1 674 ? 0.059 -38.562 -18.688 1 98.31 674 TRP B C 1
ATOM 11377 O O . TRP B 1 674 ? -0.941 -38.25 -19.328 1 98.31 674 TRP B O 1
ATOM 11387 N N . VAL B 1 675 ? 1.01 -37.812 -18.406 1 98.56 675 VAL B N 1
ATOM 11388 C CA . VAL B 1 675 ? 1.15 -36.469 -19.016 1 98.56 675 VAL B CA 1
ATOM 11389 C C . VAL B 1 675 ? 2.566 -36.312 -19.547 1 98.56 675 VAL B C 1
ATOM 11391 O O . VAL B 1 675 ? 3.543 -36.625 -18.859 1 98.56 675 VAL B O 1
ATOM 11394 N N . ILE B 1 676 ? 2.697 -35.844 -20.766 1 98.56 676 ILE B N 1
ATOM 11395 C CA . ILE B 1 676 ? 3.996 -35.688 -21.406 1 98.56 676 ILE B CA 1
ATOM 11396 C C . ILE B 1 676 ? 4.121 -34.281 -21.953 1 98.56 676 ILE B C 1
ATOM 11398 O O . ILE B 1 676 ? 3.23 -33.781 -22.656 1 98.56 676 ILE B O 1
ATOM 11402 N N . SER B 1 677 ? 5.102 -33.625 -21.578 1 98.06 677 SER B N 1
ATOM 11403 C CA . SER B 1 677 ? 5.512 -32.375 -22.203 1 98.06 677 SER B CA 1
ATOM 11404 C C . SER B 1 677 ? 6.902 -32.5 -22.828 1 98.06 677 SER B C 1
ATOM 11406 O O . SER B 1 677 ? 7.824 -33 -22.203 1 98.06 677 SER B O 1
ATOM 11408 N N . ALA B 1 678 ? 7.039 -32.094 -24.031 1 98.06 678 ALA B N 1
ATOM 11409 C CA . ALA B 1 678 ? 8.32 -32.125 -24.734 1 98.06 678 ALA B CA 1
ATOM 11410 C C . ALA B 1 678 ? 8.516 -30.875 -25.578 1 98.06 678 ALA B C 1
ATOM 11412 O O . ALA B 1 678 ? 7.551 -30.219 -25.953 1 98.06 678 ALA B O 1
ATOM 11413 N N . GLY B 1 679 ? 9.781 -30.609 -25.844 1 97.31 679 GLY B N 1
ATOM 11414 C CA . GLY B 1 679 ? 10.047 -29.453 -26.672 1 97.31 679 GLY B CA 1
ATOM 11415 C C . GLY B 1 679 ? 11.445 -29.422 -27.25 1 97.31 679 GLY B C 1
ATOM 11416 O O . GLY B 1 679 ? 12.25 -30.328 -26.984 1 97.31 679 GLY B O 1
ATOM 11417 N N . LEU B 1 680 ? 11.617 -28.469 -28.125 1 97.5 680 LEU B N 1
ATOM 11418 C CA . LEU B 1 680 ? 12.898 -28.234 -28.797 1 97.5 680 LEU B CA 1
ATOM 11419 C C . LEU B 1 680 ? 13.188 -26.734 -28.906 1 97.5 680 LEU B C 1
ATOM 11421 O O . LEU B 1 680 ? 12.375 -25.984 -29.438 1 97.5 680 LEU B O 1
ATOM 11425 N N . ASP B 1 681 ? 14.305 -26.328 -28.391 1 96.62 681 ASP B N 1
ATOM 11426 C CA . ASP B 1 681 ? 14.805 -24.969 -28.562 1 96.62 681 ASP B CA 1
ATOM 11427 C C . ASP B 1 681 ? 15.906 -24.922 -29.609 1 96.62 681 ASP B C 1
ATOM 11429 O O . ASP B 1 681 ? 16.906 -25.625 -29.5 1 96.62 681 ASP B O 1
ATOM 11433 N N . LEU B 1 682 ? 15.703 -24.078 -30.562 1 97.31 682 LEU B N 1
ATOM 11434 C CA . LEU B 1 682 ? 16.703 -23.844 -31.594 1 97.31 682 LEU B CA 1
ATOM 11435 C C . LEU B 1 682 ? 17.031 -22.359 -31.703 1 97.31 682 LEU B C 1
ATOM 11437 O O . LEU B 1 682 ? 16.125 -21.547 -31.938 1 97.31 682 LEU B O 1
ATOM 11441 N N . GLU B 1 683 ? 18.25 -22.031 -31.516 1 95.81 683 GLU B N 1
ATOM 11442 C CA . GLU B 1 683 ? 18.719 -20.656 -31.703 1 95.81 683 GLU B CA 1
ATOM 11443 C C . GLU B 1 683 ? 19.984 -20.625 -32.531 1 95.81 683 GLU B C 1
ATOM 11445 O O . GLU B 1 683 ? 20.859 -21.484 -32.406 1 95.81 683 GLU B O 1
ATOM 11450 N N . THR B 1 684 ? 20.094 -19.625 -33.375 1 96 684 THR B N 1
ATOM 11451 C CA . THR B 1 684 ? 21.266 -19.5 -34.25 1 96 684 THR B CA 1
ATOM 11452 C C . THR B 1 684 ? 22.078 -18.266 -33.844 1 96 684 THR B C 1
ATOM 11454 O O . THR B 1 684 ? 21.578 -17.375 -33.156 1 96 684 THR B O 1
ATOM 11457 N N . ARG B 1 685 ? 23.25 -18.203 -34.312 1 92.44 685 ARG B N 1
ATOM 11458 C CA . ARG B 1 685 ? 24.156 -17.094 -34 1 92.44 685 ARG B CA 1
ATOM 11459 C C . ARG B 1 685 ? 23.719 -15.828 -34.719 1 92.44 685 ARG B C 1
ATOM 11461 O O . ARG B 1 685 ? 24 -14.719 -34.281 1 92.44 685 ARG B O 1
ATOM 11468 N N . PHE B 1 686 ? 23.094 -16.031 -35.812 1 91.94 686 PHE B N 1
ATOM 11469 C CA . PHE B 1 686 ? 22.703 -14.852 -36.594 1 91.94 686 PHE B CA 1
ATOM 11470 C C . PHE B 1 686 ? 21.359 -14.32 -36.125 1 91.94 686 PHE B C 1
ATOM 11472 O O . PHE B 1 686 ? 20.812 -13.375 -36.719 1 91.94 686 PHE B O 1
ATOM 11479 N N . GLY B 1 687 ? 20.75 -14.953 -35.219 1 95.31 687 GLY B N 1
ATOM 11480 C CA . GLY B 1 687 ? 19.625 -14.328 -34.531 1 95.31 687 GLY B CA 1
ATOM 11481 C C . GLY B 1 687 ? 18.312 -15.055 -34.781 1 95.31 687 GLY B C 1
ATOM 11482 O O . GLY B 1 687 ? 17.344 -14.828 -34.062 1 95.31 687 GLY B O 1
ATOM 11483 N N . LEU B 1 688 ? 18.297 -15.961 -35.781 1 97.69 688 LEU B N 1
ATOM 11484 C CA . LEU B 1 688 ? 17.078 -16.734 -36.031 1 97.69 688 LEU B CA 1
ATOM 11485 C C . LEU B 1 688 ? 16.875 -17.766 -34.906 1 97.69 688 LEU B C 1
ATOM 11487 O O . LEU B 1 688 ? 17.828 -18.406 -34.469 1 97.69 688 LEU B O 1
ATOM 11491 N N . TYR B 1 689 ? 15.641 -17.938 -34.5 1 97.75 689 TYR B N 1
ATOM 11492 C CA . TYR B 1 689 ? 15.359 -18.953 -33.5 1 97.75 689 TYR B CA 1
ATOM 11493 C C . TYR B 1 689 ? 14.023 -19.641 -33.781 1 97.75 689 TYR B C 1
ATOM 11495 O O . TYR B 1 689 ? 13.211 -19.125 -34.562 1 97.75 689 TYR B O 1
ATOM 11503 N N . GLY B 1 690 ? 13.836 -20.797 -33.219 1 98.12 690 GLY B N 1
ATOM 11504 C CA . GLY B 1 690 ? 12.617 -21.594 -33.312 1 98.12 690 GLY B CA 1
ATOM 11505 C C . GLY B 1 690 ? 12.375 -22.453 -32.062 1 98.12 690 GLY B C 1
ATOM 11506 O O . GLY B 1 690 ? 13.312 -23 -31.5 1 98.12 690 GLY B O 1
ATOM 11507 N N . TYR B 1 691 ? 11.156 -22.469 -31.719 1 98.25 691 TYR B N 1
ATOM 11508 C CA . TYR B 1 691 ? 10.75 -23.266 -30.562 1 98.25 691 TYR B CA 1
ATOM 11509 C C . TYR B 1 691 ? 9.578 -24.172 -30.922 1 98.25 691 TYR B C 1
ATOM 11511 O O . TYR B 1 691 ? 8.68 -23.781 -31.656 1 98.25 691 TYR B O 1
ATOM 11519 N N . LEU B 1 692 ? 9.664 -25.375 -30.469 1 97.69 692 LEU B N 1
ATOM 11520 C CA . LEU B 1 692 ? 8.594 -26.359 -30.594 1 97.69 692 LEU B CA 1
ATOM 11521 C C . LEU B 1 692 ? 8.188 -26.906 -29.234 1 97.69 692 LEU B C 1
ATOM 11523 O O . LEU B 1 692 ? 9.047 -27.203 -28.391 1 97.69 692 LEU B O 1
ATOM 11527 N N . ASN B 1 693 ? 6.91 -26.969 -29.016 1 97.12 693 ASN B N 1
ATOM 11528 C CA . ASN B 1 693 ? 6.379 -27.531 -27.781 1 97.12 693 ASN B CA 1
ATOM 11529 C C . ASN B 1 693 ? 5.289 -28.562 -28.047 1 97.12 693 ASN B C 1
ATOM 11531 O O . ASN B 1 693 ? 4.387 -28.328 -28.844 1 97.12 693 ASN B O 1
ATOM 11535 N N . TYR B 1 694 ? 5.402 -29.656 -27.422 1 97.94 694 TYR B N 1
ATOM 11536 C CA . TYR B 1 694 ? 4.445 -30.75 -27.5 1 97.94 694 TYR B CA 1
ATOM 11537 C C . TYR B 1 694 ? 3.871 -31.078 -26.125 1 97.94 694 TYR B C 1
ATOM 11539 O O . TYR B 1 694 ? 4.602 -31.109 -25.141 1 97.94 694 TYR B O 1
ATOM 11547 N N . TYR B 1 695 ? 2.541 -31.234 -26.047 1 98 695 TYR B N 1
ATOM 11548 C CA . TYR B 1 695 ? 1.872 -31.578 -24.797 1 98 695 TYR B CA 1
ATOM 11549 C C . TYR B 1 695 ? 0.853 -32.688 -25 1 98 695 TYR B C 1
ATOM 11551 O O . TYR B 1 695 ? 0.025 -32.625 -25.906 1 98 695 TYR B O 1
ATOM 11559 N N . TYR B 1 696 ? 0.937 -33.688 -24.203 1 98.44 696 TYR B N 1
ATOM 11560 C CA . TYR B 1 696 ? 0.005 -34.812 -24.234 1 98.44 696 TYR B CA 1
ATOM 11561 C C . TYR B 1 696 ? -0.638 -35.031 -22.859 1 98.44 696 TYR B C 1
ATOM 11563 O O . TYR B 1 696 ? 0.049 -35.031 -21.844 1 98.44 696 TYR B O 1
ATOM 11571 N N . ASN B 1 697 ? -1.907 -35.188 -22.875 1 97.88 697 ASN B N 1
ATOM 11572 C CA . ASN B 1 697 ? -2.699 -35.5 -21.688 1 97.88 697 ASN B CA 1
ATOM 11573 C C . ASN B 1 697 ? -3.543 -36.75 -21.875 1 97.88 697 ASN B C 1
ATOM 11575 O O . ASN B 1 697 ? -4.395 -36.812 -22.766 1 97.88 697 ASN B O 1
ATOM 11579 N N . ASP B 1 698 ? -3.389 -37.656 -21.016 1 98.06 698 ASP B N 1
ATOM 11580 C CA . ASP B 1 698 ? -4.074 -38.969 -21.109 1 98.06 698 ASP B CA 1
ATOM 11581 C C . ASP B 1 698 ? -5.547 -38.812 -20.734 1 98.06 698 ASP B C 1
ATOM 11583 O O . ASP B 1 698 ? -5.996 -37.75 -20.328 1 98.06 698 ASP B O 1
ATOM 11587 N N . LYS B 1 699 ? -6.309 -39.969 -20.984 1 97.12 699 LYS B N 1
ATOM 11588 C CA . LYS B 1 699 ? -7.715 -40.031 -20.594 1 97.12 699 LYS B CA 1
ATOM 11589 C C . LYS B 1 699 ? -7.879 -39.781 -19.094 1 97.12 699 LYS B C 1
ATOM 11591 O O . LYS B 1 699 ? -7.074 -40.219 -18.281 1 97.12 699 LYS B O 1
ATOM 11596 N N . MET B 1 700 ? -8.914 -38.969 -18.734 1 95.56 700 MET B N 1
ATOM 11597 C CA . MET B 1 700 ? -9.031 -38.469 -17.375 1 95.56 700 MET B CA 1
ATOM 11598 C C . MET B 1 700 ? -10.453 -38.594 -16.859 1 95.56 700 MET B C 1
ATOM 11600 O O . MET B 1 700 ? -11.414 -38.25 -17.547 1 95.56 700 MET B O 1
ATOM 11604 N N . PRO B 1 701 ? -10.648 -39.188 -15.656 1 97.12 701 PRO B N 1
ATOM 11605 C CA . PRO B 1 701 ? -12 -39.219 -15.102 1 97.12 701 PRO B CA 1
ATOM 11606 C C . PRO B 1 701 ? -12.57 -37.812 -14.836 1 97.12 701 PRO B C 1
ATOM 11608 O O . PRO B 1 701 ? -11.859 -36.969 -14.32 1 97.12 701 PRO B O 1
ATOM 11611 N N . LEU B 1 702 ? -13.891 -37.656 -15.086 1 96.19 702 LEU B N 1
ATOM 11612 C CA . LEU B 1 702 ? -14.539 -36.344 -14.953 1 96.19 702 LEU B CA 1
ATOM 11613 C C . LEU B 1 702 ? -15.328 -36.281 -13.648 1 96.19 702 LEU B C 1
ATOM 11615 O O . LEU B 1 702 ? -15.727 -35.188 -13.227 1 96.19 702 LEU B O 1
ATOM 11619 N N . ASN B 1 703 ? -15.555 -37.344 -13.023 1 92.81 703 ASN B N 1
ATOM 11620 C CA . ASN B 1 703 ? -16.297 -37.406 -11.773 1 92.81 703 ASN B CA 1
ATOM 11621 C C . ASN B 1 703 ? -15.773 -38.469 -10.828 1 92.81 703 ASN B C 1
ATOM 11623 O O . ASN B 1 703 ? -14.992 -39.344 -11.242 1 92.81 703 ASN B O 1
ATOM 11627 N N . ASP B 1 704 ? -16.234 -38.5 -9.617 1 91 704 ASP B N 1
ATOM 11628 C CA . ASP B 1 704 ? -15.695 -39.375 -8.586 1 91 704 ASP B CA 1
ATOM 11629 C C . ASP B 1 704 ? -16.125 -40.812 -8.82 1 91 704 ASP B C 1
ATOM 11631 O O . ASP B 1 704 ? -15.43 -41.75 -8.406 1 91 704 ASP B O 1
ATOM 11635 N N . LYS B 1 705 ? -17.234 -40.969 -9.484 1 92.12 705 LYS B N 1
ATOM 11636 C CA . LYS B 1 705 ? -17.734 -42.281 -9.781 1 92.12 705 LYS B CA 1
ATOM 11637 C C . LYS B 1 705 ? -16.938 -42.938 -10.906 1 92.12 705 LYS B C 1
ATOM 11639 O O . LYS B 1 705 ? -17.016 -44.156 -11.109 1 92.12 705 LYS B O 1
ATOM 11644 N N . ASN B 1 706 ? -16.203 -42.25 -11.625 1 96.06 706 ASN B N 1
ATOM 11645 C CA . ASN B 1 706 ? -15.453 -42.688 -12.797 1 96.06 706 ASN B CA 1
ATOM 11646 C C . ASN B 1 706 ? -16.375 -43.25 -13.883 1 96.06 706 ASN B C 1
ATOM 11648 O O . ASN B 1 706 ? -16.109 -44.281 -14.469 1 96.06 706 ASN B O 1
ATOM 11652 N N . SER B 1 707 ? -17.453 -42.594 -14.047 1 94.56 707 SER B N 1
ATOM 11653 C CA . SER B 1 707 ? -18.391 -43 -15.078 1 94.56 707 SER B CA 1
ATOM 11654 C C . SER B 1 707 ? -18.156 -42.219 -16.375 1 94.56 707 SER B C 1
ATOM 11656 O O . SER B 1 707 ? -18.469 -42.719 -17.469 1 94.56 707 SER B O 1
ATOM 11658 N N . ASP B 1 708 ? -17.734 -41.031 -16.266 1 94.88 708 ASP B N 1
ATOM 11659 C CA . ASP B 1 708 ? -17.469 -40.188 -17.406 1 94.88 708 ASP B CA 1
ATOM 11660 C C . ASP B 1 708 ? -15.977 -39.844 -17.5 1 94.88 708 ASP B C 1
ATOM 11662 O O . ASP B 1 708 ? -15.312 -39.625 -16.484 1 94.88 708 ASP B O 1
ATOM 11666 N N . TYR B 1 709 ? -15.469 -39.781 -18.781 1 96.31 709 TYR B N 1
ATOM 11667 C CA . TYR B 1 709 ? -14.055 -39.5 -19 1 96.31 709 TYR B CA 1
ATOM 11668 C C . TYR B 1 709 ? -13.859 -38.438 -20.078 1 96.31 709 TYR B C 1
ATOM 11670 O O . TYR B 1 709 ? -14.68 -38.344 -20.984 1 96.31 709 TYR B O 1
ATOM 11678 N N . ASN B 1 710 ? -12.922 -37.688 -19.891 1 96.62 710 ASN B N 1
ATOM 11679 C CA . ASN B 1 710 ? -12.414 -36.844 -20.969 1 96.62 710 ASN B CA 1
ATOM 11680 C C . ASN B 1 710 ? -11.414 -37.594 -21.844 1 96.62 710 ASN B C 1
ATOM 11682 O O . ASN B 1 710 ? -10.477 -38.219 -21.328 1 96.62 710 ASN B O 1
ATOM 11686 N N . ALA B 1 711 ? -11.516 -37.531 -23.109 1 96.25 711 ALA B N 1
ATOM 11687 C CA . ALA B 1 711 ? -10.617 -38.219 -24.031 1 96.25 711 ALA B CA 1
ATOM 11688 C C . ALA B 1 711 ? -9.203 -37.656 -23.953 1 96.25 711 ALA B C 1
ATOM 11690 O O . ALA B 1 711 ? -9.031 -36.469 -23.609 1 96.25 711 ALA B O 1
ATOM 11691 N N . SER B 1 712 ? -8.258 -38.5 -24.234 1 97.62 712 SER B N 1
ATOM 11692 C CA . SER B 1 712 ? -6.895 -38 -24.344 1 97.62 712 SER B CA 1
ATOM 11693 C C . SER B 1 712 ? -6.754 -37 -25.469 1 97.62 712 SER B C 1
ATOM 11695 O O . SER B 1 712 ? -7.531 -37.031 -26.438 1 97.62 712 SER B O 1
ATOM 11697 N N . TYR B 1 713 ? -5.789 -36.094 -25.375 1 97.31 713 TYR B N 1
ATOM 11698 C CA . TYR B 1 713 ? -5.52 -35.125 -26.438 1 97.31 713 TYR B CA 1
ATOM 11699 C C . TYR B 1 713 ? -4.047 -34.75 -26.453 1 97.31 713 TYR B C 1
ATOM 11701 O O . TYR B 1 713 ? -3.314 -35 -25.5 1 97.31 713 TYR B O 1
ATOM 11709 N N . GLN B 1 714 ? -3.619 -34.188 -27.5 1 97.44 714 GLN B N 1
ATOM 11710 C CA . GLN B 1 714 ? -2.262 -33.688 -27.688 1 97.44 714 GLN B CA 1
ATOM 11711 C C . GLN B 1 714 ? -2.262 -32.375 -28.438 1 97.44 714 GLN B C 1
ATOM 11713 O O . GLN B 1 714 ? -3.082 -32.156 -29.344 1 97.44 714 GLN B O 1
ATOM 11718 N N . VAL B 1 715 ? -1.408 -31.5 -28.094 1 97.25 715 VAL B N 1
ATOM 11719 C CA . VAL B 1 715 ? -1.306 -30.172 -28.703 1 97.25 715 VAL B CA 1
ATOM 11720 C C . VAL B 1 715 ? 0.155 -29.859 -29.016 1 97.25 715 VAL B C 1
ATOM 11722 O O . VAL B 1 715 ? 1.05 -30.188 -28.234 1 97.25 715 VAL B O 1
ATOM 11725 N N . VAL B 1 716 ? 0.345 -29.297 -30.188 1 97.88 716 VAL B N 1
ATOM 11726 C CA . VAL B 1 716 ? 1.676 -28.875 -30.594 1 97.88 716 VAL B CA 1
ATOM 11727 C C . VAL B 1 716 ? 1.666 -27.375 -30.891 1 97.88 716 VAL B C 1
ATOM 11729 O O . VAL B 1 716 ? 0.773 -26.875 -31.594 1 97.88 716 VAL B O 1
ATOM 11732 N N . ASN B 1 717 ? 2.605 -26.656 -30.375 1 97.94 717 ASN B N 1
ATOM 11733 C CA . ASN B 1 717 ? 2.812 -25.234 -30.625 1 97.94 717 ASN B CA 1
ATOM 11734 C C . ASN B 1 717 ? 4.184 -24.969 -31.234 1 97.94 717 ASN B C 1
ATOM 11736 O O . ASN B 1 717 ? 5.152 -25.672 -30.938 1 97.94 717 ASN B O 1
ATOM 11740 N N . ALA B 1 718 ? 4.195 -23.969 -32.031 1 98.31 718 ALA B N 1
ATOM 11741 C CA . ALA B 1 718 ? 5.457 -23.594 -32.656 1 98.31 718 ALA B CA 1
ATOM 11742 C C . ALA B 1 718 ? 5.617 -22.078 -32.719 1 98.31 718 ALA B C 1
ATOM 11744 O O . ALA B 1 718 ? 4.637 -21.344 -32.875 1 98.31 718 ALA B O 1
ATOM 11745 N N . LYS B 1 719 ? 6.859 -21.656 -32.594 1 98.25 719 LYS B N 1
ATOM 11746 C CA . LYS B 1 719 ? 7.215 -20.25 -32.688 1 98.25 719 LYS B CA 1
ATOM 11747 C C . LYS B 1 719 ? 8.539 -20.062 -33.406 1 98.25 719 LYS B C 1
ATOM 11749 O O . LYS B 1 719 ? 9.484 -20.828 -33.219 1 98.25 719 LYS B O 1
ATOM 11754 N N . VAL B 1 720 ? 8.609 -19.078 -34.281 1 98.44 720 VAL B N 1
ATOM 11755 C CA . VAL B 1 720 ? 9.836 -18.719 -34.969 1 98.44 720 VAL B CA 1
ATOM 11756 C C . VAL B 1 720 ? 10.07 -17.203 -34.844 1 98.44 720 VAL B C 1
ATOM 11758 O O . VAL B 1 720 ? 9.117 -16.438 -34.719 1 98.44 720 VAL B O 1
ATOM 11761 N N . GLY B 1 721 ? 11.312 -16.891 -34.844 1 98.19 721 GLY B N 1
ATOM 11762 C CA . GLY B 1 721 ? 11.578 -15.461 -34.75 1 98.19 721 GLY B CA 1
ATOM 11763 C C . GLY B 1 721 ? 13.023 -15.102 -35.062 1 98.19 721 GLY B C 1
ATOM 11764 O O . GLY B 1 721 ? 13.828 -15.977 -35.375 1 98.19 721 GLY B O 1
ATOM 11765 N N . TYR B 1 722 ? 13.234 -13.812 -35.031 1 98 722 TYR B N 1
ATOM 11766 C CA . TYR B 1 722 ? 14.562 -13.234 -35.219 1 98 722 TYR B CA 1
ATOM 11767 C C . TYR B 1 722 ? 14.844 -12.164 -34.188 1 98 722 TYR B C 1
ATOM 11769 O O . TYR B 1 722 ? 14.031 -11.25 -33.969 1 98 722 TYR B O 1
ATOM 11777 N N . LYS B 1 723 ? 15.914 -12.344 -33.594 1 96.25 723 LYS B N 1
ATOM 11778 C CA . LYS B 1 723 ? 16.375 -11.367 -32.594 1 96.25 723 LYS B CA 1
ATOM 11779 C C . LYS B 1 723 ? 17.781 -10.875 -32.938 1 96.25 723 LYS B C 1
ATOM 11781 O O . LYS B 1 723 ? 18.703 -11.672 -33.062 1 96.25 723 LYS B O 1
ATOM 11786 N N . GLY B 1 724 ? 17.906 -9.547 -33.031 1 94.38 724 GLY B N 1
ATOM 11787 C CA . GLY B 1 724 ? 19.219 -9.023 -33.375 1 94.38 724 GLY B CA 1
ATOM 11788 C C . GLY B 1 724 ? 19.391 -7.559 -33 1 94.38 724 GLY B C 1
ATOM 11789 O O . GLY B 1 724 ? 18.406 -6.859 -32.75 1 94.38 724 GLY B O 1
ATOM 11790 N N . ARG B 1 725 ? 20.625 -7.191 -33 1 92.62 725 ARG B N 1
ATOM 11791 C CA . ARG B 1 725 ? 20.969 -5.801 -32.719 1 92.62 725 ARG B CA 1
ATOM 11792 C C . ARG B 1 725 ? 20.938 -4.973 -34 1 92.62 725 ARG B C 1
ATOM 11794 O O . ARG B 1 725 ? 21.344 -5.449 -35.062 1 92.62 725 ARG B O 1
ATOM 11801 N N . LEU B 1 726 ? 20.328 -3.904 -33.938 1 92.19 726 LEU B N 1
ATOM 11802 C CA . LEU B 1 726 ? 20.375 -2.91 -35 1 92.19 726 LEU B CA 1
ATOM 11803 C C . LEU B 1 726 ? 21.25 -1.729 -34.625 1 92.19 726 LEU B C 1
ATOM 11805 O O . LEU B 1 726 ? 20.797 -0.799 -33.938 1 92.19 726 LEU B O 1
ATOM 11809 N N . GLY B 1 727 ? 22.391 -1.761 -35.125 1 88.62 727 GLY B N 1
ATOM 11810 C CA . GLY B 1 727 ? 23.359 -0.788 -34.656 1 88.62 727 GLY B CA 1
ATOM 11811 C C . GLY B 1 727 ? 23.812 -1.028 -33.219 1 88.62 727 GLY B C 1
ATOM 11812 O O . GLY B 1 727 ? 23.906 -2.176 -32.781 1 88.62 727 GLY B O 1
ATOM 11813 N N . LYS B 1 728 ? 24.219 0.046 -32.562 1 86.19 728 LYS B N 1
ATOM 11814 C CA . LYS B 1 728 ? 24.734 -0.077 -31.203 1 86.19 728 LYS B CA 1
ATOM 11815 C C . LYS B 1 728 ? 23.641 0.144 -30.172 1 86.19 728 LYS B C 1
ATOM 11817 O O . LYS B 1 728 ? 23.734 -0.323 -29.031 1 86.19 728 LYS B O 1
ATOM 11822 N N . ALA B 1 729 ? 22.531 0.695 -30.672 1 90.88 729 ALA B N 1
ATOM 11823 C CA . ALA B 1 729 ? 21.609 1.2 -29.656 1 90.88 729 ALA B CA 1
ATOM 11824 C C . ALA B 1 729 ? 20.312 0.409 -29.656 1 90.88 729 ALA B C 1
ATOM 11826 O O . ALA B 1 729 ? 19.547 0.459 -28.688 1 90.88 729 ALA B O 1
ATOM 11827 N N . PHE B 1 730 ? 20.094 -0.356 -30.75 1 95.19 730 PHE B N 1
ATOM 11828 C CA . PHE B 1 730 ? 18.766 -0.966 -30.828 1 95.19 730 PHE B CA 1
ATOM 11829 C C . PHE B 1 730 ? 18.875 -2.484 -30.906 1 95.19 730 PHE B C 1
ATOM 11831 O O . PHE B 1 730 ? 19.828 -3.02 -31.469 1 95.19 730 PHE B O 1
ATOM 11838 N N . GLU B 1 731 ? 18 -3.096 -30.297 1 96.69 731 GLU B N 1
ATOM 11839 C CA . GLU B 1 731 ? 17.766 -4.527 -30.453 1 96.69 731 GLU B CA 1
ATOM 11840 C C . GLU B 1 731 ? 16.328 -4.797 -30.875 1 96.69 731 GLU B C 1
ATOM 11842 O O . GLU B 1 731 ? 15.383 -4.207 -30.344 1 96.69 731 GLU B O 1
ATOM 11847 N N . VAL B 1 732 ? 16.234 -5.629 -31.844 1 96.94 732 VAL B N 1
ATOM 11848 C CA . VAL B 1 732 ? 14.906 -5.934 -32.375 1 96.94 732 VAL B CA 1
ATOM 11849 C C . VAL B 1 732 ? 14.609 -7.422 -32.219 1 96.94 732 VAL B C 1
ATOM 11851 O O . VAL B 1 732 ? 15.508 -8.258 -32.344 1 96.94 732 VAL B O 1
ATOM 11854 N N . ASN B 1 733 ? 13.406 -7.719 -31.922 1 97.5 733 ASN B N 1
ATOM 11855 C CA . ASN B 1 733 ? 12.891 -9.086 -31.891 1 97.5 733 ASN B CA 1
ATOM 11856 C C . ASN B 1 733 ? 11.562 -9.203 -32.625 1 97.5 733 ASN B C 1
ATOM 11858 O O . ASN B 1 733 ? 10.555 -8.633 -32.188 1 97.5 733 ASN B O 1
ATOM 11862 N N . ILE B 1 734 ? 11.586 -9.859 -33.719 1 98.06 734 ILE B N 1
ATOM 11863 C CA . ILE B 1 734 ? 10.367 -10.117 -34.469 1 98.06 734 ILE B CA 1
ATOM 11864 C C . ILE B 1 734 ? 10.055 -11.609 -34.469 1 98.06 734 ILE B C 1
ATOM 11866 O O . ILE B 1 734 ? 10.953 -12.438 -34.625 1 98.06 734 ILE B O 1
ATOM 11870 N N . TYR B 1 735 ? 8.812 -11.938 -34.188 1 98.19 735 TYR B N 1
ATOM 11871 C CA . TYR B 1 735 ? 8.5 -13.359 -34.125 1 98.19 735 TYR B CA 1
ATOM 11872 C C . TYR B 1 735 ? 7.055 -13.625 -34.531 1 98.19 735 TYR B C 1
ATOM 11874 O O . TYR B 1 735 ? 6.246 -12.695 -34.594 1 98.19 735 TYR B O 1
ATOM 11882 N N . ALA B 1 736 ? 6.746 -14.859 -34.75 1 98.5 736 ALA B N 1
ATOM 11883 C CA . ALA B 1 736 ? 5.41 -15.383 -35.031 1 98.5 736 ALA B CA 1
ATOM 11884 C C . ALA B 1 736 ? 5.262 -16.812 -34.469 1 98.5 736 ALA B C 1
ATOM 11886 O O . ALA B 1 736 ? 6.242 -17.547 -34.406 1 98.5 736 ALA B O 1
ATOM 11887 N N . GLY B 1 737 ? 4.051 -17.141 -34.094 1 98.25 737 GLY B N 1
ATOM 11888 C CA . GLY B 1 737 ? 3.797 -18.469 -33.562 1 98.25 737 GLY B CA 1
ATOM 11889 C C . GLY B 1 737 ? 2.422 -19 -33.906 1 98.25 737 GLY B C 1
ATOM 11890 O O . GLY B 1 737 ? 1.538 -18.234 -34.312 1 98.25 737 GLY B O 1
ATOM 11891 N N . ILE B 1 738 ? 2.352 -20.297 -33.844 1 98.19 738 ILE B N 1
ATOM 11892 C CA . ILE B 1 738 ? 1.098 -21.016 -34.062 1 98.19 738 ILE B CA 1
ATOM 11893 C C . ILE B 1 738 ? 0.851 -21.969 -32.906 1 98.19 738 ILE B C 1
ATOM 11895 O O . ILE B 1 738 ? 1.719 -22.781 -32.562 1 98.19 738 ILE B O 1
ATOM 11899 N N . ASP B 1 739 ? -0.279 -21.797 -32.344 1 97.38 739 ASP B N 1
ATOM 11900 C CA . ASP B 1 739 ? -0.7 -22.719 -31.281 1 97.38 739 ASP B CA 1
ATOM 11901 C C . ASP B 1 739 ? -1.67 -23.766 -31.828 1 97.38 739 ASP B C 1
ATOM 11903 O O . ASP B 1 739 ? -2.5 -23.453 -32.688 1 97.38 739 ASP B O 1
ATOM 11907 N N . ASN B 1 740 ? -1.532 -24.969 -31.266 1 97.94 740 ASN B N 1
ATOM 11908 C CA . ASN B 1 740 ? -2.367 -26.078 -31.719 1 97.94 740 ASN B CA 1
ATOM 11909 C C . ASN B 1 740 ? -2.209 -26.344 -33.219 1 97.94 740 ASN B C 1
ATOM 11911 O O . ASN B 1 740 ? -3.195 -26.375 -33.938 1 97.94 740 ASN B O 1
ATOM 11915 N N . LEU B 1 741 ? -1.096 -26.562 -33.594 1 97.38 741 LEU B N 1
ATOM 11916 C CA . LEU B 1 741 ? -0.677 -26.703 -34.969 1 97.38 741 LEU B CA 1
ATOM 11917 C C . LEU B 1 741 ? -1.513 -27.75 -35.688 1 97.38 741 LEU B C 1
ATOM 11919 O O . LEU B 1 741 ? -1.84 -27.594 -36.875 1 97.38 741 LEU B O 1
ATOM 11923 N N . PHE B 1 742 ? -1.895 -28.734 -35.031 1 97.06 742 PHE B N 1
ATOM 11924 C CA . PHE B 1 742 ? -2.592 -29.844 -35.688 1 97.06 742 PHE B CA 1
ATOM 11925 C C . PHE B 1 742 ? -4.102 -29.688 -35.562 1 97.06 742 PHE B C 1
ATOM 11927 O O . PHE B 1 742 ? -4.863 -30.578 -35.938 1 97.06 742 PHE B O 1
ATOM 11934 N N . ASN B 1 743 ? -4.57 -28.625 -34.938 1 97.56 743 ASN B N 1
ATOM 11935 C CA . ASN B 1 743 ? -5.973 -28.234 -34.844 1 97.56 743 ASN B CA 1
ATOM 11936 C C . ASN B 1 743 ? -6.793 -29.219 -34.031 1 97.56 743 ASN B C 1
ATOM 11938 O O . ASN B 1 743 ? -7.895 -29.594 -34.438 1 97.56 743 ASN B O 1
ATOM 11942 N N . GLU B 1 744 ? -6.227 -29.609 -33 1 97.19 744 GLU B N 1
ATOM 11943 C CA . GLU B 1 744 ? -6.859 -30.531 -32.062 1 97.19 744 GLU B CA 1
ATOM 11944 C C . GLU B 1 744 ? -8.055 -29.875 -31.359 1 97.19 744 GLU B C 1
ATOM 11946 O O . GLU B 1 744 ? -7.992 -28.703 -30.969 1 97.19 744 GLU B O 1
ATOM 11951 N N . SER B 1 745 ? -9.211 -30.641 -31.25 1 96.94 745 SER B N 1
ATOM 11952 C CA . SER B 1 745 ? -10.328 -30.234 -30.406 1 96.94 745 SER B CA 1
ATOM 11953 C C . SER B 1 745 ? -10.18 -30.766 -28.984 1 96.94 745 SER B C 1
ATOM 11955 O O . SER B 1 745 ? -10.117 -31.984 -28.781 1 96.94 745 SER B O 1
ATOM 11957 N N . TYR B 1 746 ? -10.148 -29.938 -28.078 1 96.88 746 TYR B N 1
ATOM 11958 C CA . TYR B 1 746 ? -9.953 -30.375 -26.703 1 96.88 746 TYR B CA 1
ATOM 11959 C C . TYR B 1 746 ? -10.414 -29.312 -25.719 1 96.88 746 TYR B C 1
ATOM 11961 O O . TYR B 1 746 ? -10.727 -28.188 -26.109 1 96.88 746 TYR B O 1
ATOM 11969 N N . SER B 1 747 ? -10.594 -29.656 -24.5 1 96.62 747 SER B N 1
ATOM 11970 C CA . SER B 1 747 ? -10.82 -28.766 -23.359 1 96.62 747 SER B CA 1
ATOM 11971 C C . SER B 1 747 ? -9.719 -28.906 -22.328 1 96.62 747 SER B C 1
ATOM 11973 O O . SER B 1 747 ? -9.555 -29.984 -21.734 1 96.62 747 SER B O 1
ATOM 11975 N N . SER B 1 748 ? -9.062 -27.844 -22.125 1 94.69 748 SER B N 1
ATOM 11976 C CA . SER B 1 748 ? -7.988 -27.891 -21.141 1 94.69 748 SER B CA 1
ATOM 11977 C C . SER B 1 748 ? -8.539 -27.828 -19.719 1 94.69 748 SER B C 1
ATOM 11979 O O . SER B 1 748 ? -8.086 -28.562 -18.844 1 94.69 748 SER B O 1
ATOM 11981 N N . ILE B 1 749 ? -9.453 -26.969 -19.484 1 94.75 749 ILE B N 1
ATOM 11982 C CA . ILE B 1 749 ? -10.055 -26.891 -18.172 1 94.75 749 ILE B CA 1
ATOM 11983 C C . ILE B 1 749 ? -11.438 -27.531 -18.188 1 94.75 749 ILE B C 1
ATOM 11985 O O . ILE B 1 749 ? -12.195 -27.375 -19.141 1 94.75 749 ILE B O 1
ATOM 11989 N N . LEU B 1 750 ? -11.68 -28.359 -17.219 1 94.75 750 LEU B N 1
ATOM 11990 C CA . LEU B 1 750 ? -12.906 -29.141 -17.125 1 94.75 750 LEU B CA 1
ATOM 11991 C C . LEU B 1 750 ? -13.633 -28.828 -15.812 1 94.75 750 LEU B C 1
ATOM 11993 O O . LEU B 1 750 ? -12.992 -28.609 -14.781 1 94.75 750 LEU B O 1
ATOM 11997 N N . SER B 1 751 ? -14.945 -28.75 -15.875 1 93.12 751 SER B N 1
ATOM 11998 C CA . SER B 1 751 ? -15.75 -28.656 -14.664 1 93.12 751 SER B CA 1
ATOM 11999 C C . SER B 1 751 ? -15.969 -30.031 -14.039 1 93.12 751 SER B C 1
ATOM 12001 O O . SER B 1 751 ? -17 -30.672 -14.266 1 93.12 751 SER B O 1
ATOM 12003 N N . LEU B 1 752 ? -15.156 -30.375 -13.164 1 92 752 LEU B N 1
ATOM 12004 C CA . LEU B 1 752 ? -15.172 -31.703 -12.562 1 92 752 LEU B CA 1
ATOM 12005 C C . LEU B 1 752 ? -16.391 -31.875 -11.648 1 92 752 LEU B C 1
ATOM 12007 O O . LEU B 1 752 ? -16.812 -30.906 -11 1 92 752 LEU B O 1
ATOM 12011 N N . ASN B 1 753 ? -16.953 -33.062 -11.641 1 88.19 753 ASN B N 1
ATOM 12012 C CA . ASN B 1 753 ? -18.109 -33.469 -10.836 1 88.19 753 ASN B CA 1
ATOM 12013 C C . ASN B 1 753 ? -19.328 -32.594 -11.141 1 88.19 753 ASN B C 1
ATOM 12015 O O . ASN B 1 753 ? -20.156 -32.344 -10.266 1 88.19 753 ASN B O 1
ATOM 12019 N N . ALA B 1 754 ? -19.312 -31.984 -12.32 1 88.44 754 ALA B N 1
ATOM 12020 C CA . ALA B 1 754 ? -20.5 -31.25 -12.742 1 88.44 754 ALA B CA 1
ATOM 12021 C C . ALA B 1 754 ? -21.734 -32.125 -12.727 1 88.44 754 ALA B C 1
ATOM 12023 O O . ALA B 1 754 ? -21.641 -33.344 -13.008 1 88.44 754 ALA B O 1
ATOM 12024 N N . VAL B 1 755 ? -22.875 -31.5 -12.383 1 82.5 755 VAL B N 1
ATOM 12025 C CA . VAL B 1 755 ? -24.125 -32.25 -12.32 1 82.5 755 VAL B CA 1
ATOM 12026 C C . VAL B 1 755 ? -25.109 -31.688 -13.344 1 82.5 755 VAL B C 1
ATOM 12028 O O . VAL B 1 755 ? -25.141 -30.484 -13.594 1 82.5 755 VAL B O 1
ATOM 12031 N N . GLY B 1 756 ? -25.75 -32.625 -14 1 79.69 756 GLY B N 1
ATOM 12032 C CA . GLY B 1 756 ? -26.844 -32.219 -14.859 1 79.69 756 GLY B CA 1
ATOM 12033 C C . GLY B 1 756 ? -28.156 -32.062 -14.117 1 79.69 756 GLY B C 1
ATOM 12034 O O . GLY B 1 756 ? -28.484 -32.844 -13.227 1 79.69 756 GLY B O 1
ATOM 12035 N N . TYR B 1 757 ? -28.812 -30.984 -14.352 1 69.94 757 TYR B N 1
ATOM 12036 C CA . TYR B 1 757 ? -30.125 -30.781 -13.719 1 69.94 757 TYR B CA 1
ATOM 12037 C C . TYR B 1 757 ? -31.25 -31.078 -14.688 1 69.94 757 TYR B C 1
ATOM 12039 O O . TYR B 1 757 ? -31.156 -30.75 -15.875 1 69.94 757 TYR B O 1
ATOM 12047 N N . GLY B 1 758 ? -32.438 -31.641 -14.242 1 66.31 758 GLY B N 1
ATOM 12048 C CA . GLY B 1 758 ? -33.656 -31.906 -15.008 1 66.31 758 GLY B CA 1
ATOM 12049 C C . GLY B 1 758 ? -33.406 -32.844 -16.188 1 66.31 758 GLY B C 1
ATOM 12050 O O . GLY B 1 758 ? -33.938 -32.625 -17.266 1 66.31 758 GLY B O 1
ATOM 12051 N N . GLY B 1 759 ? -32.438 -33.75 -15.984 1 70.81 759 GLY B N 1
ATOM 12052 C CA . GLY B 1 759 ? -32.188 -34.719 -17.047 1 70.81 759 GLY B CA 1
ATOM 12053 C C . GLY B 1 759 ? -31.156 -34.25 -18.047 1 70.81 759 GLY B C 1
ATOM 12054 O O . GLY B 1 759 ? -30.781 -35 -18.953 1 70.81 759 GLY B O 1
ATOM 12055 N N . ALA B 1 760 ? -30.688 -33.156 -17.906 1 78.56 760 ALA B N 1
ATOM 12056 C CA . ALA B 1 760 ? -29.672 -32.625 -18.828 1 78.56 760 ALA B CA 1
ATOM 12057 C C . ALA B 1 760 ? -28.312 -33.25 -18.547 1 78.56 760 ALA B C 1
ATOM 12059 O O . ALA B 1 760 ? -28.062 -33.75 -17.453 1 78.56 760 ALA B O 1
ATOM 12060 N N . GLN B 1 761 ? -27.5 -33.312 -19.594 1 90.06 761 GLN B N 1
ATOM 12061 C CA . GLN B 1 761 ? -26.125 -33.812 -19.438 1 90.06 761 GLN B CA 1
ATOM 12062 C C . GLN B 1 761 ? -25.297 -32.812 -18.609 1 90.06 761 GLN B C 1
ATOM 12064 O O . GLN B 1 761 ? -25.531 -31.609 -18.672 1 90.06 761 GLN B O 1
ATOM 12069 N N . PRO B 1 762 ? -24.375 -33.375 -17.797 1 92.44 762 PRO B N 1
ATOM 12070 C CA . PRO B 1 762 ? -23.484 -32.438 -17.062 1 92.44 762 PRO B CA 1
ATOM 12071 C C . PRO B 1 762 ? -22.609 -31.609 -17.984 1 92.44 762 PRO B C 1
ATOM 12073 O O . PRO B 1 762 ? -22.109 -32.125 -19 1 92.44 762 PRO B O 1
ATOM 12076 N N . ALA B 1 763 ? -22.453 -30.375 -17.734 1 94.5 763 ALA B N 1
ATOM 12077 C CA . ALA B 1 763 ? -21.594 -29.484 -18.516 1 94.5 763 ALA B CA 1
ATOM 12078 C C . ALA B 1 763 ? -20.156 -29.516 -18.016 1 94.5 763 ALA B C 1
ATOM 12080 O O . ALA B 1 763 ? -19.75 -28.703 -17.203 1 94.5 763 ALA B O 1
ATOM 12081 N N . TYR B 1 764 ? -19.328 -30.391 -18.641 1 95.44 764 TYR B N 1
ATOM 12082 C CA . TYR B 1 764 ? -17.969 -30.625 -18.188 1 95.44 764 TYR B CA 1
ATOM 12083 C C . TYR B 1 764 ? -16.969 -29.75 -18.953 1 95.44 764 TYR B C 1
ATOM 12085 O O . TYR B 1 764 ? -15.891 -29.453 -18.453 1 95.44 764 TYR B O 1
ATOM 12093 N N . PHE B 1 765 ? -17.359 -29.281 -20.078 1 96.69 765 PHE B N 1
ATOM 12094 C CA . PHE B 1 765 ? -16.312 -28.984 -21.047 1 96.69 765 PHE B CA 1
ATOM 12095 C C . PHE B 1 765 ? -16.203 -27.469 -21.266 1 96.69 765 PHE B C 1
ATOM 12097 O O . PHE B 1 765 ? -17.219 -26.781 -21.312 1 96.69 765 PHE B O 1
ATOM 12104 N N . ASN B 1 766 ? -15.023 -27.031 -21.391 1 97.12 766 ASN B N 1
ATOM 12105 C CA . ASN B 1 766 ? -14.664 -25.688 -21.828 1 97.12 766 ASN B CA 1
ATOM 12106 C C . ASN B 1 766 ? -13.719 -25.734 -23.031 1 97.12 766 ASN B C 1
ATOM 12108 O O . ASN B 1 766 ? -12.5 -25.688 -22.859 1 97.12 766 ASN B O 1
ATOM 12112 N N . PRO B 1 767 ? -14.242 -25.672 -24.188 1 97.69 767 PRO B N 1
ATOM 12113 C CA . PRO B 1 767 ? -13.414 -25.844 -25.375 1 97.69 767 PRO B CA 1
ATOM 12114 C C . PRO B 1 767 ? -12.281 -24.828 -25.469 1 97.69 767 PRO B C 1
ATOM 12116 O O . PRO B 1 767 ? -12.508 -23.625 -25.266 1 97.69 767 PRO B O 1
ATOM 12119 N N . SER B 1 768 ? -11.094 -25.359 -25.719 1 97.5 768 SER B N 1
ATOM 12120 C CA . SER B 1 768 ? -9.922 -24.531 -25.953 1 97.5 768 SER B CA 1
ATOM 12121 C C . SER B 1 768 ? -9.797 -24.125 -27.406 1 97.5 768 SER B C 1
ATOM 12123 O O . SER B 1 768 ? -10.375 -24.766 -28.297 1 97.5 768 SER B O 1
ATOM 12125 N N . PRO B 1 769 ? -9.047 -23.031 -27.641 1 96.75 769 PRO B N 1
ATOM 12126 C CA . PRO B 1 769 ? -8.914 -22.594 -29.031 1 96.75 769 PRO B CA 1
ATOM 12127 C C . PRO B 1 769 ? -8.328 -23.656 -29.953 1 96.75 769 PRO B C 1
ATOM 12129 O O . PRO B 1 769 ? -7.391 -24.359 -29.562 1 96.75 769 PRO B O 1
ATOM 12132 N N . LYS B 1 770 ? -8.867 -23.75 -31.141 1 96.69 770 LYS B N 1
ATOM 12133 C CA . LYS B 1 770 ? -8.242 -24.562 -32.188 1 96.69 770 LYS B CA 1
ATOM 12134 C C . LYS B 1 770 ? -6.996 -23.859 -32.75 1 96.69 770 LYS B C 1
ATOM 12136 O O . LYS B 1 770 ? -6.402 -23.016 -32.062 1 96.69 770 LYS B O 1
ATOM 12141 N N . ARG B 1 771 ? -6.602 -24.312 -33.875 1 97.69 771 ARG B N 1
ATOM 12142 C CA . ARG B 1 771 ? -5.387 -23.719 -34.438 1 97.69 771 ARG B CA 1
ATOM 12143 C C . ARG B 1 771 ? -5.5 -22.188 -34.469 1 97.69 771 ARG B C 1
ATOM 12145 O O . ARG B 1 771 ? -6.484 -21.656 -34.969 1 97.69 771 ARG B O 1
ATOM 12152 N N . ASN B 1 772 ? -4.602 -21.5 -33.875 1 96.75 772 ASN B N 1
ATOM 12153 C CA . ASN B 1 772 ? -4.562 -20.031 -33.875 1 96.75 772 ASN B CA 1
ATOM 12154 C C . ASN B 1 772 ? -3.127 -19.516 -33.875 1 96.75 772 ASN B C 1
ATOM 12156 O O . ASN B 1 772 ? -2.191 -20.25 -33.562 1 96.75 772 ASN B O 1
ATOM 12160 N N . GLY B 1 773 ? -2.994 -18.312 -34.281 1 97.81 773 GLY B N 1
ATOM 12161 C CA . GLY B 1 773 ? -1.658 -17.766 -34.469 1 97.81 773 GLY B CA 1
ATOM 12162 C C . GLY B 1 773 ? -1.482 -16.375 -33.875 1 97.81 773 GLY B C 1
ATOM 12163 O O . GLY B 1 773 ? -2.457 -15.75 -33.469 1 97.81 773 GLY B O 1
ATOM 12164 N N . TYR B 1 774 ? -0.238 -15.961 -33.719 1 98.12 774 TYR B N 1
ATOM 12165 C CA . TYR B 1 774 ? 0.117 -14.625 -33.25 1 98.12 774 TYR B CA 1
ATOM 12166 C C . TYR B 1 774 ? 1.455 -14.18 -33.844 1 98.12 774 TYR B C 1
ATOM 12168 O O . TYR B 1 774 ? 2.221 -15 -34.344 1 98.12 774 TYR B O 1
ATOM 12176 N N . ALA B 1 775 ? 1.66 -12.922 -33.812 1 98.5 775 ALA B N 1
ATOM 12177 C CA . ALA B 1 775 ? 2.93 -12.305 -34.188 1 98.5 775 ALA B CA 1
ATOM 12178 C C . ALA B 1 775 ? 3.252 -11.117 -33.281 1 98.5 775 ALA B C 1
ATOM 12180 O O . ALA B 1 775 ? 2.348 -10.469 -32.75 1 98.5 775 ALA B O 1
ATOM 12181 N N . GLY B 1 776 ? 4.551 -10.945 -33.125 1 98 776 GLY B N 1
ATOM 12182 C CA . GLY B 1 776 ? 4.945 -9.867 -32.219 1 98 776 GLY B CA 1
ATOM 12183 C C . GLY B 1 776 ? 6.223 -9.172 -32.656 1 98 776 GLY B C 1
ATOM 12184 O O . GLY B 1 776 ? 6.961 -9.688 -33.5 1 98 776 GLY B O 1
ATOM 12185 N N . LEU B 1 777 ? 6.375 -7.977 -32.125 1 97.88 777 LEU B N 1
ATOM 12186 C CA . LEU B 1 777 ? 7.547 -7.137 -32.375 1 97.88 777 LEU B CA 1
ATOM 12187 C C . LEU B 1 777 ? 7.992 -6.457 -31.078 1 97.88 777 LEU B C 1
ATOM 12189 O O . LEU B 1 777 ? 7.16 -5.953 -30.312 1 97.88 777 LEU B O 1
ATOM 12193 N N . GLY B 1 778 ? 9.258 -6.594 -30.844 1 97.38 778 GLY B N 1
ATOM 12194 C CA . GLY B 1 778 ? 9.875 -5.859 -29.75 1 97.38 778 GLY B CA 1
ATOM 12195 C C . GLY B 1 778 ? 11.062 -5.02 -30.188 1 97.38 778 GLY B C 1
ATOM 12196 O O . GLY B 1 778 ? 11.859 -5.453 -31.016 1 97.38 778 GLY B O 1
ATOM 12197 N N . VAL B 1 779 ? 11.07 -3.783 -29.703 1 97.75 779 VAL B N 1
ATOM 12198 C CA . VAL B 1 779 ? 12.195 -2.891 -29.969 1 97.75 779 VAL B CA 1
ATOM 12199 C C . VAL B 1 779 ? 12.742 -2.355 -28.641 1 97.75 779 VAL B C 1
ATOM 12201 O O . VAL B 1 779 ? 12 -1.818 -27.828 1 97.75 779 VAL B O 1
ATOM 12204 N N . LYS B 1 780 ? 13.984 -2.562 -28.562 1 96.62 780 LYS B N 1
ATOM 12205 C CA . LYS B 1 780 ? 14.672 -2.105 -27.359 1 96.62 780 LYS B CA 1
ATOM 12206 C C . LYS B 1 780 ? 15.727 -1.051 -27.688 1 96.62 780 LYS B C 1
ATOM 12208 O O . LYS B 1 780 ? 16.531 -1.239 -28.594 1 96.62 780 LYS B O 1
ATOM 12213 N N . TYR B 1 781 ? 15.703 -0.024 -26.938 1 97.38 781 TYR B N 1
ATOM 12214 C CA . TYR B 1 781 ? 16.688 1.046 -27.047 1 97.38 781 TYR B CA 1
ATOM 12215 C C . TYR B 1 781 ? 17.609 1.062 -25.828 1 97.38 781 TYR B C 1
ATOM 12217 O O . TYR B 1 781 ? 17.141 1.126 -24.688 1 97.38 781 TYR B O 1
ATOM 12225 N N . PHE B 1 782 ? 18.859 0.99 -26.125 1 93.56 782 PHE B N 1
ATOM 12226 C CA . PHE B 1 782 ? 19.875 1.065 -25.062 1 93.56 782 PHE B CA 1
ATOM 12227 C C . PHE B 1 782 ? 20.406 2.486 -24.922 1 93.56 782 PHE B C 1
ATOM 12229 O O . PHE B 1 782 ? 20.75 3.127 -25.922 1 93.56 782 PHE B O 1
ATOM 12236 N N . PHE B 1 783 ? 20.438 2.863 -23.75 1 89.19 783 PHE B N 1
ATOM 12237 C CA . PHE B 1 783 ? 20.922 4.211 -23.484 1 89.19 783 PHE B CA 1
ATOM 12238 C C . PHE B 1 783 ? 22.453 4.23 -23.438 1 89.19 783 PHE B C 1
ATOM 12240 O O . PHE B 1 783 ? 23.078 3.24 -23.062 1 89.19 783 PHE B O 1
#